Protein AF-A0A945DNR0-F1 (afdb_monomer)

Foldseek 3Di:
DLQLQLLLQLLVLLLVPDDPPPVSVVSNLVSSLVSSVVLLVQLQVQQDDPLARDPVSSVVSNVVSSVVSNVSSVVSLVVHDPCVVVSVDQQVWAQPDDDCPLVVVLVVLLCVLLVQQLVLLVVVVLCVVPPVSSVVVVDPSRVSVVSNSVSVSSSVSSVCSRGHDDDDLVPPQLVVCCVPVNDRSNCSSVSSVVSSVVVVVVVLLVVQKDFPAQVLVVLLVVLVVVLVVVVVVVVVPDPCPVVDDPVCVVVPDDDPPPDPDPDCSVLSSVLSVLLSLLVSFIFRDWDFDFDWAFAAEEEEEEEQALLQQFPLDPPGLLVVLLVVLLVLLVVDQGHWYWYWYDALAIDTPGFTDNPSVVVNVCSVLRHNLLFLFHHADCLNVLVVVVVSCVVVVHQAYEYEYEEQDHDPLVSLLVSLLVCLLRYQYEYEHTHAQFFGFGAPDRPCNVNDTDADPVRHTDGDGRDQVSNQVSNVSSNFGYDYDDPDCVRVCRRVPDDPSNPDSPGDRDPPRPTDTDGPSVVSVVVCVVSVVVQPPPPNVVVVVVPPDDDPPPPPPDPPCVVPDQLQRVLVVVVVVPNLVVSLVSDPPLQVNLVSCVVVVVLVVSLVSLVVPQALVSLQVNLVSCVSVVVLVSSLVSLVSSCVRPVPPPSSVVVNVVSVVVVVVVVVVVVVVVVVVVPPPDDDDDDDDDDDDDDPDDDPPPDDDDDDPDDPPPPVVVVVVVVVVVVVVVVVVVVVVPDDDDDDDPDDPDDPVVVVVVVVVVVPPPDSVSVVSSVVSVVVVVVCVVVVVDDPVSRPDRD

pLDDT: mean 77.52, std 20.23, range [22.38, 98.0]

Secondary structure (DSSP, 8-state):
-HHHHHHHHHHHHHHTT---SHHHHHHHHHHHHHHHHHHHHHHHHHH-BTTB--HHHHHHHHHHHHHHHHHHHHHHHHT-SS-HHHHHHHHH-S--S-SHHHHHHHHHHHHHHHHHHHHTHHHHHHHTT-HHHHHHTT--HHHHHHHHHHHHHHHHHHHHHHH----SHHHHHHHHHHHHH-S-HHHHHHHHHHHHHHHHHHHHHHHH-EES-GGGGGGHHHHHHHHHHHHHHHTT--HHHHHS-TTTHHHHSS-TT---PPPTHHHHHHHHHHHHHHHT-EEEEEEEEEEEEE--EEEEEEE-SGGGGBTTSSS-HHHHHHHHHHHHHHH--SSEEEEEEESSSEEEEEEEES-HHHHHHHGGG--GGGSSS-S---HHHHHHHHHHHHHTT-SS-EEEEEES--S-HHHHHHHHHHHTTTS-EEEEE-S-SS--PBEEETTEEEEEE-B-TTSPBP-----HHHHHHHHHHTEEEEEE--SSTHHHHHHHSPPTT-----EEEEEEEEEEEEE-HHHHHHHHHHHHHHTTSTT-GGGGGGSS----------TTHHHHS-HHHHHHHHHHHT-HHHHHHH--SHHHHHHHHHHTT-HHHHHHHHTT--SHHHHHHHHHHHHHTT-HHHHHHHHHHHHHH-TT-HHHHHHHHHHHHHHHHHHHHHHHHHHHHTTSSS--------------------------S-SSSSSSTTTHHHHHHHHHHHHHHHSTT-S-PPP--------HHHHHHHHHHHTTS---HHHHHHHHHHHHHHHHHHTTSS-TTTTS---

Structure (mmCIF, N/CA/C/O backbone):
data_AF-A0A945DNR0-F1
#
_entry.id   AF-A0A945DNR0-F1
#
loop_
_atom_site.group_PDB
_atom_site.id
_atom_site.type_symbol
_atom_site.label_atom_id
_atom_site.label_alt_id
_atom_site.label_comp_id
_atom_site.label_asym_id
_atom_site.label_entity_id
_atom_site.label_seq_id
_atom_site.pdbx_PDB_ins_code
_atom_site.Cartn_x
_atom_site.Cartn_y
_atom_site.Cartn_z
_atom_site.occupancy
_atom_site.B_iso_or_equiv
_atom_site.auth_seq_id
_atom_site.auth_comp_id
_atom_site.auth_asym_id
_atom_site.auth_atom_id
_atom_site.pdbx_PDB_model_num
ATOM 1 N N . GLY A 1 1 ? -13.250 24.353 28.197 1.00 81.50 1 GLY A N 1
ATOM 2 C CA . GLY A 1 1 ? -11.970 24.911 27.734 1.00 81.50 1 GLY A CA 1
ATOM 3 C C . GLY A 1 1 ? -10.821 23.914 27.705 1.00 81.50 1 GLY A C 1
ATOM 4 O O . GLY A 1 1 ? -10.164 23.858 26.685 1.00 81.50 1 GLY A O 1
ATOM 5 N N . VAL A 1 2 ? -10.547 23.146 28.773 1.00 88.25 2 VAL A N 1
ATOM 6 C CA . VAL A 1 2 ? -9.292 22.359 28.901 1.00 88.25 2 VAL A CA 1
ATOM 7 C C . VAL A 1 2 ? -8.995 21.451 27.701 1.00 88.25 2 VAL A C 1
ATOM 9 O O . VAL A 1 2 ? -7.917 21.554 27.130 1.00 88.25 2 VAL A O 1
ATOM 12 N N . ALA A 1 3 ? -9.958 20.624 27.282 1.00 89.44 3 ALA A N 1
ATOM 13 C CA . ALA A 1 3 ? -9.784 19.721 26.143 1.00 89.44 3 ALA A CA 1
ATOM 14 C C . ALA A 1 3 ? -9.552 20.467 24.816 1.00 89.44 3 ALA A C 1
ATOM 16 O O . ALA A 1 3 ? -8.655 20.109 24.063 1.00 89.44 3 ALA A O 1
ATOM 17 N N . SER A 1 4 ? -10.294 21.553 24.566 1.00 90.44 4 SER A N 1
ATOM 18 C CA . SER A 1 4 ? -10.109 22.416 23.388 1.00 90.44 4 SER A CA 1
ATOM 19 C C . SER A 1 4 ? -8.721 23.070 23.361 1.00 90.44 4 SER A C 1
ATOM 21 O O . SER A 1 4 ? -8.084 23.137 22.316 1.00 90.44 4 SER A O 1
ATOM 23 N N . GLY A 1 5 ? -8.221 23.496 24.525 1.00 92.88 5 GLY A N 1
ATOM 24 C CA . GLY A 1 5 ? -6.866 24.022 24.683 1.00 92.88 5 GLY A CA 1
ATOM 25 C C . GLY A 1 5 ? -5.776 22.981 24.439 1.00 92.88 5 GLY A C 1
ATOM 26 O O . GLY A 1 5 ? -4.753 23.296 23.837 1.00 92.88 5 GLY A O 1
ATOM 27 N N . ALA A 1 6 ? -6.005 21.743 24.879 1.00 92.31 6 ALA A N 1
ATOM 28 C CA . ALA A 1 6 ? -5.107 20.626 24.610 1.00 92.31 6 ALA A CA 1
ATOM 29 C C . ALA A 1 6 ? -5.056 20.284 23.115 1.00 92.31 6 ALA A C 1
ATOM 31 O O . ALA A 1 6 ? -3.972 20.128 22.560 1.00 92.31 6 ALA A O 1
ATOM 32 N N . GLY A 1 7 ? -6.220 20.246 22.459 1.00 90.25 7 GLY A N 1
ATOM 33 C CA . GLY A 1 7 ? -6.325 20.059 21.012 1.00 90.25 7 GLY A CA 1
ATOM 34 C C . GLY A 1 7 ? -5.551 21.126 20.239 1.00 90.25 7 GLY A C 1
ATOM 35 O O . GLY A 1 7 ? -4.709 20.789 19.414 1.00 90.25 7 GLY A O 1
ATOM 36 N N . LEU A 1 8 ? -5.747 22.404 20.577 1.00 93.62 8 LEU A N 1
ATOM 37 C CA . LEU A 1 8 ? -4.997 23.506 19.971 1.00 93.62 8 LEU A CA 1
ATOM 38 C C . LEU A 1 8 ? -3.479 23.347 20.151 1.00 93.62 8 LEU A C 1
ATOM 40 O O . LEU A 1 8 ? -2.724 23.543 19.203 1.00 93.62 8 LEU A O 1
ATOM 44 N N . GLY A 1 9 ? -3.031 23.004 21.362 1.00 92.31 9 GLY A N 1
ATOM 45 C CA . GLY A 1 9 ? -1.612 22.810 21.660 1.00 92.31 9 GLY A CA 1
ATOM 46 C C . GLY A 1 9 ? -0.982 21.670 20.856 1.00 92.31 9 GLY A C 1
ATOM 47 O O . GLY A 1 9 ? 0.115 21.837 20.329 1.00 92.31 9 GLY A O 1
ATOM 48 N N . ALA A 1 10 ? -1.688 20.545 20.710 1.00 89.12 10 ALA A N 1
ATOM 49 C CA . ALA A 1 10 ? -1.248 19.423 19.880 1.00 89.12 10 ALA A CA 1
ATOM 50 C C . ALA A 1 10 ? -1.154 19.814 18.397 1.00 89.12 10 ALA A C 1
ATOM 52 O O . ALA A 1 10 ? -0.124 19.596 17.760 1.00 89.12 10 ALA A O 1
ATOM 53 N N . VAL A 1 11 ? -2.202 20.451 17.865 1.00 89.62 11 VAL A N 1
ATOM 54 C CA . VAL A 1 11 ? -2.266 20.862 16.455 1.00 89.62 11 VAL A CA 1
ATOM 55 C C . VAL A 1 11 ? -1.213 21.919 16.125 1.00 89.62 11 VAL A C 1
ATOM 57 O O . VAL A 1 11 ? -0.609 21.855 15.059 1.00 89.62 11 VAL A O 1
ATOM 60 N N . ALA A 1 12 ? -0.923 22.849 17.038 1.00 89.69 12 ALA A N 1
ATOM 61 C CA . ALA A 1 12 ? 0.139 23.835 16.846 1.00 89.69 12 ALA A CA 1
ATOM 62 C C . ALA A 1 12 ? 1.530 23.191 16.725 1.00 89.69 12 ALA A C 1
ATOM 64 O O . ALA A 1 12 ? 2.339 23.633 15.911 1.00 89.69 12 ALA A O 1
ATOM 65 N N . VAL A 1 13 ? 1.801 22.136 17.502 1.00 87.75 13 VAL A N 1
ATOM 66 C CA . VAL A 1 13 ? 3.058 21.380 17.403 1.00 87.75 13 VAL A CA 1
ATOM 67 C C . VAL A 1 13 ? 3.147 20.624 16.077 1.00 87.75 13 VAL A C 1
ATOM 69 O O . VAL A 1 13 ? 4.196 20.654 15.438 1.00 87.75 13 VAL A O 1
ATOM 72 N N . MET A 1 14 ? 2.054 19.998 15.635 1.00 83.06 14 MET A N 1
ATOM 73 C CA . MET A 1 14 ? 1.998 19.300 14.342 1.00 83.06 14 MET A CA 1
ATOM 74 C C . MET A 1 14 ? 2.214 20.276 13.171 1.00 83.06 14 MET A C 1
ATOM 76 O O . MET A 1 14 ? 3.095 20.081 12.336 1.00 83.06 14 MET A O 1
ATOM 80 N N . ALA A 1 15 ? 1.506 21.408 13.163 1.00 82.69 15 ALA A N 1
ATOM 81 C CA . ALA A 1 15 ? 1.621 22.419 12.111 1.00 82.69 15 ALA A CA 1
ATOM 82 C C . ALA A 1 15 ? 3.049 22.990 11.947 1.00 82.69 15 ALA A C 1
ATOM 84 O O . ALA A 1 15 ? 3.414 23.433 10.860 1.00 82.69 15 ALA A O 1
ATOM 85 N N . ALA A 1 16 ? 3.881 22.951 12.994 1.00 78.06 16 ALA A N 1
ATOM 86 C CA . ALA A 1 16 ? 5.243 23.487 12.980 1.00 78.06 16 ALA A CA 1
ATOM 87 C C . ALA A 1 16 ? 6.293 22.610 12.254 1.00 78.06 16 ALA A C 1
ATOM 89 O O . ALA A 1 16 ? 7.458 23.002 12.217 1.00 78.06 16 ALA A O 1
ATOM 90 N N . ARG A 1 17 ? 5.913 21.456 11.671 1.00 66.50 17 ARG A N 1
ATOM 91 C CA . ARG A 1 17 ? 6.798 20.547 10.896 1.00 66.50 17 ARG A CA 1
ATOM 92 C C . ARG A 1 17 ? 8.097 20.151 11.628 1.00 66.50 17 ARG A C 1
ATOM 94 O O . ARG A 1 17 ? 9.179 20.161 11.045 1.00 66.50 17 ARG A O 1
ATOM 101 N N . TRP A 1 18 ? 8.006 19.823 12.918 1.00 64.19 18 TRP A N 1
ATOM 102 C CA . TRP A 1 18 ? 9.172 19.404 13.707 1.00 64.19 18 TRP A CA 1
ATOM 103 C C . TRP A 1 18 ? 9.711 18.027 13.247 1.00 64.19 18 TRP A C 1
ATOM 105 O O . TRP A 1 18 ? 8.894 17.167 12.912 1.00 64.19 18 TRP A O 1
ATOM 115 N N . PRO A 1 19 ? 11.043 17.786 13.258 1.00 55.62 19 PRO A N 1
ATOM 116 C CA . PRO A 1 19 ? 11.640 16.489 12.920 1.00 55.62 19 PRO A CA 1
ATOM 117 C C . PRO A 1 19 ? 11.009 15.308 13.672 1.00 55.62 19 PRO A C 1
ATOM 119 O O . PRO A 1 19 ? 10.777 15.386 14.881 1.00 55.62 19 PRO A O 1
ATOM 122 N N . SER A 1 20 ? 10.793 14.190 12.977 1.00 55.56 20 SER A N 1
ATOM 123 C CA . SER A 1 20 ? 10.278 12.921 13.517 1.00 55.56 20 SER A CA 1
ATOM 124 C C . SER A 1 20 ? 11.324 12.116 14.306 1.00 55.56 20 SER A C 1
ATOM 126 O O . SER A 1 20 ? 11.303 10.892 14.315 1.00 55.56 20 SER A O 1
ATOM 128 N N . ASP A 1 21 ? 12.234 12.793 15.007 1.00 55.94 21 ASP A N 1
ATOM 129 C CA . ASP A 1 21 ? 13.166 12.145 15.933 1.00 55.94 21 ASP A CA 1
ATOM 130 C C . ASP A 1 21 ? 12.437 11.689 17.214 1.00 55.94 21 ASP A C 1
ATOM 132 O O . ASP A 1 21 ? 11.331 12.144 17.517 1.00 55.94 21 ASP A O 1
ATOM 136 N N . LEU A 1 22 ? 13.090 10.875 18.056 1.00 50.12 22 LEU A N 1
ATOM 137 C CA . LEU A 1 22 ? 12.586 10.476 19.388 1.00 50.12 22 LEU A CA 1
ATOM 138 C C . LEU A 1 22 ? 12.074 11.664 20.233 1.00 50.12 22 LEU A C 1
ATOM 140 O O . LEU A 1 22 ? 11.140 11.515 21.019 1.00 50.12 22 LEU A O 1
ATOM 144 N N . PHE A 1 23 ? 12.659 12.855 20.061 1.00 57.53 23 PHE A N 1
ATOM 145 C CA . PHE A 1 23 ? 12.203 14.092 20.708 1.00 57.53 23 PHE A CA 1
ATOM 146 C C . PHE A 1 23 ? 10.894 14.650 20.125 1.00 57.53 23 PHE A C 1
ATOM 148 O O . PHE A 1 23 ? 10.110 15.243 20.867 1.00 57.53 23 PHE A O 1
ATOM 155 N N . GLY A 1 24 ? 10.630 14.440 18.834 1.00 61.19 24 GLY A N 1
ATOM 156 C CA . GLY A 1 24 ? 9.387 14.826 18.166 1.00 61.19 24 GLY A CA 1
ATOM 157 C C . GLY A 1 24 ? 8.169 14.074 18.710 1.00 61.19 24 GLY A C 1
ATOM 158 O O . GLY A 1 24 ? 7.113 14.678 18.901 1.00 61.19 24 GLY A O 1
ATOM 159 N N . TYR A 1 25 ? 8.328 12.796 19.076 1.00 63.00 25 TYR A N 1
ATOM 160 C CA . TYR A 1 25 ? 7.236 11.959 19.603 1.00 63.00 25 TYR A CA 1
ATOM 161 C C . TYR A 1 25 ? 6.666 12.466 20.942 1.00 63.00 25 TYR A C 1
ATOM 163 O O . TYR A 1 25 ? 5.458 12.419 21.174 1.00 63.00 25 TYR A O 1
ATOM 171 N N . TYR A 1 26 ? 7.510 13.023 21.818 1.00 75.94 26 TYR A N 1
ATOM 172 C CA . TYR A 1 26 ? 7.072 13.610 23.094 1.00 75.94 26 TYR A CA 1
ATOM 173 C C . TYR A 1 26 ? 6.548 15.043 22.964 1.00 75.94 26 TYR A C 1
ATOM 175 O O . TYR A 1 26 ? 5.880 15.544 23.873 1.00 75.94 26 TYR A O 1
ATOM 183 N N . LEU A 1 27 ? 6.831 15.715 21.848 1.00 82.81 27 LEU A N 1
ATOM 184 C CA . LEU A 1 27 ? 6.499 17.122 21.661 1.00 82.81 27 LEU A CA 1
ATOM 185 C C . LEU A 1 27 ? 4.981 17.344 21.588 1.00 82.81 27 LEU A C 1
ATOM 187 O O . LEU A 1 27 ? 4.488 18.348 22.101 1.00 82.81 27 LEU A O 1
ATOM 191 N N . ILE A 1 28 ? 4.236 16.387 21.023 1.00 85.31 28 ILE A N 1
ATOM 192 C CA . ILE A 1 28 ? 2.773 16.458 20.887 1.00 85.31 28 ILE A CA 1
ATOM 193 C C . ILE A 1 28 ? 2.078 16.424 22.265 1.00 85.31 28 ILE A C 1
ATOM 195 O O . ILE A 1 28 ? 1.369 17.388 22.574 1.00 85.31 28 ILE A O 1
ATOM 199 N N . PRO A 1 29 ? 2.300 15.419 23.147 1.00 87.06 29 PRO A N 1
ATOM 200 C CA . PRO A 1 29 ? 1.744 15.444 24.502 1.00 87.06 29 PRO A CA 1
ATOM 201 C C . PRO A 1 29 ? 2.163 16.672 25.315 1.00 87.06 29 PRO A C 1
ATOM 203 O O . PRO A 1 29 ? 1.349 17.227 26.054 1.00 87.06 29 PRO A O 1
ATOM 206 N N . ILE A 1 30 ? 3.410 17.136 25.170 1.00 88.56 30 ILE A N 1
ATOM 207 C CA . ILE A 1 30 ? 3.890 18.345 25.855 1.00 88.56 30 ILE A CA 1
ATOM 208 C C . ILE A 1 30 ? 3.121 19.577 25.367 1.00 88.56 30 ILE A C 1
ATOM 210 O O . ILE A 1 30 ? 2.626 20.351 26.188 1.00 88.56 30 ILE A O 1
ATOM 214 N N . GLY A 1 31 ? 2.970 19.746 24.051 1.00 90.38 31 GLY A N 1
ATOM 215 C CA . GLY A 1 31 ? 2.195 20.832 23.453 1.00 90.38 31 GLY A CA 1
ATOM 216 C C . GLY A 1 31 ? 0.739 20.815 23.909 1.00 90.38 31 GLY A C 1
ATOM 217 O O . GLY A 1 31 ? 0.217 21.843 24.348 1.00 90.38 31 GLY A O 1
ATOM 218 N N . ALA A 1 32 ? 0.109 19.639 23.903 1.00 91.38 32 ALA A N 1
ATOM 219 C CA . ALA A 1 32 ? -1.249 19.448 24.400 1.00 91.38 32 ALA A CA 1
ATOM 220 C C . ALA A 1 32 ? -1.377 19.821 25.886 1.00 91.38 32 ALA A C 1
ATOM 222 O O . ALA A 1 32 ? -2.272 20.573 26.277 1.00 91.38 32 ALA A O 1
ATOM 223 N N . PHE A 1 33 ? -0.453 19.356 26.727 1.00 92.00 33 PHE A N 1
ATOM 224 C CA . PHE A 1 33 ? -0.451 19.662 28.155 1.00 92.00 33 PHE A CA 1
ATOM 225 C C . PHE A 1 33 ? -0.263 21.164 28.428 1.00 92.00 33 PHE A C 1
ATOM 227 O O . PHE A 1 33 ? -0.992 21.747 29.236 1.00 92.00 33 PHE A O 1
ATOM 234 N N . VAL A 1 34 ? 0.665 21.819 27.724 1.00 93.94 34 VAL A N 1
ATOM 235 C CA . VAL A 1 34 ? 0.900 23.267 27.840 1.00 93.94 34 VAL A CA 1
ATOM 236 C C . VAL A 1 34 ? -0.320 24.060 27.365 1.00 93.94 34 VAL A C 1
ATOM 238 O O . VAL A 1 34 ? -0.758 24.978 28.063 1.00 93.94 34 VAL A O 1
ATOM 241 N N . GLY A 1 35 ? -0.922 23.684 26.233 1.00 94.38 35 GLY A N 1
ATOM 242 C CA . GLY A 1 35 ? -2.143 24.311 25.720 1.00 94.38 35 GLY A CA 1
ATOM 243 C C . GLY A 1 35 ? -3.324 24.183 26.690 1.00 94.38 35 GLY A C 1
ATOM 244 O O . GLY A 1 35 ? -4.046 25.157 26.945 1.00 94.38 35 GLY A O 1
ATOM 245 N N . ALA A 1 36 ? -3.476 23.014 27.317 1.00 92.88 36 ALA A N 1
ATOM 246 C CA . ALA A 1 36 ? -4.456 22.779 28.371 1.00 92.88 36 ALA A CA 1
ATOM 247 C C . ALA A 1 36 ? -4.205 23.673 29.597 1.00 92.88 36 ALA A C 1
ATOM 249 O O . ALA A 1 36 ? -5.133 24.322 30.088 1.00 92.88 36 ALA A O 1
ATOM 250 N N . LEU A 1 37 ? -2.955 23.752 30.069 1.00 92.56 37 LEU A N 1
ATOM 251 C CA . LEU A 1 37 ? -2.555 24.547 31.233 1.00 92.56 37 LEU A CA 1
ATOM 252 C C . LEU A 1 37 ? -2.803 26.046 31.016 1.00 92.56 37 LEU A C 1
ATOM 254 O O . LEU A 1 37 ? -3.417 26.701 31.862 1.00 92.56 37 LEU A O 1
ATOM 258 N N . LEU A 1 38 ? -2.382 26.576 29.865 1.00 94.62 38 LEU A N 1
ATOM 259 C CA . LEU A 1 38 ? -2.624 27.968 29.480 1.00 94.62 38 LEU A CA 1
ATOM 260 C C . LEU A 1 38 ? -4.122 28.267 29.437 1.00 94.62 38 LEU A C 1
ATOM 262 O O . LEU A 1 38 ? -4.577 29.273 29.981 1.00 94.62 38 LEU A O 1
ATOM 266 N N . THR A 1 39 ? -4.907 27.351 28.875 1.00 93.88 39 THR A N 1
ATOM 267 C CA . THR A 1 39 ? -6.362 27.495 28.817 1.00 93.88 39 THR A CA 1
ATOM 268 C C . THR A 1 39 ? -6.994 27.504 30.210 1.00 93.88 39 THR A C 1
ATOM 270 O O . THR A 1 39 ? -7.858 28.339 30.477 1.00 93.88 39 THR A O 1
ATOM 273 N N . ILE A 1 40 ? -6.550 26.636 31.127 1.00 90.88 40 ILE A N 1
ATOM 274 C CA . ILE A 1 40 ? -6.998 26.640 32.531 1.00 90.88 40 ILE A CA 1
ATOM 275 C C . ILE A 1 40 ? -6.682 27.987 33.190 1.00 90.88 40 ILE A C 1
ATOM 277 O O . ILE A 1 40 ? -7.558 28.571 33.833 1.00 90.88 40 ILE A O 1
ATOM 281 N N . MET A 1 41 ? -5.461 28.502 33.010 1.00 91.19 41 MET A N 1
ATOM 282 C CA . MET A 1 41 ? -5.045 29.788 33.576 1.00 91.19 41 MET A CA 1
ATOM 283 C C . MET A 1 41 ? -5.894 30.952 33.054 1.00 91.19 41 MET A C 1
ATOM 285 O O . MET A 1 41 ? -6.352 31.773 33.851 1.00 91.19 41 MET A O 1
ATOM 289 N N . ILE A 1 42 ? -6.146 31.002 31.743 1.00 93.62 42 ILE A N 1
ATOM 290 C CA . ILE A 1 42 ? -6.945 32.057 31.106 1.00 93.62 42 ILE A CA 1
ATOM 291 C C . ILE A 1 42 ? -8.402 31.986 31.573 1.00 93.62 42 ILE A C 1
ATOM 293 O O . ILE A 1 42 ? -8.954 32.992 32.020 1.00 93.62 42 ILE A O 1
ATOM 297 N N . VAL A 1 43 ? -9.017 30.798 31.536 1.00 92.56 43 VAL A N 1
ATOM 298 C CA . VAL A 1 43 ? -10.412 30.603 31.966 1.00 92.56 43 VAL A CA 1
ATOM 299 C C . VAL A 1 43 ? -10.585 30.985 33.434 1.00 92.56 43 VAL A C 1
ATOM 301 O O . VAL A 1 43 ? -11.533 31.691 33.775 1.00 92.56 43 VAL A O 1
ATOM 304 N N . TYR A 1 44 ? -9.659 30.569 34.300 1.00 88.56 44 TYR A N 1
ATOM 305 C CA . TYR A 1 44 ? -9.688 30.926 35.716 1.00 88.56 44 TYR A CA 1
ATOM 306 C C . TYR A 1 44 ? -9.515 32.435 35.935 1.00 88.56 44 TYR A C 1
ATOM 308 O O . TYR A 1 44 ? -10.228 33.026 36.746 1.00 88.56 44 TYR A O 1
ATOM 316 N N . SER A 1 45 ? -8.591 33.068 35.204 1.00 89.62 45 SER A N 1
ATOM 317 C CA . SER A 1 45 ? -8.344 34.509 35.288 1.00 89.62 45 SER A CA 1
ATOM 318 C C . SER A 1 45 ? -9.573 35.324 34.879 1.00 89.62 45 SER A C 1
ATOM 320 O O . SER A 1 45 ? -9.954 36.228 35.623 1.00 89.62 45 SER A O 1
ATOM 322 N N . LEU A 1 46 ? -10.240 34.961 33.775 1.00 91.75 46 LEU A N 1
ATOM 323 C CA . LEU A 1 46 ? -11.472 35.621 33.324 1.00 91.75 46 LEU A CA 1
ATOM 324 C C . LEU A 1 46 ? -12.663 35.370 34.258 1.00 91.75 46 LEU A C 1
ATOM 326 O O . LEU A 1 46 ? -13.500 36.248 34.448 1.00 91.75 46 LEU A O 1
ATOM 330 N N . ALA A 1 47 ? -12.774 34.169 34.825 1.00 90.38 47 ALA A N 1
ATOM 331 C CA . ALA A 1 47 ? -13.905 33.800 35.674 1.00 90.38 47 ALA A CA 1
ATOM 332 C C . ALA A 1 47 ? -13.886 34.471 37.056 1.00 90.38 47 ALA A C 1
ATOM 334 O O . ALA A 1 47 ? -14.917 34.518 37.737 1.00 90.38 47 ALA A O 1
ATOM 335 N N . ARG A 1 48 ? -12.717 34.946 37.497 1.00 87.44 48 ARG A N 1
ATOM 336 C CA . ARG A 1 48 ? -12.489 35.451 38.849 1.00 87.44 48 ARG A CA 1
ATOM 337 C C . ARG A 1 48 ? -13.080 36.848 39.038 1.00 87.44 48 ARG A C 1
ATOM 339 O O . ARG A 1 48 ? -12.646 37.811 38.415 1.00 87.44 48 ARG A O 1
ATOM 346 N N . VAL A 1 49 ? -13.982 36.981 40.013 1.00 86.75 49 VAL A N 1
ATOM 347 C CA . VAL A 1 49 ? -14.550 38.267 40.443 1.00 86.75 49 VAL A CA 1
ATOM 348 C C . VAL A 1 49 ? -14.091 38.547 41.877 1.00 86.75 49 VAL A C 1
ATOM 350 O O . VAL A 1 49 ? -14.582 37.976 42.854 1.00 86.75 49 VAL A O 1
ATOM 353 N N . GLY A 1 50 ? -13.073 39.401 42.019 1.00 84.00 50 GLY A N 1
ATOM 354 C CA . GLY A 1 50 ? -12.444 39.701 43.308 1.00 84.00 50 GLY A CA 1
ATOM 355 C C . GLY A 1 50 ? -11.719 38.490 43.917 1.00 84.00 50 GLY A C 1
ATOM 356 O O . GLY A 1 50 ? -10.693 38.029 43.407 1.00 84.00 50 GLY A O 1
ATOM 357 N N . ARG A 1 51 ? -12.218 37.987 45.055 1.00 78.88 51 ARG A N 1
ATOM 358 C CA . ARG A 1 51 ? -11.677 36.793 45.746 1.00 78.88 51 ARG A CA 1
ATOM 359 C C . ARG A 1 51 ? -12.497 35.520 45.521 1.00 78.88 51 ARG A C 1
ATOM 361 O O . ARG A 1 51 ? -12.123 34.491 46.071 1.00 78.88 51 ARG A O 1
ATOM 368 N N . MET A 1 52 ? -13.578 35.593 44.750 1.00 80.00 52 MET A N 1
ATOM 369 C CA . MET A 1 52 ? -14.483 34.471 44.507 1.00 80.00 52 MET A CA 1
ATOM 370 C C . MET A 1 52 ? -14.445 34.074 43.033 1.00 80.00 52 MET A C 1
ATOM 372 O O . MET A 1 52 ? -14.166 34.901 42.159 1.00 80.00 52 MET A O 1
ATOM 376 N N . VAL A 1 53 ? -14.750 32.808 42.764 1.00 82.94 53 VAL A N 1
ATOM 377 C CA . VAL A 1 53 ? -14.928 32.290 41.403 1.00 82.94 53 VAL A CA 1
ATOM 378 C C . VAL A 1 53 ? -16.357 31.759 41.281 1.00 82.94 53 VAL A C 1
ATOM 380 O O . VAL A 1 53 ? -16.618 30.609 41.646 1.00 82.94 53 VAL A O 1
ATOM 383 N N . PRO A 1 54 ? -17.311 32.601 40.839 1.00 85.06 54 PRO A N 1
ATOM 384 C CA . PRO A 1 54 ? -18.679 32.162 40.595 1.00 85.06 54 PRO A CA 1
ATOM 385 C C . PRO A 1 54 ? -18.730 31.052 39.535 1.00 85.06 54 PRO A C 1
ATOM 387 O O . PRO A 1 54 ? -18.017 31.091 38.533 1.00 85.06 54 PRO A O 1
ATOM 390 N N . LEU A 1 55 ? -19.611 30.066 39.726 1.00 82.19 55 LEU A N 1
ATOM 391 C CA . LEU A 1 55 ? -19.772 28.955 38.776 1.00 82.19 55 LEU A CA 1
ATOM 392 C C . LEU A 1 55 ? -20.269 29.435 37.404 1.00 82.19 55 LEU A C 1
ATOM 394 O O . LEU A 1 55 ? -19.842 28.921 36.375 1.00 82.19 55 LEU A O 1
ATOM 398 N N . THR A 1 56 ? -21.140 30.445 37.382 1.00 88.31 56 THR A N 1
ATOM 399 C CA . THR A 1 56 ? -21.715 31.003 36.150 1.00 88.31 56 THR A CA 1
ATOM 400 C C . THR A 1 56 ? -20.658 31.664 35.268 1.00 88.31 56 THR A C 1
ATOM 402 O O . THR A 1 56 ? -20.592 31.377 34.074 1.00 88.31 56 THR A O 1
ATOM 405 N N . THR A 1 57 ? -19.787 32.496 35.849 1.00 90.44 57 THR A N 1
ATOM 406 C CA . THR A 1 57 ? -18.681 33.137 35.122 1.00 90.44 57 THR A CA 1
ATOM 407 C C . THR A 1 57 ? -17.622 32.122 34.706 1.00 90.44 57 THR A C 1
ATOM 409 O O . THR A 1 57 ? -17.049 32.257 33.630 1.00 90.44 57 THR A O 1
ATOM 412 N N . LEU A 1 58 ? -17.391 31.074 35.504 1.00 88.94 58 LEU A N 1
ATOM 413 C CA . LEU A 1 58 ? -16.470 29.992 35.153 1.00 88.94 58 LEU A CA 1
ATOM 414 C C . LEU A 1 58 ? -16.934 29.195 33.931 1.00 88.94 58 LEU A C 1
ATOM 416 O O . LEU A 1 58 ? -16.136 28.950 33.025 1.00 88.94 58 LEU A O 1
ATOM 420 N N . ILE A 1 59 ? -18.217 28.826 33.880 1.00 90.00 59 ILE A N 1
ATOM 421 C CA . ILE A 1 59 ? -18.794 28.113 32.734 1.00 90.00 59 ILE A CA 1
ATOM 422 C C . ILE A 1 59 ? -18.768 29.008 31.491 1.00 90.00 59 ILE A C 1
ATOM 424 O O . ILE A 1 59 ? -18.294 28.565 30.446 1.00 90.00 59 ILE A O 1
ATOM 428 N N . LEU A 1 60 ? -19.202 30.271 31.604 1.00 93.00 60 LEU A N 1
ATOM 429 C CA . LEU A 1 60 ? -19.246 31.199 30.470 1.00 93.00 60 LEU A CA 1
ATOM 430 C C . LEU A 1 60 ? -17.850 31.455 29.879 1.00 93.00 60 LEU A C 1
ATOM 432 O O . LEU A 1 60 ? -17.661 31.305 28.673 1.00 93.00 60 LEU A O 1
ATOM 436 N N . SER A 1 61 ? -16.856 31.750 30.724 1.00 93.62 61 SER A N 1
ATOM 437 C CA . SER A 1 61 ? -15.456 31.896 30.301 1.00 93.62 61 SER A CA 1
ATOM 438 C C . SER A 1 61 ? -14.917 30.605 29.683 1.00 93.62 61 SER A C 1
ATOM 440 O O . SER A 1 61 ? -14.222 30.634 28.672 1.00 93.62 61 SER A O 1
ATOM 442 N N . GLY A 1 62 ? -15.264 29.450 30.258 1.00 92.00 62 GLY A N 1
ATOM 443 C CA . GLY A 1 62 ? -14.843 28.143 29.761 1.00 92.00 62 GLY A CA 1
ATOM 444 C C . GLY A 1 62 ? -15.401 27.790 28.381 1.00 92.00 62 GLY A C 1
ATOM 445 O O . GLY A 1 62 ? -14.690 27.138 27.608 1.00 92.00 62 GLY A O 1
ATOM 446 N N . VAL A 1 63 ? -16.638 28.202 28.084 1.00 93.69 63 VAL A N 1
ATOM 447 C CA . VAL A 1 63 ? -17.278 28.057 26.767 1.00 93.69 63 VAL A CA 1
ATOM 448 C C . VAL A 1 63 ? -16.660 29.035 25.771 1.00 93.69 63 VAL A C 1
ATOM 450 O O . VAL A 1 63 ? -16.235 28.595 24.711 1.00 93.69 63 VAL A O 1
ATOM 453 N N . ALA A 1 64 ? -16.517 30.315 26.130 1.00 95.06 64 ALA A N 1
ATOM 454 C CA . ALA A 1 64 ? -15.951 31.339 25.247 1.00 95.06 64 ALA A CA 1
ATOM 455 C C . ALA A 1 64 ? -14.498 31.041 24.832 1.00 95.06 64 ALA A C 1
ATOM 457 O O . ALA A 1 64 ? -14.147 31.128 23.658 1.00 95.06 64 ALA A O 1
ATOM 458 N N . ILE A 1 65 ? -13.645 30.634 25.777 1.00 95.50 65 ILE A N 1
ATOM 459 C CA . ILE A 1 65 ? -12.267 30.231 25.454 1.00 95.50 65 ILE A CA 1
ATOM 460 C C . ILE A 1 65 ? -12.249 28.895 24.698 1.00 95.50 65 ILE A C 1
ATOM 462 O O . ILE A 1 65 ? -11.405 28.688 23.829 1.00 95.50 65 ILE A O 1
ATOM 466 N N . GLY A 1 66 ? -13.186 27.989 24.990 1.00 93.25 66 GLY A N 1
ATOM 467 C CA . GLY A 1 66 ? -13.339 26.738 24.246 1.00 93.25 66 GLY A CA 1
ATOM 468 C C . GLY A 1 66 ? -13.644 26.975 22.766 1.00 93.25 66 GLY A C 1
ATOM 469 O O . GLY A 1 66 ? -12.950 26.440 21.912 1.00 93.25 66 GLY A O 1
ATOM 470 N N . THR A 1 67 ? -14.621 27.827 22.453 1.00 95.25 67 THR A N 1
ATOM 471 C CA . THR A 1 67 ? -14.967 28.158 21.063 1.00 95.25 67 THR A CA 1
ATOM 472 C C . THR A 1 67 ? -13.840 28.907 20.355 1.00 95.25 67 THR A C 1
ATOM 474 O O . THR A 1 67 ? -13.544 28.601 19.204 1.00 95.25 67 THR A O 1
ATOM 477 N N . PHE A 1 68 ? -13.159 29.826 21.047 1.00 96.00 68 PHE A N 1
ATOM 478 C CA . PHE A 1 68 ? -11.991 30.526 20.508 1.00 96.00 68 PHE A CA 1
ATOM 479 C C . PHE A 1 68 ? -10.835 29.570 20.164 1.00 96.00 68 PHE A C 1
ATOM 481 O O . PHE A 1 68 ? -10.284 29.629 19.067 1.00 96.00 68 PHE A O 1
ATOM 488 N N . THR A 1 69 ? -10.487 28.656 21.076 1.00 94.88 69 THR A N 1
ATOM 489 C CA . THR A 1 69 ? -9.422 27.660 20.845 1.00 94.88 69 THR A CA 1
ATOM 490 C C . THR A 1 69 ? -9.787 26.678 19.732 1.00 94.88 69 THR A C 1
ATOM 492 O O . THR A 1 69 ? -8.932 26.367 18.905 1.00 94.88 69 THR A O 1
ATOM 495 N N . SER A 1 70 ? -11.051 26.252 19.639 1.00 92.31 70 SER A N 1
ATOM 496 C CA . SER A 1 70 ? -11.542 25.448 18.513 1.00 92.31 70 SER A CA 1
ATOM 497 C C . SER A 1 70 ? -11.431 26.187 17.176 1.00 92.31 70 SER A C 1
ATOM 499 O O . SER A 1 70 ? -10.923 25.608 16.223 1.00 92.31 70 SER A O 1
ATOM 501 N N . ALA A 1 71 ? -11.814 27.467 17.109 1.00 95.31 71 ALA A N 1
ATOM 502 C CA . ALA A 1 71 ? -11.673 28.270 15.891 1.00 95.31 71 ALA A CA 1
ATOM 503 C C . ALA A 1 71 ? -10.204 28.403 15.450 1.00 95.31 71 ALA A C 1
ATOM 505 O O . ALA A 1 71 ? -9.897 28.263 14.268 1.00 95.31 71 ALA A O 1
ATOM 506 N N . LEU A 1 72 ? -9.285 28.608 16.400 1.00 94.44 72 LEU A N 1
ATOM 507 C CA . LEU A 1 72 ? -7.853 28.670 16.107 1.00 94.44 72 LEU A CA 1
ATOM 508 C C . LEU A 1 72 ? -7.291 27.311 15.660 1.00 94.44 72 LEU A C 1
ATOM 510 O O . LEU A 1 72 ? -6.446 27.259 14.773 1.00 94.44 72 LEU A O 1
ATOM 514 N N . THR A 1 73 ? -7.795 26.213 16.228 1.00 92.12 73 THR A N 1
ATOM 515 C CA . THR A 1 73 ? -7.437 24.850 15.807 1.00 92.12 73 THR A CA 1
ATOM 516 C C . THR A 1 73 ? -7.844 24.617 14.351 1.00 92.12 73 THR A C 1
ATOM 518 O O . THR A 1 73 ? -7.013 24.204 13.547 1.00 92.12 73 THR A O 1
ATOM 521 N N . SER A 1 74 ? -9.084 24.963 13.982 1.00 90.69 74 SER A N 1
ATOM 522 C CA . SER A 1 74 ? -9.558 24.887 12.594 1.00 90.69 74 SER A CA 1
ATOM 523 C C . SER A 1 74 ? -8.727 25.752 11.645 1.00 90.69 74 SER A C 1
ATOM 525 O O . SER A 1 74 ? -8.384 25.296 10.560 1.00 90.69 74 SER A O 1
ATOM 527 N N . PHE A 1 75 ? -8.359 26.971 12.053 1.00 91.56 75 PHE A N 1
ATOM 528 C CA . PHE A 1 75 ? -7.501 27.851 11.255 1.00 91.56 75 PHE A CA 1
ATOM 529 C C . PHE A 1 75 ? -6.124 27.229 10.971 1.00 91.56 75 PHE A C 1
ATOM 531 O O . PHE A 1 75 ? -5.671 27.253 9.831 1.00 91.56 75 PHE A O 1
ATOM 538 N N . LEU A 1 76 ? -5.476 26.633 11.979 1.00 89.69 76 LEU A N 1
ATOM 539 C CA . LEU A 1 76 ? -4.180 25.966 11.797 1.00 89.69 76 LEU A CA 1
ATOM 540 C C . LEU A 1 76 ? -4.280 24.738 10.883 1.00 89.69 76 LEU A C 1
ATOM 542 O O . LEU A 1 76 ? -3.396 24.516 10.057 1.00 89.69 76 LEU A O 1
ATOM 546 N N . MET A 1 77 ? -5.361 23.964 11.007 1.00 87.44 77 MET A N 1
ATOM 547 C CA . MET A 1 77 ? -5.597 22.793 10.159 1.00 87.44 77 MET A CA 1
ATOM 548 C C . MET A 1 77 ? -5.812 23.172 8.692 1.00 87.44 77 MET A C 1
ATOM 550 O O . MET A 1 77 ? -5.272 22.502 7.822 1.00 87.44 77 MET A O 1
ATOM 554 N N . LEU A 1 78 ? -6.548 24.254 8.417 1.00 86.81 78 LEU A N 1
ATOM 555 C CA . LEU A 1 78 ? -6.788 24.733 7.049 1.00 86.81 78 LEU A CA 1
ATOM 556 C C . LEU A 1 78 ? -5.519 25.230 6.343 1.00 86.81 78 LEU A C 1
ATOM 558 O O . LEU A 1 78 ? -5.510 25.320 5.123 1.00 86.81 78 LEU A O 1
ATOM 562 N N . ASN A 1 79 ? -4.467 25.561 7.094 1.00 84.94 79 ASN A N 1
ATOM 563 C CA . ASN A 1 79 ? -3.210 26.086 6.558 1.00 84.94 79 ASN A CA 1
ATOM 564 C C . ASN A 1 79 ? -2.088 25.027 6.481 1.00 84.94 79 ASN A C 1
ATOM 566 O O . ASN A 1 79 ? -0.920 25.380 6.341 1.00 84.94 79 ASN A O 1
ATOM 570 N N . SER A 1 80 ? -2.407 23.740 6.659 1.00 76.12 80 SER A N 1
ATOM 571 C CA . SER A 1 80 ? -1.423 22.651 6.730 1.00 76.12 80 SER A CA 1
ATOM 572 C C . SER A 1 80 ? -1.738 21.574 5.687 1.00 76.12 80 SER A C 1
ATOM 574 O O . SER A 1 80 ? -2.739 20.897 5.845 1.00 76.12 80 SER A O 1
ATOM 576 N N . ASP A 1 81 ? -0.895 21.353 4.671 1.00 66.44 81 ASP A N 1
ATOM 577 C CA . ASP A 1 81 ? -1.238 20.440 3.554 1.00 66.44 81 ASP A CA 1
ATOM 578 C C . ASP A 1 81 ? -1.051 18.935 3.861 1.00 66.44 81 ASP A C 1
ATOM 580 O O . ASP A 1 81 ? -1.860 18.114 3.440 1.00 66.44 81 ASP A O 1
ATOM 584 N N . GLU A 1 82 ? -0.032 18.543 4.641 1.00 61.44 82 GLU A N 1
ATOM 585 C CA . GLU A 1 82 ? 0.346 17.118 4.807 1.00 61.44 82 GLU A CA 1
ATOM 586 C C . GLU A 1 82 ? 0.020 16.503 6.184 1.00 61.44 82 GLU A C 1
ATOM 588 O O . GLU A 1 82 ? 0.111 15.292 6.369 1.00 61.44 82 GLU A O 1
ATOM 593 N N . GLN A 1 83 ? -0.372 17.305 7.184 1.00 66.50 83 GLN A N 1
ATOM 594 C CA . GLN A 1 83 ? -0.528 16.833 8.577 1.00 66.50 83 GLN A CA 1
ATOM 595 C C . GLN A 1 83 ? -1.969 16.833 9.110 1.00 66.50 83 GLN A C 1
ATOM 597 O O . GLN A 1 83 ? -2.196 16.531 10.286 1.00 66.50 83 GLN A O 1
ATOM 602 N N . ILE A 1 84 ? -2.958 17.119 8.257 1.00 76.00 84 ILE A N 1
ATOM 603 C CA . ILE A 1 84 ? -4.378 17.183 8.646 1.00 76.00 84 ILE A CA 1
ATOM 604 C C . ILE A 1 84 ? -4.843 15.854 9.244 1.00 76.00 84 ILE A C 1
ATOM 606 O O . ILE A 1 84 ? -5.538 15.850 10.259 1.00 76.00 84 ILE A O 1
ATOM 610 N N . TYR A 1 85 ? -4.421 14.727 8.664 1.00 74.25 85 TYR A N 1
ATOM 611 C CA . TYR A 1 85 ? -4.813 13.400 9.137 1.00 74.25 85 TYR A CA 1
ATOM 612 C C . TYR A 1 85 ? -4.357 13.132 10.580 1.00 74.25 85 TYR A C 1
ATOM 614 O O . TYR A 1 85 ? -5.151 12.691 11.411 1.00 74.25 85 TYR A O 1
ATOM 622 N N . ARG A 1 86 ? -3.106 13.477 10.919 1.00 75.62 86 ARG A N 1
ATOM 623 C CA . ARG A 1 86 ? -2.561 13.313 12.281 1.00 75.62 86 ARG A CA 1
ATOM 624 C C . ARG A 1 86 ? -3.289 14.204 13.292 1.00 75.62 86 ARG A C 1
ATOM 626 O O . ARG A 1 86 ? -3.626 13.749 14.384 1.00 75.62 86 ARG A O 1
ATOM 633 N N . ALA A 1 87 ? -3.583 15.447 12.907 1.00 82.19 87 ALA A N 1
ATOM 634 C CA . ALA A 1 87 ? -4.352 16.382 13.727 1.00 82.19 87 ALA A CA 1
ATOM 635 C C . ALA A 1 87 ? -5.794 15.900 13.962 1.00 82.19 87 ALA A C 1
ATOM 637 O O . ALA A 1 87 ? -6.270 15.916 15.099 1.00 82.19 87 ALA A O 1
ATOM 638 N N . LEU A 1 88 ? -6.475 15.428 12.912 1.00 83.19 88 LEU A N 1
ATOM 639 C CA . LEU A 1 88 ? -7.817 14.849 13.006 1.00 83.19 88 LEU A CA 1
ATOM 640 C C . LEU A 1 88 ? -7.832 13.615 13.907 1.00 83.19 88 LEU A C 1
ATOM 642 O O . LEU A 1 88 ? -8.692 13.530 14.778 1.00 83.19 88 LEU A O 1
ATOM 646 N N . SER A 1 89 ? -6.865 12.708 13.746 1.00 81.31 89 SER A N 1
ATOM 647 C CA . SER A 1 89 ? -6.735 11.500 14.569 1.00 81.31 89 SER A CA 1
ATOM 648 C C . SER A 1 89 ? -6.597 11.836 16.061 1.00 81.31 89 SER A C 1
ATOM 650 O O . SER A 1 89 ? -7.327 11.288 16.887 1.00 81.31 89 SER A O 1
ATOM 652 N N . PHE A 1 90 ? -5.760 12.817 16.423 1.00 85.62 90 PHE A N 1
ATOM 653 C CA . PHE A 1 90 ? -5.632 13.257 17.818 1.00 85.62 90 PHE A CA 1
ATOM 654 C C . PHE A 1 90 ? -6.917 13.904 18.364 1.00 85.62 90 PHE A C 1
ATOM 656 O O . PHE A 1 90 ? -7.309 13.665 19.511 1.00 85.62 90 PHE A O 1
ATOM 663 N N . LEU A 1 91 ? -7.585 14.739 17.559 1.00 88.19 91 LEU A N 1
ATOM 664 C CA . LEU A 1 91 ? -8.820 15.421 17.960 1.00 88.19 91 LEU A CA 1
ATOM 665 C C . LEU A 1 91 ? -10.014 14.470 18.092 1.00 88.19 91 LEU A C 1
ATOM 667 O O . LEU A 1 91 ? -10.883 14.734 18.922 1.00 88.19 91 LEU A O 1
ATOM 671 N N . LEU A 1 92 ? -10.054 13.386 17.311 1.00 86.81 92 LEU A N 1
ATOM 672 C CA . LEU A 1 92 ? -11.072 12.340 17.441 1.00 86.81 92 LEU A CA 1
ATOM 673 C C . LEU A 1 92 ? -10.963 11.607 18.788 1.00 86.81 92 LEU A C 1
ATOM 675 O O . LEU A 1 92 ? -11.968 11.126 19.309 1.00 86.81 92 LEU A O 1
ATOM 679 N N . GLY A 1 93 ? -9.752 11.577 19.355 1.00 83.69 93 GLY A N 1
ATOM 680 C CA . GLY A 1 93 ? -9.433 10.832 20.563 1.00 83.69 93 GLY A CA 1
ATOM 681 C C . GLY A 1 93 ? -9.269 9.338 20.278 1.00 83.69 93 GLY A C 1
ATOM 682 O O . GLY A 1 93 ? -9.984 8.753 19.471 1.00 83.69 93 GLY A O 1
ATOM 683 N N . GLY A 1 94 ? -8.308 8.716 20.952 1.00 77.62 94 GLY A N 1
ATOM 684 C CA . GLY A 1 94 ? -7.959 7.312 20.762 1.00 77.62 94 GLY A CA 1
ATOM 685 C C . GLY A 1 94 ? -6.569 6.993 21.305 1.00 77.62 94 GLY A C 1
ATOM 686 O O . GLY A 1 94 ? -5.819 7.884 21.711 1.00 77.62 94 GLY A O 1
ATOM 687 N N . ALA A 1 95 ? -6.206 5.713 21.310 1.00 67.12 95 ALA A N 1
ATOM 688 C CA . ALA A 1 95 ? -4.855 5.267 21.639 1.00 67.12 95 ALA A CA 1
ATOM 689 C C . ALA A 1 95 ? -3.905 5.482 20.443 1.00 67.12 95 ALA A C 1
ATOM 691 O O . ALA A 1 95 ? -3.366 4.532 19.889 1.00 67.12 95 ALA A O 1
ATOM 692 N N . SER A 1 96 ? -3.708 6.738 20.024 1.00 60.72 96 SER A N 1
ATOM 693 C CA . SER A 1 96 ? -2.847 7.077 18.878 1.00 60.72 96 SER A CA 1
ATOM 694 C C . SER A 1 96 ? -1.359 6.822 19.144 1.00 60.72 96 SER A C 1
ATOM 696 O O . SER A 1 96 ? -0.563 6.766 18.215 1.00 60.72 96 SER A O 1
ATOM 698 N N . MET A 1 97 ? -0.972 6.707 20.418 1.00 67.31 97 MET A N 1
ATOM 699 C CA . MET A 1 97 ? 0.380 6.367 20.852 1.00 67.31 97 MET A CA 1
ATOM 700 C C . MET A 1 97 ? 0.386 4.940 21.400 1.00 67.31 97 MET A C 1
ATOM 702 O O . MET A 1 97 ? -0.185 4.677 22.461 1.00 67.31 97 MET A O 1
ATOM 706 N N . SER A 1 98 ? 1.051 4.024 20.700 1.00 67.25 98 SER A N 1
ATOM 707 C CA . SER A 1 98 ? 1.207 2.635 21.133 1.00 67.25 98 SER A CA 1
ATOM 708 C C . SER A 1 98 ? 2.461 2.456 22.011 1.00 67.25 98 SER A C 1
ATOM 710 O O . SER A 1 98 ? 3.399 3.259 21.993 1.00 67.25 98 SER A O 1
ATOM 712 N N . GLY A 1 99 ? 2.467 1.408 22.841 1.00 75.69 99 GLY A N 1
ATOM 713 C CA . GLY A 1 99 ? 3.608 1.027 23.682 1.00 75.69 99 GLY A CA 1
ATOM 714 C C . GLY A 1 99 ? 3.558 1.496 25.144 1.00 75.69 99 GLY A C 1
ATOM 715 O O . GLY A 1 99 ? 2.619 2.138 25.609 1.00 75.69 99 GLY A O 1
ATOM 716 N N . TRP A 1 100 ? 4.595 1.136 25.908 1.00 82.38 100 TRP A N 1
ATOM 717 C CA . TRP A 1 100 ? 4.649 1.359 27.362 1.00 82.38 100 TRP A CA 1
ATOM 718 C C . TRP A 1 100 ? 5.154 2.743 27.772 1.00 82.38 100 TRP A C 1
ATOM 720 O O . TRP A 1 100 ? 4.870 3.193 28.881 1.00 82.38 100 TRP A O 1
ATOM 730 N N . GLN A 1 101 ? 5.899 3.432 26.906 1.00 81.38 101 GLN A N 1
ATOM 731 C CA . GLN A 1 101 ? 6.494 4.725 27.250 1.00 81.38 101 GLN A CA 1
ATOM 732 C C . GLN A 1 101 ? 5.446 5.807 27.582 1.00 81.38 101 GLN A C 1
ATOM 734 O O . GLN A 1 101 ? 5.580 6.428 28.641 1.00 81.38 101 GLN A O 1
ATOM 739 N N . PRO A 1 102 ? 4.370 6.003 26.786 1.00 82.12 102 PRO A N 1
ATOM 740 C CA . PRO A 1 102 ? 3.320 6.971 27.119 1.00 82.12 102 PRO A CA 1
ATOM 741 C C . PRO A 1 102 ? 2.620 6.634 28.442 1.00 82.12 102 PRO A C 1
ATOM 743 O O . PRO A 1 102 ? 2.349 7.517 29.256 1.00 82.12 102 PRO A O 1
ATOM 746 N N . VAL A 1 103 ? 2.396 5.340 28.704 1.00 86.88 103 VAL A N 1
ATOM 747 C CA . VAL A 1 103 ? 1.777 4.851 29.946 1.00 86.88 103 VAL A CA 1
ATOM 748 C C . VAL A 1 103 ? 2.647 5.195 31.153 1.00 86.88 103 VAL A C 1
ATOM 750 O O . VAL A 1 103 ? 2.154 5.764 32.130 1.00 86.88 103 VAL A O 1
ATOM 753 N N . ILE A 1 104 ? 3.948 4.902 31.087 1.00 88.12 104 ILE A N 1
ATOM 754 C CA . ILE A 1 104 ? 4.902 5.206 32.162 1.00 88.12 104 ILE A CA 1
ATOM 755 C C . ILE A 1 104 ? 4.990 6.720 32.394 1.00 88.12 104 ILE A C 1
ATOM 757 O O . ILE A 1 104 ? 5.024 7.150 33.546 1.00 88.12 104 ILE A O 1
ATOM 761 N N . ALA A 1 105 ? 4.971 7.527 31.330 1.00 85.88 105 ALA A N 1
ATOM 762 C CA . ALA A 1 105 ? 5.008 8.983 31.432 1.00 85.88 105 ALA A CA 1
ATOM 763 C C . ALA A 1 105 ? 3.745 9.564 32.098 1.00 85.88 105 ALA A C 1
ATOM 765 O O . ALA A 1 105 ? 3.853 10.439 32.956 1.00 85.88 105 ALA A O 1
ATOM 766 N N . ALA A 1 106 ? 2.553 9.065 31.757 1.00 88.50 106 ALA A N 1
ATOM 767 C CA . ALA A 1 106 ? 1.285 9.563 32.297 1.00 88.50 106 ALA A CA 1
ATOM 768 C C . ALA A 1 106 ? 1.016 9.109 33.746 1.00 88.50 106 ALA A C 1
ATOM 770 O O . ALA A 1 106 ? 0.433 9.850 34.545 1.00 88.50 106 ALA A O 1
ATOM 771 N N . THR A 1 107 ? 1.437 7.890 34.099 1.00 91.00 107 THR A N 1
ATOM 772 C CA . THR A 1 107 ? 1.039 7.203 35.340 1.00 91.00 107 THR A CA 1
ATOM 773 C C . THR A 1 107 ? 1.332 7.990 36.630 1.00 91.00 107 THR A C 1
ATOM 775 O O . THR A 1 107 ? 0.415 8.112 37.446 1.00 91.00 107 THR A O 1
ATOM 778 N N . PRO A 1 108 ? 2.527 8.575 36.860 1.00 91.94 108 PRO A N 1
ATOM 779 C CA . PRO A 1 108 ? 2.818 9.308 38.096 1.00 91.94 108 PRO A CA 1
ATOM 780 C C . PRO A 1 108 ? 1.869 10.489 38.328 1.00 91.94 108 PRO A C 1
ATOM 782 O O . PRO A 1 108 ? 1.370 10.693 39.437 1.00 91.94 108 PRO A O 1
ATOM 785 N N . TYR A 1 109 ? 1.578 11.244 37.266 1.00 90.25 109 TYR A N 1
ATOM 786 C CA . TYR A 1 109 ? 0.685 12.397 37.324 1.00 90.25 109 TYR A CA 1
ATOM 787 C C . TYR A 1 109 ? -0.775 11.970 37.496 1.00 90.25 109 TYR A C 1
ATOM 789 O O . TYR A 1 109 ? -1.504 12.583 38.279 1.00 90.25 109 TYR A O 1
ATOM 797 N N . MET A 1 110 ? -1.184 10.885 36.829 1.00 91.88 110 MET A N 1
ATOM 798 C CA . MET A 1 110 ? -2.519 10.306 36.983 1.00 91.88 110 MET A CA 1
ATOM 799 C C . MET A 1 110 ? -2.756 9.789 38.404 1.00 91.88 110 MET A C 1
ATOM 801 O O . MET A 1 110 ? -3.789 10.107 38.989 1.00 91.88 110 MET A O 1
ATOM 805 N N . ILE A 1 111 ? -1.800 9.066 38.999 1.00 93.62 111 ILE A N 1
ATOM 806 C CA . ILE A 1 111 ? -1.896 8.575 40.384 1.00 93.62 111 ILE A CA 1
ATOM 807 C C . ILE A 1 111 ? -2.023 9.745 41.364 1.00 93.62 111 ILE A C 1
ATOM 809 O O . ILE A 1 111 ? -2.876 9.709 42.253 1.00 93.62 111 ILE A O 1
ATOM 813 N N . LEU A 1 112 ? -1.213 10.795 41.193 1.00 94.31 112 LEU A N 1
ATOM 814 C CA . LEU A 1 112 ? -1.276 11.983 42.042 1.00 94.31 112 LEU A CA 1
ATOM 815 C C . LEU A 1 112 ? -2.640 12.682 41.927 1.00 94.31 112 LEU A C 1
ATOM 817 O O . LEU A 1 112 ? -3.279 12.957 42.943 1.00 94.31 112 LEU A O 1
ATOM 821 N N . GLY A 1 113 ? -3.098 12.947 40.702 1.00 92.88 113 GLY A N 1
ATOM 822 C CA . GLY A 1 113 ? -4.366 13.628 40.442 1.00 92.88 113 GLY A CA 1
ATOM 823 C C . GLY A 1 113 ? -5.575 12.845 40.953 1.00 92.88 113 GLY A C 1
ATOM 824 O O . GLY A 1 113 ? -6.381 13.369 41.726 1.00 92.88 113 GLY A O 1
ATOM 825 N N . VAL A 1 114 ? -5.655 11.559 40.602 1.00 93.44 114 VAL A N 1
ATOM 826 C CA . VAL A 1 114 ? -6.709 10.644 41.060 1.00 93.44 114 VAL A CA 1
ATOM 827 C C . VAL A 1 114 ? -6.694 10.494 42.580 1.00 93.44 114 VAL A C 1
ATOM 829 O O . VAL A 1 114 ? -7.748 10.586 43.211 1.00 93.44 114 VAL A O 1
ATOM 832 N N . GLY A 1 115 ? -5.517 10.324 43.188 1.00 94.62 115 GLY A N 1
ATOM 833 C CA . GLY A 1 115 ? -5.376 10.215 44.638 1.00 94.62 115 GLY A CA 1
ATOM 834 C C . GLY A 1 115 ? -5.932 11.444 45.360 1.00 94.62 115 GLY A C 1
ATOM 835 O O . GLY A 1 115 ? -6.776 11.312 46.247 1.00 94.62 115 GLY A O 1
ATOM 836 N N . LEU A 1 116 ? -5.533 12.646 44.933 1.00 94.75 116 LEU A N 1
ATOM 837 C CA . LEU A 1 116 ? -6.028 13.906 45.499 1.00 94.75 116 LEU A CA 1
ATOM 838 C C . LEU A 1 116 ? -7.553 14.061 45.349 1.00 94.75 116 LEU A C 1
ATOM 840 O O . LEU A 1 116 ? -8.214 14.539 46.276 1.00 94.75 116 LEU A O 1
ATOM 844 N N . LEU A 1 117 ? -8.131 13.620 44.226 1.00 93.62 117 LEU A N 1
ATOM 845 C CA . LEU A 1 117 ? -9.582 13.645 44.015 1.00 93.62 117 LEU A CA 1
ATOM 846 C C . LEU A 1 117 ? -10.323 12.666 44.931 1.00 93.62 117 LEU A C 1
ATOM 848 O O . LEU A 1 117 ? -11.338 13.049 45.515 1.00 93.62 117 LEU A O 1
ATOM 852 N N . ILE A 1 118 ? -9.809 11.450 45.128 1.00 94.31 118 ILE A N 1
ATOM 853 C CA . ILE A 1 118 ? -10.407 10.466 46.046 1.00 94.31 118 ILE A CA 1
ATOM 854 C C . ILE A 1 118 ? -10.449 11.026 47.477 1.00 94.31 118 ILE A C 1
ATOM 856 O O . ILE A 1 118 ? -11.487 10.955 48.140 1.00 94.31 118 ILE A O 1
ATOM 860 N N . PHE A 1 119 ? -9.370 11.670 47.936 1.00 93.44 119 PHE A N 1
ATOM 861 C CA . PHE A 1 119 ? -9.337 12.299 49.264 1.00 93.44 119 PHE A CA 1
ATOM 862 C C . PHE A 1 119 ? -10.309 13.482 49.408 1.00 93.44 119 PHE A C 1
ATOM 864 O O . PHE A 1 119 ? -10.764 13.772 50.517 1.00 93.44 119 PHE A O 1
ATOM 871 N N . SER A 1 120 ? -10.700 14.131 48.307 1.00 93.25 120 SER A N 1
ATOM 872 C CA . SER A 1 120 ? -11.661 15.243 48.325 1.00 93.25 120 SER A CA 1
ATOM 873 C C . SER A 1 120 ? -13.127 14.816 48.523 1.00 93.25 120 SER A C 1
ATOM 875 O O . SER A 1 120 ? -13.994 15.671 48.728 1.00 93.25 120 SER A O 1
ATOM 877 N N . GLY A 1 121 ? -13.429 13.509 48.530 1.00 92.38 121 GLY A N 1
ATOM 878 C CA . GLY A 1 121 ? -14.802 12.995 48.584 1.00 92.38 121 GLY A CA 1
ATOM 879 C C . GLY A 1 121 ? -15.612 13.475 49.796 1.00 92.38 121 GLY A C 1
ATOM 880 O O . GLY A 1 121 ? -16.787 13.812 49.666 1.00 92.38 121 GLY A O 1
ATOM 881 N N . HIS A 1 122 ? -14.995 13.598 50.979 1.00 91.00 122 HIS A N 1
ATOM 882 C CA . HIS A 1 122 ? -15.699 14.147 52.145 1.00 91.00 122 HIS A CA 1
ATOM 883 C C . HIS A 1 122 ? -16.056 15.626 51.967 1.00 91.00 122 HIS A C 1
ATOM 885 O O . HIS A 1 122 ? -17.181 16.029 52.258 1.00 91.00 122 HIS A O 1
ATOM 891 N N . THR A 1 123 ? -15.110 16.420 51.471 1.00 92.06 123 THR A N 1
ATOM 892 C CA . THR A 1 123 ? -15.303 17.844 51.198 1.00 92.06 123 THR A CA 1
ATOM 893 C C . THR A 1 123 ? -16.429 18.066 50.191 1.00 92.06 123 THR A C 1
ATOM 895 O O . THR A 1 123 ? -17.275 18.930 50.407 1.00 92.06 123 THR A O 1
ATOM 898 N N . LEU A 1 124 ? -16.494 17.244 49.140 1.00 92.50 124 LEU A N 1
ATOM 899 C CA . LEU A 1 124 ? -17.560 17.291 48.140 1.00 92.50 124 LEU A CA 1
ATOM 900 C C . LEU A 1 124 ? -18.937 16.921 48.709 1.00 92.50 124 LEU A C 1
ATOM 902 O O . LEU A 1 124 ? -19.918 17.566 48.351 1.00 92.50 124 LEU A O 1
ATOM 906 N N . ASN A 1 125 ? -19.023 15.959 49.636 1.00 93.44 125 ASN A N 1
ATOM 907 C CA . ASN A 1 125 ? -20.280 15.662 50.338 1.00 93.44 125 ASN A CA 1
ATOM 908 C C . ASN A 1 125 ? -20.768 16.844 51.179 1.00 93.44 125 ASN A C 1
ATOM 910 O O . ASN A 1 125 ? -21.952 17.160 51.164 1.00 93.44 125 ASN A O 1
ATOM 914 N N . VAL A 1 126 ? -19.868 17.523 51.897 1.00 92.25 126 VAL A N 1
ATOM 915 C CA . VAL A 1 126 ? -20.239 18.696 52.709 1.00 92.25 126 VAL A CA 1
ATOM 916 C C . VAL A 1 126 ? -20.759 19.831 51.820 1.00 92.25 126 VAL A C 1
ATOM 918 O O . VAL A 1 126 ? -21.716 20.507 52.188 1.00 92.25 126 VAL A O 1
ATOM 921 N N . LEU A 1 127 ? -20.191 20.000 50.622 1.00 90.44 127 LEU A N 1
ATOM 922 C CA . LEU A 1 127 ? -20.645 20.996 49.648 1.00 90.44 127 LEU A CA 1
ATOM 923 C C . LEU A 1 127 ? -22.049 20.711 49.077 1.00 90.44 127 LEU A C 1
ATOM 925 O O . LEU A 1 127 ? -22.699 21.653 48.627 1.00 90.44 127 LEU A O 1
ATOM 929 N N . GLN A 1 128 ? -22.553 19.468 49.126 1.00 90.19 128 GLN A N 1
ATOM 930 C CA . GLN A 1 128 ? -23.916 19.144 48.666 1.00 90.19 128 GLN A CA 1
ATOM 931 C C . GLN A 1 128 ? -25.011 19.818 49.512 1.00 90.19 128 GLN A C 1
ATOM 933 O O . GLN A 1 128 ? -26.099 20.067 48.999 1.00 90.19 128 GLN A O 1
ATOM 938 N N . PHE A 1 129 ? -24.734 20.145 50.782 1.00 88.88 129 PHE A N 1
ATOM 939 C CA . PHE A 1 129 ? -25.691 20.814 51.675 1.00 88.88 129 PHE A CA 1
ATOM 940 C C . PHE A 1 129 ? -25.846 22.319 51.406 1.00 88.88 129 PHE A C 1
ATOM 942 O O . PHE A 1 129 ? -26.704 22.951 52.018 1.00 88.88 129 PHE A O 1
ATOM 949 N N . GLY A 1 130 ? -25.035 22.882 50.503 1.00 88.19 130 GLY A N 1
ATOM 950 C CA . GLY A 1 130 ? -24.989 24.308 50.191 1.00 88.19 130 GLY A CA 1
ATOM 951 C C . GLY A 1 130 ? -23.738 25.000 50.739 1.00 88.19 130 GLY A C 1
ATOM 952 O O . GLY A 1 130 ? -23.118 24.560 51.710 1.00 88.19 130 GLY A O 1
ATOM 953 N N . GLU A 1 131 ? -23.336 26.097 50.089 1.00 87.44 131 GLU A N 1
ATOM 954 C CA . GLU A 1 131 ? -22.101 26.817 50.434 1.00 87.44 131 GLU A CA 1
ATOM 955 C C . GLU A 1 131 ? -22.159 27.444 51.837 1.00 87.44 131 GLU A C 1
ATOM 957 O O . GLU A 1 131 ? -21.163 27.431 52.564 1.00 87.44 131 GLU A O 1
ATOM 962 N N . GLU A 1 132 ? -23.321 27.960 52.254 1.00 87.94 132 GLU A N 1
ATOM 963 C CA . GLU A 1 132 ? -23.477 28.570 53.578 1.00 87.94 132 GLU A CA 1
ATOM 964 C C . GLU A 1 132 ? -23.382 27.532 54.700 1.00 87.94 132 GLU A C 1
ATOM 966 O O . GLU A 1 132 ? -22.668 27.742 55.683 1.00 87.94 132 GLU A O 1
ATOM 971 N N . GLN A 1 133 ? -24.034 26.383 54.522 1.00 91.06 133 GLN A N 1
ATOM 972 C CA . GLN A 1 133 ? -24.036 25.269 55.469 1.00 91.06 133 GLN A CA 1
ATOM 973 C C . GLN A 1 133 ? -22.629 24.674 55.599 1.00 91.06 133 GLN A C 1
ATOM 975 O O . GLN A 1 133 ? -22.132 24.467 56.706 1.00 91.06 133 GLN A O 1
ATOM 980 N N . ALA A 1 134 ? -21.934 24.481 54.476 1.00 90.25 134 ALA A N 1
ATOM 981 C CA . ALA A 1 134 ? -20.557 24.003 54.465 1.00 90.25 134 ALA A CA 1
ATOM 982 C C . ALA A 1 134 ? -19.606 24.946 55.225 1.00 90.25 134 ALA A C 1
ATOM 984 O O . ALA A 1 134 ? -18.746 24.495 55.988 1.00 90.25 134 ALA A O 1
ATOM 985 N N . LYS A 1 135 ? -19.788 26.262 55.063 1.00 90.25 135 LYS A N 1
ATOM 986 C CA . LYS A 1 135 ? -19.000 27.279 55.769 1.00 90.25 135 LYS A CA 1
ATOM 987 C C . LYS A 1 135 ? -19.262 27.269 57.279 1.00 90.25 135 LYS A C 1
ATOM 989 O O . LYS A 1 135 ? -18.316 27.438 58.045 1.00 90.25 135 LYS A O 1
ATOM 994 N N . GLN A 1 136 ? -20.503 27.027 57.711 1.00 91.88 136 GLN A N 1
ATOM 995 C CA . GLN A 1 136 ? -20.860 26.884 59.132 1.00 91.88 136 GLN A CA 1
ATOM 996 C C . GLN A 1 136 ? -20.218 25.648 59.782 1.00 91.88 136 GLN A C 1
ATOM 998 O O . GLN A 1 136 ? -19.849 25.697 60.952 1.00 91.88 136 GLN A O 1
ATOM 1003 N N . ILE A 1 137 ? -20.009 24.574 59.013 1.00 89.50 137 ILE A N 1
ATOM 1004 C CA . ILE A 1 137 ? -19.320 23.343 59.450 1.00 89.50 137 ILE A CA 1
ATOM 1005 C C . ILE A 1 137 ? -17.781 23.534 59.492 1.00 89.50 137 ILE A C 1
ATOM 1007 O O . ILE A 1 137 ? -17.037 22.637 59.879 1.00 89.50 137 ILE A O 1
ATOM 1011 N N . GLY A 1 138 ? -17.278 24.725 59.141 1.00 89.12 138 GLY A N 1
ATOM 1012 C CA . GLY A 1 138 ? -15.855 25.078 59.197 1.00 89.12 138 GLY A CA 1
ATOM 1013 C C . GLY A 1 138 ? -15.078 24.772 57.915 1.00 89.12 138 GLY A C 1
ATOM 1014 O O . GLY A 1 138 ? -13.853 24.917 57.887 1.00 89.12 138 GLY A O 1
ATOM 1015 N N . LEU A 1 139 ? -15.757 24.382 56.830 1.00 91.25 139 LEU A N 1
ATOM 1016 C CA . LEU A 1 139 ? -15.106 24.150 55.545 1.00 91.25 139 LEU A CA 1
ATOM 1017 C C . LEU A 1 139 ? -14.752 25.480 54.865 1.00 91.25 139 LEU A C 1
ATOM 1019 O O . LEU A 1 139 ? -15.589 26.365 54.680 1.00 91.25 139 LEU A O 1
ATOM 1023 N N . SER A 1 140 ? -13.511 25.596 54.392 1.00 90.00 140 SER A N 1
ATOM 1024 C CA . SER A 1 140 ? -13.099 26.714 53.535 1.00 90.00 140 SER A CA 1
ATOM 1025 C C . SER A 1 140 ? -13.568 26.511 52.085 1.00 90.00 140 SER A C 1
ATOM 1027 O O . SER A 1 140 ? -12.795 26.107 51.220 1.00 90.00 140 SER A O 1
ATOM 1029 N N . VAL A 1 141 ? -14.849 26.804 51.827 1.00 87.44 141 VAL A N 1
ATOM 1030 C CA . VAL A 1 141 ? -15.558 26.557 50.550 1.00 87.44 141 VAL A CA 1
ATOM 1031 C C . VAL A 1 141 ? -14.766 27.014 49.319 1.00 87.44 141 VAL A C 1
ATOM 1033 O O . VAL A 1 141 ? -14.552 26.225 48.407 1.00 87.44 141 VAL A O 1
ATOM 1036 N N . GLU A 1 142 ? -14.259 28.250 49.300 1.00 85.94 142 GLU A N 1
ATOM 1037 C CA . GLU A 1 142 ? -13.495 28.767 48.151 1.00 85.94 142 GLU A CA 1
ATOM 1038 C C . GLU A 1 142 ? -12.195 27.990 47.902 1.00 85.94 142 GLU A C 1
ATOM 1040 O O . GLU A 1 142 ? -11.879 27.652 46.765 1.00 85.94 142 GLU A O 1
ATOM 1045 N N . ARG A 1 143 ? -11.455 27.636 48.962 1.00 87.69 143 ARG A N 1
ATOM 1046 C CA . ARG A 1 143 ? -10.218 26.849 48.824 1.00 87.69 143 ARG A CA 1
ATOM 1047 C C . ARG A 1 143 ? -10.520 25.430 48.356 1.00 87.69 143 ARG A C 1
ATOM 1049 O O . ARG A 1 143 ? -9.798 24.913 47.514 1.00 87.69 143 ARG A O 1
ATOM 1056 N N . ALA A 1 144 ? -11.596 24.834 48.868 1.00 89.31 144 ALA A N 1
ATOM 1057 C CA . ALA A 1 144 ? -12.067 23.521 48.450 1.00 89.31 144 ALA A CA 1
ATOM 1058 C C . ALA A 1 144 ? -12.474 23.502 46.967 1.00 89.31 144 ALA A C 1
ATOM 1060 O O . ALA A 1 144 ? -12.035 22.619 46.234 1.00 89.31 144 ALA A O 1
ATOM 1061 N N . LYS A 1 145 ? -13.247 24.498 46.506 1.00 87.38 145 LYS A N 1
ATOM 1062 C CA . LYS A 1 145 ? -13.621 24.644 45.089 1.00 87.38 145 LYS A CA 1
ATOM 1063 C C . LYS A 1 145 ? -12.386 24.783 44.203 1.00 87.38 145 LYS A C 1
ATOM 1065 O O . LYS A 1 145 ? -12.249 24.037 43.241 1.00 87.38 145 LYS A O 1
ATOM 1070 N N . ILE A 1 146 ? -11.472 25.693 44.551 1.00 85.44 146 ILE A N 1
ATOM 1071 C CA . ILE A 1 146 ? -10.234 25.920 43.790 1.00 85.44 146 ILE A CA 1
ATOM 1072 C C . ILE A 1 146 ? -9.396 24.642 43.722 1.00 85.44 146 ILE A C 1
ATOM 1074 O O . ILE A 1 146 ? -8.947 24.272 42.642 1.00 85.44 146 ILE A O 1
ATOM 1078 N N . PHE A 1 147 ? -9.223 23.953 44.850 1.00 90.44 147 PHE A N 1
ATOM 1079 C CA . PHE A 1 147 ? -8.483 22.697 44.908 1.00 90.44 147 PHE A CA 1
ATOM 1080 C C . PHE A 1 147 ? -9.084 21.650 43.963 1.00 90.44 147 PHE A C 1
ATOM 1082 O O . PHE A 1 147 ? -8.383 21.151 43.090 1.00 90.44 147 PHE A O 1
ATOM 1089 N N . VAL A 1 148 ? -10.392 21.383 44.064 1.00 90.50 148 VAL A N 1
ATOM 1090 C CA . VAL A 1 148 ? -11.064 20.392 43.208 1.00 90.50 148 VAL A CA 1
ATOM 1091 C C . VAL A 1 148 ? -10.990 20.785 41.732 1.00 90.50 148 VAL A C 1
ATOM 1093 O O . VAL A 1 148 ? -10.669 19.938 40.903 1.00 90.50 148 VAL A O 1
ATOM 1096 N N . ILE A 1 149 ? -11.238 22.055 41.391 1.00 87.50 149 ILE A N 1
ATOM 1097 C CA . ILE A 1 149 ? -11.193 22.536 40.001 1.00 87.50 149 ILE A CA 1
ATOM 1098 C C . ILE A 1 149 ? -9.789 22.367 39.415 1.00 87.50 149 ILE A C 1
ATOM 1100 O O . ILE A 1 149 ? -9.663 21.853 38.304 1.00 87.50 149 ILE A O 1
ATOM 1104 N N . ILE A 1 150 ? -8.740 22.765 40.142 1.00 87.56 150 ILE A N 1
ATOM 1105 C CA . ILE A 1 150 ? -7.355 22.654 39.668 1.00 87.56 150 ILE A CA 1
ATOM 1106 C C . ILE A 1 150 ? -6.961 21.186 39.519 1.00 87.56 150 ILE A C 1
ATOM 1108 O O . ILE A 1 150 ? -6.483 20.798 38.456 1.00 87.56 150 ILE A O 1
ATOM 1112 N N . THR A 1 151 ? -7.194 20.357 40.539 1.00 91.81 151 THR A N 1
ATOM 1113 C CA . THR A 1 151 ? -6.821 18.938 40.498 1.00 91.81 151 THR A CA 1
ATOM 1114 C C . THR A 1 151 ? -7.578 18.192 39.398 1.00 91.81 151 THR A C 1
ATOM 1116 O O . THR A 1 151 ? -6.957 17.452 38.636 1.00 91.81 151 THR A O 1
ATOM 1119 N N . ALA A 1 152 ? -8.888 18.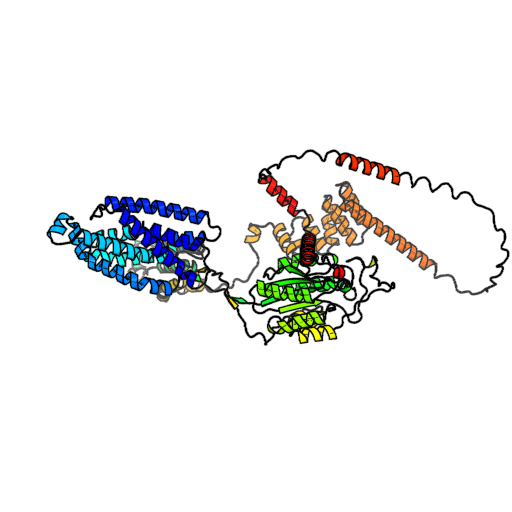415 39.248 1.00 90.50 152 ALA A N 1
ATOM 1120 C CA . ALA A 1 152 ? -9.679 17.796 38.185 1.00 90.50 152 ALA A CA 1
ATOM 1121 C C . ALA A 1 152 ? -9.223 18.258 36.794 1.00 90.50 152 ALA A C 1
ATOM 1123 O O . ALA A 1 152 ? -9.061 17.433 35.895 1.00 90.50 152 ALA A O 1
ATOM 1124 N N . SER A 1 153 ? -8.956 19.557 36.623 1.00 89.50 153 SER A N 1
ATOM 1125 C CA . SER A 1 153 ? -8.498 20.108 35.342 1.00 89.50 153 SER A CA 1
ATOM 1126 C C . SER A 1 153 ? -7.108 19.598 34.965 1.00 89.50 153 SER A C 1
ATOM 1128 O O . SER A 1 153 ? -6.892 19.253 33.809 1.00 89.50 153 SER A O 1
ATOM 1130 N N . LEU A 1 154 ? -6.188 19.495 35.929 1.00 89.38 154 LEU A N 1
ATOM 1131 C CA . LEU A 1 154 ? -4.838 18.979 35.701 1.00 89.38 154 LEU A CA 1
ATOM 1132 C C . LEU A 1 154 ? -4.854 17.482 35.375 1.00 89.38 154 LEU A C 1
ATOM 1134 O O . LEU A 1 154 ? -4.202 17.059 34.428 1.00 89.38 154 LEU A O 1
ATOM 1138 N N . THR A 1 155 ? -5.649 16.694 36.105 1.00 92.38 155 THR A N 1
ATOM 1139 C CA . THR A 1 155 ? -5.827 15.258 35.817 1.00 92.38 155 THR A CA 1
ATOM 1140 C C . THR A 1 155 ? -6.417 15.057 34.418 1.00 92.38 155 THR A C 1
ATOM 1142 O O . THR A 1 155 ? -5.967 14.197 33.669 1.00 92.38 155 THR A O 1
ATOM 1145 N N . THR A 1 156 ? -7.378 15.901 34.028 1.00 91.06 156 THR A N 1
ATOM 1146 C CA . THR A 1 156 ? -7.964 15.883 32.678 1.00 91.06 156 THR A CA 1
ATOM 1147 C C . THR A 1 156 ? -6.947 16.296 31.613 1.00 91.06 156 THR A C 1
ATOM 1149 O O . THR A 1 156 ? -6.901 15.678 30.558 1.00 91.06 156 THR A O 1
ATOM 1152 N N . ALA A 1 157 ? -6.115 17.308 31.877 1.00 90.44 157 ALA A N 1
ATOM 1153 C CA . ALA A 1 157 ? -5.076 17.753 30.949 1.00 90.44 157 ALA A CA 1
ATOM 1154 C C . ALA A 1 157 ? -4.057 16.643 30.655 1.00 90.44 157 ALA A C 1
ATOM 1156 O O . ALA A 1 157 ? -3.701 16.454 29.497 1.00 90.44 157 ALA A O 1
ATOM 1157 N N . VAL A 1 158 ? -3.649 15.888 31.682 1.00 91.06 158 VAL A N 1
ATOM 1158 C CA . VAL A 1 158 ? -2.776 14.715 31.519 1.00 91.06 158 VAL A CA 1
ATOM 1159 C C . VAL A 1 158 ? -3.474 13.626 30.709 1.00 91.06 158 VAL A C 1
ATOM 1161 O O . VAL A 1 158 ? -2.883 13.099 29.778 1.00 91.06 158 VAL A O 1
ATOM 1164 N N . ALA A 1 159 ? -4.731 13.292 31.013 1.00 89.62 159 ALA A N 1
ATOM 1165 C CA . ALA A 1 159 ? -5.448 12.276 30.240 1.00 89.62 159 ALA A CA 1
ATOM 1166 C C . ALA A 1 159 ? -5.529 12.661 28.749 1.00 89.62 159 ALA A C 1
ATOM 1168 O O . ALA A 1 159 ? -5.096 11.901 27.887 1.00 89.62 159 ALA A O 1
ATOM 1169 N N . VAL A 1 160 ? -5.974 13.887 28.454 1.00 89.69 160 VAL A N 1
ATOM 1170 C CA . VAL A 1 160 ? -6.166 14.376 27.079 1.00 89.69 160 VAL A CA 1
ATOM 1171 C C . VAL A 1 160 ? -4.846 14.528 26.318 1.00 89.69 160 VAL A C 1
ATOM 1173 O O . VAL A 1 160 ? -4.828 14.321 25.109 1.00 89.69 160 VAL A O 1
ATOM 1176 N N . SER A 1 161 ? -3.729 14.846 26.985 1.00 89.19 161 SER A N 1
ATOM 1177 C CA . SER A 1 161 ? -2.434 14.958 26.300 1.00 89.19 161 SER A CA 1
ATOM 1178 C C . SER A 1 161 ? -1.928 13.636 25.723 1.00 89.19 161 SER A C 1
ATOM 1180 O O . SER A 1 161 ? -1.138 13.665 24.787 1.00 89.19 161 SER A O 1
ATOM 1182 N N . PHE A 1 162 ? -2.368 12.498 26.272 1.00 86.81 162 PHE A N 1
ATOM 1183 C CA . PHE A 1 162 ? -1.946 11.168 25.819 1.00 86.81 162 PHE A CA 1
ATOM 1184 C C . PHE A 1 162 ? -3.027 10.412 25.038 1.00 86.81 162 PHE A C 1
ATOM 1186 O O . PHE A 1 162 ? -2.682 9.621 24.170 1.00 86.81 162 PHE A O 1
ATOM 1193 N N . SER A 1 163 ? -4.313 10.635 25.331 1.00 86.81 163 SER A N 1
ATOM 1194 C CA . SER A 1 163 ? -5.427 9.917 24.691 1.00 86.81 163 SER A CA 1
ATOM 1195 C C . SER A 1 163 ? -6.212 10.745 23.669 1.00 86.81 163 SER A C 1
ATOM 1197 O O . SER A 1 163 ? -7.211 10.271 23.132 1.00 86.81 163 SER A O 1
ATOM 1199 N N . GLY A 1 164 ? -5.862 12.019 23.480 1.00 88.62 164 GLY A N 1
ATOM 1200 C CA . GLY A 1 164 ? -6.681 12.959 22.719 1.00 88.62 164 GLY A CA 1
ATOM 1201 C C . GLY A 1 164 ? -8.003 13.316 23.412 1.00 88.62 164 GLY A C 1
ATOM 1202 O O . GLY A 1 164 ? -8.199 13.099 24.616 1.00 88.62 164 GLY A O 1
ATOM 1203 N N . VAL A 1 165 ? -8.922 13.926 22.661 1.00 88.06 165 VAL A N 1
ATOM 1204 C CA . VAL A 1 165 ? -10.160 14.508 23.208 1.00 88.06 165 VAL A CA 1
ATOM 1205 C C . VAL A 1 165 ? -11.291 13.475 23.248 1.00 88.06 165 VAL A C 1
ATOM 1207 O O . VAL A 1 165 ? -11.989 13.263 22.267 1.00 88.06 165 VAL A O 1
ATOM 1210 N N . ILE A 1 166 ? -11.526 12.877 24.421 1.00 88.44 166 ILE A N 1
ATOM 1211 C CA . ILE A 1 166 ? -12.594 11.881 24.626 1.00 88.44 166 ILE A CA 1
ATOM 1212 C C . ILE A 1 166 ? -13.796 12.512 25.347 1.00 88.44 166 ILE A C 1
ATOM 1214 O O . ILE A 1 166 ? -13.679 13.044 26.455 1.00 88.44 166 ILE A O 1
ATOM 1218 N N . GLY A 1 167 ? -14.973 12.449 24.719 1.00 86.00 167 GLY A N 1
ATOM 1219 C CA . GLY A 1 167 ? -16.230 12.994 25.242 1.00 86.00 167 GLY A CA 1
ATOM 1220 C C . GLY A 1 167 ? -17.097 11.985 26.007 1.00 86.00 167 GLY A C 1
ATOM 1221 O O . GLY A 1 167 ? -16.845 10.787 26.008 1.00 86.00 167 GLY A O 1
ATOM 1222 N N . PHE A 1 168 ? -18.168 12.485 26.637 1.00 88.38 168 PHE A N 1
ATOM 1223 C CA . PHE A 1 168 ? -19.296 11.736 27.231 1.00 88.38 168 PHE A CA 1
ATOM 1224 C C . PHE A 1 168 ? -19.021 10.787 28.414 1.00 88.38 168 PHE A C 1
ATOM 1226 O O . PHE A 1 168 ? -19.879 10.701 29.296 1.00 88.38 168 PHE A O 1
ATOM 1233 N N . ILE A 1 169 ? -17.852 10.149 28.524 1.00 91.31 169 ILE A N 1
ATOM 1234 C CA . ILE A 1 169 ? -17.525 9.220 29.625 1.00 91.31 169 ILE A CA 1
ATOM 1235 C C . ILE A 1 169 ? -17.695 9.897 30.993 1.00 91.31 169 ILE A C 1
ATOM 1237 O O . ILE A 1 169 ? -18.363 9.363 31.880 1.00 91.31 169 ILE A O 1
ATOM 1241 N N . GLY A 1 170 ? -17.177 11.121 31.137 1.00 89.62 170 GLY A N 1
ATOM 1242 C CA . GLY A 1 170 ? -17.279 11.911 32.369 1.00 89.62 170 GLY A CA 1
ATOM 1243 C C . GLY A 1 170 ? -18.691 12.404 32.718 1.00 89.62 170 GLY A C 1
ATOM 1244 O O . GLY A 1 170 ? -18.900 12.884 33.829 1.00 89.62 170 GLY A O 1
ATOM 1245 N N . LEU A 1 171 ? -19.660 12.286 31.803 1.00 91.06 171 LEU A N 1
ATOM 1246 C CA . LEU A 1 171 ? -21.067 12.631 32.045 1.00 91.06 171 LEU A CA 1
ATOM 1247 C C . LEU A 1 171 ? -21.909 11.384 32.328 1.00 91.06 171 LEU A C 1
ATOM 1249 O O . LEU A 1 171 ? -22.671 11.363 33.293 1.00 91.06 171 LEU A O 1
ATOM 1253 N N . ILE A 1 172 ? -21.755 10.343 31.507 1.00 94.38 172 ILE A N 1
ATOM 1254 C CA . ILE A 1 172 ? -22.578 9.131 31.558 1.00 94.38 172 ILE A CA 1
ATOM 1255 C C . ILE A 1 172 ? -22.233 8.298 32.793 1.00 94.38 172 ILE A C 1
ATOM 1257 O O . ILE A 1 172 ? -23.117 7.946 33.578 1.00 94.38 172 ILE A O 1
ATOM 1261 N N . VAL A 1 173 ? -20.947 8.001 32.998 1.00 96.19 173 VAL A N 1
ATOM 1262 C CA . VAL A 1 173 ? -20.527 7.024 34.009 1.00 96.19 173 VAL A CA 1
ATOM 1263 C C . VAL A 1 173 ? -20.839 7.491 35.433 1.00 96.19 173 VAL A C 1
ATOM 1265 O O . VAL A 1 173 ? -21.479 6.729 36.161 1.00 96.19 173 VAL A O 1
ATOM 1268 N N . PRO A 1 174 ? -20.500 8.725 35.859 1.00 94.69 174 PRO A N 1
ATOM 1269 C CA . PRO A 1 174 ? -20.840 9.167 37.209 1.00 94.69 174 PRO A CA 1
ATOM 1270 C C . PRO A 1 174 ? -22.351 9.212 37.455 1.00 94.69 174 PRO A C 1
ATOM 1272 O O . PRO A 1 174 ? -22.792 9.012 38.584 1.00 94.69 174 PRO A O 1
ATOM 1275 N N . HIS A 1 175 ? -23.162 9.453 36.420 1.00 95.56 175 HIS A N 1
ATOM 1276 C CA . HIS A 1 175 ? -24.618 9.448 36.546 1.00 95.56 175 HIS A CA 1
ATOM 1277 C C . HIS A 1 175 ? -25.169 8.029 36.756 1.00 95.56 175 HIS A C 1
ATOM 1279 O O . HIS A 1 175 ? -25.995 7.821 37.644 1.00 95.56 175 HIS A O 1
ATOM 1285 N N . LEU A 1 176 ? -24.656 7.044 36.009 1.00 95.25 176 LEU A N 1
ATOM 1286 C CA . LEU A 1 176 ? -25.003 5.630 36.188 1.00 95.25 176 LEU A CA 1
ATOM 1287 C C . LEU A 1 176 ? -24.588 5.112 37.566 1.00 95.25 176 LEU A C 1
ATOM 1289 O O . LEU A 1 176 ? -25.397 4.509 38.271 1.00 95.25 176 LEU A O 1
ATOM 1293 N N . VAL A 1 177 ? -23.353 5.399 37.989 1.00 96.31 177 VAL A N 1
ATOM 1294 C CA . VAL A 1 177 ? -22.872 5.007 39.320 1.00 96.31 177 VAL A CA 1
ATOM 1295 C C . VAL A 1 177 ? -23.725 5.661 40.405 1.00 96.31 177 VAL A C 1
ATOM 1297 O O . VAL A 1 177 ? -24.095 4.995 41.369 1.00 96.31 177 VAL A O 1
ATOM 1300 N N . ARG A 1 178 ? -24.111 6.931 40.232 1.00 95.12 178 ARG A N 1
ATOM 1301 C CA . ARG A 1 178 ? -24.987 7.630 41.179 1.00 95.12 178 ARG A CA 1
ATOM 1302 C C . ARG A 1 178 ? -26.371 6.990 41.290 1.00 95.12 178 ARG A C 1
ATOM 1304 O O . ARG A 1 178 ? -26.919 6.953 42.388 1.00 95.12 178 ARG A O 1
ATOM 1311 N N . LEU A 1 179 ? -26.925 6.493 40.185 1.00 95.38 179 LEU A N 1
ATOM 1312 C CA . LEU A 1 179 ? -28.232 5.832 40.164 1.00 95.38 179 LEU A CA 1
ATOM 1313 C C . LEU A 1 179 ? -28.201 4.452 40.841 1.00 95.38 179 LEU A C 1
ATOM 1315 O O . LEU A 1 179 ? -29.171 4.083 41.496 1.00 95.38 179 LEU A O 1
ATOM 1319 N N . ILE A 1 180 ? -27.095 3.714 40.713 1.00 95.44 180 ILE A N 1
ATOM 1320 C CA . ILE A 1 180 ? -26.980 2.338 41.223 1.00 95.44 180 ILE A CA 1
ATOM 1321 C C . ILE A 1 180 ? -26.424 2.291 42.661 1.00 95.44 180 ILE A C 1
ATOM 1323 O O . ILE A 1 180 ? -26.946 1.550 43.491 1.00 95.44 180 ILE A O 1
ATOM 1327 N N . TRP A 1 181 ? -25.389 3.080 42.976 1.00 93.19 181 TRP A N 1
ATOM 1328 C CA . TRP A 1 181 ? -24.677 3.063 44.270 1.00 93.19 181 TRP A CA 1
ATOM 1329 C C . TRP A 1 181 ? -24.933 4.293 45.155 1.00 93.19 181 TRP A C 1
ATOM 1331 O O . TRP A 1 181 ? -24.534 4.305 46.319 1.00 93.19 181 TRP A O 1
ATOM 1341 N N . GLY A 1 182 ? -25.621 5.319 44.650 1.00 92.62 182 GLY A N 1
ATOM 1342 C CA . GLY A 1 182 ? -25.966 6.525 45.406 1.00 92.62 182 GLY A CA 1
ATOM 1343 C C . GLY A 1 182 ? -25.002 7.703 45.215 1.00 92.62 182 GLY A C 1
ATOM 1344 O O . GLY A 1 182 ? -24.033 7.655 44.460 1.00 92.62 182 GLY A O 1
ATOM 1345 N N . ALA A 1 183 ? -25.298 8.819 45.889 1.00 92.50 183 ALA A N 1
ATOM 1346 C CA . ALA A 1 183 ? -24.652 10.117 45.655 1.00 92.50 183 ALA A CA 1
ATOM 1347 C C . ALA A 1 183 ? -23.482 10.458 46.603 1.00 92.50 183 ALA A C 1
ATOM 1349 O O . ALA A 1 183 ? -23.006 11.594 46.578 1.00 92.50 183 ALA A O 1
ATOM 1350 N N . ASP A 1 184 ? -23.015 9.511 47.424 1.00 95.12 184 ASP A N 1
ATOM 1351 C CA . ASP A 1 184 ? -21.874 9.720 48.327 1.00 95.12 184 ASP A CA 1
ATOM 1352 C C . ASP A 1 184 ? -20.558 9.789 47.531 1.00 95.12 184 ASP A C 1
ATOM 1354 O O . ASP A 1 184 ? -20.098 8.788 46.981 1.00 95.12 184 ASP A O 1
ATOM 1358 N N . TYR A 1 185 ? -19.909 10.959 47.510 1.00 94.69 185 TYR A N 1
ATOM 1359 C CA . TYR A 1 185 ? -18.665 11.202 46.775 1.00 94.69 185 TYR A CA 1
ATOM 1360 C C . TYR A 1 185 ? -17.476 10.343 47.222 1.00 94.69 185 TYR A C 1
ATOM 1362 O O . TYR A 1 185 ? -16.552 10.146 46.433 1.00 94.69 185 TYR A O 1
ATOM 1370 N N . ARG A 1 186 ? -17.488 9.783 48.437 1.00 93.62 186 ARG A N 1
ATOM 1371 C CA . ARG A 1 186 ? -16.436 8.859 48.897 1.00 93.62 186 ARG A CA 1
ATOM 1372 C C . ARG A 1 186 ? -16.455 7.536 48.135 1.00 93.62 186 ARG A C 1
ATOM 1374 O O . ARG A 1 186 ? -15.406 6.924 47.971 1.00 93.62 186 ARG A O 1
ATOM 1381 N N . GLN A 1 187 ? -17.630 7.110 47.673 1.00 93.62 187 GLN A N 1
ATOM 1382 C CA . GLN A 1 187 ? -17.810 5.898 46.869 1.00 93.62 187 GLN A CA 1
ATOM 1383 C C . GLN A 1 187 ? -17.967 6.233 45.383 1.00 93.62 187 GLN A C 1
ATOM 1385 O O . GLN A 1 187 ? -17.413 5.543 44.531 1.00 93.62 187 GLN A O 1
ATOM 1390 N N . LEU A 1 188 ? -18.659 7.330 45.068 1.00 95.44 188 LEU A N 1
ATOM 1391 C CA . LEU A 1 188 ? -18.945 7.748 43.700 1.00 95.44 188 LEU A CA 1
ATOM 1392 C C . LEU A 1 188 ? -17.666 7.997 42.899 1.00 95.44 188 LEU A C 1
ATOM 1394 O O . LEU A 1 188 ? -17.595 7.561 41.758 1.00 95.44 188 LEU A O 1
ATOM 1398 N N . ILE A 1 189 ? -16.657 8.667 43.472 1.00 94.50 189 ILE A N 1
ATOM 1399 C CA . ILE A 1 189 ? -15.395 8.957 42.769 1.00 94.50 189 ILE A CA 1
ATOM 1400 C C . ILE A 1 189 ? -14.647 7.666 42.392 1.00 94.50 189 ILE A C 1
ATOM 1402 O O . ILE A 1 189 ? -14.435 7.461 41.197 1.00 94.50 189 ILE A O 1
ATOM 1406 N N . PRO A 1 190 ? -14.276 6.767 43.331 1.00 94.44 190 PRO A N 1
ATOM 1407 C CA . PRO A 1 190 ? -13.546 5.548 42.976 1.00 94.44 190 PRO A CA 1
ATOM 1408 C C . PRO A 1 190 ? -14.347 4.618 42.054 1.00 94.44 190 PRO A C 1
ATOM 1410 O O . PRO A 1 190 ? -13.782 4.066 41.112 1.00 94.44 190 PRO A O 1
ATOM 1413 N N . LEU A 1 191 ? -15.662 4.489 42.257 1.00 95.50 191 LEU A N 1
ATOM 1414 C CA . LEU A 1 191 ? -16.510 3.686 41.371 1.00 95.50 191 LEU A CA 1
ATOM 1415 C C . LEU A 1 191 ? -16.642 4.303 39.973 1.00 95.50 191 LEU A C 1
ATOM 1417 O O . LEU A 1 191 ? -16.657 3.569 38.991 1.00 95.50 191 LEU A O 1
ATOM 1421 N N . SER A 1 192 ? -16.685 5.635 39.857 1.00 95.38 192 SER A N 1
ATOM 1422 C CA . SER A 1 192 ? -16.701 6.312 38.552 1.00 95.38 192 SER A CA 1
ATOM 1423 C C . SER A 1 192 ? -15.376 6.171 37.813 1.00 95.38 192 SER A C 1
ATOM 1425 O O . SER A 1 192 ? -15.383 6.097 36.591 1.00 95.38 192 SER A O 1
ATOM 1427 N N . ILE A 1 193 ? -14.249 6.106 38.529 1.00 93.69 193 ILE A N 1
ATOM 1428 C CA . ILE A 1 193 ? -12.939 5.837 37.923 1.00 93.69 193 ILE A CA 1
ATOM 1429 C C . ILE A 1 193 ? -12.930 4.426 37.332 1.00 93.69 193 ILE A C 1
ATOM 1431 O O . ILE A 1 193 ? -12.689 4.273 36.139 1.00 93.69 193 ILE A O 1
ATOM 1435 N N . LEU A 1 194 ? -13.274 3.406 38.126 1.00 94.38 194 LEU A N 1
ATOM 1436 C CA . LEU A 1 194 ? -13.306 2.015 37.656 1.00 94.38 194 LEU A CA 1
ATOM 1437 C C . LEU A 1 194 ? -14.335 1.802 36.539 1.00 94.38 194 LEU A C 1
ATOM 1439 O O . LEU A 1 194 ? -14.033 1.174 35.524 1.00 94.38 194 LEU A O 1
ATOM 1443 N N . GLY A 1 195 ? -15.539 2.352 36.705 1.00 94.69 195 GLY A N 1
ATOM 1444 C CA . GLY A 1 195 ? -16.593 2.300 35.697 1.00 94.69 195 GLY A CA 1
ATOM 1445 C C . GLY A 1 195 ? -16.211 3.050 34.422 1.00 94.69 195 GLY A C 1
ATOM 1446 O O . GLY A 1 195 ? -16.521 2.584 33.334 1.00 94.69 195 GLY A O 1
ATOM 1447 N N . GLY A 1 196 ? -15.494 4.169 34.547 1.00 93.81 196 GLY A N 1
ATOM 1448 C CA . GLY A 1 196 ? -15.041 4.994 33.429 1.00 93.81 196 GLY A CA 1
ATOM 1449 C C . GLY A 1 196 ? -13.979 4.283 32.612 1.00 93.81 196 GLY A C 1
ATOM 1450 O O . GLY A 1 196 ? -14.122 4.170 31.398 1.00 93.81 196 GLY A O 1
ATOM 1451 N N . SER A 1 197 ? -12.969 3.730 33.286 1.00 92.00 197 SER A N 1
ATOM 1452 C CA . SER A 1 197 ? -11.939 2.899 32.662 1.00 92.00 197 SER A C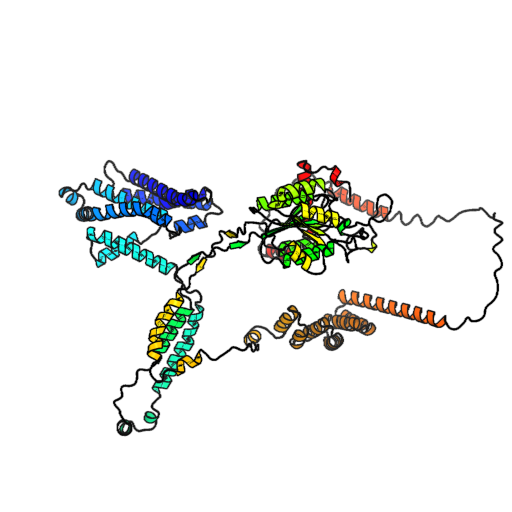A 1
ATOM 1453 C C . SER A 1 197 ? -12.537 1.675 31.971 1.00 92.00 197 SER A C 1
ATOM 1455 O O . SER A 1 197 ? -12.180 1.385 30.835 1.00 92.00 197 SER A O 1
ATOM 1457 N N . SER A 1 198 ? -13.486 0.991 32.618 1.00 93.19 198 SER A N 1
ATOM 1458 C CA . SER A 1 198 ? -14.143 -0.190 32.039 1.00 93.19 198 SER A CA 1
ATOM 1459 C C . SER A 1 198 ? -15.008 0.170 30.829 1.00 93.19 198 SER A C 1
ATOM 1461 O O . SER A 1 198 ? -14.948 -0.509 29.811 1.00 93.19 198 SER A O 1
ATOM 1463 N N . ALA A 1 199 ? -15.796 1.247 30.918 1.00 93.19 199 ALA A N 1
ATOM 1464 C CA . ALA A 1 199 ? -16.648 1.705 29.824 1.00 93.19 199 ALA A CA 1
ATOM 1465 C C . ALA A 1 199 ? -15.828 2.174 28.618 1.00 93.19 199 ALA A C 1
ATOM 1467 O O . ALA A 1 199 ? -16.194 1.866 27.489 1.00 93.19 199 ALA A O 1
ATOM 1468 N N . LEU A 1 200 ? -14.718 2.881 28.852 1.00 90.12 200 LEU A N 1
ATOM 1469 C CA . LEU A 1 200 ? -13.831 3.326 27.782 1.00 90.12 200 LEU A CA 1
ATOM 1470 C C . LEU A 1 200 ? -13.132 2.143 27.099 1.00 90.12 200 LEU A C 1
ATOM 1472 O O . LEU A 1 200 ? -13.104 2.091 25.877 1.00 90.12 200 LEU A O 1
ATOM 1476 N N . LEU A 1 201 ? -12.643 1.165 27.870 1.00 88.81 201 LEU A N 1
ATOM 1477 C CA . LEU A 1 201 ? -12.037 -0.053 27.323 1.00 88.81 201 LEU A CA 1
ATOM 1478 C C . LEU A 1 201 ? -13.041 -0.874 26.501 1.00 88.81 201 LEU A C 1
ATOM 1480 O O . LEU A 1 201 ? -12.709 -1.367 25.430 1.00 88.81 201 LEU A O 1
ATOM 1484 N N . LEU A 1 202 ? -14.286 -0.992 26.967 1.00 90.00 202 LEU A N 1
ATOM 1485 C CA . LEU A 1 202 ? -15.346 -1.643 26.195 1.00 90.00 202 LEU A CA 1
ATOM 1486 C C . LEU A 1 202 ? -15.691 -0.864 24.921 1.00 90.00 202 LEU A C 1
ATOM 1488 O O . LEU A 1 202 ? -15.906 -1.485 23.886 1.00 90.00 202 LEU A O 1
ATOM 1492 N N . ALA A 1 203 ? -15.739 0.469 24.985 1.00 89.19 203 ALA A N 1
ATOM 1493 C CA . ALA A 1 203 ? -15.989 1.302 23.813 1.00 89.19 203 ALA A CA 1
ATOM 1494 C C . ALA A 1 203 ? -14.893 1.125 22.752 1.00 89.19 203 ALA A C 1
ATOM 1496 O O . ALA A 1 203 ? -15.221 1.004 21.578 1.00 89.19 203 ALA A O 1
ATOM 1497 N N . ASP A 1 204 ? -13.629 1.042 23.169 1.00 85.31 204 ASP A N 1
ATOM 1498 C CA . ASP A 1 204 ? -12.485 0.812 22.281 1.00 85.31 204 ASP A CA 1
ATOM 1499 C C . ASP A 1 204 ? -12.518 -0.584 21.632 1.00 85.31 204 ASP A C 1
ATOM 1501 O O . ASP A 1 204 ? -12.375 -0.713 20.417 1.00 85.31 204 ASP A O 1
ATOM 1505 N N . ILE A 1 205 ? -12.822 -1.635 22.406 1.00 85.44 205 ILE A N 1
ATOM 1506 C CA . ILE A 1 205 ? -12.997 -2.996 21.865 1.00 85.44 205 ILE A CA 1
ATOM 1507 C C . ILE A 1 205 ? -14.134 -3.032 20.839 1.00 85.44 205 ILE A C 1
ATOM 1509 O O . ILE A 1 205 ? -13.986 -3.631 19.780 1.00 85.44 205 ILE A O 1
ATOM 1513 N N . VAL A 1 206 ? -15.269 -2.395 21.139 1.00 87.75 206 VAL A N 1
ATOM 1514 C CA . VAL A 1 206 ? -16.430 -2.365 20.237 1.00 87.75 206 VAL A CA 1
ATOM 1515 C C . VAL A 1 206 ? -16.150 -1.531 18.987 1.00 87.75 206 VAL A C 1
ATOM 1517 O O . VAL A 1 206 ? -16.587 -1.922 17.911 1.00 87.75 206 VAL A O 1
ATOM 1520 N N . ALA A 1 207 ? -15.424 -0.417 19.107 1.00 84.44 207 ALA A N 1
ATOM 1521 C CA . ALA A 1 207 ? -15.065 0.430 17.971 1.00 84.44 207 ALA A CA 1
ATOM 1522 C C . ALA A 1 207 ? -14.177 -0.308 16.957 1.00 84.44 207 ALA A C 1
ATOM 1524 O O . ALA A 1 207 ? -14.348 -0.125 15.756 1.00 84.44 207 ALA A O 1
ATOM 1525 N N . ASN A 1 208 ? -13.280 -1.171 17.441 1.00 83.81 208 ASN A N 1
ATOM 1526 C CA . ASN A 1 208 ? -12.388 -1.968 16.599 1.00 83.81 208 ASN A CA 1
ATOM 1527 C C . ASN A 1 208 ? -12.993 -3.316 16.168 1.00 83.81 208 ASN A C 1
ATOM 1529 O O . ASN A 1 208 ? -12.436 -3.991 15.300 1.00 83.81 208 ASN A O 1
ATOM 1533 N N . PHE A 1 209 ? -14.124 -3.725 16.753 1.00 90.00 209 PHE A N 1
ATOM 1534 C CA . PHE A 1 209 ? -14.741 -5.018 16.475 1.00 90.00 209 PHE A CA 1
ATOM 1535 C C . PHE A 1 209 ? -15.392 -5.059 15.090 1.00 90.00 209 PHE A C 1
ATOM 1537 O O . PHE A 1 209 ? -16.370 -4.360 14.824 1.00 90.00 209 PHE A O 1
ATOM 1544 N N . HIS A 1 210 ? -14.916 -5.956 14.234 1.00 91.12 210 HIS A N 1
ATOM 1545 C CA . HIS A 1 210 ? -15.567 -6.297 12.971 1.00 91.12 210 HIS A CA 1
ATOM 1546 C C . HIS A 1 210 ? -15.247 -7.742 12.567 1.00 91.12 210 HIS A C 1
ATOM 1548 O O . HIS A 1 210 ? -14.540 -8.463 13.271 1.00 91.12 210 HIS A O 1
ATOM 1554 N N . PHE A 1 211 ? -15.822 -8.190 11.452 1.00 92.50 211 PHE A N 1
ATOM 1555 C CA . PHE A 1 211 ? -15.541 -9.498 10.866 1.00 92.50 211 PHE A CA 1
ATOM 1556 C C . PHE A 1 211 ? -14.682 -9.314 9.625 1.00 92.50 211 PHE A C 1
ATOM 1558 O O . PHE A 1 211 ? -15.015 -8.491 8.773 1.00 92.50 211 PHE A O 1
ATOM 1565 N N . LEU A 1 212 ? -13.610 -10.096 9.520 1.00 89.56 212 LEU A N 1
ATOM 1566 C CA . LEU A 1 212 ? -12.709 -10.065 8.373 1.00 89.56 212 LEU A CA 1
ATOM 1567 C C . LEU A 1 212 ? -13.371 -10.659 7.120 1.00 89.56 212 LEU A C 1
ATOM 1569 O O . LEU A 1 212 ? -13.060 -10.255 6.005 1.00 89.56 212 LEU A O 1
ATOM 1573 N N . ARG A 1 213 ? -14.283 -11.622 7.317 1.00 92.62 213 ARG A N 1
ATOM 1574 C CA . ARG A 1 213 ? -14.930 -12.408 6.256 1.00 92.62 213 ARG A CA 1
ATOM 1575 C C . ARG A 1 213 ? -16.440 -12.565 6.511 1.00 92.62 213 ARG A C 1
ATOM 1577 O O . ARG A 1 213 ? -16.916 -13.672 6.799 1.00 92.62 213 ARG A O 1
ATOM 1584 N N . PRO A 1 214 ? -17.224 -11.468 6.497 1.00 92.69 214 PRO A N 1
ATOM 1585 C CA . PRO A 1 214 ? -18.650 -11.488 6.840 1.00 92.69 214 PRO A CA 1
ATOM 1586 C C . PRO A 1 214 ? -19.499 -12.389 5.924 1.00 92.69 214 PRO A C 1
ATOM 1588 O O . PRO A 1 214 ? -20.561 -12.860 6.331 1.00 92.69 214 PRO A O 1
ATOM 1591 N N . GLU A 1 215 ? -19.039 -12.696 4.715 1.00 92.38 215 GLU A N 1
ATOM 1592 C CA . GLU A 1 215 ? -19.688 -13.606 3.769 1.00 92.38 215 GLU A CA 1
ATOM 1593 C C . GLU A 1 215 ? -19.890 -15.029 4.318 1.00 92.38 215 GLU A C 1
ATOM 1595 O O . GLU A 1 215 ? -20.843 -15.708 3.928 1.00 92.38 215 GLU A O 1
ATOM 1600 N N . TRP A 1 216 ? -19.090 -15.474 5.295 1.00 92.75 216 TRP A N 1
ATOM 1601 C CA . TRP A 1 216 ? -19.298 -16.780 5.930 1.00 92.75 216 TRP A CA 1
ATOM 1602 C C . TRP A 1 216 ? -20.643 -16.893 6.647 1.00 92.75 216 TRP A C 1
ATOM 1604 O O . TRP A 1 216 ? -21.148 -18.006 6.797 1.00 92.75 216 TRP A O 1
ATOM 1614 N N . PHE A 1 217 ? -21.299 -15.783 7.007 1.00 94.69 217 PHE A N 1
ATOM 1615 C CA . PHE A 1 217 ? -22.655 -15.827 7.562 1.00 94.69 217 PHE A CA 1
ATOM 1616 C C . PHE A 1 217 ? -23.686 -16.451 6.608 1.00 94.69 217 PHE A C 1
ATOM 1618 O O . PHE A 1 217 ? -24.694 -16.981 7.086 1.00 94.69 217 PHE A O 1
ATOM 1625 N N . TYR A 1 218 ? -23.427 -16.506 5.294 1.00 92.62 218 TYR A N 1
ATOM 1626 C CA . TYR A 1 218 ? -24.276 -17.256 4.362 1.00 92.62 218 TYR A CA 1
ATOM 1627 C C . TYR A 1 218 ? -24.319 -18.760 4.669 1.00 92.62 218 TYR A C 1
ATOM 1629 O O . TYR A 1 218 ? -25.332 -19.401 4.383 1.00 92.62 218 TYR A O 1
ATOM 1637 N N . ALA A 1 219 ? -23.308 -19.318 5.347 1.00 90.62 219 ALA A N 1
ATOM 1638 C CA . ALA A 1 219 ? -23.310 -20.707 5.812 1.00 90.62 219 ALA A CA 1
ATOM 1639 C C . ALA A 1 219 ? -24.419 -21.005 6.844 1.00 90.62 219 ALA A C 1
ATOM 1641 O O . ALA A 1 219 ? -24.782 -22.168 7.037 1.00 90.62 219 ALA A O 1
ATOM 1642 N N . LEU A 1 220 ? -25.025 -19.982 7.464 1.00 92.56 220 LEU A N 1
ATOM 1643 C CA . LEU A 1 220 ? -26.179 -20.162 8.351 1.00 92.56 220 LEU A CA 1
ATOM 1644 C C . LEU A 1 220 ? -27.456 -20.554 7.600 1.00 92.56 220 LEU A C 1
ATOM 1646 O O . LEU A 1 220 ? -28.304 -21.239 8.173 1.00 92.56 220 LEU A O 1
ATOM 1650 N N . ILE A 1 221 ? -27.605 -20.165 6.331 1.00 92.94 221 ILE A N 1
ATOM 1651 C CA . ILE A 1 221 ? -28.789 -20.488 5.521 1.00 92.94 221 ILE A CA 1
ATOM 1652 C C . ILE A 1 221 ? -28.951 -22.011 5.360 1.00 92.94 221 ILE A C 1
ATOM 1654 O O . ILE A 1 221 ? -29.992 -22.538 5.775 1.00 92.94 221 ILE A O 1
ATOM 1658 N N . PRO A 1 222 ? -27.955 -22.762 4.833 1.00 91.31 222 PRO A N 1
ATOM 1659 C CA . PRO A 1 222 ? -28.056 -24.215 4.752 1.00 91.31 222 PRO A CA 1
ATOM 1660 C C . PRO A 1 222 ? -28.118 -24.866 6.139 1.00 91.31 222 PRO A C 1
ATOM 1662 O O . PRO A 1 222 ? -28.808 -25.873 6.290 1.00 91.31 222 PRO A O 1
ATOM 1665 N N . ALA A 1 223 ? -27.489 -24.282 7.169 1.00 88.81 223 ALA A N 1
ATOM 1666 C CA . ALA A 1 223 ? -27.563 -24.792 8.539 1.00 88.81 223 ALA A CA 1
ATOM 1667 C C . ALA A 1 223 ? -28.993 -24.794 9.095 1.00 88.81 223 ALA A C 1
ATOM 1669 O O . ALA A 1 223 ? -29.473 -25.811 9.609 1.00 88.81 223 ALA A O 1
ATOM 1670 N N . VAL A 1 224 ? -29.696 -23.667 8.961 1.00 92.12 224 VAL A N 1
ATOM 1671 C CA . VAL A 1 224 ? -31.086 -23.515 9.406 1.00 92.12 224 VAL A CA 1
ATOM 1672 C C . VAL A 1 224 ? -32.023 -24.372 8.557 1.00 92.12 224 VAL A C 1
ATOM 1674 O O . VAL A 1 224 ? -32.899 -25.038 9.112 1.00 92.12 224 VAL A O 1
ATOM 1677 N N . LEU A 1 225 ? -31.823 -24.415 7.235 1.00 90.88 225 LEU A N 1
ATOM 1678 C CA . LEU A 1 225 ? -32.632 -25.234 6.330 1.00 90.88 225 LEU A CA 1
ATOM 1679 C C . LEU A 1 225 ? -32.485 -26.731 6.636 1.00 90.88 225 LEU A C 1
ATOM 1681 O O . LEU A 1 225 ? -33.489 -27.436 6.761 1.00 90.88 225 LEU A O 1
ATOM 1685 N N . LEU A 1 226 ? -31.255 -27.210 6.842 1.00 86.81 226 LEU A N 1
ATOM 1686 C CA . LEU A 1 226 ? -30.993 -28.593 7.233 1.00 86.81 226 LEU A CA 1
ATOM 1687 C C . LEU A 1 226 ? -31.588 -28.899 8.611 1.00 86.81 226 LEU A C 1
ATOM 1689 O O . LEU A 1 226 ? -32.238 -29.930 8.781 1.00 86.81 226 LEU A O 1
ATOM 1693 N N . PHE A 1 227 ? -31.421 -28.003 9.588 1.00 88.31 227 PHE A N 1
ATOM 1694 C CA . PHE A 1 227 ? -32.025 -28.155 10.912 1.00 88.31 227 PHE A CA 1
ATOM 1695 C C . PHE A 1 227 ? -33.554 -28.263 10.831 1.00 88.31 227 PHE A C 1
ATOM 1697 O O . PHE A 1 227 ? -34.135 -29.164 11.441 1.00 88.31 227 PHE A O 1
ATOM 1704 N N . ALA A 1 228 ? -34.206 -27.394 10.052 1.00 88.81 228 ALA A N 1
ATOM 1705 C CA . ALA A 1 228 ? -35.650 -27.414 9.843 1.00 88.81 228 ALA A CA 1
ATOM 1706 C C . ALA A 1 228 ? -36.108 -28.711 9.156 1.00 88.81 228 ALA A C 1
ATOM 1708 O O . ALA A 1 228 ? -37.049 -29.351 9.630 1.00 88.81 228 ALA A O 1
ATOM 1709 N N . LEU A 1 229 ? -35.409 -29.151 8.104 1.00 86.75 229 LEU A N 1
ATOM 1710 C CA . LEU A 1 229 ? -35.715 -30.382 7.373 1.00 86.75 229 LEU A CA 1
ATOM 1711 C C . LEU A 1 229 ? -35.534 -31.628 8.248 1.00 86.75 229 LEU A C 1
ATOM 1713 O O . LEU A 1 229 ? -36.406 -32.497 8.284 1.00 86.75 229 LEU A O 1
ATOM 1717 N N . LEU A 1 230 ? -34.437 -31.717 9.002 1.00 82.75 230 LEU A N 1
ATOM 1718 C CA . LEU A 1 230 ? -34.185 -32.834 9.914 1.00 82.75 230 LEU A CA 1
ATOM 1719 C C . LEU A 1 230 ? -35.189 -32.855 11.072 1.00 82.75 230 LEU A C 1
ATOM 1721 O O . LEU A 1 230 ? -35.656 -33.929 11.455 1.00 82.75 230 LEU A O 1
ATOM 1725 N N . ARG A 1 231 ? -35.582 -31.686 11.591 1.00 83.25 231 ARG A N 1
ATOM 1726 C CA . ARG A 1 231 ? -36.623 -31.571 12.620 1.00 83.25 231 ARG A CA 1
ATOM 1727 C C . ARG A 1 231 ? -38.000 -31.974 12.085 1.00 83.25 231 ARG A C 1
ATOM 1729 O O . ARG A 1 231 ? -38.720 -32.699 12.770 1.00 83.25 231 ARG A O 1
ATOM 1736 N N . TYR A 1 232 ? -38.332 -31.584 10.854 1.00 81.38 232 TYR A N 1
ATOM 1737 C CA . TYR A 1 232 ? -39.550 -32.010 10.163 1.00 81.38 232 TYR A CA 1
ATOM 1738 C C . TYR A 1 232 ? -39.578 -33.532 9.937 1.00 81.38 232 TYR A C 1
ATOM 1740 O O . TYR A 1 232 ? -40.593 -34.180 10.182 1.00 81.38 232 TYR A O 1
ATOM 1748 N N . ARG A 1 233 ? -38.445 -34.145 9.564 1.00 74.06 233 ARG A N 1
ATOM 1749 C CA . ARG A 1 233 ? -38.345 -35.608 9.406 1.00 74.06 233 ARG A CA 1
ATOM 1750 C C . ARG A 1 233 ? -38.421 -36.365 10.733 1.00 74.06 233 ARG A C 1
ATOM 1752 O O . ARG A 1 233 ? -39.070 -37.406 10.786 1.00 74.06 233 ARG A O 1
ATOM 1759 N N . GLN A 1 234 ? -37.809 -35.855 11.805 1.00 68.81 234 GLN A N 1
ATOM 1760 C CA . GLN A 1 234 ? -37.902 -36.471 13.138 1.00 68.81 234 GLN A CA 1
ATOM 1761 C C . GLN A 1 234 ? -39.326 -36.435 13.702 1.00 68.81 234 GLN A C 1
ATOM 1763 O O . GLN A 1 234 ? -39.742 -37.397 14.336 1.00 68.81 234 GLN A O 1
ATOM 1768 N N . SER A 1 235 ? -40.099 -35.389 13.395 1.00 61.88 235 SER A N 1
ATOM 1769 C CA . SER A 1 235 ? -41.534 -35.309 13.705 1.00 61.88 235 SER A CA 1
ATOM 1770 C C . SER A 1 235 ? -42.377 -36.403 13.024 1.00 61.88 235 SER A C 1
ATOM 1772 O O . SER A 1 235 ? -43.546 -36.568 13.366 1.00 61.88 235 SER A O 1
ATOM 1774 N N . HIS A 1 236 ? -41.827 -37.124 12.040 1.00 54.97 236 HIS A N 1
ATOM 1775 C CA . HIS A 1 236 ? -42.538 -38.127 11.245 1.00 54.97 236 HIS A CA 1
ATOM 1776 C C . HIS A 1 236 ? -42.075 -39.579 11.467 1.00 54.97 236 HIS A C 1
ATOM 1778 O O . HIS A 1 236 ? -42.527 -40.462 10.738 1.00 54.97 236 HIS A O 1
ATOM 1784 N N . HIS A 1 237 ? -41.249 -39.846 12.483 1.00 49.34 237 HIS A N 1
ATOM 1785 C CA . HIS A 1 237 ? -40.971 -41.197 12.986 1.00 49.34 237 HIS A CA 1
ATOM 1786 C C . HIS A 1 237 ? -41.661 -41.350 14.352 1.00 49.34 237 HIS A C 1
ATOM 1788 O O . HIS A 1 237 ? -41.219 -40.766 15.330 1.00 49.34 237 HIS A O 1
ATOM 1794 N N . SER A 1 238 ? -42.761 -42.092 14.450 1.00 54.16 238 SER A N 1
ATOM 1795 C CA . SER A 1 238 ? -42.777 -43.535 14.213 1.00 54.16 238 SER A CA 1
ATOM 1796 C C . SER A 1 238 ? -43.688 -43.947 13.048 1.00 54.16 238 SER A C 1
ATOM 1798 O O . SER A 1 238 ? -44.883 -43.679 13.062 1.00 54.16 238 SER A O 1
ATOM 1800 N N . ASN A 1 239 ? -43.166 -44.682 12.056 1.00 57.38 239 ASN A N 1
ATOM 1801 C CA . ASN A 1 239 ? -44.000 -45.313 11.013 1.00 57.38 239 ASN A CA 1
ATOM 1802 C C . ASN A 1 239 ? -45.127 -46.182 11.607 1.00 57.38 239 ASN A C 1
ATOM 1804 O O . ASN A 1 239 ? -46.157 -46.374 10.966 1.00 57.38 239 ASN A O 1
ATOM 1808 N N . TRP A 1 240 ? -44.954 -46.667 12.841 1.00 56.72 240 TRP A N 1
ATOM 1809 C CA . TRP A 1 240 ? -45.966 -47.428 13.564 1.00 56.72 240 TRP A CA 1
ATOM 1810 C C . TRP A 1 240 ? -47.147 -46.567 14.025 1.00 56.72 240 TRP A C 1
ATOM 1812 O O . TRP A 1 240 ? -48.265 -47.056 13.988 1.00 56.72 240 TRP A O 1
ATOM 1822 N N . GLU A 1 241 ? -46.952 -45.286 14.359 1.00 60.84 241 GLU A N 1
ATOM 1823 C CA . GLU A 1 241 ? -48.049 -44.360 14.717 1.00 60.84 241 GLU A CA 1
ATOM 1824 C C . GLU A 1 241 ? -48.957 -44.029 13.531 1.00 60.84 241 GLU A C 1
ATOM 1826 O O . GLU A 1 241 ? -50.128 -43.715 13.715 1.00 60.84 241 GLU A O 1
ATOM 1831 N N . LYS A 1 242 ? -48.432 -44.107 12.301 1.00 62.38 242 LYS A N 1
ATOM 1832 C CA . LYS A 1 242 ? -49.227 -43.928 11.077 1.00 62.38 242 LYS A CA 1
ATOM 1833 C C . LYS A 1 242 ? -49.963 -45.200 10.646 1.00 62.38 242 LYS A C 1
ATOM 1835 O O . LYS A 1 242 ? -50.939 -45.100 9.912 1.00 62.38 242 LYS A O 1
ATOM 1840 N N . ALA A 1 243 ? -49.474 -46.373 11.049 1.00 67.50 243 ALA A N 1
ATOM 1841 C CA . ALA A 1 243 ? -49.977 -47.670 10.592 1.00 67.50 243 ALA A CA 1
ATOM 1842 C C . ALA A 1 243 ? -50.821 -48.418 11.640 1.00 67.50 243 ALA A C 1
ATOM 1844 O O . ALA A 1 243 ? -51.564 -49.328 11.278 1.00 67.50 243 ALA A O 1
ATOM 1845 N N . ILE A 1 244 ? -50.706 -48.064 12.922 1.00 65.25 244 ILE A N 1
ATOM 1846 C CA . ILE A 1 244 ? -51.395 -48.713 14.041 1.00 65.25 244 ILE A CA 1
ATOM 1847 C C . ILE A 1 244 ? -52.353 -47.714 14.693 1.00 65.25 244 ILE A C 1
ATOM 1849 O O . ILE A 1 244 ? -52.009 -46.557 14.918 1.00 65.25 244 ILE A O 1
ATOM 1853 N N . ASP A 1 245 ? -53.552 -48.192 15.024 1.00 73.12 245 ASP A N 1
ATOM 1854 C CA . ASP A 1 245 ? -54.568 -47.430 15.748 1.00 73.12 245 ASP A CA 1
ATOM 1855 C C . ASP A 1 245 ? -54.008 -46.887 17.088 1.00 73.12 245 ASP A C 1
ATOM 1857 O O . ASP A 1 245 ? -53.411 -47.662 17.850 1.00 73.12 245 ASP A O 1
ATOM 1861 N N . PRO A 1 246 ? -54.191 -45.589 17.416 1.00 69.25 246 PRO A N 1
ATOM 1862 C CA . PRO A 1 246 ? -53.619 -44.956 18.609 1.00 69.25 246 PRO A CA 1
ATOM 1863 C C . PRO A 1 246 ? -53.890 -45.702 19.922 1.00 69.25 246 PRO A C 1
ATOM 1865 O O . PRO A 1 246 ? -53.079 -45.643 20.845 1.00 69.25 246 PRO A O 1
ATOM 1868 N N . HIS A 1 247 ? -55.004 -46.435 20.012 1.00 73.31 247 HIS A N 1
ATOM 1869 C CA . HIS A 1 247 ? -55.368 -47.196 21.208 1.00 73.31 247 HIS A CA 1
ATOM 1870 C C . HIS A 1 247 ? -54.541 -48.490 21.394 1.00 73.31 247 HIS A C 1
ATOM 1872 O O . HIS A 1 247 ? -54.384 -48.986 22.512 1.00 73.31 247 HIS A O 1
ATOM 1878 N N . LEU A 1 248 ? -53.993 -49.052 20.312 1.00 69.56 248 LEU A N 1
ATOM 1879 C CA . LEU A 1 248 ? -53.200 -50.291 20.328 1.00 69.56 248 LEU A CA 1
ATOM 1880 C C . LEU A 1 248 ? -51.698 -50.037 20.528 1.00 69.56 248 LEU A C 1
ATOM 1882 O O . LEU A 1 248 ? -50.975 -50.925 20.981 1.00 69.56 248 LEU A O 1
ATOM 1886 N N . LEU A 1 249 ? -51.236 -48.818 20.245 1.00 68.31 249 LEU A N 1
ATOM 1887 C CA . LEU A 1 249 ? -49.829 -48.416 20.299 1.00 68.31 249 LEU A CA 1
ATOM 1888 C C . LEU A 1 249 ? -49.114 -48.728 21.635 1.00 68.31 249 LEU A C 1
ATOM 1890 O O . LEU A 1 249 ? -48.022 -49.300 21.593 1.00 68.31 249 LEU A O 1
ATOM 1894 N N . PRO A 1 250 ? -49.703 -48.435 22.816 1.00 69.38 250 PRO A N 1
ATOM 1895 C CA . PRO A 1 250 ? -49.040 -48.655 24.107 1.00 69.38 250 PRO A CA 1
ATOM 1896 C C . PRO A 1 250 ? -48.868 -50.135 24.475 1.00 69.38 250 PRO A C 1
ATOM 1898 O O . PRO A 1 250 ? -48.072 -50.457 25.350 1.00 69.38 250 PRO A O 1
ATOM 1901 N N . HIS A 1 251 ? -49.628 -51.026 23.830 1.00 71.06 251 HIS A N 1
ATOM 1902 C CA . HIS A 1 251 ? -49.658 -52.463 24.122 1.00 71.06 251 HIS A CA 1
ATOM 1903 C C . HIS A 1 251 ? -48.802 -53.285 23.146 1.00 71.06 251 HIS A C 1
ATOM 1905 O O . HIS A 1 251 ? -48.512 -54.448 23.415 1.00 71.06 251 HIS A O 1
ATOM 1911 N N . ILE A 1 252 ? -48.426 -52.693 22.007 1.00 69.94 252 ILE A N 1
ATOM 1912 C CA . ILE A 1 252 ? -47.601 -53.317 20.961 1.00 69.94 252 ILE A CA 1
ATOM 1913 C C . ILE A 1 252 ? -46.137 -52.867 21.071 1.00 69.94 252 ILE A C 1
ATOM 1915 O O . ILE A 1 252 ? -45.231 -53.615 20.705 1.00 69.94 252 ILE A O 1
ATOM 1919 N N . LEU A 1 253 ? -45.888 -51.654 21.576 1.00 63.72 253 LEU A N 1
ATOM 1920 C CA . LEU A 1 253 ? -44.538 -51.132 21.759 1.00 63.72 253 LEU A CA 1
ATOM 1921 C C . LEU A 1 253 ? -43.928 -51.621 23.076 1.00 63.72 253 LEU A C 1
ATOM 1923 O O . LEU A 1 253 ? -44.435 -51.356 24.163 1.00 63.72 253 LEU A O 1
ATOM 1927 N N . ASP A 1 254 ? -42.790 -52.298 22.964 1.00 50.34 254 ASP A N 1
ATOM 1928 C CA . ASP A 1 254 ? -41.999 -52.752 24.102 1.00 50.34 254 ASP A CA 1
ATOM 1929 C C . ASP A 1 254 ? -41.291 -51.535 24.749 1.00 50.34 254 ASP A C 1
ATOM 1931 O O . ASP A 1 254 ? -40.398 -50.937 24.145 1.00 50.34 254 ASP A O 1
ATOM 1935 N N . ASN A 1 255 ? -41.697 -51.156 25.971 1.00 52.66 255 ASN A N 1
ATOM 1936 C CA . ASN A 1 255 ? -41.347 -49.923 26.719 1.00 52.66 255 ASN A CA 1
ATOM 1937 C C . ASN A 1 255 ? -41.958 -48.590 26.210 1.00 52.66 255 ASN A C 1
ATOM 1939 O O . ASN A 1 255 ? -41.234 -47.775 25.625 1.00 52.66 255 ASN A O 1
ATOM 1943 N N . PRO A 1 256 ? -43.227 -48.278 26.544 1.00 51.97 256 PRO A N 1
ATOM 1944 C CA . PRO A 1 256 ? -43.848 -46.977 26.248 1.00 51.97 256 PRO A CA 1
ATOM 1945 C C . PRO A 1 256 ? -43.236 -45.786 27.023 1.00 51.97 256 PRO A C 1
ATOM 1947 O O . PRO A 1 256 ? -43.358 -44.649 26.577 1.00 51.97 256 PRO A O 1
ATOM 1950 N N . ASP A 1 257 ? -42.519 -46.029 28.130 1.00 49.00 257 ASP A N 1
ATOM 1951 C CA . ASP A 1 257 ? -41.995 -44.981 29.031 1.00 49.00 257 ASP A CA 1
ATOM 1952 C C . ASP A 1 257 ? -40.542 -44.544 28.756 1.00 49.00 257 ASP A C 1
ATOM 1954 O O . ASP A 1 257 ? -39.942 -43.803 29.546 1.00 49.00 257 ASP A O 1
ATOM 1958 N N . LYS A 1 258 ? -39.915 -44.974 27.651 1.00 49.72 258 LYS A N 1
ATOM 1959 C CA . LYS A 1 258 ? -38.578 -44.459 27.311 1.00 49.72 258 LYS A CA 1
ATOM 1960 C C . LYS A 1 258 ? -38.685 -43.009 26.848 1.00 49.72 258 LYS A C 1
ATOM 1962 O O . LYS A 1 258 ? -38.968 -42.735 25.686 1.00 49.72 258 LYS A O 1
ATOM 1967 N N . VAL A 1 259 ? -38.397 -42.101 27.784 1.00 48.91 259 VAL A N 1
ATOM 1968 C CA . VAL A 1 259 ? -38.136 -40.669 27.580 1.00 48.91 259 VAL A CA 1
ATOM 1969 C C . VAL A 1 259 ? -37.472 -40.460 26.220 1.00 48.91 259 VAL A C 1
ATOM 1971 O O . VAL A 1 259 ? -36.347 -40.920 26.004 1.00 48.91 259 VAL A O 1
ATOM 1974 N N . VAL A 1 260 ? -38.185 -39.792 25.307 1.00 54.31 260 VAL A N 1
ATOM 1975 C CA . VAL A 1 260 ? -37.703 -39.451 23.964 1.00 54.31 260 VAL A CA 1
ATOM 1976 C C . VAL A 1 260 ? -36.296 -38.872 24.095 1.00 54.31 260 VAL A C 1
ATOM 1978 O O . VAL A 1 260 ? -36.090 -37.840 24.737 1.00 54.31 260 VAL A O 1
ATOM 1981 N N . SER A 1 261 ? -35.307 -39.571 23.536 1.00 55.66 261 SER A N 1
ATOM 1982 C CA . SER A 1 261 ? -33.924 -39.101 23.497 1.00 55.66 261 SER A CA 1
ATOM 1983 C C . SER A 1 261 ? -33.911 -37.698 22.893 1.00 55.66 261 SER A C 1
ATOM 1985 O O . SER A 1 261 ? -34.296 -37.532 21.736 1.00 55.66 261 SER A O 1
ATOM 1987 N N . LYS A 1 262 ? -33.484 -36.683 23.660 1.00 62.53 262 LYS A N 1
ATOM 1988 C CA . LYS A 1 262 ? -33.356 -35.312 23.147 1.00 62.53 262 LYS A CA 1
ATOM 1989 C C . LYS A 1 262 ? -32.476 -35.342 21.899 1.00 62.53 262 LYS A C 1
ATOM 1991 O O . LYS A 1 262 ? -31.355 -35.845 21.936 1.00 62.53 262 LYS A O 1
ATOM 1996 N N . SER A 1 263 ? -33.023 -34.849 20.795 1.00 68.00 263 SER A N 1
ATOM 1997 C CA . SER A 1 263 ? -32.350 -34.850 19.503 1.00 68.00 263 SER A CA 1
ATOM 1998 C C . SER A 1 263 ? -31.064 -34.007 19.547 1.00 68.00 263 SER A C 1
ATOM 2000 O O . SER A 1 263 ? -31.107 -32.894 20.077 1.00 68.00 263 SER A O 1
ATOM 2002 N N . PRO A 1 264 ? -29.942 -34.477 18.964 1.00 75.81 264 PRO A N 1
ATOM 2003 C CA . PRO A 1 264 ? -28.704 -33.698 18.840 1.00 75.81 264 PRO A CA 1
ATOM 2004 C C . PRO A 1 264 ? -28.843 -32.420 18.015 1.00 75.81 264 PRO A C 1
ATOM 2006 O O . PRO A 1 264 ? -27.931 -31.600 18.022 1.00 75.81 264 PRO A O 1
ATOM 2009 N N . LEU A 1 265 ? -29.936 -32.253 17.266 1.00 79.00 265 LEU A N 1
ATOM 2010 C CA . LEU A 1 265 ? -30.039 -31.228 16.228 1.00 79.00 265 LEU A CA 1
ATOM 2011 C C . LEU A 1 265 ? -29.783 -29.811 16.749 1.00 79.00 265 LEU A C 1
ATOM 2013 O O . LEU A 1 265 ? -29.151 -29.024 16.056 1.00 79.00 265 LEU A O 1
ATOM 2017 N N . SER A 1 266 ? -30.233 -29.478 17.964 1.00 83.25 266 SER A N 1
ATOM 2018 C CA . SER A 1 266 ? -29.978 -28.151 18.540 1.00 83.25 266 SER A CA 1
ATOM 2019 C C . SER A 1 266 ? -28.508 -27.947 18.898 1.00 83.25 266 SER A C 1
ATOM 2021 O O . SER A 1 266 ? -27.994 -26.850 18.725 1.00 83.25 266 SER A O 1
ATOM 2023 N N . LEU A 1 267 ? -27.821 -28.997 19.361 1.00 82.25 267 LEU A N 1
ATOM 2024 C CA . LEU A 1 267 ? -26.379 -28.951 19.620 1.00 82.25 267 LEU A CA 1
ATOM 2025 C C . LEU A 1 267 ? -25.596 -28.797 18.315 1.00 82.25 267 LEU A C 1
ATOM 2027 O O . LEU A 1 267 ? -24.658 -28.012 18.269 1.00 82.25 267 LEU A O 1
ATOM 2031 N N . LEU A 1 268 ? -26.013 -29.494 17.254 1.00 82.88 268 LEU A N 1
ATOM 2032 C CA . LEU A 1 268 ? -25.395 -29.387 15.933 1.00 82.88 268 LEU A CA 1
ATOM 2033 C C . LEU A 1 268 ? -25.588 -27.988 15.333 1.00 82.88 268 LEU A C 1
ATOM 2035 O O . LEU A 1 268 ? -24.635 -27.423 14.813 1.00 82.88 268 LEU A O 1
ATOM 2039 N N . LEU A 1 269 ? -26.781 -27.397 15.466 1.00 87.50 269 LEU A N 1
ATOM 2040 C CA . LEU A 1 269 ? -27.038 -26.025 15.019 1.00 87.50 269 LEU A CA 1
ATOM 2041 C C . LEU A 1 269 ? -26.175 -25.008 15.779 1.00 87.50 269 LEU A C 1
ATOM 2043 O O . LEU A 1 269 ? -25.605 -24.114 15.163 1.00 87.50 269 LEU A O 1
ATOM 2047 N N . VAL A 1 270 ? -26.046 -25.156 17.103 1.00 89.44 270 VAL A N 1
ATOM 2048 C CA . VAL A 1 270 ? -25.175 -24.294 17.920 1.00 89.44 270 VAL A CA 1
ATOM 2049 C C . VAL A 1 270 ? -23.705 -24.469 17.532 1.00 89.44 270 VAL A C 1
ATOM 2051 O O . VAL A 1 270 ? -22.992 -23.478 17.412 1.00 89.44 270 VAL A O 1
ATOM 2054 N N . ALA A 1 271 ? -23.253 -25.703 17.292 1.00 88.31 271 ALA A N 1
ATOM 2055 C CA . ALA A 1 271 ? -21.894 -25.968 16.827 1.00 88.31 271 ALA A CA 1
ATOM 2056 C C . ALA A 1 271 ? -21.632 -25.333 15.452 1.00 88.31 271 ALA A C 1
ATOM 2058 O O . ALA A 1 271 ? -20.600 -24.700 15.255 1.00 88.31 271 ALA A O 1
ATOM 2059 N N . TRP A 1 272 ? -22.582 -25.435 14.521 1.00 91.00 272 TRP A N 1
ATOM 2060 C CA . TRP A 1 272 ? -22.461 -24.814 13.202 1.00 91.00 272 TRP A CA 1
ATOM 2061 C C . TRP A 1 272 ? -22.457 -23.284 13.297 1.00 91.00 272 TRP A C 1
ATOM 2063 O O . TRP A 1 272 ? -21.617 -22.635 12.680 1.00 91.00 272 TRP A O 1
ATOM 2073 N N . LEU A 1 273 ? -23.321 -22.694 14.127 1.00 92.38 273 LEU A N 1
ATOM 2074 C CA . LEU A 1 273 ? -23.315 -21.253 14.392 1.00 92.38 273 LEU A CA 1
ATOM 2075 C C . LEU A 1 273 ? -21.947 -20.788 14.913 1.00 92.38 273 LEU A C 1
ATOM 2077 O O . LEU A 1 273 ? -21.379 -19.845 14.371 1.00 92.38 273 LEU A O 1
ATOM 2081 N N . LEU A 1 274 ? -21.399 -21.472 15.920 1.00 92.06 274 LEU A N 1
ATOM 2082 C CA . LEU A 1 274 ? -20.089 -21.148 16.490 1.00 92.06 274 LEU A CA 1
ATOM 2083 C C . LEU A 1 274 ? -18.955 -21.296 15.468 1.00 92.06 274 LEU A C 1
ATOM 2085 O O . LEU A 1 274 ? -18.101 -20.419 15.393 1.00 92.06 274 LEU A O 1
ATOM 2089 N N . ALA A 1 275 ? -18.965 -22.358 14.658 1.00 91.69 275 ALA A N 1
ATOM 2090 C CA . ALA A 1 275 ? -17.991 -22.542 13.584 1.00 91.69 275 ALA A CA 1
ATOM 2091 C C . ALA A 1 275 ? -18.099 -21.435 12.524 1.00 91.69 275 ALA A C 1
ATOM 2093 O O . ALA A 1 275 ? -17.085 -20.922 12.066 1.00 91.69 275 ALA A O 1
ATOM 2094 N N . THR A 1 276 ? -19.319 -21.015 12.185 1.00 93.12 276 THR A N 1
ATOM 2095 C CA . THR A 1 276 ? -19.549 -19.935 11.218 1.00 93.12 276 THR A CA 1
ATOM 2096 C C . THR A 1 276 ? -18.993 -18.610 11.729 1.00 93.12 276 THR A C 1
ATOM 2098 O O . THR A 1 276 ? -18.291 -17.923 10.998 1.00 93.12 276 THR A O 1
ATOM 2101 N N . ILE A 1 277 ? -19.242 -18.279 13.002 1.00 93.75 277 ILE A N 1
ATOM 2102 C CA . ILE A 1 277 ? -18.678 -17.077 13.630 1.00 93.75 277 ILE A CA 1
ATOM 2103 C C . ILE A 1 277 ? -17.148 -17.182 13.699 1.00 93.75 277 ILE A C 1
ATOM 2105 O O . ILE A 1 277 ? -16.473 -16.197 13.437 1.00 93.75 277 ILE A O 1
ATOM 2109 N N . ALA A 1 278 ? -16.590 -18.360 14.001 1.00 93.12 278 ALA A N 1
ATOM 2110 C CA . ALA A 1 278 ? -15.142 -18.569 14.039 1.00 93.12 278 ALA A CA 1
ATOM 2111 C C . ALA A 1 278 ? -14.477 -18.297 12.680 1.00 93.12 278 ALA A C 1
ATOM 2113 O O . ALA A 1 278 ? -13.470 -17.597 12.629 1.00 93.12 278 ALA A O 1
ATOM 2114 N N . VAL A 1 279 ? -15.056 -18.813 11.590 1.00 92.81 279 VAL A N 1
ATOM 2115 C CA . VAL A 1 279 ? -14.507 -18.659 10.231 1.00 92.81 279 VAL A CA 1
ATOM 2116 C C . VAL A 1 279 ? -14.788 -17.272 9.641 1.00 92.81 279 VAL A C 1
ATOM 2118 O O . VAL A 1 279 ? -13.975 -16.770 8.870 1.00 92.81 279 VAL A O 1
ATOM 2121 N N . ALA A 1 280 ? -15.870 -16.603 10.056 1.00 94.12 280 ALA A N 1
ATOM 2122 C CA . ALA A 1 280 ? -16.114 -15.200 9.710 1.00 94.12 280 ALA A CA 1
ATOM 2123 C C . ALA A 1 280 ? -15.011 -14.252 10.230 1.00 94.12 280 ALA A C 1
ATOM 2125 O O . ALA A 1 280 ? -14.932 -13.104 9.794 1.00 94.12 280 ALA A O 1
ATOM 2126 N N . GLY A 1 281 ? -14.158 -14.728 11.146 1.00 92.75 281 GLY A N 1
ATOM 2127 C CA . GLY A 1 281 ? -12.950 -14.037 11.586 1.00 92.75 281 GLY A CA 1
ATOM 2128 C C . GLY A 1 281 ? -13.257 -12.769 12.380 1.00 92.75 281 GLY A C 1
ATOM 2129 O O . GLY A 1 281 ? -13.015 -11.677 11.873 1.00 92.75 281 GLY A O 1
ATOM 2130 N N . PRO A 1 282 ? -13.816 -12.868 13.602 1.00 94.06 282 PRO A N 1
ATOM 2131 C CA . PRO A 1 282 ? -13.960 -11.717 14.475 1.00 94.06 282 PRO A CA 1
ATOM 2132 C C . PRO A 1 282 ? -12.577 -11.171 14.827 1.00 94.06 282 PRO A C 1
ATOM 2134 O O . PRO A 1 282 ? -11.688 -11.913 15.260 1.00 94.06 282 PRO A O 1
ATOM 2137 N N . VAL A 1 283 ? -12.422 -9.868 14.648 1.00 91.75 283 VAL A N 1
ATOM 2138 C CA . VAL A 1 283 ? -11.190 -9.127 14.897 1.00 91.75 283 VAL A CA 1
ATOM 2139 C C . VAL A 1 283 ? -11.515 -7.891 15.719 1.00 91.75 283 VAL A C 1
ATOM 2141 O O . VAL A 1 283 ? -12.544 -7.254 15.520 1.00 91.75 283 VAL A O 1
ATOM 2144 N N . TRP A 1 284 ? -10.651 -7.574 16.678 1.00 86.81 284 TRP A N 1
ATOM 2145 C CA . TRP A 1 284 ? -10.714 -6.341 17.477 1.00 86.81 284 TRP A CA 1
ATOM 2146 C C . TRP A 1 284 ? -9.318 -5.843 17.878 1.00 86.81 284 TRP A C 1
ATOM 2148 O O . TRP A 1 284 ? -9.187 -4.947 18.711 1.00 86.81 284 TRP A O 1
ATOM 2158 N N . ARG A 1 285 ? -8.263 -6.448 17.318 1.00 81.38 285 ARG A N 1
ATOM 2159 C CA . ARG A 1 285 ? -6.864 -6.118 17.583 1.00 81.38 285 ARG A CA 1
ATOM 2160 C C . ARG A 1 285 ? -6.116 -5.963 16.266 1.00 81.38 285 ARG A C 1
ATOM 2162 O O . ARG A 1 2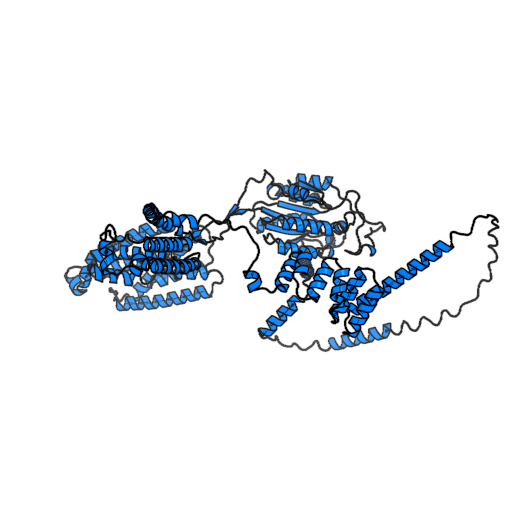85 ? -6.156 -6.856 15.427 1.00 81.38 285 ARG A O 1
ATOM 2169 N N . GLN A 1 286 ? -5.397 -4.860 16.142 1.00 78.44 286 GLN A N 1
ATOM 2170 C CA . GLN A 1 286 ? -4.518 -4.551 15.022 1.00 78.44 286 GLN A CA 1
ATOM 2171 C C . GLN A 1 286 ? -3.068 -4.805 15.458 1.00 78.44 286 GLN A C 1
ATOM 2173 O O . GLN A 1 286 ? -2.692 -4.502 16.598 1.00 78.44 286 GLN A O 1
ATOM 2178 N N . THR A 1 287 ? -2.264 -5.416 14.595 1.00 70.38 287 THR A N 1
ATOM 2179 C CA . THR A 1 287 ? -0.831 -5.636 14.824 1.00 70.38 287 THR A CA 1
ATOM 2180 C C . THR A 1 287 ? -0.047 -5.048 13.663 1.00 70.38 287 THR A C 1
ATOM 2182 O O . THR A 1 287 ? -0.284 -5.438 12.522 1.00 70.38 287 THR A O 1
ATOM 2185 N N . SER A 1 288 ? 0.887 -4.142 13.959 1.00 60.78 288 SER A N 1
ATOM 2186 C CA . SER A 1 288 ? 1.850 -3.659 12.975 1.00 60.78 288 SER A CA 1
ATOM 2187 C C . SER A 1 288 ? 2.865 -4.762 12.690 1.00 60.78 288 SER A C 1
ATOM 2189 O O . SER A 1 288 ? 3.471 -5.329 13.606 1.00 60.78 288 SER A O 1
ATOM 2191 N N . GLN A 1 289 ? 3.009 -5.112 11.416 1.00 57.25 289 GLN A N 1
ATOM 2192 C CA . GLN A 1 289 ? 4.040 -6.030 10.961 1.00 57.25 289 GLN A CA 1
ATOM 2193 C C . GLN A 1 289 ? 5.053 -5.219 10.144 1.00 57.25 289 GLN A C 1
ATOM 2195 O O . GLN A 1 289 ? 4.673 -4.697 9.096 1.00 57.25 289 GLN A O 1
ATOM 2200 N N . PRO A 1 290 ? 6.313 -5.080 10.604 1.00 54.78 290 PRO A N 1
ATOM 2201 C CA . PRO A 1 290 ? 7.313 -4.336 9.853 1.00 54.78 290 PRO A CA 1
ATOM 2202 C C . PRO A 1 290 ? 7.601 -5.083 8.549 1.00 54.78 290 PRO A C 1
ATOM 2204 O O . PRO A 1 290 ? 7.991 -6.255 8.565 1.00 54.78 290 PRO A O 1
ATOM 2207 N N . VAL A 1 291 ? 7.379 -4.421 7.414 1.00 53.31 291 VAL A N 1
ATOM 2208 C CA . VAL A 1 291 ? 7.811 -4.932 6.113 1.00 53.31 291 VAL A CA 1
ATOM 2209 C C . VAL A 1 291 ? 9.283 -4.570 5.962 1.00 53.31 291 VAL A C 1
ATOM 2211 O O . VAL A 1 291 ? 9.653 -3.399 5.892 1.00 53.31 291 VAL A O 1
ATOM 2214 N N . HIS A 1 292 ? 10.134 -5.590 5.973 1.00 54.50 292 HIS A N 1
ATOM 2215 C CA . HIS A 1 292 ? 11.554 -5.435 5.700 1.00 54.50 292 HIS A CA 1
ATOM 2216 C C . HIS A 1 292 ? 11.761 -5.409 4.182 1.00 54.50 292 HIS A C 1
ATOM 2218 O O . HIS A 1 292 ? 11.604 -6.440 3.531 1.00 54.50 292 HIS A O 1
ATOM 2224 N N . GLU A 1 293 ? 12.127 -4.258 3.618 1.00 54.03 293 GLU A N 1
ATOM 2225 C CA . GLU A 1 293 ? 12.628 -4.198 2.240 1.00 54.03 293 GLU A CA 1
ATOM 2226 C C . GLU A 1 293 ? 14.140 -4.475 2.242 1.00 54.03 293 GLU A C 1
ATOM 2228 O O . GLU A 1 293 ? 14.892 -3.936 3.064 1.00 54.03 293 GLU A O 1
ATOM 2233 N N . ARG A 1 294 ? 14.599 -5.347 1.337 1.00 57.19 294 ARG A N 1
ATOM 2234 C CA . ARG A 1 294 ? 16.031 -5.597 1.114 1.00 57.19 294 ARG A CA 1
ATOM 2235 C C . ARG A 1 294 ? 16.658 -4.382 0.427 1.00 57.19 294 ARG A C 1
ATOM 2237 O O . ARG A 1 294 ? 16.211 -3.990 -0.648 1.00 57.19 294 ARG A O 1
ATOM 2244 N N . GLU A 1 295 ? 17.725 -3.822 1.003 1.00 62.66 295 GLU A N 1
ATOM 2245 C CA . GLU A 1 295 ? 18.524 -2.744 0.393 1.00 62.66 295 GLU A CA 1
ATOM 2246 C C . GLU A 1 295 ? 19.406 -3.267 -0.763 1.00 62.66 295 GLU A C 1
ATOM 2248 O O . GLU A 1 295 ? 20.628 -3.133 -0.755 1.00 62.66 295 GLU A O 1
ATOM 2253 N N . ASP A 1 296 ? 18.803 -3.880 -1.786 1.00 76.88 296 ASP A N 1
ATOM 2254 C CA . ASP A 1 296 ? 19.512 -4.239 -3.015 1.00 76.88 296 ASP A CA 1
ATOM 2255 C C . ASP A 1 296 ? 19.370 -3.121 -4.055 1.00 76.88 296 ASP A C 1
ATOM 2257 O O . ASP A 1 296 ? 18.473 -3.139 -4.900 1.00 76.88 296 ASP A O 1
ATOM 2261 N N . ALA A 1 297 ? 20.250 -2.121 -3.970 1.00 88.94 297 ALA A N 1
ATOM 2262 C CA . ALA A 1 297 ? 20.281 -0.993 -4.894 1.00 88.94 297 ALA A CA 1
ATOM 2263 C C . ALA A 1 297 ? 21.256 -1.236 -6.058 1.00 88.94 297 ALA A C 1
ATOM 2265 O O . ALA A 1 297 ? 22.461 -1.417 -5.850 1.00 88.94 297 ALA A O 1
ATOM 2266 N N . LEU A 1 298 ? 20.751 -1.187 -7.293 1.00 92.50 298 LEU A N 1
ATOM 2267 C CA . LEU A 1 298 ? 21.527 -1.356 -8.524 1.00 92.50 298 LEU A CA 1
ATOM 2268 C C . LEU A 1 298 ? 21.460 -0.090 -9.384 1.00 92.50 298 LEU A C 1
ATOM 2270 O O . LEU A 1 298 ? 20.383 0.364 -9.756 1.00 92.50 298 LEU A O 1
ATOM 2274 N N . VAL A 1 299 ? 22.611 0.448 -9.777 1.00 96.00 299 VAL A N 1
ATOM 2275 C CA . VAL A 1 299 ? 22.694 1.484 -10.813 1.00 96.00 299 VAL A CA 1
ATOM 2276 C C . VAL A 1 299 ? 23.272 0.858 -12.074 1.00 96.00 299 VAL A C 1
ATOM 2278 O O . VAL A 1 299 ? 24.419 0.407 -12.085 1.00 96.00 299 VAL A O 1
ATOM 2281 N N . VAL A 1 300 ? 22.490 0.850 -13.150 1.00 97.44 300 VAL A N 1
ATOM 2282 C CA . VAL A 1 300 ? 22.959 0.426 -14.468 1.00 97.44 300 VAL A CA 1
ATOM 2283 C C . VAL A 1 300 ? 23.445 1.645 -15.244 1.00 97.44 300 VAL A C 1
ATOM 2285 O O . VAL A 1 300 ? 22.711 2.616 -15.418 1.00 97.44 300 VAL A O 1
ATOM 2288 N N . ILE A 1 301 ? 24.688 1.593 -15.715 1.00 98.00 301 ILE A N 1
ATOM 2289 C CA . ILE A 1 301 ? 25.290 2.580 -16.608 1.00 98.00 301 ILE A CA 1
ATOM 2290 C C . ILE A 1 301 ? 25.323 1.973 -18.011 1.00 98.00 301 ILE A C 1
ATOM 2292 O O . ILE A 1 301 ? 26.008 0.979 -18.252 1.00 98.00 301 ILE A O 1
ATOM 2296 N N . PHE A 1 302 ? 24.573 2.571 -18.928 1.00 97.69 302 PHE A N 1
ATOM 2297 C CA . PHE A 1 302 ? 24.339 2.065 -20.271 1.00 97.69 302 PHE A CA 1
ATOM 2298 C C . PHE A 1 302 ? 24.997 2.960 -21.325 1.00 97.69 302 PHE A C 1
ATOM 2300 O O . PHE A 1 302 ? 24.777 4.172 -21.363 1.00 97.69 302 PHE A O 1
ATOM 2307 N N . ASP A 1 303 ? 25.820 2.355 -22.171 1.00 95.81 303 ASP A N 1
ATOM 2308 C CA . ASP A 1 303 ? 26.590 3.042 -23.201 1.00 95.81 303 ASP A CA 1
ATOM 2309 C C . ASP A 1 303 ? 25.740 3.363 -24.445 1.00 95.81 303 ASP A C 1
ATOM 2311 O O . ASP A 1 303 ? 25.115 2.476 -25.032 1.00 95.81 303 ASP A O 1
ATOM 2315 N N . LEU A 1 304 ? 25.719 4.639 -24.845 1.00 94.31 304 LEU A N 1
ATOM 2316 C CA . LEU A 1 304 ? 25.057 5.147 -26.052 1.00 94.31 304 LEU A CA 1
ATOM 2317 C C . LEU A 1 304 ? 26.051 5.763 -27.052 1.00 94.31 304 LEU A C 1
ATOM 2319 O O . LEU A 1 304 ? 25.686 6.623 -27.851 1.00 94.31 304 LEU A O 1
ATOM 2323 N N . THR A 1 305 ? 27.314 5.347 -27.030 1.00 92.44 305 THR A N 1
ATOM 2324 C CA . THR A 1 305 ? 28.311 5.735 -28.034 1.00 92.44 305 THR A CA 1
ATOM 2325 C C . THR A 1 305 ? 27.983 5.184 -29.426 1.00 92.44 305 THR A C 1
ATOM 2327 O O . THR A 1 305 ? 27.286 4.181 -29.592 1.00 92.44 305 THR A O 1
ATOM 2330 N N . ARG A 1 306 ? 28.531 5.814 -30.477 1.00 89.75 306 ARG A N 1
ATOM 2331 C CA . ARG A 1 306 ? 28.365 5.334 -31.862 1.00 89.75 306 ARG A CA 1
ATOM 2332 C C . ARG A 1 306 ? 28.971 3.946 -32.095 1.00 89.75 306 ARG A C 1
ATOM 2334 O O . ARG A 1 306 ? 28.488 3.229 -32.966 1.00 89.75 306 ARG A O 1
ATOM 2341 N N . SER A 1 307 ? 29.974 3.525 -31.322 1.00 91.31 307 SER A N 1
ATOM 2342 C CA . SER A 1 307 ? 30.550 2.175 -31.421 1.00 91.31 307 SER A CA 1
ATOM 2343 C C . SER A 1 307 ? 29.555 1.068 -31.057 1.00 91.31 307 SER A C 1
ATOM 2345 O O . SER A 1 307 ? 29.672 -0.049 -31.566 1.00 91.31 307 SER A O 1
ATOM 2347 N N . MET A 1 308 ? 28.514 1.386 -30.283 1.00 92.81 308 MET A N 1
ATOM 2348 C CA . MET A 1 308 ? 27.400 0.477 -30.003 1.00 92.81 308 MET A CA 1
ATOM 2349 C C . MET A 1 308 ? 26.492 0.234 -31.224 1.00 92.81 308 MET A C 1
ATOM 2351 O O . MET A 1 308 ? 25.690 -0.692 -31.208 1.00 92.81 308 MET A O 1
ATOM 2355 N N . LEU A 1 309 ? 26.633 0.986 -32.322 1.00 92.06 309 LEU A N 1
ATOM 2356 C CA . LEU A 1 309 ? 25.959 0.696 -33.600 1.00 92.06 309 LEU A CA 1
ATOM 2357 C C . LEU A 1 309 ? 26.776 -0.244 -34.511 1.00 92.06 309 LEU A C 1
ATOM 2359 O O . LEU A 1 309 ? 26.463 -0.400 -35.693 1.00 92.06 309 LEU A O 1
ATOM 2363 N N . ALA A 1 310 ? 27.847 -0.858 -33.996 1.00 92.12 310 ALA A N 1
ATOM 2364 C CA . ALA A 1 310 ? 28.602 -1.870 -34.727 1.00 92.12 310 ALA A CA 1
ATOM 2365 C C . ALA A 1 310 ? 27.792 -3.165 -34.916 1.00 92.12 310 ALA A C 1
ATOM 2367 O O . ALA A 1 310 ? 27.084 -3.616 -34.012 1.00 92.12 310 ALA A O 1
ATOM 2368 N N . THR A 1 311 ? 27.942 -3.793 -36.084 1.00 90.50 311 THR A N 1
ATOM 2369 C CA . THR A 1 311 ? 27.155 -4.972 -36.496 1.00 90.50 311 THR A CA 1
ATOM 2370 C C . THR A 1 311 ? 27.890 -6.310 -36.330 1.00 90.50 311 THR A C 1
ATOM 2372 O O . THR A 1 311 ? 27.545 -7.295 -36.983 1.00 90.50 311 THR A O 1
ATOM 2375 N N . ASP A 1 312 ? 28.928 -6.379 -35.493 1.00 91.06 312 ASP A N 1
ATOM 2376 C CA . ASP A 1 312 ? 29.605 -7.647 -35.161 1.00 91.06 312 ASP A CA 1
ATOM 2377 C C . ASP A 1 312 ? 28.756 -8.569 -34.279 1.00 91.06 312 ASP A C 1
ATOM 2379 O O . ASP A 1 312 ? 28.983 -9.778 -34.243 1.00 91.06 312 ASP A O 1
ATOM 2383 N N . VAL A 1 313 ? 27.743 -8.018 -33.611 1.00 89.94 313 VAL A N 1
ATOM 2384 C CA . VAL A 1 313 ? 26.672 -8.780 -32.968 1.00 89.94 313 VAL A CA 1
ATOM 2385 C C . VAL A 1 313 ? 25.359 -8.416 -33.655 1.00 89.94 313 VAL A C 1
ATOM 2387 O O . VAL A 1 313 ? 24.962 -7.261 -33.636 1.00 89.94 313 VAL A O 1
ATOM 2390 N N . LYS A 1 314 ? 24.668 -9.387 -34.266 1.00 87.56 314 LYS A N 1
ATOM 2391 C CA . LYS A 1 314 ? 23.426 -9.123 -35.018 1.00 87.56 314 LYS A CA 1
ATOM 2392 C C . LYS A 1 314 ? 22.236 -8.828 -34.094 1.00 87.56 314 LYS A C 1
ATOM 2394 O O . LYS A 1 314 ? 22.030 -9.630 -33.178 1.00 87.56 314 LYS A O 1
ATOM 2399 N N . PRO A 1 315 ? 21.369 -7.838 -34.383 1.00 87.62 315 PRO A N 1
ATOM 2400 C CA . PRO A 1 315 ? 21.452 -6.917 -35.524 1.00 87.62 315 PRO A CA 1
ATOM 2401 C C . PRO A 1 315 ? 22.560 -5.863 -35.360 1.00 87.62 315 PRO A C 1
ATOM 2403 O O . PRO A 1 315 ? 23.368 -5.709 -36.270 1.00 87.62 315 PRO A O 1
ATOM 2406 N N . ASP A 1 316 ? 22.663 -5.253 -34.182 1.00 91.06 316 ASP A N 1
ATOM 2407 C CA . ASP A 1 316 ? 23.795 -4.436 -33.739 1.00 91.06 316 ASP A CA 1
ATOM 2408 C C . ASP A 1 316 ? 24.011 -4.605 -32.217 1.00 91.06 316 ASP A C 1
ATOM 2410 O O . ASP A 1 316 ? 23.185 -5.211 -31.510 1.00 91.06 316 ASP A O 1
ATOM 2414 N N . ARG A 1 317 ? 25.147 -4.105 -31.707 1.00 93.50 317 ARG A N 1
ATOM 2415 C CA . ARG A 1 317 ? 25.497 -4.174 -30.277 1.00 93.50 317 ARG A CA 1
ATOM 2416 C C . ARG A 1 317 ? 24.450 -3.490 -29.392 1.00 93.50 317 ARG A C 1
ATOM 2418 O O . ARG A 1 317 ? 24.091 -4.055 -28.361 1.00 93.50 317 ARG A O 1
ATOM 2425 N N . LEU A 1 318 ? 23.942 -2.321 -29.779 1.00 94.00 318 LEU A N 1
ATOM 2426 C CA . LEU A 1 318 ? 22.998 -1.518 -28.999 1.00 94.00 318 LEU A CA 1
ATOM 2427 C C . LEU A 1 318 ? 21.662 -2.236 -28.809 1.00 94.00 318 LEU A C 1
ATOM 2429 O O . LEU A 1 318 ? 21.180 -2.345 -27.685 1.00 94.00 318 LEU A O 1
ATOM 2433 N N . VAL A 1 319 ? 21.066 -2.757 -29.879 1.00 93.00 319 VAL A N 1
ATOM 2434 C CA . VAL A 1 319 ? 19.805 -3.506 -29.836 1.00 93.00 319 VAL A CA 1
ATOM 2435 C C . VAL A 1 319 ? 19.958 -4.752 -28.968 1.00 93.00 319 VAL A C 1
ATOM 2437 O O . VAL A 1 319 ? 19.069 -5.078 -28.179 1.00 93.00 319 VAL A O 1
ATOM 2440 N N . ARG A 1 320 ? 21.106 -5.432 -29.053 1.00 93.00 320 ARG A N 1
ATOM 2441 C CA . ARG A 1 320 ? 21.396 -6.580 -28.186 1.00 93.00 320 ARG A CA 1
ATOM 2442 C C . ARG A 1 320 ? 21.569 -6.189 -26.726 1.00 93.00 320 ARG A C 1
ATOM 2444 O O . ARG A 1 320 ? 21.002 -6.856 -25.866 1.00 93.00 320 ARG A O 1
ATOM 2451 N N . ALA A 1 321 ? 22.284 -5.103 -26.459 1.00 95.38 321 ALA A N 1
ATOM 2452 C CA . ALA A 1 321 ? 22.465 -4.566 -25.119 1.00 95.38 321 ALA A CA 1
ATOM 2453 C C . ALA A 1 321 ? 21.131 -4.110 -24.504 1.00 95.38 321 ALA A C 1
ATOM 2455 O O . ALA A 1 321 ? 20.873 -4.395 -23.339 1.00 95.38 321 ALA A O 1
ATOM 2456 N N . LYS A 1 322 ? 20.248 -3.475 -25.289 1.00 95.38 322 LYS A N 1
ATOM 2457 C CA . LYS A 1 322 ? 18.890 -3.094 -24.867 1.00 95.38 322 LYS A CA 1
ATOM 2458 C C . LYS A 1 322 ? 18.063 -4.303 -24.460 1.00 95.38 322 LYS A C 1
ATOM 2460 O O . LYS A 1 322 ? 17.445 -4.280 -23.404 1.00 95.38 322 LYS A O 1
ATOM 2465 N N . ARG A 1 323 ? 18.068 -5.360 -25.278 1.00 93.62 323 ARG A N 1
ATOM 2466 C CA . ARG A 1 323 ? 17.368 -6.606 -24.944 1.00 93.62 323 ARG A CA 1
ATOM 2467 C C . ARG A 1 323 ? 17.901 -7.195 -23.642 1.00 93.62 323 ARG A C 1
ATOM 2469 O O . ARG A 1 323 ? 17.123 -7.469 -22.745 1.00 93.62 323 ARG A O 1
ATOM 2476 N N . LYS A 1 324 ? 19.226 -7.273 -23.502 1.00 94.50 324 LYS A N 1
ATOM 2477 C CA . LYS A 1 324 ? 19.864 -7.777 -22.284 1.00 94.50 324 LYS A CA 1
ATOM 2478 C C . LYS A 1 324 ? 19.525 -6.947 -21.042 1.00 94.50 324 LYS A C 1
ATOM 2480 O O . LYS A 1 324 ? 19.405 -7.489 -19.949 1.00 94.50 324 LYS A O 1
ATOM 2485 N N . LEU A 1 325 ? 19.384 -5.633 -21.208 1.00 95.56 325 LEU A N 1
ATOM 2486 C CA . LEU A 1 325 ? 18.956 -4.729 -20.148 1.00 95.56 325 LEU A CA 1
ATOM 2487 C C . LEU A 1 325 ? 17.497 -4.978 -19.739 1.00 95.56 325 LEU A C 1
ATOM 2489 O O . LEU A 1 325 ? 17.206 -4.941 -18.550 1.00 95.56 325 LEU A O 1
ATOM 2493 N N . ILE A 1 326 ? 16.602 -5.256 -20.692 1.00 94.56 326 ILE A N 1
ATOM 2494 C CA . ILE A 1 326 ? 15.217 -5.659 -20.399 1.00 94.56 326 ILE A CA 1
ATOM 2495 C C . ILE A 1 326 ? 15.213 -6.992 -19.640 1.00 94.56 326 ILE A C 1
ATOM 2497 O O . ILE A 1 326 ? 14.615 -7.055 -18.571 1.00 94.56 326 ILE A O 1
ATOM 2501 N N . ASP A 1 327 ? 15.970 -7.992 -20.109 1.00 92.50 327 ASP A N 1
ATOM 2502 C CA . ASP A 1 327 ? 16.095 -9.293 -19.433 1.00 92.50 327 ASP A CA 1
ATOM 2503 C C . ASP A 1 327 ? 16.585 -9.121 -17.971 1.00 92.50 327 ASP A C 1
ATOM 2505 O O . ASP A 1 327 ? 16.084 -9.758 -17.047 1.00 92.50 327 ASP A O 1
ATOM 2509 N N . LEU A 1 328 ? 17.537 -8.206 -17.726 1.00 93.62 328 LEU A N 1
ATOM 2510 C CA . LEU A 1 328 ? 18.003 -7.864 -16.374 1.00 93.62 328 LEU A CA 1
ATOM 2511 C C . LEU A 1 328 ? 16.896 -7.257 -15.502 1.00 93.62 328 LEU A C 1
ATOM 2513 O O . LEU A 1 328 ? 16.832 -7.559 -14.309 1.00 93.62 328 LEU A O 1
ATOM 2517 N N . LEU A 1 329 ? 16.080 -6.363 -16.065 1.00 93.50 329 LEU A N 1
ATOM 2518 C CA . LEU A 1 329 ? 14.995 -5.691 -15.347 1.00 93.50 329 LEU A CA 1
ATOM 2519 C C . LEU A 1 329 ? 13.844 -6.648 -15.019 1.00 93.50 329 LEU A C 1
ATOM 2521 O O . LEU A 1 329 ? 13.230 -6.494 -13.968 1.00 93.50 329 LEU A O 1
ATOM 2525 N N . GLU A 1 330 ? 13.582 -7.633 -15.879 1.00 90.56 330 GLU A N 1
ATOM 2526 C CA . GLU A 1 330 ? 12.591 -8.689 -15.639 1.00 90.56 330 GLU A CA 1
ATOM 2527 C C . GLU A 1 330 ? 13.051 -9.679 -14.561 1.00 90.56 330 GLU A C 1
ATOM 2529 O O . GLU A 1 330 ? 12.244 -10.113 -13.745 1.00 90.56 330 GLU A O 1
ATOM 2534 N N . LEU A 1 331 ? 14.353 -9.986 -14.499 1.00 87.88 331 LEU A N 1
ATOM 2535 C CA . LEU A 1 331 ? 14.917 -10.883 -13.483 1.00 87.88 331 LEU A CA 1
ATOM 2536 C C . LEU A 1 331 ? 14.919 -10.270 -12.066 1.00 87.88 331 LEU A C 1
ATOM 2538 O O . LEU A 1 331 ? 15.012 -10.991 -11.071 1.00 87.88 331 LEU A O 1
ATOM 2542 N N . ARG A 1 332 ? 14.856 -8.937 -11.949 1.00 85.88 332 ARG A N 1
ATOM 2543 C CA . ARG A 1 332 ? 14.850 -8.226 -10.660 1.00 85.88 332 ARG A CA 1
ATOM 2544 C C . ARG A 1 332 ? 13.426 -8.019 -10.150 1.00 85.88 332 ARG A C 1
ATOM 2546 O O . ARG A 1 332 ? 12.843 -6.959 -10.345 1.00 85.88 332 ARG A O 1
ATOM 2553 N N . GLU A 1 333 ? 12.912 -9.017 -9.435 1.00 73.38 333 GLU A N 1
ATOM 2554 C CA . GLU A 1 333 ? 11.635 -8.909 -8.709 1.00 73.38 333 GLU A CA 1
ATOM 2555 C C . GLU A 1 333 ? 11.745 -8.080 -7.414 1.00 73.38 333 GLU A C 1
ATOM 2557 O O . GLU A 1 333 ? 10.754 -7.513 -6.960 1.00 73.38 333 GLU A O 1
ATOM 2562 N N . GLU A 1 334 ? 12.945 -7.979 -6.826 1.00 73.19 334 GLU A N 1
ATOM 2563 C CA . GLU A 1 334 ? 13.210 -7.250 -5.578 1.00 73.19 334 GLU A CA 1
ATOM 2564 C C . GLU A 1 334 ? 14.359 -6.232 -5.731 1.00 73.19 334 GLU A C 1
ATOM 2566 O O . GLU A 1 334 ? 15.330 -6.453 -6.464 1.00 73.19 334 GLU A O 1
ATOM 2571 N N . GLY A 1 335 ? 14.275 -5.131 -4.975 1.00 82.31 335 GLY A N 1
ATOM 2572 C CA . GLY A 1 335 ? 15.290 -4.075 -4.909 1.00 82.31 335 GLY A CA 1
ATOM 2573 C C . GLY A 1 335 ? 15.005 -2.872 -5.812 1.00 82.31 335 GLY A C 1
ATOM 2574 O O . GLY A 1 335 ? 14.110 -2.882 -6.651 1.00 82.31 335 GLY A O 1
ATOM 2575 N N . VAL A 1 336 ? 15.795 -1.810 -5.649 1.00 88.81 336 VAL A N 1
ATOM 2576 C CA . VAL A 1 336 ? 15.653 -0.574 -6.434 1.00 88.81 336 VAL A CA 1
ATOM 2577 C C . VAL A 1 336 ? 16.698 -0.520 -7.542 1.00 88.81 336 VAL A C 1
ATOM 2579 O O . VAL A 1 336 ? 17.866 -0.855 -7.336 1.00 88.81 336 VAL A O 1
ATOM 2582 N N . THR A 1 337 ? 16.285 -0.094 -8.732 1.00 93.38 337 THR A N 1
ATOM 2583 C CA . THR A 1 337 ? 17.145 0.019 -9.910 1.00 93.38 337 THR A CA 1
ATOM 2584 C C . THR A 1 337 ? 17.125 1.447 -10.443 1.00 93.38 337 THR A C 1
ATOM 2586 O O . THR A 1 337 ? 16.077 2.079 -10.527 1.00 93.38 337 THR A O 1
ATOM 2589 N N . ALA A 1 338 ? 18.291 1.967 -10.808 1.00 95.50 338 ALA A N 1
ATOM 2590 C CA . ALA A 1 338 ? 18.437 3.219 -11.536 1.00 95.50 338 ALA A CA 1
ATOM 2591 C C . ALA A 1 338 ? 19.090 2.964 -12.893 1.00 95.50 338 ALA A C 1
ATOM 2593 O O . ALA A 1 338 ? 19.905 2.050 -13.041 1.00 95.50 338 ALA A O 1
ATOM 2594 N N . LEU A 1 339 ? 18.777 3.818 -13.866 1.00 97.31 339 LEU A N 1
ATOM 2595 C CA . LEU A 1 339 ? 19.353 3.753 -15.205 1.00 97.31 339 LEU A CA 1
ATOM 2596 C C . LEU A 1 339 ? 20.008 5.088 -15.560 1.00 97.31 339 LEU A C 1
ATOM 2598 O O . LEU A 1 339 ? 19.356 6.135 -15.609 1.00 97.31 339 LEU A O 1
ATOM 2602 N N . ILE A 1 340 ? 21.306 5.032 -15.838 1.00 97.44 340 ILE A N 1
ATOM 2603 C CA . ILE A 1 340 ? 22.122 6.134 -16.338 1.00 97.44 340 ILE A CA 1
ATOM 2604 C C . ILE A 1 340 ? 22.558 5.776 -17.751 1.00 97.44 340 ILE A C 1
ATOM 2606 O O . ILE A 1 340 ? 22.983 4.654 -18.001 1.00 97.44 340 ILE A O 1
ATOM 2610 N N . VAL A 1 341 ? 22.499 6.737 -18.662 1.00 96.31 341 VAL A N 1
ATOM 2611 C CA . VAL A 1 341 ? 23.074 6.604 -20.003 1.00 96.31 341 VAL A CA 1
ATOM 2612 C C . VAL A 1 341 ? 24.270 7.526 -20.152 1.00 96.31 341 VAL A C 1
ATOM 2614 O O . VAL A 1 341 ? 24.286 8.607 -19.554 1.00 96.31 341 VAL A O 1
ATOM 2617 N N . PHE A 1 342 ? 25.267 7.118 -20.934 1.00 94.62 342 PHE A N 1
ATOM 2618 C CA . PHE A 1 342 ? 26.427 7.962 -21.205 1.00 94.62 342 PHE A CA 1
ATOM 2619 C C . PHE A 1 342 ? 26.911 7.875 -22.656 1.00 94.62 342 PHE A C 1
ATOM 2621 O O . PHE A 1 342 ? 26.779 6.847 -23.314 1.00 94.62 342 PHE A O 1
ATOM 2628 N N . ALA A 1 343 ? 27.470 8.986 -23.127 1.00 92.06 343 ALA A N 1
ATOM 2629 C CA . ALA A 1 343 ? 28.270 9.108 -24.341 1.00 92.06 343 ALA A CA 1
ATOM 2630 C C . ALA A 1 343 ? 29.363 10.155 -24.062 1.00 92.06 343 ALA A C 1
ATOM 2632 O O . ALA A 1 343 ? 30.188 9.937 -23.177 1.00 92.06 343 ALA A O 1
ATOM 2633 N N . GLY A 1 344 ? 29.366 11.316 -24.727 1.00 85.94 344 GLY A N 1
ATOM 2634 C CA . GLY A 1 344 ? 30.248 12.437 -24.365 1.00 85.94 344 GLY A CA 1
ATOM 2635 C C . GLY A 1 344 ? 29.865 13.084 -23.033 1.00 85.94 344 GLY A C 1
ATOM 2636 O O . GLY A 1 344 ? 30.691 13.717 -22.378 1.00 85.94 344 GLY A O 1
ATOM 2637 N N . ASP A 1 345 ? 28.619 12.874 -22.607 1.00 88.00 345 ASP A N 1
ATOM 2638 C CA . ASP A 1 345 ? 28.107 13.256 -21.301 1.00 88.00 345 ASP A CA 1
ATOM 2639 C C . ASP A 1 345 ? 27.227 12.144 -20.699 1.00 88.00 345 ASP A C 1
ATOM 2641 O O . ASP A 1 345 ? 26.810 11.228 -21.407 1.00 88.00 345 ASP A O 1
ATOM 2645 N N . ALA A 1 346 ? 26.944 12.216 -19.397 1.00 92.00 346 ALA A N 1
ATOM 2646 C CA . ALA A 1 346 ? 26.133 11.250 -18.662 1.00 92.00 346 ALA A CA 1
ATOM 2647 C C . ALA A 1 346 ? 24.820 11.858 -18.154 1.00 92.00 346 ALA A C 1
ATOM 2649 O O . ALA A 1 346 ? 24.805 12.952 -17.579 1.00 92.00 346 ALA A O 1
ATOM 2650 N N . HIS A 1 347 ? 23.722 11.113 -18.280 1.00 93.88 347 HIS A N 1
ATOM 2651 C CA . HIS A 1 347 ? 22.387 11.543 -17.872 1.00 93.88 347 HIS A CA 1
ATOM 2652 C C . HIS A 1 347 ? 21.616 10.439 -17.150 1.00 93.88 347 HIS A C 1
ATOM 2654 O O . HIS A 1 347 ? 21.729 9.260 -17.470 1.00 93.88 347 HIS A O 1
ATOM 2660 N N . VAL A 1 348 ? 20.799 10.839 -16.173 1.00 94.75 348 VAL A N 1
ATOM 2661 C CA . VAL A 1 348 ? 19.923 9.922 -15.431 1.00 94.75 348 VAL A CA 1
ATOM 2662 C C . VAL A 1 348 ? 18.614 9.768 -16.205 1.00 94.75 348 VAL A C 1
ATOM 2664 O O . VAL A 1 348 ? 17.842 10.731 -16.331 1.00 94.75 348 VAL A O 1
ATOM 2667 N N . VAL A 1 349 ? 18.369 8.560 -16.715 1.00 93.81 349 VAL A N 1
ATOM 2668 C CA . VAL A 1 349 ? 17.094 8.178 -17.338 1.00 93.81 349 VAL A CA 1
ATOM 2669 C C . VAL A 1 349 ? 16.051 8.043 -16.235 1.00 93.81 349 VAL A C 1
ATOM 2671 O O . VAL A 1 349 ? 15.083 8.802 -16.217 1.00 93.81 349 VAL A O 1
ATOM 2674 N N . SER A 1 350 ? 16.340 7.181 -15.257 1.00 94.06 350 SER A N 1
ATOM 2675 C CA . SER A 1 350 ? 15.508 6.945 -14.079 1.00 94.06 350 SER A CA 1
ATOM 2676 C C . SER A 1 350 ? 16.355 6.968 -12.802 1.00 94.06 350 SER A C 1
ATOM 2678 O O . SER A 1 350 ? 17.420 6.338 -12.791 1.00 94.06 350 SER A O 1
ATOM 2680 N N . PRO A 1 351 ? 15.920 7.673 -11.736 1.00 94.31 351 PRO A N 1
ATOM 2681 C CA . PRO A 1 351 ? 16.503 7.521 -10.403 1.00 94.31 351 PRO A CA 1
ATOM 2682 C C . PRO A 1 351 ? 16.211 6.118 -9.838 1.00 94.31 351 PRO A C 1
ATOM 2684 O O . PRO A 1 351 ? 15.554 5.310 -10.495 1.00 94.31 351 PRO A O 1
ATOM 2687 N N . LEU A 1 352 ? 16.707 5.829 -8.629 1.00 91.25 352 LEU A N 1
ATOM 2688 C CA . LEU A 1 352 ? 16.442 4.561 -7.940 1.00 91.25 352 LEU A CA 1
ATOM 2689 C C . LEU A 1 352 ? 14.931 4.375 -7.738 1.00 91.25 352 LEU A C 1
ATOM 2691 O O . LEU A 1 352 ? 14.293 5.175 -7.055 1.00 91.25 352 LEU A O 1
ATOM 2695 N N . THR A 1 353 ? 14.378 3.326 -8.342 1.00 90.50 353 THR A N 1
ATOM 2696 C CA . THR A 1 353 ? 12.964 2.945 -8.239 1.00 90.50 353 THR A CA 1
ATOM 2697 C C . THR A 1 353 ? 12.814 1.428 -8.304 1.00 90.50 353 THR A C 1
ATOM 2699 O O . THR A 1 353 ? 13.635 0.735 -8.902 1.00 90.50 353 THR A O 1
ATOM 2702 N N . ASP A 1 354 ? 11.775 0.916 -7.665 1.00 88.31 354 ASP A N 1
ATOM 2703 C CA . ASP A 1 354 ? 11.282 -0.457 -7.763 1.00 88.31 354 ASP A CA 1
ATOM 2704 C C . ASP A 1 354 ? 10.435 -0.698 -9.032 1.00 88.31 354 ASP A C 1
ATOM 2706 O O . ASP A 1 354 ? 10.189 -1.843 -9.405 1.00 88.31 354 ASP A O 1
ATOM 2710 N N . ASP A 1 355 ? 10.029 0.358 -9.749 1.00 90.38 355 ASP A N 1
ATOM 2711 C CA . ASP A 1 355 ? 9.238 0.253 -10.977 1.00 90.38 355 ASP A CA 1
ATOM 2712 C C . ASP A 1 355 ? 10.114 -0.018 -12.214 1.00 90.38 355 ASP A C 1
ATOM 2714 O O . ASP A 1 355 ? 10.413 0.855 -13.040 1.00 90.38 355 ASP A O 1
ATOM 2718 N N . THR A 1 356 ? 10.524 -1.278 -12.357 1.00 90.19 356 THR A N 1
ATOM 2719 C CA . THR A 1 356 ? 11.309 -1.751 -13.506 1.00 90.19 356 THR A CA 1
ATOM 2720 C C . THR A 1 356 ? 10.544 -1.656 -14.828 1.00 90.19 356 THR A C 1
ATOM 2722 O O . THR A 1 356 ? 11.168 -1.464 -15.876 1.00 90.19 356 THR A O 1
ATOM 2725 N N . LYS A 1 357 ? 9.204 -1.701 -14.803 1.00 89.38 357 LYS A N 1
ATOM 2726 C CA . LYS A 1 357 ? 8.352 -1.594 -16.000 1.00 89.38 357 LYS A CA 1
ATOM 2727 C C . LYS A 1 357 ? 8.429 -0.202 -16.616 1.00 89.38 357 LYS A C 1
ATOM 2729 O O . LYS A 1 357 ? 8.543 -0.080 -17.836 1.00 89.38 357 LYS A O 1
ATOM 2734 N N . THR A 1 358 ? 8.444 0.838 -15.785 1.00 87.69 358 THR A N 1
ATOM 2735 C CA . THR A 1 358 ? 8.632 2.217 -16.254 1.00 87.69 358 THR A CA 1
ATOM 2736 C C . THR A 1 358 ? 10.014 2.417 -16.877 1.00 87.69 358 THR A C 1
ATOM 2738 O O . THR A 1 358 ? 10.126 3.054 -17.927 1.00 87.69 358 THR A O 1
ATOM 2741 N N . ILE A 1 359 ? 11.068 1.825 -16.301 1.00 91.75 359 ILE A N 1
ATOM 2742 C CA . ILE A 1 359 ? 12.408 1.855 -16.910 1.00 91.75 359 ILE A CA 1
ATOM 2743 C C . ILE A 1 359 ? 12.395 1.123 -18.260 1.00 91.75 359 ILE A C 1
ATOM 2745 O O . ILE A 1 359 ? 12.887 1.665 -19.252 1.00 91.75 359 ILE A O 1
ATOM 2749 N N . ALA A 1 360 ? 11.795 -0.071 -18.322 1.00 91.94 360 ALA A N 1
ATOM 2750 C CA . ALA A 1 360 ? 11.712 -0.878 -19.537 1.00 91.94 360 ALA A CA 1
ATOM 2751 C C . ALA A 1 360 ? 10.994 -0.146 -20.684 1.00 91.94 360 ALA A C 1
ATOM 2753 O O . ALA A 1 360 ? 11.447 -0.210 -21.827 1.00 91.94 360 ALA A O 1
ATOM 2754 N N . ALA A 1 361 ? 9.952 0.634 -20.379 1.00 88.56 361 ALA A N 1
ATOM 2755 C CA . ALA A 1 361 ? 9.237 1.452 -21.359 1.00 88.56 361 ALA A CA 1
ATOM 2756 C C . ALA A 1 361 ? 10.107 2.558 -21.997 1.00 88.56 361 ALA A C 1
ATOM 2758 O O . ALA A 1 361 ? 9.844 2.978 -23.123 1.00 88.56 361 ALA A O 1
ATOM 2759 N N . MET A 1 362 ? 11.168 3.015 -21.319 1.00 89.81 362 MET A N 1
ATOM 2760 C CA . MET A 1 362 ? 12.077 4.048 -21.838 1.00 89.81 362 MET A CA 1
ATOM 2761 C C . MET A 1 362 ? 13.224 3.482 -22.693 1.00 89.81 362 MET A C 1
ATOM 2763 O O . MET A 1 362 ? 13.802 4.214 -23.498 1.00 89.81 362 MET A O 1
ATOM 2767 N N . ILE A 1 363 ? 13.556 2.192 -22.558 1.00 93.31 363 ILE A N 1
ATOM 2768 C CA . ILE A 1 363 ? 14.690 1.548 -23.250 1.00 93.31 363 ILE A CA 1
ATOM 2769 C C . ILE A 1 363 ? 14.599 1.627 -24.787 1.00 93.31 363 ILE A C 1
ATOM 2771 O O . ILE A 1 363 ? 15.625 1.922 -25.418 1.00 93.31 363 ILE A O 1
ATOM 2775 N N . PRO A 1 364 ? 13.433 1.404 -25.433 1.00 90.31 364 PRO A N 1
ATOM 2776 C CA . PRO A 1 364 ? 13.326 1.464 -26.890 1.00 90.31 364 PRO A CA 1
ATOM 2777 C C . PRO A 1 364 ? 13.800 2.799 -27.473 1.00 90.31 364 PRO A C 1
ATOM 2779 O O . PRO A 1 364 ? 14.498 2.800 -28.489 1.00 90.31 364 PRO A O 1
ATOM 2782 N N . ALA A 1 365 ? 13.530 3.908 -26.779 1.00 88.25 365 ALA A N 1
ATOM 2783 C CA . ALA A 1 365 ? 13.881 5.258 -27.208 1.00 88.25 365 ALA A CA 1
ATOM 2784 C C . ALA A 1 365 ? 15.376 5.608 -27.079 1.00 88.25 365 ALA A C 1
ATOM 2786 O O . ALA A 1 365 ? 15.835 6.596 -27.658 1.00 88.25 365 ALA A O 1
ATOM 2787 N N . LEU A 1 366 ? 16.161 4.817 -26.341 1.00 91.44 366 LEU A N 1
ATOM 2788 C CA . LEU A 1 366 ? 17.575 5.108 -26.111 1.00 91.44 366 LEU A CA 1
ATOM 2789 C C . LEU A 1 366 ? 18.385 4.932 -27.400 1.00 91.44 366 LEU A C 1
ATOM 2791 O O . LEU A 1 366 ? 18.451 3.852 -27.973 1.00 91.44 366 LEU A O 1
ATOM 2795 N N . SER A 1 367 ? 19.025 5.983 -27.883 1.00 90.50 367 SER A N 1
ATOM 2796 C CA . SER A 1 367 ? 19.872 5.935 -29.079 1.00 90.50 367 SER A CA 1
ATOM 2797 C C . SER A 1 367 ? 21.013 6.933 -28.928 1.00 90.50 367 SER A C 1
ATOM 2799 O O . SER A 1 367 ? 20.869 7.865 -28.138 1.00 90.50 367 SER A O 1
ATOM 2801 N N . PRO A 1 368 ? 22.128 6.788 -29.663 1.00 89.75 368 PRO A N 1
ATOM 2802 C CA . PRO A 1 368 ? 23.219 7.759 -29.597 1.00 89.75 368 PRO A CA 1
ATOM 2803 C C . PRO A 1 368 ? 22.762 9.206 -29.840 1.00 89.75 368 PRO A C 1
ATOM 2805 O O . PRO A 1 368 ? 23.257 10.123 -29.193 1.00 89.75 368 PRO A O 1
ATOM 2808 N N . ASP A 1 369 ? 21.741 9.402 -30.679 1.00 85.12 369 ASP A N 1
ATOM 2809 C CA . ASP A 1 369 ? 21.193 10.719 -31.032 1.00 85.12 369 ASP A CA 1
ATOM 2810 C C . ASP A 1 369 ? 20.394 11.398 -29.901 1.00 85.12 369 ASP A C 1
ATOM 2812 O O . ASP A 1 369 ? 20.033 12.571 -30.006 1.00 85.12 369 ASP A O 1
ATOM 2816 N N . ILE A 1 370 ? 20.074 10.679 -28.818 1.00 87.00 370 ILE A N 1
ATOM 2817 C CA . ILE A 1 370 ? 19.363 11.258 -27.670 1.00 87.00 370 ILE A CA 1
ATOM 2818 C C . ILE A 1 370 ? 20.295 12.061 -26.756 1.00 87.00 370 ILE A C 1
ATOM 2820 O O . ILE A 1 370 ? 19.827 12.938 -26.027 1.00 87.00 370 ILE A O 1
ATOM 2824 N N . VAL A 1 371 ? 21.597 11.752 -26.771 1.00 88.25 371 VAL A N 1
ATOM 2825 C CA . VAL A 1 371 ? 22.595 12.398 -25.914 1.00 88.25 371 VAL A CA 1
ATOM 2826 C C . VAL A 1 371 ? 23.144 13.637 -26.636 1.00 88.25 371 VAL A C 1
ATOM 2828 O O . VAL A 1 371 ? 23.640 13.511 -27.752 1.00 88.25 371 VAL A O 1
ATOM 2831 N N . PRO A 1 372 ? 23.102 14.840 -26.028 1.00 86.12 372 PRO A N 1
ATOM 2832 C CA . PRO A 1 372 ? 23.492 16.081 -26.709 1.00 86.12 372 PRO A CA 1
ATOM 2833 C C . PRO A 1 372 ? 24.969 16.163 -27.112 1.00 86.12 372 PRO A C 1
ATOM 2835 O O . PRO A 1 372 ? 25.312 16.874 -28.053 1.00 86.12 372 PRO A O 1
ATOM 2838 N N . ALA A 1 373 ? 25.844 15.478 -26.374 1.00 84.38 373 ALA A N 1
ATOM 2839 C CA . ALA A 1 373 ? 27.283 15.499 -26.592 1.00 84.38 373 ALA A CA 1
ATOM 2840 C C . ALA A 1 373 ? 27.774 14.120 -27.059 1.00 84.38 373 ALA A C 1
ATOM 2842 O O . ALA A 1 373 ? 27.685 13.157 -26.284 1.00 84.38 373 ALA A O 1
ATOM 2843 N N . PRO A 1 374 ? 28.320 14.005 -28.284 1.00 81.31 374 PRO A N 1
ATOM 2844 C CA . PRO A 1 374 ? 29.001 12.792 -28.712 1.00 81.31 374 PRO A CA 1
ATOM 2845 C C . PRO A 1 374 ? 30.345 12.642 -27.981 1.00 81.31 374 PRO A C 1
ATOM 2847 O O . PRO A 1 374 ? 30.924 13.621 -27.514 1.00 81.31 374 PRO A O 1
ATOM 2850 N N . GLY A 1 375 ? 30.839 11.411 -27.856 1.00 85.19 375 GLY A N 1
ATOM 2851 C CA . GLY A 1 375 ? 32.073 11.083 -27.129 1.00 85.19 375 GLY A CA 1
ATOM 2852 C C . GLY A 1 375 ? 31.893 9.861 -26.230 1.00 85.19 375 GLY A C 1
ATOM 2853 O O . GLY A 1 375 ? 30.866 9.204 -26.313 1.00 85.19 375 GLY A O 1
ATOM 2854 N N . SER A 1 376 ? 32.876 9.557 -25.376 1.00 88.12 376 SER A N 1
ATOM 2855 C CA . SER A 1 376 ? 32.852 8.406 -24.453 1.00 88.12 376 SER A CA 1
ATOM 2856 C C . SER A 1 376 ? 33.485 8.773 -23.103 1.00 88.12 376 SER A C 1
ATOM 2858 O O . SER A 1 376 ? 34.688 8.584 -22.901 1.00 88.12 376 SER A O 1
ATOM 2860 N N . ALA A 1 377 ? 32.680 9.291 -22.177 1.00 89.25 377 ALA A N 1
ATOM 2861 C CA . ALA A 1 377 ? 33.079 9.733 -20.844 1.00 89.25 377 ALA A CA 1
ATOM 2862 C C . ALA A 1 377 ? 32.323 8.943 -19.760 1.00 89.25 377 ALA A C 1
ATOM 2864 O O . ALA A 1 377 ? 31.176 9.248 -19.428 1.00 89.25 377 ALA A O 1
ATOM 2865 N N . LEU A 1 378 ? 32.981 7.938 -19.179 1.00 93.69 378 LEU A N 1
ATOM 2866 C CA . LEU A 1 378 ? 32.403 7.086 -18.137 1.00 93.69 378 LEU A CA 1
ATOM 2867 C C . LEU A 1 378 ? 32.499 7.728 -16.741 1.00 93.69 378 LEU A C 1
ATOM 2869 O O . LEU A 1 378 ? 31.619 7.534 -15.900 1.00 93.69 378 LEU A O 1
ATOM 2873 N N . ALA A 1 379 ? 33.534 8.525 -16.474 1.00 93.81 379 ALA A N 1
ATOM 2874 C CA . ALA A 1 379 ? 33.768 9.145 -15.173 1.00 93.81 379 ALA A CA 1
ATOM 2875 C C . ALA A 1 379 ? 32.577 9.999 -14.675 1.00 93.81 379 ALA A C 1
ATOM 2877 O O . ALA A 1 379 ? 32.197 9.846 -13.510 1.00 93.81 379 ALA A O 1
ATOM 2878 N N . PRO A 1 380 ? 31.922 10.843 -15.502 1.00 91.94 380 PRO A N 1
ATOM 2879 C CA . PRO A 1 380 ? 30.711 11.560 -15.095 1.00 91.94 380 PRO A CA 1
ATOM 2880 C C . PRO A 1 380 ? 29.532 10.636 -14.752 1.00 91.94 380 PRO A C 1
ATOM 2882 O O . PRO A 1 380 ? 28.750 10.957 -13.856 1.00 91.94 380 PRO A O 1
ATOM 2885 N N . ALA A 1 381 ? 29.406 9.489 -15.428 1.00 95.12 381 ALA A N 1
ATOM 2886 C CA . ALA A 1 381 ? 28.356 8.510 -15.150 1.00 95.12 381 ALA A CA 1
ATOM 2887 C C . ALA A 1 381 ? 28.572 7.824 -13.794 1.00 95.12 381 ALA A C 1
ATOM 2889 O O . ALA A 1 381 ? 27.627 7.680 -13.021 1.00 95.12 381 ALA A O 1
ATOM 2890 N N . LEU A 1 382 ? 29.824 7.482 -13.467 1.00 96.00 382 LEU A N 1
ATOM 2891 C CA . LEU A 1 382 ? 30.191 6.926 -12.162 1.00 96.00 382 LEU A CA 1
ATOM 2892 C C . LEU A 1 382 ? 29.916 7.908 -11.017 1.00 96.00 382 LEU A C 1
ATOM 2894 O O . LEU A 1 382 ? 29.407 7.497 -9.978 1.00 96.00 382 LEU A O 1
ATOM 2898 N N . LEU A 1 383 ? 30.203 9.201 -11.200 1.00 93.94 383 LEU A N 1
ATOM 2899 C CA . LEU A 1 383 ? 29.869 10.218 -10.195 1.00 93.94 383 LEU A CA 1
ATOM 2900 C C . LEU A 1 383 ? 28.356 10.330 -9.985 1.00 93.94 383 LEU A C 1
ATOM 2902 O O . LEU A 1 383 ? 27.902 10.305 -8.847 1.00 93.94 383 LEU A O 1
ATOM 2906 N N . LYS A 1 384 ? 27.569 10.357 -11.068 1.00 94.44 384 LYS A N 1
ATOM 2907 C CA . LYS A 1 384 ? 26.102 10.364 -10.971 1.00 94.44 384 LYS A CA 1
ATOM 2908 C C . LYS A 1 384 ? 25.555 9.119 -10.279 1.00 94.44 384 LYS A C 1
ATOM 2910 O O . LYS A 1 384 ? 24.602 9.237 -9.522 1.00 94.44 384 LYS A O 1
ATOM 2915 N N . ALA A 1 385 ? 26.154 7.949 -10.498 1.00 95.88 385 ALA A N 1
ATOM 2916 C CA . ALA A 1 385 ? 25.772 6.736 -9.779 1.00 95.88 385 ALA A CA 1
ATOM 2917 C C . ALA A 1 385 ? 25.979 6.891 -8.263 1.00 95.88 385 ALA A C 1
ATOM 2919 O O . ALA A 1 385 ? 25.092 6.556 -7.484 1.00 95.88 385 ALA A O 1
ATOM 2920 N N . VAL A 1 386 ? 27.117 7.460 -7.848 1.00 93.88 386 VAL A N 1
ATOM 2921 C CA . VAL A 1 386 ? 27.405 7.759 -6.435 1.00 93.88 386 VAL A CA 1
ATOM 2922 C C . VAL A 1 386 ? 26.408 8.764 -5.856 1.00 93.88 386 VAL A C 1
ATOM 2924 O O . VAL A 1 386 ? 25.950 8.573 -4.729 1.00 93.88 386 VAL A O 1
ATOM 2927 N N . ASP A 1 387 ? 26.062 9.810 -6.609 1.00 93.12 387 ASP A N 1
ATOM 2928 C CA . ASP A 1 387 ? 25.073 10.807 -6.187 1.00 93.12 387 ASP A CA 1
ATOM 2929 C C . ASP A 1 387 ? 23.687 10.168 -6.004 1.00 93.12 387 ASP A C 1
ATOM 2931 O O . ASP A 1 387 ? 23.064 10.368 -4.966 1.00 93.12 387 ASP A O 1
ATOM 2935 N N . LEU A 1 388 ? 23.253 9.298 -6.926 1.00 93.56 388 LEU A N 1
ATOM 2936 C CA . LEU A 1 388 ? 21.979 8.579 -6.802 1.00 93.56 388 LEU A CA 1
ATOM 2937 C C . LEU A 1 388 ? 21.910 7.697 -5.550 1.00 93.56 388 LEU A C 1
ATOM 2939 O O . LEU A 1 388 ? 20.872 7.672 -4.893 1.00 93.56 388 LEU A O 1
ATOM 2943 N N . PHE A 1 389 ? 22.993 7.003 -5.187 1.00 89.88 389 PHE A N 1
ATOM 2944 C CA . PHE A 1 389 ? 23.017 6.224 -3.944 1.00 89.88 389 PHE A CA 1
ATOM 2945 C C . PHE A 1 389 ? 22.947 7.110 -2.695 1.00 89.88 389 PHE A C 1
ATOM 2947 O O . PHE A 1 389 ? 22.271 6.760 -1.727 1.00 89.88 389 PHE A O 1
ATOM 2954 N N . ARG A 1 390 ? 23.620 8.267 -2.709 1.00 87.88 390 ARG A N 1
ATOM 2955 C CA . ARG A 1 390 ? 23.585 9.226 -1.594 1.00 87.88 390 ARG A CA 1
ATOM 2956 C C . ARG A 1 390 ? 22.204 9.850 -1.429 1.00 87.88 390 ARG A C 1
ATOM 2958 O O . ARG A 1 390 ? 21.702 9.897 -0.309 1.00 87.88 390 ARG A O 1
ATOM 2965 N N . ASP A 1 391 ? 21.594 10.276 -2.529 1.00 84.69 391 ASP A N 1
ATOM 2966 C CA . ASP A 1 391 ? 20.262 10.883 -2.546 1.00 84.69 391 ASP A CA 1
ATOM 2967 C C . ASP A 1 391 ? 19.174 9.857 -2.192 1.00 84.69 391 ASP A C 1
ATOM 2969 O O . ASP A 1 391 ? 18.207 10.184 -1.505 1.00 84.69 391 ASP A O 1
ATOM 2973 N N . GLY A 1 392 ? 19.364 8.596 -2.597 1.00 78.44 392 GLY A N 1
ATOM 2974 C CA . GLY A 1 392 ? 18.502 7.467 -2.238 1.00 78.44 392 GLY A CA 1
ATOM 2975 C C . GLY A 1 392 ? 18.642 6.990 -0.787 1.00 78.44 392 GLY A C 1
ATOM 2976 O O . GLY A 1 392 ? 17.879 6.124 -0.358 1.00 78.44 392 GLY A O 1
ATOM 2977 N N . GLY A 1 393 ? 19.596 7.535 -0.021 1.00 76.62 393 GLY A N 1
ATOM 2978 C CA . GLY A 1 393 ? 19.849 7.153 1.371 1.00 76.62 393 GLY A CA 1
ATOM 2979 C C . GLY A 1 393 ? 20.455 5.755 1.547 1.00 76.62 393 GLY A C 1
ATOM 2980 O O . GLY A 1 393 ? 20.493 5.250 2.665 1.00 76.62 393 GLY A O 1
ATOM 2981 N N . THR A 1 394 ? 20.933 5.128 0.471 1.00 72.62 394 THR A N 1
ATOM 2982 C CA . THR A 1 394 ? 21.523 3.782 0.491 1.00 72.62 394 THR A CA 1
ATOM 2983 C C . THR A 1 394 ? 23.018 3.866 0.784 1.00 72.62 394 THR A C 1
ATOM 2985 O O . THR A 1 394 ? 23.777 4.450 0.010 1.00 72.62 394 THR A O 1
ATOM 2988 N N . ALA A 1 395 ? 23.460 3.275 1.898 1.00 70.06 395 ALA A N 1
ATOM 2989 C CA . ALA A 1 395 ? 24.868 3.298 2.313 1.00 70.06 395 ALA A CA 1
ATOM 2990 C C . ALA A 1 395 ? 25.778 2.399 1.452 1.00 70.06 395 ALA A C 1
ATOM 2992 O O . ALA A 1 395 ? 26.998 2.578 1.437 1.00 70.06 395 ALA A O 1
ATOM 2993 N N . SER A 1 396 ? 25.186 1.437 0.744 1.00 80.25 396 SER A N 1
ATOM 2994 C CA . SER A 1 396 ? 25.865 0.494 -0.140 1.00 80.25 396 SER A CA 1
ATOM 2995 C C . SER A 1 396 ? 24.967 0.115 -1.315 1.00 80.25 396 SER A C 1
ATOM 2997 O O . SER A 1 396 ? 23.745 0.164 -1.203 1.00 80.25 396 SER A O 1
ATOM 2999 N N . GLY A 1 397 ? 25.569 -0.270 -2.437 1.00 86.94 397 GLY A N 1
ATOM 3000 C CA . GLY A 1 397 ? 24.850 -0.620 -3.663 1.00 86.94 397 GLY A CA 1
ATOM 3001 C C . GLY A 1 397 ? 25.791 -1.196 -4.715 1.00 86.94 397 GLY A C 1
ATOM 3002 O O . GLY A 1 397 ? 26.972 -1.404 -4.448 1.00 86.94 397 GLY A O 1
ATOM 3003 N N . ARG A 1 398 ? 25.293 -1.477 -5.918 1.00 90.56 398 ARG A N 1
ATOM 3004 C CA . ARG A 1 398 ? 26.068 -2.104 -7.002 1.00 90.56 398 ARG A CA 1
ATOM 3005 C C . ARG A 1 398 ? 25.981 -1.284 -8.276 1.00 90.56 398 ARG A C 1
ATOM 3007 O O . ARG A 1 398 ? 24.916 -0.774 -8.608 1.00 90.56 398 ARG A O 1
ATOM 3014 N N . ILE A 1 399 ? 27.083 -1.187 -9.011 1.00 95.00 399 ILE A N 1
ATOM 3015 C CA . ILE A 1 399 ? 27.104 -0.530 -10.320 1.00 95.00 399 ILE A CA 1
ATOM 3016 C C . ILE A 1 399 ? 27.359 -1.591 -11.386 1.00 95.00 399 ILE A C 1
ATOM 3018 O O . ILE A 1 399 ? 28.337 -2.333 -11.296 1.00 95.00 399 ILE A O 1
ATOM 3022 N N . LEU A 1 400 ? 26.501 -1.654 -12.402 1.00 96.56 400 LEU A N 1
ATOM 3023 C CA . LEU A 1 400 ? 26.715 -2.478 -13.590 1.00 96.56 400 LEU A CA 1
ATOM 3024 C C . LEU A 1 400 ? 26.902 -1.574 -14.805 1.00 96.56 400 LEU A C 1
ATOM 3026 O O . LEU A 1 400 ? 26.005 -0.813 -15.151 1.00 96.56 400 LEU A O 1
ATOM 3030 N N . ILE A 1 401 ? 28.045 -1.684 -15.472 1.00 97.50 401 ILE A N 1
ATOM 3031 C CA . ILE A 1 401 ? 28.319 -0.973 -16.721 1.00 97.50 401 ILE A CA 1
ATOM 3032 C C . ILE A 1 401 ? 28.099 -1.929 -17.890 1.00 97.50 401 ILE A C 1
ATOM 3034 O O . ILE A 1 401 ? 28.696 -3.004 -17.916 1.00 97.50 401 ILE A O 1
ATOM 3038 N N . ILE A 1 402 ? 27.297 -1.522 -18.869 1.00 97.38 402 ILE A N 1
ATOM 3039 C CA . ILE A 1 402 ? 27.121 -2.214 -20.149 1.00 97.38 402 ILE A CA 1
ATOM 3040 C C . ILE A 1 402 ? 27.741 -1.324 -21.227 1.00 97.38 402 ILE A C 1
ATOM 3042 O O . ILE A 1 402 ? 27.187 -0.275 -21.544 1.00 97.38 402 ILE A O 1
ATOM 3046 N N . THR A 1 403 ? 28.908 -1.713 -21.742 1.00 95.94 403 THR A N 1
ATOM 3047 C CA . THR A 1 403 ? 29.733 -0.889 -22.648 1.00 95.94 403 THR A CA 1
ATOM 3048 C C . THR A 1 403 ? 30.610 -1.757 -23.548 1.00 95.94 403 THR A C 1
ATOM 3050 O O . THR A 1 403 ? 30.825 -2.934 -23.253 1.00 95.94 403 THR A O 1
ATOM 3053 N N . ASP A 1 404 ? 31.137 -1.215 -24.641 1.00 93.81 404 ASP A N 1
ATOM 3054 C CA . ASP A 1 404 ? 32.139 -1.890 -25.465 1.00 93.81 404 ASP A CA 1
ATOM 3055 C C . ASP A 1 404 ? 33.583 -1.446 -25.158 1.00 93.81 404 ASP A C 1
ATOM 3057 O O . ASP A 1 404 ? 34.521 -2.229 -25.358 1.00 93.81 404 ASP A O 1
ATOM 3061 N N . GLU A 1 405 ? 33.778 -0.241 -24.609 1.00 91.56 405 GLU A N 1
ATOM 3062 C CA . GLU A 1 405 ? 35.096 0.317 -24.297 1.00 91.56 405 GLU A CA 1
ATOM 3063 C C . GLU A 1 405 ? 35.105 1.329 -23.134 1.00 91.56 405 GLU A C 1
ATOM 3065 O O . GLU A 1 405 ? 34.091 1.871 -22.721 1.00 91.56 405 GLU A O 1
ATOM 3070 N N . ILE A 1 406 ? 36.291 1.618 -22.585 1.00 92.00 406 ILE A N 1
ATOM 3071 C CA . ILE A 1 406 ? 36.487 2.702 -21.607 1.00 92.00 406 ILE A CA 1
ATOM 3072 C C . ILE A 1 406 ? 37.655 3.557 -22.087 1.00 92.00 406 ILE A C 1
ATOM 3074 O O . ILE A 1 406 ? 38.796 3.091 -22.110 1.00 92.00 406 ILE A O 1
ATOM 3078 N N . ARG A 1 407 ? 37.388 4.815 -22.455 1.00 88.50 407 ARG A N 1
ATOM 3079 C CA . ARG A 1 407 ? 38.416 5.737 -22.974 1.00 88.50 407 ARG A CA 1
ATOM 3080 C C . ARG A 1 407 ? 39.051 6.614 -21.902 1.00 88.50 407 ARG A C 1
ATOM 3082 O O . ARG A 1 407 ? 40.262 6.824 -21.906 1.00 88.50 407 ARG A O 1
ATOM 3089 N N . ASP A 1 408 ? 38.270 7.085 -20.937 1.00 88.94 408 ASP A N 1
ATOM 3090 C CA . ASP A 1 408 ? 38.716 7.944 -19.836 1.00 88.94 408 ASP A CA 1
ATOM 3091 C C . ASP A 1 408 ? 39.239 7.138 -18.631 1.00 88.94 408 ASP A C 1
ATOM 3093 O O . ASP A 1 408 ? 38.959 7.441 -17.467 1.00 88.94 408 ASP A O 1
ATOM 3097 N N . VAL A 1 409 ? 40.055 6.117 -18.920 1.00 88.12 409 VAL A N 1
ATOM 3098 C CA . VAL A 1 409 ? 40.512 5.084 -17.974 1.00 88.12 409 VAL A CA 1
ATOM 3099 C C . VAL A 1 409 ? 41.030 5.675 -16.661 1.00 88.12 409 VAL A C 1
ATOM 3101 O O . VAL A 1 409 ? 40.634 5.223 -15.593 1.00 88.12 409 VAL A O 1
ATOM 3104 N N . VAL A 1 410 ? 41.874 6.711 -16.707 1.00 91.31 410 VAL A N 1
ATOM 3105 C CA . VAL A 1 410 ? 42.487 7.299 -15.500 1.00 91.31 410 VAL A CA 1
ATOM 3106 C C . VAL A 1 410 ? 41.448 7.956 -14.584 1.00 91.31 410 VAL A C 1
ATOM 3108 O O . VAL A 1 410 ? 41.504 7.787 -13.363 1.00 91.31 410 VAL A O 1
ATOM 3111 N N . ALA A 1 411 ? 40.502 8.707 -15.153 1.00 91.06 411 ALA A N 1
ATOM 3112 C CA . ALA A 1 411 ? 39.469 9.397 -14.383 1.00 91.06 411 ALA A CA 1
ATOM 3113 C C . ALA A 1 411 ? 38.474 8.390 -13.790 1.00 91.06 411 ALA A C 1
ATOM 3115 O O . ALA A 1 411 ? 38.195 8.435 -12.588 1.00 91.06 411 ALA A O 1
ATOM 3116 N N . SER A 1 412 ? 38.033 7.437 -14.612 1.00 92.69 412 SER A N 1
ATOM 3117 C CA . SER A 1 412 ? 37.112 6.369 -14.227 1.00 92.69 412 SER A CA 1
ATOM 3118 C C . SER A 1 412 ? 37.721 5.449 -13.163 1.00 92.69 412 SER A C 1
ATOM 3120 O O . SER A 1 412 ? 37.069 5.156 -12.162 1.00 92.69 412 SER A O 1
ATOM 3122 N N . GLN A 1 413 ? 39.001 5.071 -13.290 1.00 93.62 413 GLN A N 1
ATOM 3123 C CA . GLN A 1 413 ? 39.703 4.255 -12.288 1.00 93.62 413 GLN A CA 1
ATOM 3124 C C . GLN A 1 413 ? 39.853 4.975 -10.948 1.00 93.62 413 GLN A C 1
ATOM 3126 O O . GLN A 1 413 ? 39.768 4.333 -9.903 1.00 93.62 413 GLN A O 1
ATOM 3131 N N . ARG A 1 414 ? 40.078 6.296 -10.947 1.00 94.19 414 ARG A N 1
ATOM 3132 C CA . ARG A 1 414 ? 40.181 7.072 -9.703 1.00 94.19 414 ARG A CA 1
ATOM 3133 C C . ARG A 1 414 ? 38.877 7.004 -8.907 1.00 94.19 414 ARG A C 1
ATOM 3135 O O . ARG A 1 414 ? 38.926 6.678 -7.725 1.00 94.19 414 ARG A O 1
ATOM 3142 N N . ILE A 1 415 ? 37.746 7.269 -9.563 1.00 93.31 415 ILE A N 1
ATOM 3143 C CA . ILE A 1 415 ? 36.416 7.260 -8.934 1.00 93.31 415 ILE A CA 1
ATOM 3144 C C . ILE A 1 415 ? 36.053 5.839 -8.490 1.00 93.31 415 ILE A C 1
ATOM 3146 O O . ILE A 1 415 ? 35.692 5.622 -7.336 1.00 93.31 415 ILE A O 1
ATOM 3150 N N . ALA A 1 416 ? 36.234 4.852 -9.370 1.00 92.31 416 ALA A N 1
ATOM 3151 C CA . ALA A 1 416 ? 35.944 3.459 -9.056 1.00 92.31 416 ALA A CA 1
ATOM 3152 C C . ALA A 1 416 ? 36.768 2.948 -7.860 1.00 92.31 416 ALA A C 1
ATOM 3154 O O . ALA A 1 416 ? 36.246 2.254 -6.993 1.00 92.31 416 ALA A O 1
ATOM 3155 N N . ARG A 1 417 ? 38.046 3.340 -7.751 1.00 92.19 417 ARG A N 1
ATOM 3156 C CA . ARG A 1 417 ? 38.907 2.955 -6.622 1.00 92.19 417 ARG A CA 1
ATOM 3157 C C . ARG A 1 417 ? 38.490 3.596 -5.303 1.00 92.19 417 ARG A C 1
ATOM 3159 O O . ARG A 1 417 ? 38.643 2.960 -4.262 1.00 92.19 417 ARG A O 1
ATOM 3166 N N . GLU A 1 418 ? 38.022 4.839 -5.348 1.00 93.44 418 GLU A N 1
ATOM 3167 C CA . GLU A 1 418 ? 37.565 5.585 -4.174 1.00 93.44 418 GLU A CA 1
ATOM 3168 C C . GLU A 1 418 ? 36.336 4.922 -3.540 1.00 93.44 418 GLU A C 1
ATOM 3170 O O . GLU A 1 418 ? 36.292 4.759 -2.321 1.00 93.44 418 GLU A O 1
ATOM 3175 N N . PHE A 1 419 ? 35.394 4.452 -4.366 1.00 89.62 419 PHE A N 1
ATOM 3176 C CA . PHE A 1 419 ? 34.114 3.908 -3.903 1.00 89.62 419 PHE A CA 1
ATOM 3177 C C . PHE A 1 419 ? 33.990 2.380 -3.940 1.00 89.62 419 PHE A C 1
ATOM 3179 O O . PHE A 1 419 ? 32.957 1.864 -3.528 1.00 89.62 419 PHE A O 1
ATOM 3186 N N . ARG A 1 420 ? 35.030 1.636 -4.339 1.00 86.75 420 ARG A N 1
ATOM 3187 C CA . ARG A 1 420 ? 34.992 0.169 -4.548 1.00 86.75 420 ARG A CA 1
ATOM 3188 C C . ARG A 1 420 ? 34.401 -0.682 -3.416 1.00 86.75 420 ARG A C 1
ATOM 3190 O O . ARG A 1 420 ? 33.973 -1.800 -3.663 1.00 86.75 420 ARG A O 1
ATOM 3197 N N . TYR A 1 421 ? 34.455 -0.202 -2.172 1.00 84.44 421 TYR A N 1
ATOM 3198 C CA . TYR A 1 421 ? 33.930 -0.924 -1.006 1.00 84.44 421 TYR A CA 1
ATOM 3199 C C . TYR A 1 421 ? 32.454 -0.628 -0.730 1.00 84.44 421 TYR A C 1
ATOM 3201 O O . TYR A 1 421 ? 31.783 -1.459 -0.136 1.00 84.44 421 TYR A O 1
ATOM 3209 N N . ALA A 1 422 ? 31.969 0.550 -1.126 1.00 85.00 422 ALA A N 1
ATOM 3210 C CA . ALA A 1 422 ? 30.568 0.938 -0.972 1.00 85.00 422 ALA A CA 1
ATOM 3211 C C . ALA A 1 422 ? 29.753 0.586 -2.225 1.00 85.00 422 ALA A C 1
ATOM 3213 O O . ALA A 1 422 ? 28.617 0.135 -2.113 1.00 85.00 422 ALA A O 1
ATOM 3214 N N . TYR A 1 423 ? 30.358 0.769 -3.405 1.00 90.56 423 TYR A N 1
ATOM 3215 C CA . TYR A 1 423 ? 29.742 0.595 -4.718 1.00 90.56 423 TYR A CA 1
ATOM 3216 C C . TYR A 1 423 ? 30.688 -0.179 -5.657 1.00 90.56 423 TYR A C 1
ATOM 3218 O O . TYR A 1 423 ? 31.376 0.434 -6.480 1.00 90.56 423 TYR A O 1
ATOM 3226 N N . PRO A 1 424 ? 30.795 -1.517 -5.533 1.00 91.75 424 PRO A N 1
ATOM 3227 C CA . PRO A 1 424 ? 31.543 -2.329 -6.489 1.00 91.75 424 PRO A CA 1
ATOM 3228 C C . PRO A 1 424 ? 30.998 -2.157 -7.915 1.00 91.75 424 PRO A C 1
ATOM 3230 O O . PRO A 1 424 ? 29.782 -2.150 -8.131 1.00 91.75 424 PRO A O 1
ATOM 3233 N N . VAL A 1 425 ? 31.909 -2.035 -8.889 1.00 94.81 425 VAL A N 1
ATOM 3234 C CA . VAL A 1 425 ? 31.569 -1.789 -10.303 1.00 94.81 425 VAL A CA 1
ATOM 3235 C C . VAL A 1 425 ? 31.848 -3.024 -11.151 1.00 94.81 425 VAL A C 1
ATOM 3237 O O . VAL A 1 425 ? 33.001 -3.353 -11.435 1.00 94.81 425 VAL A O 1
ATOM 3240 N N . SER A 1 426 ? 30.786 -3.697 -11.575 1.00 96.12 426 SER A N 1
ATOM 3241 C CA . SER A 1 426 ? 30.838 -4.803 -12.527 1.00 96.12 426 SER A CA 1
ATOM 3242 C C . SER A 1 426 ? 30.711 -4.293 -13.964 1.00 96.12 426 SER A C 1
ATOM 3244 O O . SER A 1 426 ? 30.024 -3.306 -14.224 1.00 96.12 426 SER A O 1
ATOM 3246 N N . VAL A 1 427 ? 31.363 -4.969 -14.909 1.00 96.88 427 VAL A N 1
ATOM 3247 C CA . VAL A 1 427 ? 31.382 -4.588 -16.327 1.00 96.88 427 VAL A CA 1
ATOM 3248 C C . VAL A 1 427 ? 30.923 -5.755 -17.193 1.00 96.88 427 VAL A C 1
ATOM 3250 O O . VAL A 1 427 ? 31.511 -6.839 -17.165 1.00 96.88 427 VAL A O 1
ATOM 3253 N N . MET A 1 428 ? 29.903 -5.502 -18.003 1.00 97.00 428 MET A N 1
ATOM 3254 C CA . MET A 1 428 ? 29.460 -6.358 -19.090 1.00 97.00 428 MET A CA 1
ATOM 3255 C C . MET A 1 428 ? 29.939 -5.769 -20.415 1.00 97.00 428 MET A C 1
ATOM 3257 O O . MET A 1 428 ? 29.537 -4.665 -20.782 1.00 97.00 428 MET A O 1
ATOM 3261 N N . SER A 1 429 ? 30.786 -6.504 -21.141 1.00 96.19 429 SER A N 1
ATOM 3262 C CA . SER A 1 429 ? 31.238 -6.039 -22.455 1.00 96.19 429 SER A CA 1
ATOM 3263 C C . SER A 1 429 ? 30.319 -6.482 -23.583 1.00 96.19 429 SER A C 1
ATOM 3265 O O . SER A 1 429 ? 30.017 -7.675 -23.687 1.00 96.19 429 SER A O 1
ATOM 3267 N N . VAL A 1 430 ? 29.979 -5.556 -24.478 1.00 94.69 430 VAL A N 1
ATOM 3268 C CA . VAL A 1 430 ? 29.160 -5.818 -25.667 1.00 94.69 430 VAL A CA 1
ATOM 3269 C C . VAL A 1 430 ? 30.026 -5.737 -26.922 1.00 94.69 430 VAL A C 1
ATOM 3271 O O . VAL A 1 430 ? 30.614 -4.702 -27.209 1.00 94.69 430 VAL A O 1
ATOM 3274 N N . GLY A 1 431 ? 30.107 -6.830 -27.684 1.00 92.62 431 GLY A N 1
ATOM 3275 C CA . GLY A 1 431 ? 30.884 -6.892 -28.925 1.00 92.62 431 GLY A CA 1
ATOM 3276 C C . GLY A 1 431 ? 31.998 -7.933 -28.916 1.00 92.62 431 GLY A C 1
ATOM 3277 O O . GLY A 1 431 ? 32.214 -8.666 -27.949 1.00 92.62 431 GLY A O 1
ATOM 3278 N N . THR A 1 432 ? 32.708 -8.007 -30.034 1.00 92.25 432 THR A N 1
ATOM 3279 C CA . THR A 1 432 ? 33.751 -8.999 -30.302 1.00 92.25 432 THR A CA 1
ATOM 3280 C C . THR A 1 432 ? 35.147 -8.368 -30.325 1.00 92.25 432 THR A C 1
ATOM 3282 O O . THR A 1 432 ? 35.323 -7.155 -30.461 1.00 92.25 432 THR A O 1
ATOM 3285 N N . LYS A 1 433 ? 36.181 -9.212 -30.216 1.00 91.38 433 LYS A N 1
ATOM 3286 C CA . LYS A 1 433 ? 37.586 -8.782 -30.346 1.00 91.38 433 LYS A CA 1
ATOM 3287 C C . LYS A 1 433 ? 37.951 -8.372 -31.775 1.00 91.38 433 LYS A C 1
ATOM 3289 O O . LYS A 1 433 ? 38.882 -7.593 -31.969 1.00 91.38 433 LYS A O 1
ATOM 3294 N N . GLU A 1 434 ? 37.257 -8.933 -32.762 1.00 90.00 434 GLU A N 1
ATOM 3295 C CA . GLU A 1 434 ? 37.477 -8.647 -34.183 1.00 90.00 434 GLU A CA 1
ATOM 3296 C C . GLU A 1 434 ? 36.844 -7.310 -34.580 1.00 90.00 434 GLU A C 1
ATOM 3298 O O . GLU A 1 434 ? 37.447 -6.559 -35.351 1.00 90.00 434 GLU A O 1
ATOM 3303 N N . GLY A 1 435 ? 35.719 -6.967 -33.944 1.00 91.44 435 GLY A N 1
ATOM 3304 C CA . GLY A 1 435 ? 34.962 -5.751 -34.198 1.00 91.44 435 GLY A CA 1
ATOM 3305 C C . GLY A 1 435 ? 34.078 -5.860 -35.438 1.00 91.44 435 GLY A C 1
ATOM 3306 O O . GLY A 1 435 ? 34.148 -6.827 -36.191 1.00 91.44 435 GLY A O 1
ATOM 3307 N N . GLY A 1 436 ? 33.228 -4.858 -35.648 1.00 90.94 436 GLY A N 1
ATOM 3308 C CA . GLY A 1 436 ? 32.336 -4.778 -36.807 1.00 90.94 436 GLY A CA 1
ATOM 3309 C C . GLY A 1 436 ? 32.223 -3.345 -37.307 1.00 90.94 436 GLY A C 1
ATOM 3310 O O . GLY A 1 436 ? 32.538 -2.427 -36.552 1.00 90.94 436 GLY A O 1
ATOM 3311 N N . PRO A 1 437 ? 31.817 -3.126 -38.564 1.00 90.81 437 PRO A N 1
ATOM 3312 C CA . PRO A 1 437 ? 31.625 -1.780 -39.079 1.00 90.81 437 PRO A CA 1
ATOM 3313 C C . PRO A 1 437 ? 30.433 -1.105 -38.384 1.00 90.81 437 PRO A C 1
ATOM 3315 O O . PRO A 1 437 ? 29.456 -1.763 -38.022 1.00 90.81 437 PRO A O 1
ATOM 3318 N N . VAL A 1 438 ? 30.522 0.212 -38.199 1.00 89.38 438 VAL A N 1
ATOM 3319 C CA . VAL A 1 438 ? 29.468 1.033 -37.581 1.00 89.38 438 VAL A CA 1
ATOM 3320 C C . VAL A 1 438 ? 28.557 1.602 -38.666 1.00 89.38 438 VAL A C 1
ATOM 3322 O O . VAL A 1 438 ? 29.046 2.265 -39.582 1.00 89.38 438 VAL A O 1
ATOM 3325 N N . ALA A 1 439 ? 27.250 1.349 -38.585 1.00 84.44 439 ALA A N 1
ATOM 3326 C CA . ALA A 1 439 ? 26.280 1.893 -39.539 1.00 84.44 439 ALA A CA 1
ATOM 3327 C C . ALA A 1 439 ? 26.144 3.422 -39.391 1.00 84.44 439 ALA A C 1
ATOM 3329 O O . ALA A 1 439 ? 26.144 3.945 -38.278 1.00 84.44 439 ALA A O 1
ATOM 3330 N N . LEU A 1 440 ? 26.026 4.145 -40.512 1.00 80.19 440 LEU A N 1
ATOM 3331 C CA . LEU A 1 440 ? 25.881 5.606 -40.509 1.00 80.19 440 LEU A CA 1
ATOM 3332 C C . LEU A 1 440 ? 24.500 6.049 -40.004 1.00 80.19 440 LEU A C 1
ATOM 3334 O O . LEU A 1 440 ? 24.390 7.075 -39.337 1.00 80.19 440 LEU A O 1
ATOM 3338 N N . VAL A 1 441 ? 23.461 5.272 -40.323 1.00 74.38 441 VAL A N 1
ATOM 3339 C CA . VAL A 1 441 ? 22.079 5.505 -39.891 1.00 74.38 441 VAL A CA 1
ATOM 3340 C C . VAL A 1 441 ? 21.595 4.284 -39.123 1.00 74.38 441 VAL A C 1
ATOM 3342 O O . VAL A 1 441 ? 21.668 3.154 -39.613 1.00 74.38 441 VAL A O 1
ATOM 3345 N N . ASN A 1 442 ? 21.083 4.517 -37.916 1.00 68.25 442 ASN A N 1
ATOM 3346 C CA . ASN A 1 442 ? 20.553 3.462 -37.062 1.00 68.25 442 ASN A CA 1
ATOM 3347 C C . ASN A 1 442 ? 19.414 2.701 -37.774 1.00 68.25 442 ASN A C 1
ATOM 3349 O O . ASN A 1 442 ? 18.513 3.314 -38.347 1.00 68.25 442 ASN A O 1
ATOM 3353 N N . GLY A 1 443 ? 19.469 1.366 -37.770 1.00 64.50 443 GLY A N 1
ATOM 3354 C CA . GLY A 1 443 ? 18.466 0.508 -38.410 1.00 64.50 443 GLY A CA 1
ATOM 3355 C C . GLY A 1 443 ? 18.475 0.477 -39.947 1.00 64.50 443 GLY A C 1
ATOM 3356 O O . GLY A 1 443 ? 17.625 -0.196 -40.525 1.00 64.50 443 GLY A O 1
ATOM 3357 N N . ARG A 1 444 ? 19.415 1.158 -40.627 1.00 67.94 444 ARG A N 1
ATOM 3358 C CA . ARG A 1 444 ? 19.569 1.123 -42.098 1.00 67.94 444 ARG A CA 1
ATOM 3359 C C . ARG A 1 444 ? 21.023 0.841 -42.504 1.00 67.94 444 ARG A C 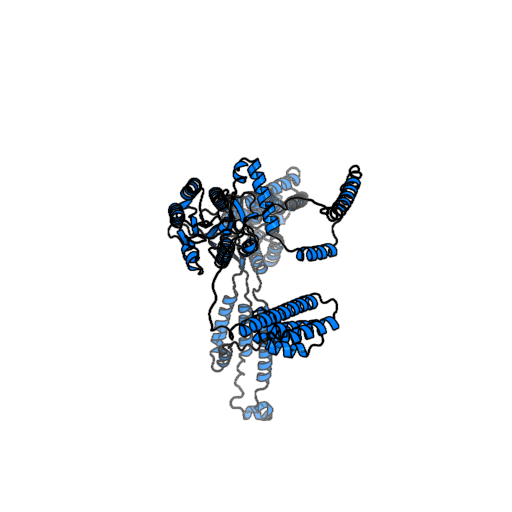1
ATOM 3361 O O . ARG A 1 444 ? 21.764 1.779 -42.797 1.00 67.94 444 ARG A O 1
ATOM 3368 N N . PRO A 1 445 ? 21.439 -0.438 -42.558 1.00 59.44 445 PRO A N 1
ATOM 3369 C CA . PRO A 1 445 ? 22.801 -0.822 -42.945 1.00 59.44 445 PRO A CA 1
ATOM 3370 C C . PRO A 1 445 ? 23.174 -0.372 -44.367 1.00 59.44 445 PRO A C 1
ATOM 3372 O O . PRO A 1 445 ? 24.334 -0.064 -44.635 1.00 59.44 445 PRO A O 1
ATOM 3375 N N . ASP A 1 446 ? 22.182 -0.266 -45.255 1.00 68.25 446 ASP A N 1
ATOM 3376 C CA . ASP A 1 446 ? 22.361 0.119 -46.662 1.00 68.25 446 ASP A CA 1
ATOM 3377 C C . ASP A 1 446 ? 22.676 1.614 -46.844 1.00 68.25 446 ASP A C 1
ATOM 3379 O O . ASP A 1 446 ? 23.151 2.031 -47.898 1.00 68.25 446 ASP A O 1
ATOM 3383 N N . ALA A 1 447 ? 22.471 2.432 -45.802 1.00 71.00 447 ALA A N 1
ATOM 3384 C CA . ALA A 1 447 ? 22.791 3.862 -45.802 1.00 71.00 447 ALA A CA 1
ATOM 3385 C C . ALA A 1 447 ? 24.305 4.152 -45.692 1.00 71.00 447 ALA A C 1
ATOM 3387 O O . ALA A 1 447 ? 24.718 5.314 -45.666 1.00 71.00 447 ALA A O 1
ATOM 3388 N N . GLY A 1 448 ? 25.137 3.107 -45.635 1.00 80.75 448 GLY A N 1
ATOM 3389 C CA . GLY A 1 448 ? 26.592 3.188 -45.575 1.00 80.75 448 GLY A CA 1
ATOM 3390 C C . GLY A 1 448 ? 27.159 3.093 -44.157 1.00 80.75 448 GLY A C 1
ATOM 3391 O O . GLY A 1 448 ? 26.442 3.093 -43.157 1.00 80.75 448 GLY A O 1
ATOM 3392 N N . TYR A 1 449 ? 28.488 3.010 -44.079 1.00 86.38 449 TYR A N 1
ATOM 3393 C CA . TYR A 1 449 ? 29.233 2.860 -42.827 1.00 86.38 449 TYR A CA 1
ATOM 3394 C C . TYR A 1 449 ? 29.987 4.132 -42.455 1.00 86.38 449 TYR A C 1
ATOM 3396 O O . TYR A 1 449 ? 30.423 4.892 -43.325 1.00 86.38 449 TYR A O 1
ATOM 3404 N N . LEU A 1 450 ? 30.187 4.327 -41.154 1.00 85.75 450 LEU A N 1
ATOM 3405 C CA . LEU A 1 450 ? 30.971 5.423 -40.606 1.00 85.75 450 LEU A CA 1
ATOM 3406 C C . LEU A 1 450 ? 32.441 5.287 -41.035 1.00 85.75 450 LEU A C 1
ATOM 3408 O O . LEU A 1 450 ? 33.048 4.215 -40.925 1.00 85.75 450 LEU A O 1
ATOM 3412 N N . LYS A 1 451 ? 33.005 6.384 -41.550 1.00 85.62 451 LYS A N 1
ATOM 3413 C CA . LYS A 1 451 ? 34.376 6.453 -42.069 1.00 85.62 451 LYS A CA 1
ATOM 3414 C C . LYS A 1 451 ? 35.207 7.460 -41.282 1.00 85.62 451 LYS A C 1
ATOM 3416 O O . LYS A 1 451 ? 34.691 8.491 -40.860 1.00 85.62 451 LYS A O 1
ATOM 3421 N N . ASP A 1 452 ? 36.491 7.165 -41.111 1.00 82.81 452 ASP A N 1
ATOM 3422 C CA . ASP A 1 452 ? 37.458 8.077 -40.503 1.00 82.81 452 ASP A CA 1
ATOM 3423 C C . ASP A 1 452 ? 37.794 9.260 -41.438 1.00 82.81 452 ASP A C 1
ATOM 3425 O O . ASP A 1 452 ? 37.438 9.284 -42.619 1.00 82.81 452 ASP A O 1
ATOM 3429 N N . ALA A 1 453 ? 38.551 10.240 -40.932 1.00 80.94 453 ALA A N 1
ATOM 3430 C CA . ALA A 1 453 ? 39.016 11.394 -41.714 1.00 80.94 453 ALA A CA 1
ATOM 3431 C C . ALA A 1 453 ? 39.907 11.027 -42.926 1.00 80.94 453 ALA A C 1
ATOM 3433 O O . ALA A 1 453 ? 40.240 11.892 -43.735 1.00 80.94 453 ALA A O 1
ATOM 3434 N N . ARG A 1 454 ? 40.326 9.761 -43.045 1.00 85.62 454 ARG A N 1
ATOM 3435 C CA . ARG A 1 454 ? 41.129 9.215 -44.149 1.00 85.62 454 ARG A CA 1
ATOM 3436 C C . ARG A 1 454 ? 40.280 8.383 -45.122 1.00 85.62 454 ARG A C 1
ATOM 3438 O O . ARG A 1 454 ? 40.831 7.859 -46.085 1.00 85.62 454 ARG A O 1
ATOM 3445 N N . GLY A 1 455 ? 38.967 8.278 -44.897 1.00 81.75 455 GLY A N 1
ATOM 3446 C CA . GLY A 1 455 ? 38.020 7.535 -45.727 1.00 81.75 455 GLY A CA 1
ATOM 3447 C C . GLY A 1 455 ? 37.939 6.029 -45.445 1.00 81.75 455 GLY A C 1
ATOM 3448 O O . GLY A 1 455 ? 37.229 5.331 -46.171 1.00 81.75 455 GLY A O 1
ATOM 3449 N N . ASN A 1 456 ? 38.622 5.513 -44.418 1.00 86.75 456 ASN A N 1
ATOM 3450 C CA . ASN A 1 456 ? 38.561 4.098 -44.037 1.00 86.75 456 ASN A CA 1
ATOM 3451 C C . ASN A 1 456 ? 37.343 3.827 -43.154 1.00 86.75 456 ASN A C 1
ATOM 3453 O O . ASN A 1 456 ? 36.975 4.664 -42.335 1.00 86.75 456 ASN A O 1
ATOM 3457 N N . MET A 1 457 ? 36.748 2.639 -43.269 1.00 87.75 457 MET A N 1
ATOM 3458 C CA . MET A 1 457 ? 35.665 2.221 -42.373 1.00 87.75 457 MET A CA 1
ATOM 3459 C C . MET A 1 457 ? 36.173 2.082 -40.938 1.00 87.75 457 MET A C 1
ATOM 3461 O O . MET A 1 457 ? 37.232 1.492 -40.708 1.00 87.75 457 MET A O 1
ATOM 3465 N N . VAL A 1 458 ? 35.401 2.582 -39.977 1.00 88.94 458 VAL A N 1
ATOM 3466 C CA . VAL A 1 458 ? 35.762 2.467 -38.565 1.00 88.94 458 VAL A CA 1
ATOM 3467 C C . VAL A 1 458 ? 35.200 1.171 -37.976 1.00 88.94 458 VAL A C 1
ATOM 3469 O O . VAL A 1 458 ? 34.013 0.878 -38.105 1.00 88.94 458 VAL A O 1
ATOM 3472 N N . ILE A 1 459 ? 36.077 0.388 -37.341 1.00 91.25 459 ILE A N 1
ATOM 3473 C CA . ILE A 1 459 ? 35.782 -0.953 -36.815 1.00 91.25 459 ILE A CA 1
ATOM 3474 C C . ILE A 1 459 ? 36.183 -1.001 -35.325 1.00 91.25 459 ILE A C 1
ATOM 3476 O O . ILE A 1 459 ? 37.344 -1.304 -35.023 1.00 91.25 459 ILE A O 1
ATOM 3480 N N . PRO A 1 460 ? 35.278 -0.667 -34.382 1.00 91.25 460 PRO A N 1
ATOM 3481 C CA . PRO A 1 460 ? 35.546 -0.722 -32.945 1.00 91.25 460 PRO A CA 1
ATOM 3482 C C . PRO A 1 460 ? 35.780 -2.152 -32.464 1.00 91.25 460 PRO A C 1
ATOM 3484 O O . PRO A 1 460 ? 35.003 -3.063 -32.762 1.00 91.25 460 PRO A O 1
ATOM 3487 N N . LYS A 1 461 ? 36.821 -2.341 -31.650 1.00 92.88 461 LYS A N 1
ATOM 3488 C CA . LYS A 1 461 ? 37.208 -3.642 -31.089 1.00 92.88 461 LYS A CA 1
ATOM 3489 C C . LYS A 1 461 ? 37.103 -3.625 -29.575 1.00 92.88 461 LYS A C 1
ATOM 3491 O O . LYS A 1 461 ? 37.620 -2.714 -28.936 1.00 92.88 461 LYS A O 1
ATOM 3496 N N . VAL A 1 462 ? 36.535 -4.683 -29.004 1.00 93.62 462 VAL A N 1
ATOM 3497 C CA . VAL A 1 462 ? 36.425 -4.820 -27.548 1.00 93.62 462 VAL A CA 1
ATOM 3498 C C . VAL A 1 462 ? 37.742 -5.325 -26.958 1.00 93.62 462 VAL A C 1
ATOM 3500 O O . VAL A 1 462 ? 38.196 -6.438 -27.248 1.00 93.62 462 VAL A O 1
ATOM 3503 N N . ASN A 1 463 ? 38.347 -4.533 -26.070 1.00 93.25 463 ASN A N 1
ATOM 3504 C CA . ASN A 1 463 ? 39.516 -4.946 -25.293 1.00 93.25 463 ASN A CA 1
ATOM 3505 C C . ASN A 1 463 ? 39.088 -5.571 -23.956 1.00 93.25 463 ASN A C 1
ATOM 3507 O O . ASN A 1 463 ? 39.087 -4.922 -22.909 1.00 93.25 463 ASN A O 1
ATOM 3511 N N . ALA A 1 464 ? 38.770 -6.867 -23.997 1.00 92.94 464 ALA A N 1
ATOM 3512 C CA . ALA A 1 464 ? 38.345 -7.632 -22.823 1.00 92.94 464 ALA A CA 1
ATOM 3513 C C . ALA A 1 464 ? 39.336 -7.559 -21.644 1.00 92.94 464 ALA A C 1
ATOM 3515 O O . ALA A 1 464 ? 38.911 -7.491 -20.496 1.00 92.94 464 ALA A O 1
ATOM 3516 N N . SER A 1 465 ? 40.651 -7.542 -21.906 1.00 93.38 465 SER A N 1
ATOM 3517 C CA . SER A 1 465 ? 41.665 -7.413 -20.846 1.00 93.38 465 SER A CA 1
ATOM 3518 C C . SER A 1 465 ? 41.559 -6.082 -20.108 1.00 93.38 465 SER A C 1
ATOM 3520 O O . SER A 1 465 ? 41.534 -6.074 -18.885 1.00 93.38 465 SER A O 1
ATOM 3522 N N . SER A 1 466 ? 41.418 -4.970 -20.834 1.00 93.44 466 SER A N 1
ATOM 3523 C CA . SER A 1 466 ? 41.325 -3.642 -20.219 1.00 93.44 466 SER A CA 1
ATOM 3524 C C . SER A 1 466 ? 40.055 -3.476 -19.382 1.00 93.44 466 SER A C 1
ATOM 3526 O O . SER A 1 466 ? 40.097 -2.870 -18.313 1.00 93.44 466 SER A O 1
ATOM 3528 N N . LEU A 1 467 ? 38.925 -4.007 -19.860 1.00 95.31 467 LEU A N 1
ATOM 3529 C CA . LEU A 1 467 ? 37.651 -3.965 -19.134 1.00 95.31 467 LEU A CA 1
ATOM 3530 C C . LEU A 1 467 ? 37.680 -4.856 -17.890 1.00 95.31 467 LEU A C 1
ATOM 3532 O O . LEU A 1 467 ? 37.166 -4.471 -16.841 1.00 95.31 467 LEU A O 1
ATOM 3536 N N . LYS A 1 468 ? 38.333 -6.017 -17.990 1.00 95.44 468 LYS A N 1
ATOM 3537 C CA . LYS A 1 468 ? 38.556 -6.902 -16.850 1.00 95.44 468 LYS A CA 1
ATOM 3538 C C . LYS A 1 468 ? 39.432 -6.249 -15.784 1.00 95.44 468 LYS A C 1
ATOM 3540 O O . LYS A 1 468 ? 39.027 -6.200 -14.628 1.00 95.44 468 LYS A O 1
ATOM 3545 N N . ASP A 1 469 ? 40.575 -5.690 -16.178 1.00 94.69 469 ASP A N 1
ATOM 3546 C CA . ASP A 1 469 ? 41.488 -5.004 -15.257 1.00 94.69 469 ASP A CA 1
ATOM 3547 C C . ASP A 1 469 ? 40.793 -3.827 -14.548 1.00 94.69 469 ASP A C 1
ATOM 3549 O O . ASP A 1 469 ? 41.036 -3.567 -13.367 1.00 94.69 469 ASP A O 1
ATOM 3553 N N . PHE A 1 470 ? 39.897 -3.125 -15.252 1.00 95.69 470 PHE A N 1
ATOM 3554 C CA . PHE A 1 470 ? 39.068 -2.073 -14.670 1.00 95.69 470 PHE A CA 1
ATOM 3555 C C . PHE A 1 470 ? 38.075 -2.614 -13.628 1.00 95.69 470 PHE A C 1
ATOM 3557 O O . PHE A 1 470 ? 38.026 -2.083 -12.517 1.00 95.69 470 PHE A O 1
ATOM 3564 N N . ALA A 1 471 ? 37.316 -3.664 -13.959 1.00 94.50 471 ALA A N 1
ATOM 3565 C CA . ALA A 1 471 ? 36.335 -4.261 -13.049 1.00 94.50 471 ALA A CA 1
ATOM 3566 C C . ALA A 1 471 ? 36.999 -4.830 -11.781 1.00 94.50 471 ALA A C 1
ATOM 3568 O O . ALA A 1 471 ? 36.534 -4.573 -10.668 1.00 94.50 471 ALA A O 1
ATOM 3569 N N . ASP A 1 472 ? 38.135 -5.518 -11.940 1.00 93.38 472 ASP A N 1
ATOM 3570 C CA . ASP A 1 472 ? 38.916 -6.075 -10.831 1.00 93.38 472 ASP A CA 1
ATOM 3571 C C . ASP A 1 472 ? 39.439 -4.957 -9.903 1.00 93.38 472 ASP A C 1
ATOM 3573 O O . ASP A 1 472 ? 39.388 -5.067 -8.674 1.00 93.38 472 ASP A O 1
ATOM 3577 N N . LEU A 1 473 ? 39.897 -3.832 -10.470 1.00 93.38 473 LEU A N 1
ATOM 3578 C CA . LEU A 1 473 ? 40.328 -2.657 -9.703 1.00 93.38 473 LEU A CA 1
ATOM 3579 C C . LEU A 1 473 ? 39.168 -2.011 -8.929 1.00 93.38 473 LEU A C 1
ATOM 3581 O O . LEU A 1 473 ? 39.366 -1.549 -7.797 1.00 93.38 473 LEU A O 1
ATOM 3585 N N . ALA A 1 474 ? 37.979 -1.995 -9.532 1.00 92.19 474 ALA A N 1
ATOM 3586 C CA . ALA A 1 474 ? 36.756 -1.427 -8.980 1.00 92.19 474 ALA A CA 1
ATOM 3587 C C . ALA A 1 474 ? 36.036 -2.334 -7.965 1.00 92.19 474 ALA A C 1
ATOM 3589 O O . ALA A 1 474 ? 34.993 -1.949 -7.439 1.00 92.19 474 ALA A O 1
ATOM 3590 N N . GLY A 1 475 ? 36.576 -3.525 -7.676 1.00 88.94 475 GLY A N 1
ATOM 3591 C CA . GLY A 1 475 ? 35.978 -4.484 -6.742 1.00 88.94 475 GLY A CA 1
ATOM 3592 C C . GLY A 1 475 ? 34.757 -5.227 -7.294 1.00 88.94 475 GLY A C 1
ATOM 3593 O O . GLY A 1 475 ? 34.059 -5.890 -6.530 1.00 88.94 475 GLY A O 1
ATOM 3594 N N . GLY A 1 476 ? 34.478 -5.123 -8.596 1.00 91.00 476 GLY A N 1
ATOM 3595 C CA . GLY A 1 476 ? 33.383 -5.829 -9.259 1.00 91.00 476 GLY A CA 1
ATOM 3596 C C . GLY A 1 476 ? 33.848 -7.048 -10.048 1.00 91.00 476 GLY A C 1
ATOM 3597 O O . GLY A 1 476 ? 34.886 -7.644 -9.764 1.00 91.00 476 GLY A O 1
ATOM 3598 N N . ARG A 1 477 ? 33.036 -7.455 -11.027 1.00 93.44 477 ARG A N 1
ATOM 3599 C CA . ARG A 1 477 ? 33.294 -8.611 -11.897 1.00 93.44 477 ARG A CA 1
ATOM 3600 C C . ARG A 1 477 ? 33.207 -8.211 -13.362 1.00 93.44 477 ARG A C 1
ATOM 3602 O O . ARG A 1 477 ? 32.488 -7.282 -13.716 1.00 93.44 477 ARG A O 1
ATOM 3609 N N . TYR A 1 478 ? 33.911 -8.945 -14.213 1.00 95.81 478 TYR A N 1
ATOM 3610 C CA . TYR A 1 478 ? 33.849 -8.781 -15.661 1.00 95.81 478 TYR A CA 1
ATOM 3611 C C . TYR A 1 478 ? 33.252 -10.023 -16.320 1.00 95.81 478 TYR A C 1
ATOM 3613 O O . TYR A 1 478 ? 33.700 -11.136 -16.039 1.00 95.81 478 TYR A O 1
ATOM 3621 N N . SER A 1 479 ? 32.300 -9.825 -17.232 1.00 95.75 479 SER A N 1
ATOM 3622 C CA . SER A 1 479 ? 31.803 -10.877 -18.122 1.00 95.75 479 SER A CA 1
ATOM 3623 C 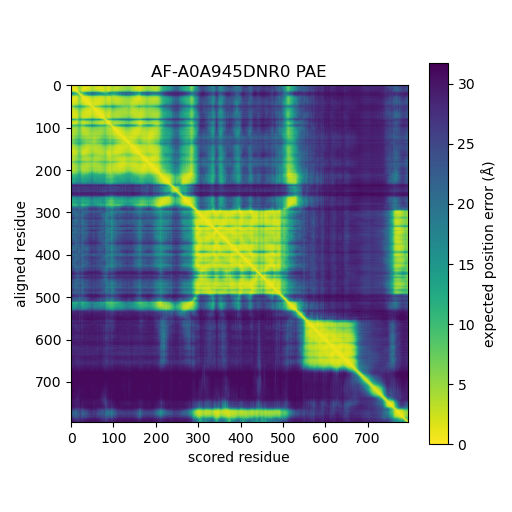C . SER A 1 479 ? 31.567 -10.328 -19.530 1.00 95.75 479 SER A C 1
ATOM 3625 O O . SER A 1 479 ? 31.014 -9.235 -19.672 1.00 95.75 479 SER A O 1
ATOM 3627 N N . PRO A 1 480 ? 31.933 -11.059 -20.596 1.00 95.06 480 PRO A N 1
ATOM 3628 C CA . PRO A 1 480 ? 31.377 -10.775 -21.910 1.00 95.06 480 PRO A CA 1
ATOM 3629 C C . PRO A 1 480 ? 29.872 -11.061 -21.911 1.00 95.06 480 PRO A C 1
ATOM 3631 O O . PRO A 1 480 ? 29.406 -11.943 -21.186 1.00 95.06 480 PRO A O 1
ATOM 3634 N N . MET A 1 481 ? 29.123 -10.322 -22.728 1.00 94.00 481 MET A N 1
ATOM 3635 C CA . MET A 1 481 ? 27.698 -10.567 -22.916 1.00 94.00 481 MET A CA 1
ATOM 3636 C C . MET A 1 481 ? 27.482 -11.929 -23.585 1.00 94.00 481 MET A C 1
ATOM 3638 O O . MET A 1 481 ? 28.052 -12.218 -24.641 1.00 94.00 481 MET A O 1
ATOM 3642 N N . THR A 1 482 ? 26.638 -12.754 -22.975 1.00 91.62 482 THR A N 1
ATOM 3643 C CA . THR A 1 482 ? 26.240 -14.068 -23.489 1.00 91.62 482 THR A CA 1
ATOM 3644 C C . THR A 1 482 ? 24.769 -14.072 -23.899 1.00 91.62 482 THR A C 1
ATOM 3646 O O . THR A 1 482 ? 23.981 -13.224 -23.477 1.00 91.62 482 THR A O 1
ATOM 3649 N N . LEU A 1 483 ? 24.393 -15.031 -24.751 1.00 84.38 483 LEU A N 1
ATOM 3650 C CA . LEU A 1 483 ? 22.998 -15.218 -25.172 1.00 84.38 483 LEU A CA 1
ATOM 3651 C C . LEU A 1 483 ? 22.113 -15.802 -24.057 1.00 84.38 483 LEU A C 1
ATOM 3653 O O . LEU A 1 483 ? 20.896 -15.709 -24.156 1.00 84.38 483 LEU A O 1
ATOM 3657 N N . THR A 1 484 ? 22.714 -16.410 -23.033 1.00 87.25 484 THR A N 1
ATOM 3658 C CA . THR A 1 484 ? 22.040 -16.976 -21.855 1.00 87.25 484 THR A CA 1
ATOM 3659 C C . THR A 1 484 ? 22.113 -16.007 -20.676 1.00 87.25 484 THR A C 1
ATOM 3661 O O . THR A 1 484 ? 22.824 -15.012 -20.741 1.00 87.25 484 THR A O 1
ATOM 3664 N N . GLU A 1 485 ? 21.405 -16.285 -19.583 1.00 85.81 485 GLU A N 1
ATOM 3665 C CA . GLU A 1 485 ? 21.413 -15.468 -18.351 1.00 85.81 485 GLU A CA 1
ATOM 3666 C C . GLU A 1 485 ? 22.602 -15.755 -17.410 1.00 85.81 485 GLU A C 1
ATOM 3668 O O . GLU A 1 485 ? 22.691 -15.197 -16.317 1.00 85.81 485 GLU A O 1
ATOM 3673 N N . GLU A 1 486 ? 23.538 -16.621 -17.812 1.00 89.62 486 GLU A N 1
ATOM 3674 C CA . GLU A 1 486 ? 24.673 -17.036 -16.972 1.00 89.62 486 GLU A CA 1
ATOM 3675 C C . GLU A 1 486 ? 25.585 -15.856 -16.597 1.00 89.62 486 GLU A C 1
ATOM 3677 O O . GLU A 1 486 ? 26.057 -15.753 -15.463 1.00 89.62 486 GLU A O 1
ATOM 3682 N N . ASP A 1 487 ? 25.789 -14.929 -17.532 1.00 91.38 487 ASP A N 1
ATOM 3683 C CA . ASP A 1 487 ? 26.532 -13.689 -17.314 1.00 91.38 487 ASP A CA 1
ATOM 3684 C C . ASP A 1 487 ? 25.860 -12.776 -16.278 1.00 91.38 487 ASP A C 1
ATOM 3686 O O . ASP A 1 487 ? 26.541 -12.266 -15.387 1.00 91.38 487 ASP A O 1
ATOM 3690 N N . LEU A 1 488 ? 24.537 -12.601 -16.345 1.00 91.19 488 LEU A N 1
ATOM 3691 C CA . LEU A 1 488 ? 23.759 -11.825 -15.376 1.00 91.19 488 LEU A CA 1
ATOM 3692 C C . LEU A 1 488 ? 23.829 -12.463 -13.993 1.00 91.19 488 LEU A C 1
ATOM 3694 O O . LEU A 1 488 ? 24.154 -11.770 -13.030 1.00 91.19 488 LEU A O 1
ATOM 3698 N N . GLY A 1 489 ? 23.631 -13.780 -13.897 1.00 88.00 489 GLY A N 1
ATOM 3699 C CA . GLY A 1 489 ? 23.791 -14.517 -12.644 1.00 88.00 489 GLY A CA 1
ATOM 3700 C C . GLY A 1 489 ? 25.195 -14.355 -12.052 1.00 88.00 489 GLY A C 1
ATOM 3701 O O . GLY A 1 489 ? 25.345 -14.118 -10.854 1.00 88.00 489 GLY A O 1
ATOM 3702 N N . TYR A 1 490 ? 26.241 -14.394 -12.882 1.00 90.69 490 TYR A N 1
ATOM 3703 C CA . TYR A 1 490 ? 27.618 -14.188 -12.433 1.00 90.69 490 TYR A CA 1
ATOM 3704 C C . TYR A 1 490 ? 27.909 -12.742 -11.995 1.00 90.69 490 TYR A C 1
ATOM 3706 O O . TYR A 1 490 ? 28.595 -12.539 -10.987 1.00 90.69 490 TYR A O 1
ATOM 3714 N N . LEU A 1 491 ? 27.409 -11.738 -12.719 1.00 90.00 491 LEU A N 1
ATOM 3715 C CA . LEU A 1 491 ? 27.636 -10.316 -12.425 1.00 90.00 491 LEU A CA 1
ATOM 3716 C C . LEU A 1 491 ? 26.809 -9.821 -11.231 1.00 90.00 491 LEU A C 1
ATOM 3718 O O . LEU A 1 491 ? 27.277 -8.946 -10.497 1.00 90.00 491 LEU A O 1
ATOM 3722 N N . LEU A 1 492 ? 25.615 -10.387 -11.031 1.00 85.00 492 LEU A N 1
ATOM 3723 C CA . LEU A 1 492 ? 24.673 -10.029 -9.970 1.00 85.00 492 LEU A CA 1
ATOM 3724 C C . LEU A 1 492 ? 24.746 -10.952 -8.743 1.00 85.00 492 LEU A C 1
ATOM 3726 O O . LEU A 1 492 ? 24.081 -10.671 -7.749 1.00 85.00 492 LEU A O 1
ATOM 3730 N N . ALA A 1 493 ? 25.540 -12.023 -8.765 1.00 80.06 493 ALA A N 1
ATOM 3731 C CA . ALA A 1 493 ? 25.695 -12.890 -7.601 1.00 80.06 493 ALA A CA 1
ATOM 3732 C C . ALA A 1 493 ? 26.277 -12.134 -6.395 1.00 80.06 493 ALA A C 1
ATOM 3734 O O . ALA A 1 493 ? 27.231 -11.358 -6.528 1.00 80.06 493 ALA A O 1
ATOM 3735 N N . GLU A 1 494 ? 25.722 -12.419 -5.214 1.00 65.00 494 GLU A N 1
ATOM 3736 C CA . GLU A 1 494 ? 26.102 -11.802 -3.943 1.00 65.00 494 GLU A CA 1
ATOM 3737 C C . GLU A 1 494 ? 27.624 -11.861 -3.738 1.00 65.00 494 GLU A C 1
ATOM 3739 O O . GLU A 1 494 ? 28.276 -12.905 -3.881 1.00 65.00 494 GLU A O 1
ATOM 3744 N N . GLN A 1 495 ? 28.223 -10.704 -3.449 1.00 58.53 495 GLN A N 1
ATOM 3745 C CA . GLN A 1 495 ? 29.612 -10.651 -3.020 1.00 58.53 495 GLN A CA 1
ATOM 3746 C C . GLN A 1 495 ? 29.659 -10.863 -1.501 1.00 58.53 495 GLN A C 1
ATOM 3748 O O . GLN A 1 495 ? 29.077 -10.061 -0.775 1.00 58.53 495 GLN A O 1
ATOM 3753 N N . PRO A 1 496 ? 30.426 -11.844 -0.989 1.00 50.31 496 PRO A N 1
ATOM 3754 C CA . PRO A 1 496 ? 30.534 -12.113 0.452 1.00 50.31 496 PRO A CA 1
ATOM 3755 C C . PRO A 1 496 ? 31.135 -10.966 1.289 1.00 50.31 496 PRO A C 1
ATOM 3757 O O . PRO A 1 496 ? 31.302 -11.110 2.495 1.00 50.31 496 PRO A O 1
ATOM 3760 N N . LEU A 1 497 ? 31.562 -9.872 0.648 1.00 46.47 497 LEU A N 1
ATOM 3761 C CA . LEU A 1 497 ? 32.326 -8.778 1.251 1.00 46.47 497 LEU A CA 1
ATOM 3762 C C . LEU A 1 497 ? 31.468 -7.582 1.690 1.00 46.47 497 LEU A C 1
ATOM 3764 O O . LEU A 1 497 ? 32.036 -6.654 2.261 1.00 46.47 497 LEU A O 1
ATOM 3768 N N . MET A 1 498 ? 30.150 -7.596 1.466 1.00 52.66 498 MET A N 1
ATOM 3769 C CA . MET A 1 498 ? 29.230 -6.573 1.978 1.00 52.66 498 MET A CA 1
ATOM 3770 C C . MET A 1 498 ? 28.712 -7.013 3.360 1.00 52.66 498 MET A C 1
ATOM 3772 O O . MET A 1 498 ? 27.908 -7.938 3.425 1.00 52.66 498 MET A O 1
ATOM 3776 N N . PRO A 1 499 ? 29.168 -6.428 4.487 1.00 41.81 499 PRO A N 1
ATOM 3777 C CA . PRO A 1 499 ? 28.860 -6.943 5.827 1.00 41.81 499 PRO A CA 1
ATOM 3778 C C . PRO A 1 499 ? 27.477 -6.548 6.358 1.00 41.81 499 PRO A C 1
ATOM 3780 O O . PRO A 1 499 ? 27.179 -6.841 7.513 1.00 41.81 499 PRO A O 1
ATOM 3783 N N . ASN A 1 500 ? 26.656 -5.865 5.563 1.00 46.03 500 ASN A N 1
ATOM 3784 C CA . ASN A 1 500 ? 25.393 -5.304 6.012 1.00 46.03 500 ASN A CA 1
ATOM 3785 C C . ASN A 1 500 ? 24.269 -5.759 5.081 1.00 46.03 500 ASN A C 1
ATOM 3787 O O . ASN A 1 500 ? 23.940 -5.071 4.122 1.00 46.03 500 ASN A O 1
ATOM 3791 N N . ASP A 1 501 ? 23.639 -6.882 5.424 1.00 44.50 501 ASP A N 1
ATOM 3792 C CA . ASP A 1 501 ? 22.218 -7.104 5.135 1.00 44.50 501 ASP A CA 1
ATOM 3793 C C . ASP A 1 501 ? 21.405 -6.098 5.976 1.00 44.50 501 ASP A C 1
ATOM 3795 O O . ASP A 1 501 ? 20.735 -6.455 6.950 1.00 44.50 501 ASP A O 1
ATOM 3799 N N . THR A 1 502 ? 21.549 -4.801 5.693 1.00 48.75 502 THR A N 1
ATOM 3800 C CA . THR A 1 502 ? 20.709 -3.774 6.302 1.00 48.75 502 THR A CA 1
ATOM 3801 C C . THR A 1 502 ? 19.372 -3.811 5.589 1.00 48.75 502 THR A C 1
ATOM 3803 O O . THR A 1 502 ? 19.211 -3.331 4.477 1.00 48.75 502 THR A O 1
ATOM 3806 N N . TYR A 1 503 ? 18.397 -4.457 6.217 1.00 53.00 503 TYR A N 1
ATOM 3807 C CA . TYR A 1 503 ? 17.004 -4.290 5.839 1.00 53.00 503 TYR A CA 1
ATOM 3808 C C . TYR A 1 503 ? 16.585 -2.873 6.218 1.00 53.00 503 TYR A C 1
ATOM 3810 O O . TYR A 1 503 ? 16.786 -2.453 7.364 1.00 53.00 503 TYR A O 1
ATOM 3818 N N . ARG A 1 504 ? 15.983 -2.144 5.281 1.00 47.19 504 ARG A N 1
ATOM 3819 C CA . ARG A 1 504 ? 15.323 -0.883 5.602 1.00 47.19 504 ARG A CA 1
ATOM 3820 C C . ARG A 1 504 ? 13.965 -1.228 6.205 1.00 47.19 504 ARG A C 1
ATOM 3822 O O . ARG A 1 504 ? 13.131 -1.853 5.551 1.00 47.19 504 ARG A O 1
ATOM 3829 N N . GLU A 1 505 ? 13.743 -0.849 7.464 1.00 44.69 505 GLU A N 1
ATOM 3830 C CA . GLU A 1 505 ? 12.386 -0.784 8.011 1.00 44.69 505 GLU A CA 1
ATOM 3831 C C . GLU A 1 505 ? 11.662 0.331 7.259 1.00 44.69 505 GLU A C 1
ATOM 3833 O O . GLU A 1 505 ? 11.907 1.521 7.475 1.00 44.69 505 GLU A O 1
ATOM 3838 N N . VAL A 1 506 ? 10.819 -0.046 6.302 1.00 46.53 506 VAL A N 1
ATOM 3839 C CA . VAL A 1 506 ? 9.913 0.916 5.692 1.00 46.53 506 VAL A CA 1
ATOM 3840 C C . VAL A 1 506 ? 8.833 1.193 6.720 1.00 46.53 506 VAL A C 1
ATOM 3842 O O . VAL A 1 506 ? 8.124 0.291 7.152 1.00 46.53 506 VAL A O 1
ATOM 3845 N N . GLU A 1 507 ? 8.691 2.463 7.088 1.00 43.62 507 GLU A N 1
ATOM 3846 C CA . GLU A 1 507 ? 7.657 3.004 7.982 1.00 43.62 507 GLU A CA 1
ATOM 3847 C C . GLU A 1 507 ? 6.248 2.944 7.334 1.00 43.62 507 GLU A C 1
ATOM 3849 O O . GLU A 1 507 ? 5.403 3.816 7.521 1.00 43.62 507 GLU A O 1
ATOM 3854 N N . ARG A 1 508 ? 5.995 1.929 6.497 1.00 43.88 508 ARG A N 1
ATOM 3855 C CA . ARG A 1 508 ? 4.664 1.490 6.090 1.00 43.88 508 ARG A CA 1
ATOM 3856 C C . ARG A 1 508 ? 4.279 0.359 7.026 1.00 43.88 508 ARG A C 1
ATOM 3858 O O . ARG A 1 508 ? 4.435 -0.816 6.703 1.00 43.88 508 ARG A O 1
ATOM 3865 N N . ASP A 1 509 ? 3.760 0.738 8.187 1.00 41.75 509 ASP A N 1
ATOM 3866 C CA . ASP A 1 509 ? 2.977 -0.178 9.001 1.00 41.75 509 ASP A CA 1
ATOM 3867 C C . ASP A 1 509 ? 1.751 -0.584 8.174 1.00 41.75 509 ASP A C 1
ATOM 3869 O O . ASP A 1 509 ? 0.792 0.174 8.025 1.00 41.75 509 ASP A O 1
ATOM 3873 N N . PHE A 1 510 ? 1.794 -1.773 7.574 1.00 50.22 510 PHE A N 1
ATOM 3874 C CA . PHE A 1 510 ? 0.561 -2.412 7.150 1.00 50.22 510 PHE A CA 1
ATOM 3875 C C . PHE A 1 510 ? -0.096 -2.968 8.399 1.00 50.22 510 PHE A C 1
ATOM 3877 O O . PHE A 1 510 ? 0.387 -3.897 9.049 1.00 50.22 510 PHE A O 1
ATOM 3884 N N . ASP A 1 511 ? -1.210 -2.348 8.737 1.00 60.59 511 ASP A N 1
ATOM 3885 C CA . ASP A 1 511 ? -2.047 -2.779 9.824 1.00 60.59 511 ASP A CA 1
ATOM 3886 C C . ASP A 1 511 ? -2.742 -4.102 9.471 1.00 60.59 511 ASP A C 1
ATOM 3888 O O . ASP A 1 511 ? -3.755 -4.127 8.765 1.00 60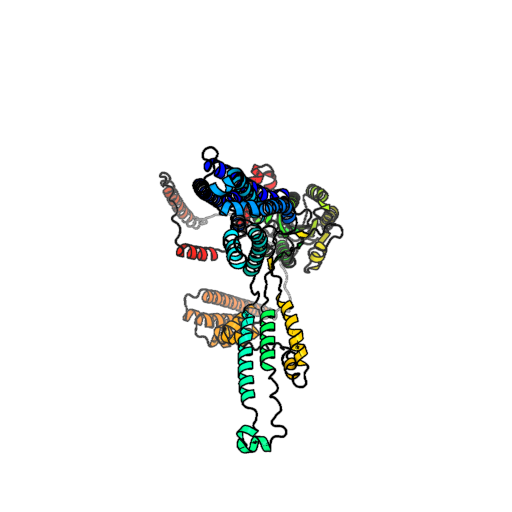.59 511 ASP A O 1
ATOM 3892 N N . VAL A 1 512 ? -2.219 -5.217 9.981 1.00 71.12 512 VAL A N 1
ATOM 3893 C CA . VAL A 1 512 ? -2.871 -6.524 9.844 1.00 71.12 512 VAL A CA 1
ATOM 3894 C C . VAL A 1 512 ? -3.762 -6.761 11.059 1.00 71.12 512 VAL A C 1
ATOM 3896 O O . VAL A 1 512 ? -3.323 -6.672 12.210 1.00 71.12 512 VAL A O 1
ATOM 3899 N N . TRP A 1 513 ? -5.034 -7.070 10.814 1.00 82.00 513 TRP A N 1
ATOM 3900 C CA . TRP A 1 513 ? -5.977 -7.447 11.863 1.00 82.00 513 TRP A CA 1
ATOM 3901 C C . TRP A 1 513 ? -5.689 -8.862 12.366 1.00 82.00 513 TRP A C 1
ATOM 3903 O O . TRP A 1 513 ? -5.629 -9.814 11.589 1.00 82.00 513 TRP A O 1
ATOM 3913 N N . PHE A 1 514 ? -5.530 -9.007 13.679 1.00 83.44 514 PHE A N 1
ATOM 3914 C CA . PHE A 1 514 ? -5.275 -10.294 14.314 1.00 83.44 514 PHE A CA 1
ATOM 3915 C C . PHE A 1 514 ? -6.588 -11.055 14.525 1.00 83.44 514 PHE A C 1
ATOM 3917 O O . PHE A 1 514 ? -7.457 -10.612 15.280 1.00 83.44 514 PHE A O 1
ATOM 3924 N N . GLU A 1 515 ? -6.726 -12.205 13.862 1.00 88.56 515 GLU A N 1
ATOM 3925 C CA . GLU A 1 515 ? -7.918 -13.054 13.938 1.00 88.56 515 GLU A CA 1
ATOM 3926 C C . GLU A 1 515 ? -8.071 -13.732 15.301 1.00 88.56 515 GLU A C 1
ATOM 3928 O O . GLU A 1 515 ? -7.281 -14.591 15.691 1.00 88.56 515 GLU A O 1
ATOM 3933 N N . GLU A 1 516 ? -9.161 -13.412 15.994 1.00 88.88 516 GLU A N 1
ATOM 3934 C CA . GLU A 1 516 ? -9.505 -14.009 17.289 1.00 88.88 516 GLU A CA 1
ATOM 3935 C C . GLU A 1 516 ? -10.536 -15.147 17.139 1.00 88.88 516 GLU A C 1
ATOM 3937 O O . GLU A 1 516 ? -10.824 -15.888 18.083 1.00 88.88 516 GLU A O 1
ATOM 3942 N N . GLY A 1 517 ? -11.060 -15.341 15.921 1.00 87.56 517 GLY A N 1
ATOM 3943 C CA . GLY A 1 517 ? 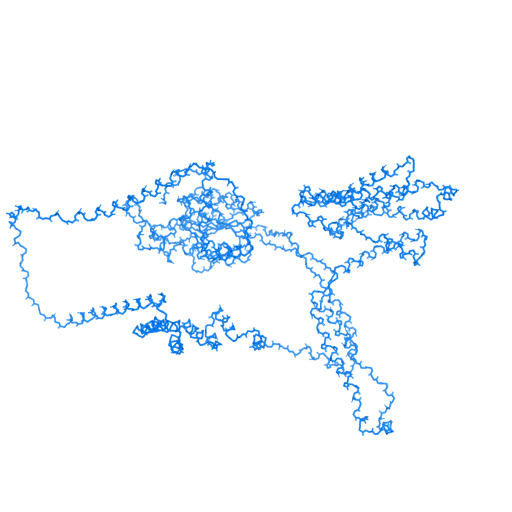-11.958 -16.434 15.537 1.00 87.56 517 GLY A CA 1
ATOM 3944 C C . GLY A 1 517 ? -11.519 -17.834 15.984 1.00 87.56 517 GLY A C 1
ATOM 3945 O O . GLY A 1 517 ? -12.364 -18.577 16.496 1.00 87.56 517 GLY A O 1
ATOM 3946 N N . PRO A 1 518 ? -10.226 -18.210 15.894 1.00 89.75 518 PRO A N 1
ATOM 3947 C CA . PRO A 1 518 ? -9.751 -19.519 16.339 1.00 89.75 518 PRO A CA 1
ATOM 3948 C C . PRO A 1 518 ? -10.072 -19.855 17.804 1.00 89.75 518 PRO A C 1
ATOM 3950 O O . PRO A 1 518 ? -10.297 -21.024 18.122 1.00 89.75 518 PRO A O 1
ATOM 3953 N N . TRP A 1 519 ? -10.182 -18.870 18.703 1.00 89.94 519 TRP A N 1
ATOM 3954 C CA . TRP A 1 519 ? -10.546 -19.124 20.104 1.00 89.94 519 TRP A CA 1
ATOM 3955 C C . TRP A 1 519 ? -11.965 -19.674 20.266 1.00 89.94 519 TRP A C 1
ATOM 3957 O O . TRP A 1 519 ? -12.226 -20.457 21.184 1.00 89.94 519 TRP A O 1
ATOM 3967 N N . LEU A 1 520 ? -12.880 -19.336 19.351 1.00 87.56 520 LEU A N 1
ATOM 3968 C CA . LEU A 1 520 ? -14.245 -19.868 19.353 1.00 87.56 520 LEU A CA 1
ATOM 3969 C C . LEU A 1 520 ? -14.279 -21.376 19.065 1.00 87.56 520 LEU A C 1
ATOM 3971 O O . LEU A 1 520 ? -15.208 -22.057 19.503 1.00 87.56 520 LEU A O 1
ATOM 3975 N N . LEU A 1 521 ? -13.246 -21.935 18.421 1.00 85.62 521 LEU A N 1
ATOM 3976 C CA . LEU A 1 521 ? -13.132 -23.380 18.201 1.00 85.62 521 LEU A CA 1
ATOM 3977 C C . LEU A 1 521 ? -12.976 -24.154 19.518 1.00 85.62 521 LEU A C 1
ATOM 3979 O O . LEU A 1 521 ? -13.425 -25.296 19.613 1.00 85.62 521 LEU A O 1
ATOM 3983 N N . LEU A 1 522 ? -12.430 -23.536 20.573 1.00 88.88 522 LEU A N 1
ATOM 3984 C CA . LEU A 1 522 ? -12.364 -24.170 21.894 1.00 88.88 522 LEU A CA 1
ATOM 3985 C C . LEU A 1 522 ? -13.761 -24.435 22.473 1.00 88.88 522 LEU A C 1
ATOM 3987 O O . LEU A 1 522 ? -13.952 -25.433 23.167 1.00 88.88 522 LEU A O 1
ATOM 3991 N N . LEU A 1 523 ? -14.754 -23.598 22.148 1.00 87.12 523 LEU A N 1
ATOM 3992 C CA . LEU A 1 523 ? -16.151 -23.807 22.549 1.00 87.12 523 LEU A CA 1
ATOM 3993 C C . LEU A 1 523 ? -16.807 -24.975 21.795 1.00 87.12 523 LEU A C 1
ATOM 3995 O O . LEU A 1 523 ? -17.780 -25.551 22.287 1.00 87.12 523 LEU A O 1
ATOM 3999 N N . LEU A 1 524 ? -16.262 -25.372 20.640 1.00 85.25 524 LEU A N 1
ATOM 4000 C CA . LEU A 1 524 ? -16.717 -26.552 19.903 1.00 85.25 524 LEU A CA 1
ATOM 4001 C C . LEU A 1 524 ? -16.238 -27.860 20.539 1.00 85.25 524 LEU A C 1
ATOM 4003 O O . LEU A 1 524 ? -16.940 -28.862 20.436 1.00 85.25 524 LEU A O 1
ATOM 4007 N N . LEU A 1 525 ? -15.097 -27.874 21.235 1.00 82.19 525 LEU A N 1
ATOM 4008 C CA . LEU A 1 525 ? -14.547 -29.081 21.869 1.00 82.19 525 LEU A CA 1
ATOM 4009 C C . LEU A 1 525 ? -15.520 -29.782 22.841 1.00 82.19 525 LEU A C 1
ATOM 4011 O O . LEU A 1 525 ? -15.713 -30.992 22.697 1.00 82.19 525 LEU A O 1
ATOM 4015 N N . PRO A 1 526 ? -16.185 -29.098 23.798 1.00 81.56 526 PRO A N 1
ATOM 4016 C CA . PRO A 1 526 ? -17.172 -29.750 24.657 1.00 81.56 526 PRO A CA 1
ATOM 4017 C C . PRO A 1 526 ? -18.409 -30.226 23.879 1.00 81.56 526 PRO A C 1
ATOM 4019 O O . PRO A 1 526 ? -18.957 -31.280 24.201 1.00 81.56 526 PRO A O 1
ATOM 4022 N N . LEU A 1 527 ? -18.830 -29.512 22.827 1.00 77.00 527 LEU A N 1
ATOM 4023 C CA . LEU A 1 527 ? -19.932 -29.942 21.952 1.00 77.00 527 LEU A CA 1
ATOM 4024 C C . LEU A 1 527 ? -19.560 -31.210 21.167 1.00 77.00 527 LEU A C 1
ATOM 4026 O O . LEU A 1 527 ? -20.366 -32.137 21.073 1.00 77.00 527 LEU A O 1
ATOM 4030 N N . ALA A 1 528 ? -18.323 -31.285 20.674 1.00 74.12 528 ALA A N 1
ATOM 4031 C CA . ALA A 1 528 ? -17.771 -32.455 20.003 1.00 74.12 528 ALA A CA 1
ATOM 4032 C C . ALA A 1 528 ? -17.632 -33.649 20.962 1.00 74.12 528 ALA A C 1
ATOM 4034 O O . ALA A 1 528 ? -18.000 -34.768 20.607 1.00 74.12 528 ALA A O 1
ATOM 4035 N N . ALA A 1 529 ? -17.195 -33.418 22.205 1.00 74.50 529 ALA A N 1
ATOM 4036 C CA . ALA A 1 529 ? -17.114 -34.451 23.238 1.00 74.50 529 ALA A CA 1
ATOM 4037 C C . ALA A 1 529 ? -18.492 -35.058 23.570 1.00 74.50 529 ALA A C 1
ATOM 4039 O O . ALA A 1 529 ? -18.613 -36.275 23.732 1.00 74.50 529 ALA A O 1
ATOM 4040 N N . LEU A 1 530 ? -19.556 -34.243 23.595 1.00 71.12 530 LEU A N 1
ATOM 4041 C CA . LEU A 1 530 ? -20.940 -34.720 23.743 1.00 71.12 530 LEU A CA 1
ATOM 4042 C C . LEU A 1 530 ? -21.405 -35.572 22.544 1.00 71.12 530 LEU A C 1
ATOM 4044 O O . LEU A 1 530 ? -22.310 -36.398 22.694 1.00 71.12 530 LEU A O 1
ATOM 4048 N N . GLY A 1 531 ? -20.751 -35.420 21.389 1.00 64.19 531 GLY A N 1
ATOM 4049 C CA . GLY A 1 531 ? -20.967 -36.205 20.176 1.00 64.19 531 GLY A CA 1
ATOM 4050 C C . GLY A 1 531 ? -20.424 -37.637 20.206 1.00 64.19 531 GLY A C 1
ATOM 4051 O O . GLY A 1 531 ? -20.785 -38.430 19.345 1.00 64.19 531 GLY A O 1
ATOM 4052 N N . PHE A 1 532 ? -19.631 -38.039 21.205 1.00 57.00 532 PHE A N 1
ATOM 4053 C CA . PHE A 1 532 ? -19.110 -39.415 21.315 1.00 57.00 532 PHE A CA 1
ATOM 4054 C C . PHE A 1 532 ? -20.130 -40.446 21.848 1.00 57.00 532 PHE A C 1
ATOM 4056 O O . PHE A 1 532 ? -19.804 -41.620 22.055 1.00 57.00 532 PHE A O 1
ATOM 4063 N N . ARG A 1 533 ? -21.394 -40.058 22.058 1.00 61.84 533 ARG A N 1
ATOM 4064 C CA . ARG A 1 533 ? -22.461 -40.976 22.485 1.00 61.84 533 ARG A CA 1
ATOM 4065 C C . ARG A 1 533 ? -22.939 -41.827 21.291 1.00 61.84 533 ARG A C 1
ATOM 4067 O O . ARG A 1 533 ? -23.259 -41.288 20.235 1.00 61.84 533 ARG A O 1
ATOM 4074 N N . ARG A 1 534 ? -22.977 -43.165 21.455 1.00 48.12 534 ARG A N 1
ATOM 4075 C CA . ARG A 1 534 ? -23.310 -44.162 20.402 1.00 48.12 534 ARG A CA 1
ATOM 4076 C C . ARG A 1 534 ? -24.465 -43.687 19.497 1.00 48.12 534 ARG A C 1
ATOM 4078 O O . ARG A 1 534 ? -25.594 -43.574 19.965 1.00 48.12 534 ARG A O 1
ATOM 4085 N N . GLY A 1 535 ? -24.164 -43.448 18.215 1.00 55.56 535 GLY A N 1
ATOM 4086 C CA . GLY A 1 535 ? -25.130 -43.069 17.168 1.00 55.56 535 GLY A CA 1
ATOM 4087 C C . GLY A 1 535 ? -24.853 -41.746 16.436 1.00 55.56 535 GLY A C 1
ATOM 4088 O O . GLY A 1 535 ? -25.511 -41.473 15.441 1.00 55.56 535 GLY A O 1
ATOM 4089 N N . TRP A 1 536 ? -23.890 -40.936 16.888 1.00 55.91 536 TRP A N 1
ATOM 4090 C CA . TRP A 1 536 ? -23.628 -39.583 16.352 1.00 55.91 536 TRP A CA 1
ATOM 4091 C C . TRP A 1 536 ? -22.438 -39.509 15.368 1.00 55.91 536 TRP A C 1
ATOM 4093 O O . TRP A 1 536 ? -22.141 -38.450 14.822 1.00 55.91 536 TRP A O 1
ATOM 4103 N N . ILE A 1 537 ? -21.788 -40.645 15.090 1.00 53.28 537 ILE A N 1
ATOM 4104 C CA . ILE A 1 537 ? -20.568 -40.759 14.262 1.00 53.28 537 ILE A CA 1
ATOM 4105 C C . ILE A 1 537 ? -20.810 -40.402 12.778 1.00 53.28 537 ILE A C 1
ATOM 4107 O O . ILE A 1 537 ? -19.868 -40.116 12.048 1.00 53.28 537 ILE A O 1
ATOM 4111 N N . TRP A 1 538 ? -22.065 -40.308 12.331 1.00 52.62 538 TRP A N 1
ATOM 4112 C CA . TRP A 1 538 ? -22.393 -39.960 10.943 1.00 52.62 538 TRP A CA 1
ATOM 4113 C C . TRP A 1 538 ? -22.243 -38.466 10.598 1.00 52.62 538 TRP A C 1
ATOM 4115 O O . TRP A 1 538 ? -22.251 -38.127 9.421 1.00 52.62 538 TRP A O 1
ATOM 4125 N N . GLY A 1 539 ? -22.069 -37.573 11.583 1.00 51.62 539 GLY A N 1
ATOM 4126 C CA . GLY A 1 539 ? -21.894 -36.132 11.329 1.00 51.62 539 GLY A CA 1
ATOM 4127 C C . GLY A 1 539 ? -20.480 -35.727 10.892 1.00 51.62 539 GLY A C 1
ATOM 4128 O O . GLY A 1 539 ? -20.325 -34.776 10.136 1.00 51.62 539 GLY A O 1
ATOM 4129 N N . PHE A 1 540 ? -19.450 -36.464 11.321 1.00 51.09 540 PHE A N 1
ATOM 4130 C CA . PHE A 1 540 ? -18.046 -36.150 11.008 1.00 51.09 540 PHE A CA 1
ATOM 4131 C C . PHE A 1 540 ? -17.596 -36.666 9.632 1.00 51.09 540 PHE A C 1
ATOM 4133 O O . PHE A 1 540 ? -16.624 -36.167 9.073 1.00 51.09 540 PHE A O 1
ATOM 4140 N N . ALA A 1 541 ? -18.316 -37.635 9.058 1.00 51.91 541 ALA A N 1
ATOM 4141 C CA . ALA A 1 541 ? -17.968 -38.251 7.777 1.00 51.91 541 ALA A CA 1
ATOM 4142 C C . ALA A 1 541 ? -18.269 -37.362 6.551 1.00 51.91 541 ALA A C 1
ATOM 4144 O O . ALA A 1 541 ? -17.815 -37.675 5.458 1.00 51.91 541 ALA A O 1
ATOM 4145 N N . LEU A 1 542 ? -19.002 -36.254 6.721 1.00 50.09 542 LEU A N 1
ATOM 4146 C CA . LEU A 1 542 ? -19.422 -35.379 5.616 1.00 50.09 542 LEU A CA 1
ATOM 4147 C C . LEU A 1 542 ? -18.471 -34.193 5.363 1.00 50.09 542 LEU A C 1
ATOM 4149 O O . LEU A 1 542 ? -18.646 -33.483 4.384 1.00 50.09 542 LEU A O 1
ATOM 4153 N N . VAL A 1 543 ? -17.456 -33.994 6.214 1.00 52.62 543 VAL A N 1
ATOM 4154 C CA . VAL A 1 543 ? -16.470 -32.897 6.084 1.00 52.62 543 VAL A CA 1
ATOM 4155 C C . VAL A 1 543 ? -15.111 -33.388 5.555 1.00 52.62 543 VAL A C 1
ATOM 4157 O O . VAL A 1 543 ? -14.292 -32.585 5.132 1.00 52.62 543 VAL A O 1
ATOM 4160 N N . LEU A 1 544 ? -14.859 -34.704 5.537 1.00 50.22 544 LEU A N 1
ATOM 4161 C CA . LEU A 1 544 ? -13.522 -35.275 5.292 1.00 50.22 544 LEU A CA 1
ATOM 4162 C C . LEU A 1 544 ? -13.371 -36.089 3.997 1.00 50.22 544 LEU A C 1
ATOM 4164 O O . LEU A 1 544 ? -12.312 -36.667 3.776 1.00 50.22 544 LEU A O 1
ATOM 4168 N N . ILE A 1 545 ? -14.389 -36.150 3.134 1.00 49.56 545 ILE A N 1
ATOM 4169 C CA . ILE A 1 545 ? -14.297 -36.891 1.867 1.00 49.56 545 ILE A CA 1
ATOM 4170 C C . ILE A 1 545 ? -14.858 -36.041 0.735 1.00 49.56 545 ILE A C 1
ATOM 4172 O O . ILE A 1 545 ? -15.981 -36.267 0.313 1.00 49.56 545 ILE A O 1
ATOM 4176 N N . LEU A 1 546 ? -14.073 -35.080 0.256 1.00 42.12 546 LEU A N 1
ATOM 4177 C CA . LEU A 1 546 ? -14.005 -34.722 -1.162 1.00 42.12 546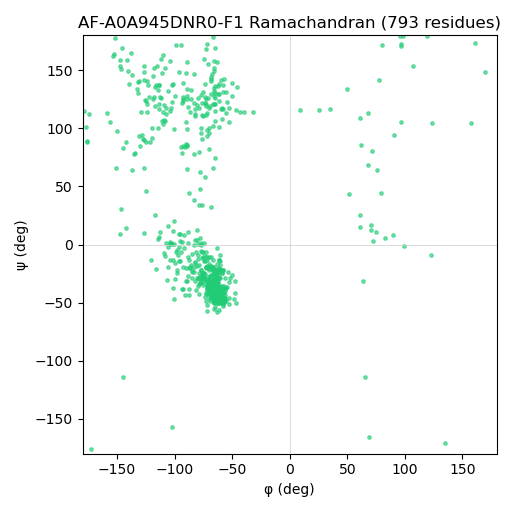 LEU A CA 1
ATOM 4178 C C . LEU A 1 546 ? -12.641 -34.051 -1.405 1.00 42.12 546 LEU A C 1
ATOM 4180 O O . LEU A 1 546 ? -12.457 -32.906 -0.995 1.00 42.12 546 LEU A O 1
ATOM 4184 N N . PRO A 1 547 ? -11.669 -34.720 -2.049 1.00 42.12 547 PRO A N 1
ATOM 4185 C CA . PRO A 1 547 ? -10.722 -33.984 -2.867 1.00 42.12 547 PRO A CA 1
ATOM 4186 C C . PRO A 1 547 ? -11.529 -33.382 -4.023 1.00 42.12 547 PRO A C 1
ATOM 4188 O O . PRO A 1 547 ? -12.211 -34.103 -4.752 1.00 42.12 547 PRO A O 1
ATOM 4191 N N . VAL A 1 548 ? -11.515 -32.057 -4.143 1.00 42.66 548 VAL A N 1
ATOM 4192 C CA . VAL A 1 548 ? -11.941 -31.397 -5.375 1.00 42.66 548 VAL A CA 1
ATOM 4193 C C . VAL A 1 548 ? -10.845 -31.720 -6.381 1.00 42.66 548 VAL A C 1
ATOM 4195 O O . VAL A 1 548 ? -9.775 -31.123 -6.355 1.00 42.66 548 VAL A O 1
ATOM 4198 N N . GLU A 1 549 ? -11.057 -32.755 -7.187 1.00 38.59 549 GLU A N 1
ATOM 4199 C CA . GLU A 1 549 ? -10.346 -32.843 -8.455 1.00 38.59 549 GLU A CA 1
ATOM 4200 C C . GLU A 1 549 ? -10.840 -31.662 -9.293 1.00 38.59 549 GLU A C 1
ATOM 4202 O O . GLU A 1 549 ? -12.053 -31.473 -9.430 1.00 38.59 549 GLU A O 1
ATOM 4207 N N . ASP A 1 550 ? -9.914 -30.847 -9.800 1.00 38.69 550 ASP A N 1
ATOM 4208 C CA . ASP A 1 550 ? -10.193 -29.739 -10.715 1.00 38.69 550 ASP A CA 1
ATOM 4209 C C . ASP A 1 550 ? -10.748 -30.284 -12.041 1.00 38.69 550 ASP A C 1
ATOM 4211 O O . ASP A 1 550 ? -10.080 -30.334 -13.072 1.00 38.69 550 ASP A O 1
ATOM 4215 N N . ALA A 1 551 ? -12.006 -30.711 -12.031 1.00 40.59 551 ALA A N 1
ATOM 4216 C CA . ALA A 1 551 ? -12.791 -30.882 -13.234 1.00 40.59 551 ALA A CA 1
ATOM 4217 C C . ALA A 1 551 ? -13.209 -29.481 -13.695 1.00 40.59 551 ALA A C 1
ATOM 4219 O O . ALA A 1 551 ? -14.239 -28.952 -13.272 1.00 40.59 551 ALA A O 1
ATOM 4220 N N . LYS A 1 552 ? -12.389 -28.853 -14.545 1.00 47.00 552 LYS A N 1
ATOM 4221 C CA . LYS A 1 552 ? -12.734 -27.588 -15.205 1.00 47.00 552 LYS A CA 1
ATOM 4222 C C . LYS A 1 552 ? -13.832 -27.824 -16.248 1.00 47.00 552 LYS A C 1
ATOM 4224 O O . LYS A 1 552 ? -13.573 -27.962 -17.436 1.00 47.00 552 LYS A O 1
ATOM 4229 N N . ALA A 1 553 ? -15.069 -27.871 -15.777 1.00 45.53 553 ALA A N 1
ATOM 4230 C CA . ALA A 1 553 ? -16.251 -27.504 -16.540 1.00 45.53 553 ALA A CA 1
ATOM 4231 C C . ALA A 1 553 ? -16.925 -26.384 -15.742 1.00 45.53 553 ALA A C 1
ATOM 4233 O O . ALA A 1 553 ? -17.702 -26.631 -14.817 1.00 45.53 553 ALA A O 1
ATOM 4234 N N . SER A 1 554 ? -16.515 -25.147 -16.021 1.00 53.62 554 SER A N 1
ATOM 4235 C CA . SER A 1 554 ? -16.971 -23.973 -15.288 1.00 53.62 554 SER A CA 1
ATOM 4236 C C . SER A 1 554 ? -18.374 -23.582 -15.741 1.00 53.62 554 SER A C 1
ATOM 4238 O O . SER A 1 554 ? -18.569 -22.868 -16.716 1.00 53.62 554 SER A O 1
ATOM 4240 N N . LEU A 1 555 ? -19.373 -24.039 -14.988 1.00 57.69 555 LEU A N 1
ATOM 4241 C CA . LEU A 1 555 ? -20.757 -23.567 -15.103 1.00 57.69 555 LEU A CA 1
ATOM 4242 C C . LEU A 1 555 ? -20.893 -22.049 -14.892 1.00 57.69 555 LEU A C 1
ATOM 4244 O O . LEU A 1 555 ? -21.899 -21.472 -15.292 1.00 57.69 555 LEU A O 1
ATOM 4248 N N . TRP A 1 556 ? -19.930 -21.420 -14.212 1.00 64.50 556 TRP A N 1
ATOM 4249 C CA . TRP A 1 556 ? -19.958 -19.992 -13.907 1.00 64.50 556 TRP A CA 1
ATOM 4250 C C . TRP A 1 556 ? -19.491 -19.136 -15.083 1.00 64.50 556 TRP A C 1
ATOM 4252 O O . TRP A 1 556 ? -20.113 -18.108 -15.334 1.00 64.50 556 TRP A O 1
ATOM 4262 N N . ASP A 1 557 ? -18.473 -19.568 -15.828 1.00 67.62 557 ASP A N 1
ATOM 4263 C CA . ASP A 1 557 ? -17.981 -18.809 -16.985 1.00 67.62 557 ASP A CA 1
ATOM 4264 C C . ASP A 1 557 ? -19.010 -18.822 -18.123 1.00 67.62 557 ASP A C 1
ATOM 4266 O O . ASP A 1 557 ? -19.292 -17.775 -18.697 1.00 67.62 557 ASP A O 1
ATOM 4270 N N . ASP A 1 558 ? -19.690 -19.952 -18.351 1.00 73.88 558 ASP A N 1
ATOM 4271 C CA . ASP A 1 558 ? -20.813 -20.052 -19.302 1.00 73.88 558 ASP A CA 1
ATOM 4272 C C . ASP A 1 558 ? -22.028 -19.189 -18.907 1.00 73.88 558 ASP A C 1
ATOM 4274 O O . ASP A 1 558 ? -22.868 -18.868 -19.750 1.00 73.88 558 ASP A O 1
ATOM 4278 N N . LEU A 1 559 ? -22.157 -18.818 -17.625 1.00 78.25 559 LEU A N 1
ATOM 4279 C CA . LEU A 1 559 ? -23.259 -17.979 -17.145 1.00 78.25 559 LEU A CA 1
ATOM 4280 C C . LEU A 1 559 ? -23.042 -16.492 -17.462 1.00 78.25 559 LEU A C 1
ATOM 4282 O O . LEU A 1 559 ? -24.017 -15.750 -17.600 1.00 78.25 559 LEU A O 1
ATOM 4286 N N . TRP A 1 560 ? -21.779 -16.058 -17.522 1.00 80.12 560 TRP A N 1
ATOM 4287 C CA . TRP A 1 560 ? -21.395 -14.645 -17.607 1.00 80.12 560 TRP A CA 1
ATOM 4288 C C . TRP A 1 560 ? -20.674 -14.270 -18.901 1.00 80.12 560 TRP A C 1
ATOM 4290 O O . TRP A 1 560 ? -20.662 -13.090 -19.250 1.00 80.12 560 TRP A O 1
ATOM 4300 N N . GLN A 1 561 ? -20.093 -15.239 -19.607 1.00 84.75 561 GLN A N 1
ATOM 4301 C CA . GLN A 1 561 ? -19.361 -15.031 -20.850 1.00 84.75 561 GLN A CA 1
ATOM 4302 C C . GLN A 1 561 ? -19.943 -15.884 -21.973 1.00 84.75 561 GLN A C 1
ATOM 4304 O O . GLN A 1 561 ? -20.302 -17.046 -21.782 1.00 84.75 561 GLN A O 1
ATOM 4309 N N . THR A 1 562 ? -20.010 -15.312 -23.174 1.00 88.25 562 THR A N 1
ATOM 4310 C CA . THR A 1 562 ? -20.334 -16.092 -24.373 1.00 88.25 562 THR A CA 1
ATOM 4311 C C . THR A 1 562 ? -19.138 -16.948 -24.788 1.00 88.25 562 THR A C 1
ATOM 4313 O O . THR A 1 562 ? -17.993 -16.635 -24.461 1.00 88.25 562 THR A O 1
ATOM 4316 N N . ARG A 1 563 ? -19.376 -18.008 -25.570 1.00 84.88 563 ARG A N 1
ATOM 4317 C CA . ARG A 1 563 ? -18.290 -18.849 -26.098 1.00 84.88 563 ARG A CA 1
ATOM 4318 C C . ARG A 1 563 ? -17.258 -18.074 -26.908 1.00 84.88 563 ARG A C 1
ATOM 4320 O O . ARG A 1 563 ? -16.073 -18.342 -26.771 1.00 84.88 563 ARG A O 1
ATOM 4327 N N . ASP A 1 564 ? -17.686 -17.065 -27.662 1.00 89.31 564 ASP A N 1
ATOM 4328 C CA . ASP A 1 564 ? -16.762 -16.180 -28.372 1.00 89.31 564 ASP A CA 1
ATOM 4329 C C . ASP A 1 564 ? -15.891 -15.332 -27.425 1.00 89.31 564 ASP A C 1
ATOM 4331 O O . ASP A 1 564 ? -14.726 -15.080 -27.723 1.00 89.31 564 ASP A O 1
ATOM 4335 N N . GLN A 1 565 ? -16.415 -14.901 -26.269 1.00 86.69 565 GLN A N 1
ATOM 4336 C CA . GLN A 1 565 ? -15.631 -14.166 -25.265 1.00 86.69 565 GLN A CA 1
ATOM 4337 C C . GLN A 1 565 ? -14.601 -15.075 -24.590 1.00 86.69 565 GLN A C 1
ATOM 4339 O O . GLN A 1 565 ? -13.448 -14.677 -24.425 1.00 86.69 565 GLN A O 1
ATOM 4344 N N . GLN A 1 566 ? -14.995 -16.311 -24.279 1.00 88.38 566 GLN A N 1
ATOM 4345 C CA . GLN A 1 566 ? -14.080 -17.333 -23.773 1.00 88.38 566 GLN A CA 1
ATOM 4346 C C . GLN A 1 566 ? -12.994 -17.657 -24.815 1.00 88.38 566 GLN A C 1
ATOM 4348 O O . GLN A 1 566 ? -11.810 -17.684 -24.487 1.00 88.38 566 GLN A O 1
ATOM 4353 N N . ALA A 1 567 ? -13.371 -17.824 -26.088 1.00 87.56 567 ALA A N 1
ATOM 4354 C CA . ALA A 1 567 ? -12.443 -18.052 -27.195 1.00 87.56 567 ALA A CA 1
ATOM 4355 C C . ALA A 1 567 ? -11.447 -16.896 -27.363 1.00 87.56 567 ALA A C 1
ATOM 4357 O O . ALA A 1 567 ? -10.259 -17.128 -27.569 1.00 87.56 567 ALA A O 1
ATOM 4358 N N . MET A 1 568 ? -11.907 -15.648 -27.230 1.00 86.62 568 MET A N 1
ATOM 4359 C CA . MET A 1 568 ? -11.046 -14.469 -27.314 1.00 86.62 568 MET A CA 1
ATOM 4360 C C . MET A 1 568 ? -10.044 -14.399 -26.157 1.00 86.62 568 MET A C 1
ATOM 4362 O O . MET A 1 568 ? -8.889 -14.034 -26.379 1.00 86.62 568 MET A O 1
ATOM 4366 N N . GLN A 1 569 ? -10.454 -14.795 -24.951 1.00 86.69 569 GLN A N 1
ATOM 4367 C CA . GLN A 1 569 ? -9.555 -14.891 -23.804 1.00 86.69 569 GLN A CA 1
ATOM 4368 C C . GLN A 1 569 ? -8.471 -15.954 -24.041 1.00 86.69 569 GLN A C 1
ATOM 4370 O O . GLN A 1 569 ? -7.285 -15.645 -23.939 1.00 86.69 569 GLN A O 1
ATOM 4375 N N . VAL A 1 570 ? -8.854 -17.155 -24.478 1.00 88.50 570 VAL A N 1
ATOM 4376 C CA . VAL A 1 570 ? -7.907 -18.232 -24.821 1.00 88.50 570 VAL A CA 1
ATOM 4377 C C . VAL A 1 570 ? -6.968 -17.815 -25.966 1.00 88.50 570 VAL A C 1
ATOM 4379 O O . VAL A 1 570 ? -5.765 -18.065 -25.913 1.00 88.50 570 VAL A O 1
ATOM 4382 N N . MET A 1 571 ? -7.478 -17.081 -26.962 1.00 83.94 571 MET A N 1
ATOM 4383 C CA . MET A 1 571 ? -6.663 -16.532 -28.050 1.00 83.94 571 MET A CA 1
ATOM 4384 C C . MET A 1 571 ? -5.652 -15.483 -27.557 1.00 83.94 571 MET A C 1
ATOM 4386 O O . MET A 1 571 ? -4.566 -15.380 -28.123 1.00 83.94 571 MET A O 1
ATOM 4390 N N . SER A 1 572 ? -5.978 -14.715 -26.509 1.00 82.06 572 SER A N 1
ATOM 4391 C CA . SER A 1 572 ? -5.052 -13.751 -25.889 1.00 82.06 572 SER A CA 1
ATOM 4392 C C . SER A 1 572 ? -3.952 -14.418 -25.055 1.00 82.06 572 SER A C 1
ATOM 4394 O O . SER A 1 572 ? -2.861 -13.868 -24.930 1.00 82.06 572 SER A O 1
ATOM 4396 N N . GLU A 1 573 ? -4.217 -15.623 -24.546 1.00 85.62 573 GLU A N 1
ATOM 4397 C CA . GLU A 1 573 ? -3.253 -16.468 -23.830 1.00 85.62 573 GLU A CA 1
ATOM 4398 C C . GLU A 1 573 ? -2.315 -17.232 -24.789 1.00 85.62 573 GLU A C 1
ATOM 4400 O O . GLU A 1 573 ? -1.317 -17.805 -24.355 1.00 85.62 573 GLU A O 1
ATOM 4405 N N . GLY A 1 574 ? -2.595 -17.193 -26.100 1.00 82.25 574 GLY A N 1
ATOM 4406 C CA . GLY A 1 574 ? -1.738 -17.724 -27.164 1.00 82.25 574 GLY A CA 1
ATOM 4407 C C . GLY A 1 574 ? -2.124 -19.109 -27.694 1.00 82.25 574 GLY A C 1
ATOM 4408 O O . GLY A 1 574 ? -1.482 -19.585 -28.630 1.00 82.25 574 GLY A O 1
ATOM 4409 N N . ASP A 1 575 ? -3.172 -19.750 -27.161 1.00 87.75 575 ASP A N 1
ATOM 4410 C CA . ASP A 1 575 ? -3.665 -21.044 -27.661 1.00 87.75 575 ASP A CA 1
ATOM 4411 C C . ASP A 1 575 ? -4.711 -20.840 -28.770 1.00 87.75 575 ASP A C 1
ATOM 4413 O O . ASP A 1 575 ? -5.927 -20.790 -28.559 1.00 87.75 575 ASP A O 1
ATOM 4417 N N . VAL A 1 576 ? -4.210 -20.669 -29.991 1.00 88.81 576 VAL A N 1
ATOM 4418 C CA . VAL A 1 576 ? -5.030 -20.327 -31.159 1.00 88.81 576 VAL A CA 1
ATOM 4419 C C . VAL A 1 576 ? -5.922 -21.493 -31.609 1.00 88.81 576 VAL A C 1
ATOM 4421 O O . VAL A 1 576 ? -7.038 -21.274 -32.084 1.00 88.81 576 VAL A O 1
ATOM 4424 N N . ASP A 1 577 ? -5.478 -22.734 -31.404 1.00 87.69 577 ASP A N 1
ATOM 4425 C CA . ASP A 1 577 ? -6.210 -23.937 -31.807 1.00 87.69 577 ASP A CA 1
ATOM 4426 C C . ASP A 1 577 ? -7.424 -24.192 -30.912 1.00 87.69 577 ASP A C 1
ATOM 4428 O O . ASP A 1 577 ? -8.518 -24.488 -31.408 1.00 87.69 577 ASP A O 1
ATOM 4432 N N . ALA A 1 578 ? -7.260 -24.021 -29.597 1.00 86.56 578 ALA A N 1
ATOM 4433 C CA . ALA A 1 578 ? -8.373 -24.079 -28.660 1.00 86.56 578 ALA A CA 1
ATOM 4434 C C . ALA A 1 578 ? -9.374 -22.936 -28.905 1.00 86.56 578 ALA A C 1
ATOM 4436 O O . ALA A 1 578 ? -10.587 -23.165 -28.885 1.00 86.56 578 ALA A O 1
ATOM 4437 N N . ALA A 1 579 ? -8.891 -21.728 -29.217 1.00 89.88 579 ALA A N 1
ATOM 4438 C CA . ALA A 1 579 ? -9.749 -20.594 -29.553 1.00 89.88 579 ALA A CA 1
ATOM 4439 C C . ALA A 1 579 ? -10.576 -20.835 -30.830 1.00 89.88 579 ALA A C 1
ATOM 4441 O O . ALA A 1 579 ? -11.788 -20.611 -30.830 1.00 89.88 579 ALA A O 1
ATOM 4442 N N . ALA A 1 580 ? -9.967 -21.366 -31.898 1.00 89.50 580 ALA A N 1
ATOM 4443 C CA . ALA A 1 580 ? -10.668 -21.696 -33.143 1.00 89.50 580 ALA A CA 1
ATOM 4444 C C . ALA A 1 580 ? -11.775 -22.754 -32.951 1.00 89.50 580 ALA A C 1
ATOM 4446 O O . ALA A 1 580 ? -12.767 -22.762 -33.685 1.00 89.50 580 ALA A O 1
ATOM 4447 N N . ALA A 1 581 ? -11.638 -23.643 -31.963 1.00 89.88 581 ALA A N 1
ATOM 4448 C CA . ALA A 1 581 ? -12.678 -24.609 -31.613 1.00 89.88 581 ALA A CA 1
ATOM 4449 C C . ALA A 1 581 ? -13.849 -23.987 -30.827 1.00 89.88 581 ALA A C 1
ATOM 4451 O O . ALA A 1 581 ? -14.966 -24.506 -30.897 1.00 89.88 581 ALA A O 1
ATOM 4452 N N . LEU A 1 582 ? -13.598 -22.901 -30.089 1.00 89.12 582 LEU A N 1
ATOM 4453 C CA . LEU A 1 582 ? -14.573 -22.231 -29.226 1.00 89.12 582 LEU A CA 1
ATOM 4454 C C . LEU A 1 582 ? -15.365 -21.124 -29.939 1.00 89.12 582 LEU A C 1
ATOM 4456 O O . LEU A 1 582 ? -16.526 -20.924 -29.586 1.00 89.12 582 LEU A O 1
ATOM 4460 N N . PHE A 1 583 ? -14.778 -20.435 -30.928 1.00 93.19 583 PHE A N 1
ATOM 4461 C CA . PHE A 1 583 ? -15.475 -19.387 -31.683 1.00 93.19 583 PHE A CA 1
ATOM 4462 C C . PHE A 1 583 ? -16.705 -19.941 -32.424 1.00 93.19 583 PHE A C 1
ATOM 4464 O O . PHE A 1 583 ? -16.608 -20.847 -33.259 1.00 93.19 583 PHE A O 1
ATOM 4471 N N . GLU A 1 584 ? -17.863 -19.350 -32.141 1.00 91.69 584 GLU A N 1
ATOM 4472 C CA . GLU A 1 584 ? -19.115 -19.549 -32.867 1.00 91.69 584 GLU A CA 1
ATOM 4473 C C . GLU A 1 584 ? -19.246 -18.550 -34.024 1.00 91.69 584 GLU A C 1
ATOM 4475 O O . GLU A 1 584 ? -19.804 -18.903 -35.067 1.00 91.69 584 GLU A O 1
ATOM 4480 N N . ASN A 1 585 ? -18.694 -17.336 -33.887 1.00 89.94 585 ASN A N 1
ATOM 4481 C CA . ASN A 1 585 ? -18.644 -16.376 -34.988 1.00 89.94 585 ASN A CA 1
ATOM 4482 C C . ASN A 1 585 ? -17.709 -16.886 -36.113 1.00 89.94 585 ASN A C 1
ATOM 4484 O O . ASN A 1 585 ? -16.515 -17.096 -35.867 1.00 89.94 585 ASN A O 1
ATOM 4488 N N . PRO A 1 586 ? -18.210 -17.060 -37.354 1.00 88.94 586 PRO A N 1
ATOM 4489 C CA . PRO A 1 586 ? -17.437 -17.642 -38.451 1.00 88.94 586 PRO A CA 1
ATOM 4490 C C . PRO A 1 586 ? -16.221 -16.798 -38.856 1.00 88.94 586 PRO A C 1
ATOM 4492 O O . PRO A 1 586 ? -15.190 -17.364 -39.212 1.00 88.94 586 PRO A O 1
ATOM 4495 N N . GLU A 1 587 ? -16.295 -15.470 -38.752 1.00 87.00 587 GLU A N 1
ATOM 4496 C CA . GLU A 1 587 ? -15.195 -14.565 -39.104 1.00 87.00 587 GLU A CA 1
ATOM 4497 C C . GLU A 1 587 ? -14.065 -14.616 -38.072 1.00 87.00 587 GLU A C 1
ATOM 4499 O O . GLU A 1 587 ? -12.883 -14.682 -38.420 1.00 87.00 587 GLU A O 1
ATOM 4504 N N . TRP A 1 588 ? -14.413 -14.663 -36.784 1.00 91.44 588 TRP A N 1
ATOM 4505 C CA . TRP A 1 588 ? -13.429 -14.802 -35.705 1.00 91.44 588 TRP A CA 1
ATOM 4506 C C . TRP A 1 588 ? -12.786 -16.180 -35.701 1.00 91.44 588 TRP A C 1
ATOM 4508 O O . TRP A 1 588 ? -11.577 -16.295 -35.500 1.00 91.44 588 TRP A O 1
ATOM 4518 N N . LYS A 1 589 ? -13.563 -17.216 -36.020 1.00 93.62 589 LYS A N 1
ATOM 4519 C CA . LYS A 1 589 ? -13.046 -18.566 -36.217 1.00 93.62 589 LYS A CA 1
ATOM 4520 C C . LYS A 1 589 ? -12.062 -18.646 -37.389 1.00 93.62 589 LYS A C 1
ATOM 4522 O O . LYS A 1 589 ? -10.983 -19.218 -37.229 1.00 93.62 589 LYS A O 1
ATOM 4527 N N . ALA A 1 590 ? -12.395 -18.041 -38.530 1.00 90.88 590 ALA A N 1
ATOM 4528 C CA . ALA A 1 590 ? -11.508 -17.978 -39.692 1.00 90.88 590 ALA A CA 1
ATOM 4529 C C . ALA A 1 590 ? -10.217 -17.212 -39.371 1.00 90.88 590 ALA A C 1
ATOM 4531 O O . ALA A 1 590 ? -9.122 -17.668 -39.699 1.00 90.88 590 ALA A O 1
ATOM 4532 N N . THR A 1 591 ? -10.335 -16.111 -38.626 1.00 88.88 591 THR A N 1
ATOM 4533 C CA . THR A 1 591 ? -9.195 -15.306 -38.165 1.00 88.88 591 THR A CA 1
ATOM 4534 C C . THR A 1 591 ? -8.299 -16.075 -37.199 1.00 88.88 591 THR A C 1
ATOM 4536 O O . THR A 1 591 ? -7.075 -15.985 -37.295 1.00 88.88 591 THR A O 1
ATOM 4539 N N . ALA A 1 592 ? -8.880 -16.866 -36.294 1.00 92.12 592 ALA A N 1
ATOM 4540 C CA . ALA A 1 592 ? -8.118 -17.754 -35.427 1.00 92.12 592 ALA A CA 1
ATOM 4541 C C . ALA A 1 592 ? -7.344 -18.791 -36.260 1.00 92.12 592 ALA A C 1
ATOM 4543 O O . ALA A 1 592 ? -6.133 -18.903 -36.106 1.00 92.12 592 ALA A O 1
ATOM 4544 N N . ASN A 1 593 ? -7.983 -19.460 -37.227 1.00 92.88 593 ASN A N 1
ATOM 4545 C CA . ASN A 1 593 ? -7.288 -20.410 -38.109 1.00 92.88 593 ASN A CA 1
ATOM 4546 C C . ASN A 1 593 ? -6.178 -19.749 -38.946 1.00 92.88 593 ASN A C 1
ATOM 4548 O O . ASN A 1 593 ? -5.096 -20.318 -39.077 1.00 92.88 593 ASN A O 1
ATOM 4552 N N . TYR A 1 594 ? -6.398 -18.528 -39.443 1.00 87.62 594 TYR A N 1
ATOM 4553 C CA . TYR A 1 594 ? -5.382 -17.757 -40.166 1.00 87.62 594 TYR A CA 1
ATOM 4554 C C . TYR A 1 594 ? -4.169 -17.433 -39.279 1.00 87.62 594 TYR A C 1
ATOM 4556 O O . TYR A 1 594 ? -3.026 -17.588 -39.705 1.00 87.62 594 TYR A O 1
ATOM 4564 N N . ARG A 1 595 ? -4.400 -17.031 -38.020 1.00 86.94 595 ARG A N 1
ATOM 4565 C CA . ARG A 1 595 ? -3.328 -16.791 -37.036 1.00 86.94 595 ARG A CA 1
ATOM 4566 C C . ARG A 1 595 ? -2.603 -18.069 -36.621 1.00 86.94 595 ARG A C 1
ATOM 4568 O O . ARG A 1 595 ? -1.421 -18.005 -36.310 1.00 86.94 595 ARG A O 1
ATOM 4575 N N . GLY A 1 596 ? -3.300 -19.202 -36.630 1.00 89.12 596 GLY A N 1
ATOM 4576 C CA . GLY A 1 596 ? -2.741 -20.531 -36.382 1.00 89.12 596 GLY A CA 1
ATOM 4577 C C . GLY A 1 596 ? -2.038 -21.148 -37.596 1.00 89.12 596 GLY A C 1
ATOM 4578 O O . GLY A 1 596 ? -1.793 -22.349 -37.589 1.00 89.12 596 GLY A O 1
ATOM 4579 N N . GLU A 1 597 ? -1.765 -20.360 -38.645 1.00 89.06 597 GLU A N 1
ATOM 4580 C CA . GLU A 1 597 ? -1.105 -20.777 -39.896 1.00 89.06 597 GLU A CA 1
ATOM 4581 C C . GLU A 1 597 ? -1.855 -21.865 -40.693 1.00 89.06 597 GLU A C 1
ATOM 4583 O O . GLU A 1 597 ? -1.324 -22.451 -41.638 1.00 89.06 597 GLU A O 1
ATOM 4588 N N . LYS A 1 598 ? -3.134 -22.105 -40.377 1.00 93.00 598 LYS A N 1
ATOM 4589 C CA . LYS A 1 598 ? -4.026 -23.024 -41.102 1.00 93.00 598 LYS A CA 1
ATOM 4590 C C . LYS A 1 598 ? -4.735 -22.273 -42.227 1.00 93.00 598 LYS A C 1
ATOM 4592 O O . LYS A 1 598 ? -5.950 -22.071 -42.203 1.00 93.00 598 LYS A O 1
ATOM 4597 N N . PHE A 1 599 ? -3.952 -21.813 -43.202 1.00 88.50 599 PHE A N 1
ATOM 4598 C CA . PHE A 1 599 ? -4.429 -20.915 -44.261 1.00 88.50 599 PHE A CA 1
ATOM 4599 C C . PHE A 1 599 ? -5.489 -21.545 -45.175 1.00 88.50 599 PHE A C 1
ATOM 4601 O O . PHE A 1 599 ? -6.390 -20.841 -45.619 1.00 88.50 599 PHE A O 1
ATOM 4608 N N . GLU A 1 600 ? -5.432 -22.858 -45.401 1.00 92.50 600 GLU A N 1
ATOM 4609 C CA . GLU A 1 600 ? -6.418 -23.590 -46.208 1.00 92.50 600 GLU A CA 1
ATOM 4610 C C . GLU A 1 600 ? -7.793 -23.640 -45.510 1.00 92.50 600 GLU A C 1
ATOM 4612 O O . GLU A 1 600 ? -8.817 -23.283 -46.100 1.00 92.50 600 GLU A O 1
ATOM 4617 N N . ASP A 1 601 ? -7.813 -23.966 -44.211 1.00 91.00 601 ASP A N 1
ATOM 4618 C CA . ASP A 1 601 ? -9.030 -23.947 -43.390 1.00 91.00 601 ASP A CA 1
ATOM 4619 C C . ASP A 1 601 ? -9.607 -22.530 -43.285 1.00 91.00 601 ASP A C 1
ATOM 4621 O O . ASP A 1 601 ? -10.821 -22.344 -43.420 1.00 91.00 601 ASP A O 1
ATOM 4625 N N . ALA A 1 602 ? -8.739 -21.532 -43.086 1.00 91.44 602 ALA A N 1
ATOM 4626 C CA . ALA A 1 602 ? -9.121 -20.127 -43.036 1.00 91.44 602 ALA A CA 1
ATOM 4627 C C . ALA A 1 602 ? -9.728 -19.657 -44.365 1.00 91.44 602 ALA A C 1
ATOM 4629 O O . ALA A 1 602 ? -10.801 -19.059 -44.352 1.00 91.44 602 ALA A O 1
ATOM 4630 N N . ALA A 1 603 ? -9.110 -19.981 -45.507 1.00 92.12 603 ALA A N 1
ATOM 4631 C CA . ALA A 1 603 ? -9.642 -19.651 -46.828 1.00 92.12 603 ALA A CA 1
ATOM 4632 C C . ALA A 1 603 ? -11.016 -20.299 -47.063 1.00 92.12 603 ALA A C 1
ATOM 4634 O O . ALA A 1 603 ? -11.940 -19.633 -47.527 1.00 92.12 603 ALA A O 1
ATOM 4635 N N . SER A 1 604 ? -11.203 -21.563 -46.660 1.00 93.56 604 SER A N 1
ATOM 4636 C CA . SER A 1 604 ? -12.513 -22.223 -46.773 1.00 93.56 604 SER A CA 1
ATOM 4637 C C . SER A 1 604 ? -13.604 -21.518 -45.953 1.00 93.56 604 SER A C 1
ATOM 4639 O O . SER A 1 604 ? -14.750 -21.426 -46.393 1.00 93.56 604 SER A O 1
ATOM 4641 N N . GLN A 1 605 ? -13.249 -21.004 -44.770 1.00 91.94 605 GLN A N 1
ATOM 4642 C CA . GLN A 1 605 ? -14.181 -20.339 -43.861 1.00 91.94 605 GLN A CA 1
ATOM 4643 C C . GLN A 1 605 ? -14.473 -18.903 -44.306 1.00 91.94 605 GLN A C 1
ATOM 4645 O O . GLN A 1 605 ? -15.638 -18.510 -44.317 1.00 91.94 605 GLN A O 1
ATOM 4650 N N . TYR A 1 606 ? -13.454 -18.153 -44.740 1.00 92.94 606 TYR A N 1
ATOM 4651 C CA . TYR A 1 606 ? -13.626 -16.818 -45.314 1.00 92.94 606 TYR A CA 1
ATOM 4652 C C . TYR A 1 606 ? -14.408 -16.841 -46.628 1.00 92.94 606 TYR A C 1
ATOM 4654 O O . TYR A 1 606 ? -15.189 -15.929 -46.877 1.00 92.94 606 TYR A O 1
ATOM 4662 N N . GLY A 1 607 ? -14.287 -17.905 -47.430 1.00 87.94 607 GLY A N 1
ATOM 4663 C CA . GLY A 1 607 ? -15.047 -18.071 -48.673 1.00 87.94 607 GLY A CA 1
ATOM 4664 C C . GLY A 1 607 ? -16.571 -18.102 -48.492 1.00 87.94 607 GLY A C 1
ATOM 4665 O O . GLY A 1 607 ? -17.303 -17.891 -49.454 1.00 87.94 607 GLY A O 1
ATOM 4666 N N . GLY A 1 608 ? -17.062 -18.344 -47.271 1.00 85.88 608 GLY A N 1
ATOM 4667 C CA . GLY A 1 608 ? -18.484 -18.255 -46.924 1.00 85.88 608 GLY A CA 1
ATOM 4668 C C . GLY A 1 608 ? -18.930 -16.897 -46.362 1.00 85.88 608 GLY A C 1
ATOM 4669 O O . GLY A 1 608 ? -20.087 -16.779 -45.955 1.00 85.88 608 GLY A O 1
ATOM 4670 N N . ILE A 1 609 ? -18.037 -15.903 -46.277 1.00 90.00 609 ILE A N 1
ATOM 4671 C CA . ILE A 1 609 ? -18.280 -14.606 -45.633 1.00 90.00 609 ILE A CA 1
ATOM 4672 C C . ILE A 1 609 ? -18.342 -13.503 -46.698 1.00 90.00 609 ILE A C 1
ATOM 4674 O O . ILE A 1 609 ? -17.325 -13.028 -47.195 1.00 90.00 609 ILE A O 1
ATOM 4678 N N . ASP A 1 610 ? -19.557 -13.048 -47.008 1.00 88.38 610 ASP A N 1
ATOM 4679 C CA . ASP A 1 610 ? -19.833 -12.026 -48.031 1.00 88.38 610 ASP A CA 1
ATOM 4680 C C . ASP A 1 610 ? -19.655 -10.573 -47.531 1.00 88.38 610 ASP A C 1
ATOM 4682 O O . ASP A 1 610 ? -20.428 -9.680 -47.882 1.00 88.38 610 ASP A O 1
ATOM 4686 N N . THR A 1 611 ? -18.647 -10.309 -46.699 1.00 88.19 611 THR A N 1
ATOM 4687 C CA . THR A 1 611 ? -18.270 -8.947 -46.270 1.00 88.19 611 THR A CA 1
ATOM 4688 C C . THR A 1 611 ? -17.005 -8.486 -46.996 1.00 88.19 611 THR A C 1
ATOM 4690 O O . THR A 1 611 ? -16.241 -9.311 -47.500 1.00 88.19 611 THR A O 1
ATOM 4693 N N . ALA A 1 612 ? -16.776 -7.169 -47.075 1.00 86.19 612 ALA A N 1
ATOM 4694 C CA . ALA A 1 612 ? -15.536 -6.630 -47.644 1.00 86.19 612 ALA A CA 1
ATOM 4695 C C . ALA A 1 612 ? -14.306 -7.173 -46.891 1.00 86.19 612 ALA A C 1
ATOM 4697 O O . ALA A 1 612 ? -13.392 -7.701 -47.520 1.00 86.19 612 ALA A O 1
ATOM 4698 N N . ASP A 1 613 ? -14.351 -7.165 -45.554 1.00 81.56 613 ASP A N 1
ATOM 4699 C CA . ASP A 1 613 ? -13.291 -7.699 -44.688 1.00 81.56 613 ASP A CA 1
ATOM 4700 C C . ASP A 1 613 ? -13.109 -9.216 -44.834 1.00 81.56 613 ASP A C 1
ATOM 4702 O O . ASP A 1 613 ? -11.981 -9.707 -44.877 1.00 81.56 613 ASP A O 1
ATOM 4706 N N . GLY A 1 614 ? -14.200 -9.977 -44.970 1.00 85.81 614 GLY A N 1
ATOM 4707 C CA . GLY A 1 614 ? -14.150 -11.422 -45.200 1.00 85.81 614 GLY A CA 1
ATOM 4708 C C . GLY A 1 614 ? -13.447 -11.772 -46.511 1.00 85.81 614 GLY A C 1
ATOM 4709 O O . GLY A 1 614 ? -12.572 -12.637 -46.531 1.00 85.81 614 GLY A O 1
ATOM 4710 N N . LYS A 1 615 ? -13.757 -11.044 -47.588 1.00 91.75 615 LYS A N 1
ATOM 4711 C CA . LYS A 1 615 ? -13.132 -11.210 -48.911 1.00 91.75 615 LYS A CA 1
ATOM 4712 C C . LYS A 1 615 ? -11.686 -10.716 -48.950 1.00 91.75 615 LYS A C 1
ATOM 4714 O O . LYS A 1 615 ? -10.830 -11.368 -49.540 1.00 91.75 615 LYS A O 1
ATOM 4719 N N . TYR A 1 616 ? -11.382 -9.618 -48.262 1.00 89.38 616 TYR A N 1
ATOM 4720 C CA . TYR A 1 616 ? -10.009 -9.147 -48.085 1.00 89.38 616 TYR A CA 1
ATOM 4721 C C . TYR A 1 616 ? -9.157 -10.189 -47.342 1.00 89.38 616 TYR A C 1
ATOM 4723 O O . TYR A 1 616 ? -8.062 -10.549 -47.783 1.00 89.38 616 TYR A O 1
ATOM 4731 N N . ASN A 1 617 ? -9.684 -10.750 -46.252 1.00 89.88 617 ASN A N 1
ATOM 4732 C CA . ASN A 1 617 ? -9.000 -11.789 -45.488 1.00 89.88 617 ASN A CA 1
ATOM 4733 C C . ASN A 1 617 ? -8.909 -13.128 -46.240 1.00 89.88 617 ASN A C 1
ATOM 4735 O O . ASN A 1 617 ? -7.918 -13.842 -46.078 1.00 89.88 617 ASN A O 1
ATOM 4739 N N . LEU A 1 618 ? -9.874 -13.441 -47.112 1.00 92.81 618 LEU A N 1
ATOM 4740 C CA . LEU A 1 618 ? -9.771 -14.545 -48.068 1.00 92.81 618 LEU A CA 1
ATOM 4741 C C . LEU A 1 618 ? -8.567 -14.355 -49.003 1.00 92.81 618 LEU A C 1
ATOM 4743 O O . LEU A 1 618 ? -7.768 -15.278 -49.159 1.00 92.81 618 LEU A O 1
ATOM 4747 N N . GLY A 1 619 ? -8.394 -13.149 -49.554 1.00 89.06 619 GLY A N 1
ATOM 4748 C CA . GLY A 1 619 ? -7.234 -12.801 -50.378 1.00 89.06 619 GLY A CA 1
ATOM 4749 C C . GLY A 1 619 ? -5.917 -12.964 -49.624 1.00 89.06 619 GLY A C 1
ATOM 4750 O O . GLY A 1 619 ? -4.986 -13.590 -50.129 1.00 89.06 619 GLY A O 1
ATOM 4751 N N . ASN A 1 620 ? -5.869 -12.529 -48.360 1.00 87.56 620 ASN A N 1
ATOM 4752 C CA . ASN A 1 620 ? -4.706 -12.736 -47.492 1.00 87.56 620 ASN A CA 1
ATOM 4753 C C . ASN A 1 620 ? -4.407 -14.230 -47.266 1.00 87.56 620 ASN A C 1
ATOM 4755 O O . ASN A 1 620 ? -3.245 -14.646 -47.289 1.00 87.56 620 ASN A O 1
ATOM 4759 N N . ALA A 1 621 ? -5.440 -15.052 -47.061 1.00 89.50 621 ALA A N 1
ATOM 4760 C CA . ALA A 1 621 ? -5.293 -16.494 -46.882 1.00 89.50 621 ALA A CA 1
ATOM 4761 C C . ALA A 1 621 ? -4.774 -17.189 -48.154 1.00 89.50 621 ALA A C 1
ATOM 4763 O O . ALA A 1 621 ? -3.918 -18.069 -48.048 1.00 89.50 621 ALA A O 1
ATOM 4764 N N . PHE A 1 622 ? -5.225 -16.786 -49.347 1.00 92.44 622 PHE A N 1
ATOM 4765 C CA . PHE A 1 622 ? -4.693 -17.295 -50.618 1.00 92.44 622 PHE A CA 1
ATOM 4766 C C . PHE A 1 622 ? -3.261 -16.825 -50.891 1.00 92.44 622 PHE A C 1
ATOM 4768 O O . PHE A 1 622 ? -2.411 -17.634 -51.270 1.00 92.44 622 PHE A O 1
ATOM 4775 N N . ALA A 1 623 ? -2.944 -15.566 -50.581 1.00 83.62 623 ALA A N 1
ATOM 4776 C CA . ALA A 1 623 ? -1.591 -15.032 -50.712 1.00 83.62 623 ALA A CA 1
ATOM 4777 C C . ALA A 1 623 ? -0.578 -15.830 -49.870 1.00 83.62 623 ALA A C 1
ATOM 4779 O O . ALA A 1 623 ? 0.507 -16.166 -50.345 1.00 83.62 623 ALA A O 1
ATOM 4780 N N . LYS A 1 624 ? -0.944 -16.215 -48.638 1.00 85.69 624 LYS A N 1
ATOM 4781 C CA . LYS A 1 624 ? -0.107 -17.070 -47.773 1.00 85.69 624 LYS A CA 1
ATOM 4782 C C . LYS A 1 624 ? 0.059 -18.503 -48.281 1.00 85.69 624 LYS A C 1
ATOM 4784 O O . LYS A 1 624 ? 1.033 -19.155 -47.915 1.00 85.69 624 LYS A O 1
ATOM 4789 N N . GLN A 1 625 ? -0.841 -18.966 -49.143 1.00 85.88 625 GLN A N 1
ATOM 4790 C CA . GLN A 1 625 ? -0.747 -20.255 -49.833 1.00 85.88 625 GLN A CA 1
ATOM 4791 C C . GLN A 1 625 ? 0.019 -20.168 -51.164 1.00 85.88 625 GLN A C 1
ATOM 4793 O O . GLN A 1 625 ? 0.162 -21.183 -51.840 1.00 85.88 625 GLN A O 1
ATOM 4798 N N . ASN A 1 626 ? 0.532 -18.985 -51.534 1.00 79.75 626 ASN A N 1
ATOM 4799 C CA . ASN A 1 626 ? 1.168 -18.716 -52.830 1.00 79.75 626 ASN A CA 1
ATOM 4800 C C . ASN A 1 626 ? 0.216 -18.921 -54.033 1.00 79.75 626 ASN A C 1
ATOM 4802 O O . ASN A 1 626 ? 0.663 -19.181 -55.148 1.00 79.75 626 ASN A O 1
ATOM 4806 N N . LEU A 1 627 ? -1.093 -18.791 -53.796 1.00 85.19 627 LEU A N 1
ATOM 4807 C CA . LEU A 1 627 ? -2.158 -18.804 -54.800 1.00 85.19 627 LEU A CA 1
ATOM 4808 C C . LEU A 1 627 ? -2.457 -17.354 -55.201 1.00 85.19 627 LEU A C 1
ATOM 4810 O O . LEU A 1 627 ? -3.342 -16.703 -54.647 1.00 85.19 627 LEU A O 1
ATOM 4814 N N . LEU A 1 628 ? -1.594 -16.799 -56.059 1.00 83.38 628 LEU A N 1
ATOM 4815 C CA . LEU A 1 628 ? -1.562 -15.359 -56.340 1.00 83.38 628 LEU A CA 1
ATOM 4816 C C . LEU A 1 628 ? -2.771 -14.897 -57.166 1.00 83.38 628 LEU A C 1
ATOM 4818 O O . LEU A 1 628 ? -3.312 -13.829 -56.891 1.00 83.38 628 LEU A O 1
ATOM 4822 N N . ASP A 1 629 ? -3.227 -15.709 -58.123 1.00 88.31 629 ASP A N 1
ATOM 4823 C CA . ASP A 1 629 ? -4.391 -15.392 -58.960 1.00 88.31 629 ASP A CA 1
ATOM 4824 C C . ASP A 1 629 ? -5.678 -15.349 -58.122 1.00 88.31 629 ASP A C 1
ATOM 4826 O O . ASP A 1 629 ? -6.458 -14.398 -58.198 1.00 88.31 629 ASP A O 1
ATOM 4830 N N . GLU A 1 630 ? -5.862 -16.340 -57.248 1.00 90.38 630 GLU A N 1
ATOM 4831 C CA . GLU A 1 630 ? -6.998 -16.432 -56.333 1.00 90.38 630 GLU A CA 1
ATOM 4832 C C . GLU A 1 630 ? -6.980 -15.311 -55.284 1.00 90.38 630 GLU A C 1
ATOM 4834 O O . GLU A 1 630 ? -8.034 -14.804 -54.890 1.00 90.38 630 GLU A O 1
ATOM 4839 N N . ALA A 1 631 ? -5.790 -14.887 -54.846 1.00 86.81 631 ALA A N 1
ATOM 4840 C CA . ALA A 1 631 ? -5.641 -13.750 -53.946 1.00 86.81 631 ALA A CA 1
ATOM 4841 C C . ALA A 1 631 ? -6.081 -12.438 -54.612 1.00 86.81 631 ALA A C 1
ATOM 4843 O O . ALA A 1 631 ? -6.852 -11.684 -54.016 1.00 86.81 631 ALA A O 1
ATOM 4844 N N . ILE A 1 632 ? -5.640 -12.188 -55.851 1.00 91.00 632 ILE A N 1
ATOM 4845 C CA . ILE A 1 632 ? -6.032 -11.009 -56.638 1.00 91.00 632 ILE A CA 1
ATOM 4846 C C . ILE A 1 632 ? -7.549 -10.990 -56.844 1.00 91.00 632 ILE A C 1
ATOM 4848 O O . ILE A 1 632 ? -8.179 -9.960 -56.598 1.00 91.00 632 ILE A O 1
ATOM 4852 N N . GLU A 1 633 ? -8.149 -12.126 -57.218 1.00 95.81 633 GLU A N 1
ATOM 4853 C CA . GLU A 1 633 ? -9.599 -12.227 -57.400 1.00 95.81 633 GLU A CA 1
ATOM 4854 C C . GLU A 1 633 ? -10.357 -11.911 -56.101 1.00 95.81 633 GLU A C 1
ATOM 4856 O O . GLU A 1 633 ? -11.329 -11.155 -56.114 1.00 95.81 633 GLU A O 1
ATOM 4861 N N . ALA A 1 634 ? -9.907 -12.437 -54.961 1.00 92.75 634 ALA A N 1
ATOM 4862 C CA . ALA A 1 634 ? -10.533 -12.163 -53.671 1.00 92.75 634 ALA A CA 1
ATOM 4863 C C . ALA A 1 634 ? -10.412 -10.682 -53.256 1.00 92.75 634 ALA A C 1
ATOM 4865 O O . ALA A 1 634 ? -11.383 -10.112 -52.748 1.00 92.75 634 ALA A O 1
ATOM 4866 N N . TYR A 1 635 ? -9.279 -10.023 -53.530 1.00 91.88 635 TYR A N 1
ATOM 4867 C CA . TYR A 1 635 ? -9.141 -8.578 -53.315 1.00 91.88 635 TYR A CA 1
ATOM 4868 C C . TYR A 1 635 ? -10.042 -7.765 -54.247 1.00 91.88 635 TYR A C 1
ATOM 4870 O O . TYR A 1 635 ? -10.675 -6.812 -53.795 1.00 91.88 635 TYR A O 1
ATOM 4878 N N . ASP A 1 636 ? -10.184 -8.161 -55.512 1.00 95.62 636 ASP A N 1
ATOM 4879 C CA . ASP A 1 636 ? -11.134 -7.530 -56.433 1.00 95.62 636 ASP A CA 1
ATOM 4880 C C . ASP A 1 636 ? -12.578 -7.672 -55.949 1.00 95.62 636 ASP A C 1
ATOM 4882 O O . ASP A 1 636 ? -13.363 -6.723 -56.010 1.00 95.62 636 ASP A O 1
ATOM 4886 N N . GLN A 1 637 ? -12.936 -8.835 -55.405 1.00 94.31 637 GLN A N 1
ATOM 4887 C CA . GLN A 1 637 ? -14.246 -9.038 -54.798 1.00 94.31 637 GLN A CA 1
ATOM 4888 C C . GLN A 1 637 ? -14.445 -8.182 -53.538 1.00 94.31 637 GLN A C 1
ATOM 4890 O O . GLN A 1 637 ? -15.575 -7.750 -53.294 1.00 94.31 637 GLN A O 1
ATOM 4895 N N . ALA A 1 638 ? -13.397 -7.939 -52.743 1.00 91.44 638 ALA A N 1
ATOM 4896 C CA . ALA A 1 638 ? -13.447 -7.038 -51.591 1.00 91.44 638 ALA A CA 1
ATOM 4897 C C . ALA A 1 638 ? -13.661 -5.583 -52.037 1.00 91.44 638 ALA A C 1
ATOM 4899 O O . ALA A 1 638 ? -14.586 -4.931 -51.555 1.00 91.44 638 ALA A O 1
ATOM 4900 N N . LEU A 1 639 ? -12.898 -5.124 -53.034 1.00 92.88 639 LEU A N 1
ATOM 4901 C CA . LEU A 1 639 ? -12.994 -3.780 -53.618 1.00 92.88 639 LEU A CA 1
ATOM 4902 C C . LEU A 1 639 ? -14.309 -3.541 -54.369 1.00 92.88 639 LEU A C 1
ATOM 4904 O O . LEU A 1 639 ? -14.782 -2.413 -54.474 1.00 92.88 639 LEU A O 1
ATOM 4908 N N . ALA A 1 640 ? -14.948 -4.599 -54.869 1.00 94.62 640 ALA A N 1
ATOM 4909 C CA . ALA A 1 640 ? -16.291 -4.505 -55.431 1.00 94.62 640 ALA A CA 1
ATOM 4910 C C . ALA A 1 640 ? -17.366 -4.230 -54.362 1.00 94.62 640 ALA A C 1
ATOM 4912 O O . ALA A 1 640 ? -18.417 -3.673 -54.687 1.00 94.62 640 ALA A O 1
ATOM 4913 N N . VAL A 1 641 ? -17.131 -4.645 -53.110 1.00 91.12 641 VAL A N 1
ATOM 4914 C CA . VAL A 1 641 ? -18.030 -4.383 -51.973 1.00 91.12 641 VAL A CA 1
ATOM 4915 C C . VAL A 1 641 ? -17.695 -3.044 -51.315 1.00 91.12 641 VAL A C 1
ATOM 4917 O O . VAL A 1 641 ? -18.612 -2.276 -51.030 1.00 91.12 641 VAL A O 1
ATOM 4920 N N . ASP A 1 642 ? -16.408 -2.761 -51.114 1.00 90.88 642 ASP A N 1
ATOM 4921 C CA . ASP A 1 642 ? -15.894 -1.509 -50.559 1.00 90.88 642 ASP A CA 1
ATOM 4922 C C . ASP A 1 642 ? -14.746 -0.952 -51.427 1.00 90.88 642 ASP A C 1
ATOM 4924 O O . ASP A 1 642 ? -13.586 -1.332 -51.244 1.00 90.88 642 ASP A O 1
ATOM 4928 N N . PRO A 1 643 ? -15.055 -0.063 -52.391 1.00 92.62 643 PRO A N 1
ATOM 4929 C CA . PRO A 1 643 ? -14.057 0.493 -53.305 1.00 92.62 643 PRO A CA 1
ATOM 4930 C C . PRO A 1 643 ? -12.963 1.324 -52.627 1.00 92.62 643 PRO A C 1
ATOM 4932 O O . PRO A 1 643 ? -11.876 1.448 -53.193 1.00 92.62 643 PRO A O 1
ATOM 4935 N N . ASP A 1 644 ? -13.235 1.873 -51.439 1.00 88.19 644 ASP A N 1
ATOM 4936 C CA . ASP A 1 644 ? -12.326 2.760 -50.704 1.00 88.19 644 ASP A CA 1
ATOM 4937 C C . ASP A 1 644 ? -11.418 1.989 -49.717 1.00 88.19 644 ASP A C 1
ATOM 4939 O O . ASP A 1 644 ? -10.688 2.598 -48.936 1.00 88.19 644 ASP A O 1
ATOM 4943 N N . ASN A 1 645 ? -11.426 0.648 -49.749 1.00 83.00 645 ASN A N 1
ATOM 4944 C CA . ASN A 1 645 ? -10.593 -0.187 -48.881 1.00 83.00 645 ASN A CA 1
ATOM 4945 C C . ASN A 1 645 ? -9.104 -0.119 -49.287 1.00 83.00 645 ASN A C 1
ATOM 4947 O O . ASN A 1 645 ? -8.636 -0.871 -50.148 1.00 83.00 645 ASN A O 1
ATOM 4951 N N . GLU A 1 646 ? -8.359 0.793 -48.654 1.00 85.19 646 GLU A N 1
ATOM 4952 C CA . GLU A 1 646 ? -6.936 1.052 -48.928 1.00 85.19 646 GLU A CA 1
ATOM 4953 C C . GLU A 1 646 ? -6.058 -0.203 -48.768 1.00 85.19 646 GLU A C 1
ATOM 4955 O O . GLU A 1 646 ? -5.161 -0.438 -49.582 1.00 85.19 646 GLU A O 1
ATOM 4960 N N . ASP A 1 647 ? -6.349 -1.048 -47.773 1.00 72.38 647 ASP A N 1
ATOM 4961 C CA . ASP A 1 647 ? -5.582 -2.265 -47.487 1.00 72.38 647 ASP A CA 1
ATOM 4962 C C . ASP A 1 647 ? -5.721 -3.305 -48.610 1.00 72.38 647 ASP A C 1
ATOM 4964 O O . ASP A 1 647 ? -4.737 -3.922 -49.032 1.00 72.38 647 ASP A O 1
ATOM 4968 N N . ALA A 1 648 ? -6.934 -3.483 -49.142 1.00 78.44 648 ALA A N 1
ATOM 4969 C CA . ALA A 1 648 ? -7.186 -4.381 -50.265 1.00 78.44 648 ALA A CA 1
ATOM 4970 C C . ALA A 1 648 ? -6.530 -3.876 -51.561 1.00 78.44 648 ALA A C 1
ATOM 4972 O O . ALA A 1 648 ? -5.963 -4.681 -52.303 1.00 78.44 648 ALA A O 1
ATOM 4973 N N . GLN A 1 649 ? -6.538 -2.560 -51.817 1.00 82.56 649 GLN A N 1
ATOM 4974 C CA . GLN A 1 649 ? -5.835 -1.969 -52.965 1.00 82.56 649 GLN A CA 1
ATOM 4975 C C . GLN A 1 649 ? -4.320 -2.185 -52.865 1.00 82.56 649 GLN A C 1
ATOM 4977 O O . GLN A 1 649 ? -3.684 -2.607 -53.834 1.00 82.56 649 GLN A O 1
ATOM 4982 N N . PHE A 1 650 ? -3.750 -1.929 -51.684 1.00 81.12 650 PHE A N 1
ATOM 4983 C CA . PHE A 1 650 ? -2.322 -2.083 -51.433 1.00 81.12 650 PHE A CA 1
ATOM 4984 C C . PHE A 1 650 ? -1.871 -3.543 -51.569 1.00 81.12 650 PHE A C 1
ATOM 4986 O O . PHE A 1 650 ? -0.919 -3.828 -52.301 1.00 81.12 650 PHE A O 1
ATOM 4993 N N . ASN A 1 651 ? -2.568 -4.482 -50.917 1.00 77.12 651 ASN A N 1
ATOM 4994 C CA . ASN A 1 651 ? -2.199 -5.896 -50.972 1.00 77.12 651 ASN A CA 1
ATOM 4995 C C . ASN A 1 651 ? -2.367 -6.471 -52.381 1.00 77.12 651 ASN A C 1
ATOM 4997 O O . ASN A 1 651 ? -1.500 -7.222 -52.826 1.00 77.12 651 ASN A O 1
ATOM 5001 N N . LYS A 1 652 ? -3.412 -6.078 -53.118 1.00 87.44 652 LYS A N 1
ATOM 5002 C CA . LYS A 1 652 ? -3.578 -6.481 -54.518 1.00 87.44 652 LYS A CA 1
ATOM 5003 C C . LYS A 1 652 ? -2.387 -6.042 -55.375 1.00 87.44 652 LYS A C 1
ATOM 5005 O O . LYS A 1 652 ? -1.795 -6.879 -56.051 1.00 87.44 652 LYS A O 1
ATOM 5010 N N . ALA A 1 653 ? -1.994 -4.768 -55.293 1.00 83.12 653 ALA A N 1
ATOM 5011 C CA . ALA A 1 653 ? -0.856 -4.239 -56.048 1.00 83.12 653 ALA A CA 1
ATOM 5012 C C . ALA A 1 653 ? 0.458 -4.967 -55.707 1.00 83.12 653 ALA A C 1
ATOM 5014 O O . ALA A 1 653 ? 1.271 -5.247 -56.590 1.00 83.12 653 ALA A O 1
ATOM 5015 N N . LEU A 1 654 ? 0.653 -5.322 -54.432 1.00 79.12 654 LEU A N 1
ATOM 5016 C CA . LEU A 1 654 ? 1.811 -6.098 -53.992 1.00 79.12 654 LEU A CA 1
ATOM 5017 C C . LEU A 1 654 ? 1.828 -7.508 -54.605 1.00 79.12 654 LEU A C 1
ATOM 5019 O O . LEU A 1 654 ? 2.877 -7.964 -55.063 1.00 79.12 654 LEU A O 1
ATOM 5023 N N . ILE A 1 655 ? 0.684 -8.199 -54.631 1.00 81.19 655 ILE A N 1
ATOM 5024 C CA . ILE A 1 655 ? 0.579 -9.537 -55.228 1.00 81.19 655 ILE A CA 1
ATOM 5025 C C . ILE A 1 655 ? 0.770 -9.489 -56.753 1.00 81.19 655 ILE A C 1
ATOM 5027 O O . ILE A 1 655 ? 1.484 -10.335 -57.291 1.00 81.19 655 ILE A O 1
ATOM 5031 N N . GLU A 1 656 ? 0.233 -8.480 -57.443 1.00 85.56 656 GLU A N 1
ATOM 5032 C CA . GLU A 1 656 ? 0.455 -8.270 -58.884 1.00 85.56 656 GLU A CA 1
ATOM 5033 C C . GLU A 1 656 ? 1.945 -8.056 -59.208 1.00 85.56 656 GLU A C 1
ATOM 5035 O O . GLU A 1 656 ? 2.470 -8.627 -60.168 1.00 85.56 656 GLU A O 1
ATOM 5040 N N . GLN A 1 657 ? 2.660 -7.291 -58.376 1.00 79.56 657 GLN A N 1
ATOM 5041 C CA . GLN A 1 657 ? 4.105 -7.106 -58.523 1.00 79.56 657 GLN A CA 1
ATOM 5042 C C . GLN A 1 657 ? 4.874 -8.421 -58.317 1.00 79.56 657 GLN A C 1
ATOM 5044 O O . GLN A 1 657 ? 5.795 -8.725 -59.079 1.00 79.56 657 GLN A O 1
ATOM 5049 N N . LEU A 1 658 ? 4.496 -9.221 -57.313 1.00 74.75 658 LEU A N 1
ATOM 5050 C CA . LEU A 1 658 ? 5.103 -10.535 -57.069 1.00 74.75 658 LEU A CA 1
ATOM 5051 C C . LEU A 1 658 ? 4.856 -11.508 -58.230 1.00 74.75 658 LEU A C 1
ATOM 5053 O O . LEU A 1 658 ? 5.755 -12.268 -58.593 1.00 74.75 658 LEU A O 1
ATOM 5057 N N . GLN A 1 659 ? 3.673 -11.456 -58.844 1.00 80.44 659 GLN A N 1
ATOM 5058 C CA . GLN A 1 659 ? 3.341 -12.268 -60.011 1.00 80.44 659 GLN A CA 1
ATOM 5059 C C . GLN A 1 659 ? 4.203 -11.895 -61.228 1.00 80.44 659 GLN A C 1
ATOM 5061 O O . GLN A 1 659 ? 4.727 -12.785 -61.902 1.00 80.44 659 GLN A O 1
ATOM 5066 N N . GLN A 1 660 ? 4.415 -10.598 -61.482 1.00 78.69 660 GLN A N 1
ATOM 5067 C CA . GLN A 1 660 ? 5.316 -10.133 -62.547 1.00 78.69 660 GLN A CA 1
ATOM 5068 C C . GLN A 1 660 ? 6.758 -10.598 -62.310 1.00 78.69 660 GLN A C 1
ATOM 5070 O O . GLN A 1 660 ? 7.405 -11.097 -63.230 1.00 78.69 660 GLN A O 1
ATOM 5075 N N . GLN A 1 661 ? 7.235 -10.531 -61.065 1.00 72.06 661 GLN A N 1
ATOM 5076 C CA . GLN A 1 661 ? 8.572 -11.006 -60.706 1.00 72.06 661 GLN A CA 1
ATOM 5077 C C . GLN A 1 661 ? 8.750 -12.517 -60.935 1.00 72.06 661 GLN A C 1
ATOM 5079 O O . GLN A 1 661 ? 9.811 -12.944 -61.393 1.00 72.06 661 GLN A O 1
ATOM 5084 N N . GLN A 1 662 ? 7.724 -13.334 -60.655 1.00 69.88 662 GLN A N 1
ATOM 5085 C CA . GLN A 1 662 ? 7.757 -14.771 -60.962 1.00 69.88 662 GLN A CA 1
ATOM 5086 C C . GLN A 1 662 ? 7.807 -15.041 -62.472 1.00 69.88 662 GLN A C 1
ATOM 5088 O O . GLN A 1 662 ? 8.522 -15.946 -62.902 1.00 69.88 662 GLN A O 1
ATOM 5093 N N . GLN A 1 663 ? 7.095 -14.251 -63.282 1.00 71.69 663 GLN A N 1
ATOM 5094 C CA . GLN A 1 663 ? 7.114 -14.390 -64.742 1.00 71.69 663 GLN A CA 1
ATOM 5095 C C . GLN A 1 663 ? 8.466 -13.984 -65.348 1.00 71.69 663 GLN A C 1
ATOM 5097 O O . GLN A 1 663 ? 8.959 -14.666 -66.247 1.00 71.69 663 GLN A O 1
ATOM 5102 N N . GLU A 1 664 ? 9.105 -12.930 -64.833 1.00 70.06 664 GLU A N 1
ATOM 5103 C CA . GLU A 1 664 ? 10.456 -12.528 -65.252 1.00 70.06 664 GLU A CA 1
ATOM 5104 C C . GLU A 1 664 ? 11.514 -13.578 -64.874 1.00 70.06 664 GLU A C 1
ATOM 5106 O O . GLU A 1 664 ? 12.404 -13.873 -65.674 1.00 70.06 664 GLU A O 1
ATOM 5111 N N . GLN A 1 665 ? 11.393 -14.201 -63.694 1.00 57.41 665 GLN A N 1
ATOM 5112 C CA . GLN A 1 665 ? 12.273 -15.304 -63.289 1.00 57.41 665 GLN A CA 1
ATOM 5113 C C . GLN A 1 665 ? 12.081 -16.555 -64.155 1.00 57.41 665 GLN A C 1
ATOM 5115 O O . GLN A 1 665 ? 13.070 -17.200 -64.496 1.00 57.41 665 GLN A O 1
ATOM 5120 N N . GLN A 1 666 ? 10.849 -16.880 -64.560 1.00 57.03 666 GLN A N 1
ATOM 5121 C CA . GLN A 1 666 ? 10.595 -17.984 -65.495 1.00 57.03 666 GLN A CA 1
ATOM 5122 C C . GLN A 1 666 ? 11.159 -17.693 -66.894 1.00 57.03 666 GLN A C 1
ATOM 5124 O O . GLN A 1 666 ? 11.769 -18.574 -67.489 1.00 57.03 666 GLN A O 1
ATOM 5129 N N . GLN A 1 667 ? 11.072 -16.450 -67.384 1.00 55.34 667 GLN A N 1
ATOM 5130 C CA . GLN A 1 667 ? 11.676 -16.065 -68.669 1.00 55.34 667 GLN A CA 1
ATOM 5131 C C . GLN A 1 667 ? 13.213 -16.094 -68.658 1.00 55.34 667 GLN A C 1
ATOM 5133 O O . GLN A 1 667 ? 13.818 -16.401 -69.685 1.00 55.34 667 GLN A O 1
ATOM 5138 N N . GLN A 1 668 ? 13.854 -15.816 -67.518 1.00 51.69 668 GLN A N 1
ATOM 5139 C CA . GLN A 1 668 ? 15.302 -16.010 -67.364 1.00 51.69 668 GLN A CA 1
ATOM 5140 C C . GLN A 1 668 ? 15.682 -17.494 -67.292 1.00 51.69 668 GLN A C 1
ATOM 5142 O O . GLN A 1 668 ? 16.704 -17.887 -67.847 1.00 51.69 668 GLN A O 1
ATOM 5147 N N . GLN A 1 669 ? 14.839 -18.334 -66.686 1.00 43.81 669 GLN A N 1
ATOM 5148 C CA . GLN A 1 669 ? 15.086 -19.774 -66.593 1.00 43.81 669 GLN A CA 1
ATOM 5149 C C . GLN A 1 669 ? 14.901 -20.502 -67.938 1.00 43.81 669 GLN A C 1
ATOM 5151 O O . GLN A 1 669 ? 15.631 -21.453 -68.216 1.00 43.81 669 GLN A O 1
ATOM 5156 N N . ASP A 1 670 ? 13.997 -20.016 -68.796 1.00 46.31 670 ASP A N 1
ATOM 5157 C CA . ASP A 1 670 ? 13.832 -20.504 -70.172 1.00 46.31 670 ASP A CA 1
ATOM 5158 C C . ASP A 1 670 ? 14.966 -20.020 -71.109 1.00 46.31 670 ASP A C 1
ATOM 5160 O O . ASP A 1 670 ? 15.340 -20.735 -72.037 1.00 46.31 670 ASP A O 1
ATOM 5164 N N . GLN A 1 671 ? 15.590 -18.859 -70.848 1.00 44.78 671 GLN A N 1
ATOM 5165 C CA . GLN A 1 671 ? 16.773 -18.397 -71.603 1.00 44.78 671 GLN A CA 1
ATOM 5166 C C . GLN A 1 671 ? 18.067 -19.153 -71.252 1.00 44.78 671 GLN A C 1
ATOM 5168 O O . GLN A 1 671 ? 18.928 -19.326 -72.120 1.00 44.78 671 GLN A O 1
ATOM 5173 N N . ASP A 1 672 ? 18.191 -19.652 -70.020 1.00 43.25 672 ASP A N 1
ATOM 5174 C CA . ASP A 1 672 ? 19.328 -20.484 -69.606 1.00 43.25 672 ASP A CA 1
ATOM 5175 C C . ASP A 1 672 ? 19.185 -21.958 -70.049 1.00 43.25 672 ASP A C 1
ATOM 5177 O O . ASP A 1 672 ? 20.192 -22.658 -70.152 1.00 43.25 672 ASP A O 1
ATOM 5181 N N . GLN A 1 673 ? 17.976 -22.435 -70.394 1.00 37.31 673 GLN A N 1
ATOM 5182 C CA . GLN A 1 673 ? 17.770 -23.777 -70.974 1.00 37.31 673 GLN A CA 1
ATOM 5183 C C . GLN A 1 673 ? 17.965 -23.849 -72.499 1.00 37.31 673 GLN A C 1
ATOM 5185 O O . GLN A 1 673 ? 18.332 -24.912 -72.997 1.00 37.31 673 GLN A O 1
ATOM 5190 N N . ASP A 1 674 ? 17.822 -22.740 -73.233 1.00 38.16 674 ASP A N 1
ATOM 5191 C CA . ASP A 1 674 ? 18.132 -22.669 -74.676 1.00 38.16 674 ASP A CA 1
ATOM 5192 C C . ASP A 1 674 ? 19.635 -22.430 -74.971 1.00 38.16 674 ASP A C 1
ATOM 5194 O O . ASP A 1 674 ? 20.046 -22.393 -76.132 1.00 38.16 674 ASP A O 1
ATOM 5198 N N . SER A 1 675 ? 20.474 -22.312 -73.931 1.00 38.59 675 SER A N 1
ATOM 5199 C CA . SER A 1 675 ? 21.912 -22.007 -74.047 1.00 38.59 675 SER A CA 1
ATOM 5200 C C . SER A 1 675 ? 22.855 -23.190 -73.747 1.00 38.59 675 SER A C 1
ATOM 5202 O O . SER A 1 675 ? 24.070 -23.022 -73.834 1.00 38.59 675 SER A O 1
ATOM 5204 N N . GLU A 1 676 ? 22.344 -24.392 -73.437 1.00 33.31 676 GLU A N 1
ATOM 5205 C CA . GLU A 1 676 ? 23.177 -25.589 -73.173 1.00 33.31 676 GLU A CA 1
ATOM 5206 C C . GLU A 1 676 ? 23.230 -26.618 -74.319 1.00 33.31 676 GLU A C 1
ATOM 5208 O O . GLU A 1 676 ? 23.944 -27.612 -74.205 1.00 33.31 676 GLU A O 1
ATOM 5213 N N . ASP A 1 677 ? 22.561 -26.381 -75.452 1.00 32.84 677 ASP A N 1
ATOM 5214 C CA . ASP A 1 677 ? 22.477 -27.377 -76.533 1.00 32.84 677 ASP A CA 1
ATOM 5215 C C . ASP A 1 677 ? 22.950 -26.834 -77.890 1.00 32.84 677 ASP A C 1
ATOM 5217 O O . ASP A 1 677 ? 22.275 -27.008 -78.898 1.00 32.84 677 ASP A O 1
ATOM 5221 N N . SER A 1 678 ? 24.098 -26.140 -77.937 1.00 33.62 678 SER A N 1
ATOM 5222 C CA . SER A 1 678 ? 24.901 -25.918 -79.161 1.00 33.62 678 SER A CA 1
ATOM 5223 C C . SER A 1 678 ? 26.201 -25.161 -78.861 1.00 33.62 678 SER A C 1
ATOM 5225 O O . SER A 1 678 ? 26.219 -23.946 -78.977 1.00 33.62 678 SER A O 1
ATOM 5227 N N . GLU A 1 679 ? 27.290 -25.861 -78.527 1.00 29.17 679 GLU A N 1
ATOM 5228 C CA . GLU A 1 679 ? 28.653 -25.525 -78.991 1.00 29.17 679 GLU A CA 1
ATOM 5229 C C . GLU A 1 679 ? 29.664 -26.581 -78.506 1.00 29.17 679 GLU A C 1
ATOM 5231 O O . GLU A 1 679 ? 30.292 -26.467 -77.459 1.00 29.17 679 GLU A O 1
ATOM 5236 N N . ASP A 1 680 ? 29.838 -27.625 -79.319 1.00 26.50 680 ASP A N 1
ATOM 5237 C CA . ASP A 1 680 ? 31.088 -28.382 -79.394 1.00 26.50 680 ASP A CA 1
ATOM 5238 C C . ASP A 1 680 ? 31.515 -28.358 -80.865 1.00 26.50 680 ASP A C 1
ATOM 5240 O O . ASP A 1 680 ? 31.050 -29.171 -81.665 1.00 26.50 680 ASP A O 1
ATOM 5244 N N . SER A 1 681 ? 32.277 -27.331 -81.261 1.00 26.36 681 SER A N 1
ATOM 5245 C CA . SER A 1 681 ? 33.241 -27.341 -82.377 1.00 26.36 681 SER A CA 1
ATOM 5246 C C . SER A 1 681 ? 33.937 -25.983 -82.505 1.00 26.36 681 SER A C 1
ATOM 5248 O O . SER A 1 681 ? 33.334 -24.964 -82.828 1.00 26.36 681 SER A O 1
ATOM 5250 N N . GLU A 1 682 ? 35.236 -26.032 -82.251 1.00 27.34 682 GLU A N 1
ATOM 5251 C CA . GLU A 1 682 ? 36.226 -24.965 -82.252 1.00 27.34 682 GLU A CA 1
ATOM 5252 C C . GLU A 1 682 ? 36.498 -24.308 -83.628 1.00 27.34 682 GLU A C 1
ATOM 5254 O O . GLU A 1 682 ? 36.202 -24.856 -84.688 1.00 27.34 682 GLU A O 1
ATOM 5259 N N . GLU A 1 683 ? 37.231 -23.188 -83.534 1.00 24.66 683 GLU A N 1
ATOM 5260 C CA . GLU A 1 683 ? 38.155 -22.567 -84.505 1.00 24.66 683 GLU A CA 1
ATOM 5261 C C . GLU A 1 683 ? 37.632 -21.428 -85.410 1.00 24.66 683 GLU A C 1
ATOM 5263 O O . GLU A 1 683 ? 37.065 -21.655 -86.472 1.00 24.66 683 GLU A O 1
ATOM 5268 N N . GLN A 1 684 ? 38.036 -20.181 -85.106 1.00 23.45 684 GLN A N 1
ATOM 5269 C CA . GLN A 1 684 ? 39.190 -19.553 -85.786 1.00 23.45 684 GLN A CA 1
ATOM 5270 C C . GLN A 1 684 ? 39.579 -18.171 -85.209 1.00 23.45 684 GLN A C 1
ATOM 5272 O O . GLN A 1 684 ? 38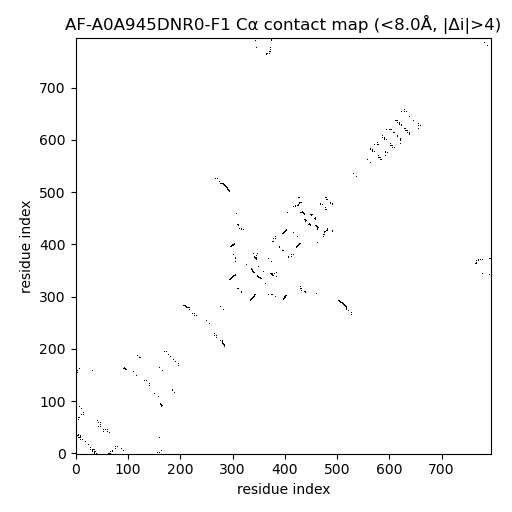.875 -17.181 -85.356 1.00 23.45 684 GLN A O 1
ATOM 5277 N N . GLN A 1 685 ? 40.758 -18.161 -84.581 1.00 25.06 685 GLN A N 1
ATOM 5278 C CA . GLN A 1 685 ? 41.803 -17.123 -84.521 1.00 25.06 685 GLN A CA 1
ATOM 5279 C C . GLN A 1 685 ? 41.463 -15.633 -84.732 1.00 25.06 685 GLN A C 1
ATOM 5281 O O . GLN A 1 685 ? 41.228 -15.164 -85.842 1.00 25.06 685 GLN A O 1
ATOM 5286 N N . ASP A 1 686 ? 41.688 -14.882 -83.649 1.00 31.50 686 ASP A N 1
ATOM 5287 C CA . ASP A 1 686 ? 42.580 -13.713 -83.561 1.00 31.50 686 ASP A CA 1
ATOM 5288 C C . ASP A 1 686 ? 43.175 -13.184 -84.880 1.00 31.50 686 ASP A C 1
ATOM 5290 O O . ASP A 1 686 ? 44.068 -13.798 -85.471 1.00 31.50 686 ASP A O 1
ATOM 5294 N N . GLN A 1 687 ? 42.811 -11.948 -85.242 1.00 23.50 687 GLN A N 1
ATOM 5295 C CA . GLN A 1 687 ? 43.720 -11.049 -85.954 1.00 23.50 687 GLN A CA 1
ATOM 5296 C C . GLN A 1 687 ? 43.448 -9.569 -85.633 1.00 23.50 687 GLN A C 1
ATOM 5298 O O . GLN A 1 687 ? 42.618 -8.903 -86.240 1.00 23.50 687 GLN A O 1
ATOM 5303 N N . ASN A 1 688 ? 44.255 -9.080 -84.690 1.00 24.06 688 ASN A N 1
ATOM 5304 C CA . ASN A 1 688 ? 44.862 -7.751 -84.612 1.00 24.06 688 ASN A CA 1
ATOM 5305 C C . ASN A 1 688 ? 43.989 -6.487 -84.534 1.00 24.06 688 ASN A C 1
ATOM 5307 O O . ASN A 1 688 ? 43.528 -5.913 -85.517 1.00 24.06 688 ASN A O 1
ATOM 5311 N N . GLN A 1 689 ? 44.043 -5.917 -83.328 1.00 32.06 689 GLN A N 1
ATOM 5312 C CA . GLN A 1 689 ? 44.292 -4.496 -83.097 1.00 32.06 689 GLN A CA 1
ATOM 5313 C C . GLN A 1 689 ? 45.419 -3.947 -83.989 1.00 32.06 689 GLN A C 1
ATOM 5315 O O . GLN A 1 689 ? 46.579 -4.302 -83.800 1.00 32.06 689 GLN A O 1
ATOM 5320 N N . GLN A 1 690 ? 45.055 -3.044 -84.898 1.00 28.30 690 GLN A N 1
ATOM 5321 C CA . GLN A 1 690 ? 45.794 -1.895 -85.457 1.00 28.30 690 GLN A CA 1
ATOM 5322 C C . GLN A 1 690 ? 45.116 -1.624 -86.804 1.00 28.30 690 GLN A C 1
ATOM 5324 O O . GLN A 1 690 ? 45.206 -2.433 -87.710 1.00 28.30 690 GLN A O 1
ATOM 5329 N N . GLU A 1 691 ? 44.299 -0.587 -86.939 1.00 25.84 691 GLU A N 1
ATOM 5330 C CA . GLU A 1 691 ? 44.790 0.785 -87.046 1.00 25.84 691 GLU A CA 1
ATOM 5331 C C . GLU A 1 691 ? 44.105 1.720 -86.034 1.00 25.84 691 GLU A C 1
ATOM 5333 O O . GLU A 1 691 ? 43.058 2.316 -86.265 1.00 25.84 691 GLU A O 1
ATOM 5338 N N . LYS A 1 692 ? 44.769 1.891 -84.885 1.00 38.62 692 LYS A N 1
ATOM 5339 C CA . LYS A 1 692 ? 44.956 3.232 -84.332 1.00 38.62 692 LYS A CA 1
ATOM 5340 C C . LYS A 1 692 ? 45.839 3.949 -85.341 1.00 38.62 692 LYS A C 1
ATOM 5342 O O . LYS A 1 692 ? 47.004 3.589 -85.441 1.00 38.62 692 LYS A O 1
ATOM 5347 N N . ASP A 1 693 ? 45.270 4.858 -86.107 1.00 22.38 693 ASP A N 1
ATOM 5348 C CA . ASP A 1 693 ? 45.888 6.112 -86.526 1.00 22.38 693 ASP A CA 1
ATOM 5349 C C . ASP A 1 693 ? 45.010 6.746 -87.595 1.00 22.38 693 ASP A C 1
ATOM 5351 O O . ASP A 1 693 ? 44.369 6.064 -88.386 1.00 22.38 693 ASP A O 1
ATOM 5355 N N . GLN A 1 694 ? 45.025 8.073 -87.599 1.00 33.56 694 GLN A N 1
ATOM 5356 C CA . GLN A 1 694 ? 44.248 8.957 -88.466 1.00 33.56 694 GLN A CA 1
ATOM 5357 C C . GLN A 1 694 ? 42.776 9.024 -88.026 1.00 33.56 694 GLN A C 1
ATOM 5359 O O . GLN A 1 694 ? 41.862 8.566 -88.700 1.00 33.56 694 GLN A O 1
ATOM 5364 N N . GLN A 1 695 ? 42.470 9.544 -86.830 1.00 28.62 695 GLN A N 1
ATOM 5365 C CA . GLN A 1 695 ? 42.913 10.865 -86.351 1.00 28.62 695 GLN A CA 1
ATOM 5366 C C . GLN A 1 695 ? 42.631 11.945 -87.413 1.00 28.62 695 GLN A C 1
ATOM 5368 O O . GLN A 1 695 ? 42.938 11.786 -88.588 1.00 28.62 695 GLN A O 1
ATOM 5373 N N . GLU A 1 696 ? 42.074 13.066 -86.970 1.00 28.67 696 GLU A N 1
ATOM 5374 C CA . GLU A 1 696 ? 42.123 14.322 -87.734 1.00 28.67 696 GLU A CA 1
ATOM 5375 C C . GLU A 1 696 ? 41.113 14.460 -88.891 1.00 28.67 696 GLU A C 1
ATOM 5377 O O . GLU A 1 696 ? 41.377 14.984 -89.969 1.00 28.67 696 GLU A O 1
ATOM 5382 N N . LYS A 1 697 ? 39.873 14.064 -88.595 1.00 35.28 697 LYS A N 1
ATOM 5383 C CA . LYS A 1 697 ? 38.715 14.975 -88.667 1.00 35.28 697 LYS A CA 1
ATOM 5384 C C . LYS A 1 697 ? 38.021 14.905 -87.305 1.00 35.28 697 LYS A C 1
ATOM 5386 O O . LYS A 1 697 ? 37.016 14.232 -87.133 1.00 35.28 697 LYS A O 1
ATOM 5391 N N . GLU A 1 698 ? 38.638 15.351 -86.219 1.00 25.77 698 GLU A N 1
ATOM 5392 C CA . GLU A 1 698 ? 38.886 16.770 -85.976 1.00 25.77 698 GLU A CA 1
ATOM 5393 C C . GLU A 1 698 ? 37.775 17.672 -86.503 1.00 25.77 698 GLU A C 1
ATOM 5395 O O . GLU A 1 698 ? 37.558 17.809 -87.703 1.00 25.77 698 GLU A O 1
ATOM 5400 N N . GLN A 1 699 ? 37.172 18.335 -85.520 1.00 25.45 699 GLN A N 1
ATOM 5401 C CA . GLN A 1 699 ? 36.914 19.762 -85.577 1.00 25.45 699 GLN A CA 1
ATOM 5402 C C . GLN A 1 699 ? 35.998 20.186 -86.710 1.00 25.45 699 GLN A C 1
ATOM 5404 O O . GLN A 1 699 ? 36.440 20.654 -87.749 1.00 25.45 699 GLN A O 1
ATOM 5409 N N . GLN A 1 700 ? 34.705 20.118 -86.444 1.00 31.27 700 GLN A N 1
ATOM 5410 C CA . GLN A 1 700 ? 33.902 21.334 -86.403 1.00 31.27 700 GLN A CA 1
ATOM 5411 C C . GLN A 1 700 ? 32.503 20.902 -86.003 1.00 31.27 700 GLN A C 1
ATOM 5413 O O . GLN A 1 700 ? 31.812 20.195 -86.723 1.00 31.27 700 GLN A O 1
ATOM 5418 N N . ASP A 1 701 ? 32.198 21.104 -84.734 1.00 32.84 701 ASP A N 1
ATOM 5419 C CA . ASP A 1 701 ? 31.461 22.298 -84.318 1.00 32.84 701 ASP A CA 1
ATOM 5420 C C . ASP A 1 701 ? 29.973 21.964 -84.372 1.00 32.84 701 ASP A C 1
ATOM 5422 O O . ASP A 1 701 ? 29.356 21.862 -85.424 1.00 32.84 701 ASP A O 1
ATOM 5426 N N . GLN A 1 702 ? 29.434 21.555 -83.228 1.00 34.06 702 GLN A N 1
ATOM 5427 C CA . GLN A 1 702 ? 28.883 22.508 -82.259 1.00 34.06 702 GLN A CA 1
ATOM 5428 C C . GLN A 1 702 ? 27.633 23.183 -82.814 1.00 34.06 702 GLN A C 1
ATOM 5430 O O . GLN A 1 702 ? 27.733 24.014 -83.717 1.00 34.06 702 GLN A O 1
ATOM 5435 N N . LYS A 1 703 ? 26.517 22.853 -82.148 1.00 26.42 703 LYS A N 1
ATOM 5436 C CA . LYS A 1 703 ? 25.128 23.354 -82.213 1.00 26.42 703 LYS A CA 1
ATOM 5437 C C . LYS A 1 703 ? 24.233 22.147 -82.496 1.00 26.42 703 LYS A C 1
ATOM 5439 O O . LYS A 1 703 ? 24.337 21.562 -83.557 1.00 26.42 703 LYS A O 1
ATOM 5444 N N . ASP A 1 704 ? 23.488 21.587 -81.550 1.00 30.28 704 ASP A N 1
ATOM 5445 C CA . ASP A 1 704 ? 22.581 22.291 -80.651 1.00 30.28 704 ASP A CA 1
ATOM 5446 C C . ASP A 1 704 ? 22.548 21.651 -79.263 1.00 30.28 704 ASP A C 1
ATOM 5448 O O . ASP A 1 704 ? 21.657 20.902 -78.877 1.00 30.28 704 ASP A O 1
ATOM 5452 N N . GLN A 1 705 ? 23.543 22.039 -78.474 1.00 36.22 705 GLN A N 1
ATOM 5453 C CA . GLN A 1 705 ? 23.504 22.031 -77.018 1.00 36.22 705 GLN A CA 1
ATOM 5454 C C . GLN A 1 705 ? 22.696 23.257 -76.528 1.00 36.22 705 GLN A C 1
ATOM 5456 O O . GLN A 1 705 ? 23.187 24.036 -75.715 1.00 36.22 705 GLN A O 1
ATOM 5461 N N . GLN A 1 706 ? 21.504 23.505 -77.100 1.00 32.94 706 GLN A N 1
ATOM 5462 C CA . GLN A 1 706 ? 20.808 24.791 -76.932 1.00 32.94 706 GLN A CA 1
ATOM 5463 C C . GLN A 1 706 ? 19.266 24.745 -76.888 1.00 32.94 706 GLN A C 1
ATOM 5465 O O . GLN A 1 706 ? 18.657 25.744 -77.239 1.00 32.94 706 GLN A O 1
ATOM 5470 N N . ASP A 1 707 ? 18.638 23.662 -76.402 1.00 32.31 707 ASP A N 1
ATOM 5471 C CA . ASP A 1 707 ? 17.165 23.632 -76.208 1.00 32.31 707 ASP A CA 1
ATOM 5472 C C . ASP A 1 707 ? 16.653 22.885 -74.949 1.00 32.31 707 ASP A C 1
ATOM 5474 O O . ASP A 1 707 ? 15.463 22.614 -74.836 1.00 32.31 707 ASP A O 1
ATOM 5478 N N . GLN A 1 708 ? 17.498 22.561 -73.958 1.00 35.38 708 GLN A N 1
ATOM 5479 C CA . GLN A 1 708 ? 17.036 21.866 -72.730 1.00 35.38 708 GLN A CA 1
ATOM 5480 C C . GLN A 1 708 ? 17.407 22.535 -71.398 1.00 35.38 708 GLN A C 1
ATOM 5482 O O . GLN A 1 708 ? 17.160 21.972 -70.338 1.00 35.38 708 GLN A O 1
ATOM 5487 N N . ASP A 1 709 ? 17.919 23.767 -71.434 1.00 37.25 709 ASP A N 1
ATOM 5488 C CA . ASP A 1 709 ? 18.326 24.526 -70.238 1.00 37.25 709 ASP A CA 1
ATOM 5489 C C . ASP A 1 709 ? 17.343 25.661 -69.856 1.00 37.25 709 ASP A C 1
ATOM 5491 O O . ASP A 1 709 ? 17.694 26.554 -69.081 1.00 37.25 709 ASP A O 1
ATOM 5495 N N . GLN A 1 710 ? 16.110 25.656 -70.396 1.00 34.06 710 GLN A N 1
ATOM 5496 C CA . GLN A 1 710 ? 15.165 26.777 -70.241 1.00 34.06 710 GLN A CA 1
ATOM 5497 C C . GLN A 1 710 ? 13.811 26.465 -69.570 1.00 34.06 710 GLN A C 1
ATOM 5499 O O . GLN A 1 710 ? 13.192 27.405 -69.087 1.00 34.06 710 GLN A O 1
ATOM 5504 N N . ASP A 1 711 ? 13.402 25.201 -69.396 1.00 37.88 711 ASP A N 1
ATOM 5505 C CA . ASP A 1 711 ? 12.119 24.881 -68.727 1.00 37.88 711 ASP A CA 1
ATOM 5506 C C . ASP A 1 711 ? 12.248 24.518 -67.234 1.00 37.88 711 ASP A C 1
ATOM 5508 O O . ASP A 1 711 ? 11.307 24.700 -66.465 1.00 37.88 711 ASP A O 1
ATOM 5512 N N . GLN A 1 712 ? 13.425 24.087 -66.763 1.00 40.44 712 GLN A N 1
ATOM 5513 C CA . GLN A 1 712 ? 13.632 23.748 -65.341 1.00 40.44 712 GLN A CA 1
ATOM 5514 C C . GLN A 1 712 ? 13.982 24.948 -64.443 1.00 40.44 712 GLN A C 1
ATOM 5516 O O . GLN A 1 712 ? 13.963 24.820 -63.223 1.00 40.44 712 GLN A O 1
ATOM 5521 N N . LYS A 1 713 ? 14.233 26.138 -65.012 1.00 38.34 713 LYS A N 1
ATOM 5522 C CA . LYS A 1 713 ? 14.519 27.369 -64.245 1.00 38.34 713 LYS A CA 1
ATOM 5523 C C . LYS A 1 713 ? 13.312 28.291 -64.028 1.00 38.34 713 LYS A C 1
ATOM 5525 O O . LYS A 1 713 ? 13.415 29.203 -63.216 1.00 38.34 713 LYS A O 1
ATOM 5530 N N . GLU A 1 714 ? 12.165 28.043 -64.666 1.00 38.28 714 GLU A N 1
ATOM 5531 C CA . GLU A 1 714 ? 10.944 28.852 -64.469 1.00 38.28 714 GLU A CA 1
ATOM 5532 C C . GLU A 1 714 ? 9.961 28.281 -63.425 1.00 38.28 714 GLU A C 1
ATOM 5534 O O . GLU A 1 714 ? 9.085 29.011 -62.954 1.00 38.28 714 GLU A O 1
ATOM 5539 N N . GLN A 1 715 ? 10.113 27.020 -62.999 1.00 41.03 715 GLN A N 1
ATOM 5540 C CA . GLN A 1 715 ? 9.298 26.434 -61.920 1.00 41.03 715 GLN A CA 1
ATOM 5541 C C . GLN A 1 715 ? 9.880 26.691 -60.520 1.00 41.03 715 GLN A C 1
ATOM 5543 O O . GLN A 1 715 ? 9.132 27.067 -59.621 1.00 41.03 715 GLN A O 1
ATOM 5548 N N . GLU A 1 716 ? 11.206 26.648 -60.348 1.00 39.72 716 GLU A N 1
ATOM 5549 C CA . GLU A 1 716 ? 11.854 26.940 -59.053 1.00 39.72 716 GLU A CA 1
ATOM 5550 C C . GLU A 1 716 ? 11.819 28.431 -58.655 1.00 39.72 716 GLU A C 1
ATOM 5552 O O . GLU A 1 716 ? 12.072 28.776 -57.498 1.00 39.72 716 GLU A O 1
ATOM 5557 N N . GLN A 1 717 ? 11.483 29.332 -59.587 1.00 38.25 717 GLN A N 1
ATOM 5558 C CA . GLN A 1 717 ? 11.379 30.773 -59.324 1.00 38.25 717 GLN A CA 1
ATOM 5559 C C . GLN A 1 717 ? 9.954 31.218 -58.940 1.00 38.25 717 GLN A C 1
ATOM 5561 O O . GLN A 1 717 ? 9.803 32.239 -58.275 1.00 38.25 717 GLN A O 1
ATOM 5566 N N . LYS A 1 718 ? 8.917 30.425 -59.259 1.00 40.72 718 LYS A N 1
ATOM 5567 C CA . LYS A 1 718 ? 7.516 30.711 -58.885 1.00 40.72 718 LYS A CA 1
ATOM 5568 C C . LYS A 1 718 ? 7.134 30.221 -57.485 1.00 40.72 718 LYS A C 1
ATOM 5570 O O . LYS A 1 718 ? 6.316 30.865 -56.838 1.00 40.72 718 LYS A O 1
ATOM 5575 N N . GLU A 1 719 ? 7.757 29.155 -56.982 1.00 41.75 719 GLU A N 1
ATOM 5576 C CA . GLU A 1 719 ? 7.531 28.690 -55.600 1.00 41.75 719 GLU A CA 1
ATOM 5577 C C . GLU A 1 719 ? 8.255 29.554 -54.552 1.00 41.75 719 GLU A C 1
ATOM 5579 O O . GLU A 1 719 ? 7.769 29.702 -53.431 1.00 41.75 719 GLU A O 1
ATOM 5584 N N . LYS A 1 720 ? 9.362 30.217 -54.922 1.00 41.66 720 LYS A N 1
ATOM 5585 C CA . LYS A 1 720 ? 10.080 31.143 -54.026 1.00 41.66 720 LYS A CA 1
ATOM 5586 C C . LYS A 1 720 ? 9.405 32.510 -53.872 1.00 41.66 720 LYS A C 1
ATOM 5588 O O . LYS A 1 720 ? 9.438 33.065 -52.779 1.00 41.66 720 LYS A O 1
ATOM 5593 N N . GLU A 1 721 ? 8.725 33.022 -54.900 1.00 39.03 721 GLU A N 1
ATOM 5594 C CA . GLU A 1 721 ? 7.983 34.295 -54.804 1.00 39.03 721 GLU A CA 1
ATOM 5595 C C . GLU A 1 721 ? 6.640 34.164 -54.053 1.00 39.03 721 GLU A C 1
ATOM 5597 O O . GLU A 1 721 ? 6.159 35.147 -53.488 1.00 39.03 721 GLU A O 1
ATOM 5602 N N . GLN A 1 722 ? 6.057 32.959 -53.970 1.00 39.94 722 GLN A N 1
ATOM 5603 C CA . GLN A 1 722 ? 4.850 32.703 -53.168 1.00 39.94 722 GLN A CA 1
ATOM 5604 C C . GLN A 1 722 ? 5.146 32.548 -51.666 1.00 39.94 722 GLN A C 1
ATOM 5606 O O . GLN A 1 722 ? 4.365 33.028 -50.846 1.00 39.94 722 GLN A O 1
ATOM 5611 N N . GLN A 1 723 ? 6.297 31.976 -51.292 1.00 41.12 723 GLN A N 1
ATOM 5612 C CA . GLN A 1 723 ? 6.715 31.879 -49.885 1.00 41.12 723 GLN A CA 1
ATOM 5613 C C . GLN A 1 723 ? 7.220 33.212 -49.300 1.00 41.12 723 GLN A C 1
ATOM 5615 O O . GLN A 1 723 ? 7.033 33.460 -48.109 1.00 41.12 723 GLN A O 1
ATOM 5620 N N . GLU A 1 724 ? 7.783 34.114 -50.115 1.00 38.78 724 GLU A N 1
ATOM 5621 C CA . GLU A 1 724 ? 8.202 35.451 -49.652 1.00 38.78 724 GLU A CA 1
ATOM 5622 C C . GLU A 1 724 ? 7.025 36.441 -49.488 1.00 38.78 724 GLU A C 1
ATOM 5624 O O . GLU A 1 724 ? 7.114 37.368 -48.680 1.00 38.78 724 GLU A O 1
ATOM 5629 N N . GLN A 1 725 ? 5.884 36.223 -50.161 1.00 38.16 725 GLN A N 1
ATOM 5630 C CA . GLN A 1 725 ? 4.667 37.034 -49.973 1.00 38.16 725 GLN A CA 1
ATOM 5631 C C . GLN A 1 725 ? 3.834 36.639 -48.741 1.00 38.16 725 GLN A C 1
ATOM 5633 O O . GLN A 1 725 ? 3.205 37.512 -48.139 1.00 38.16 725 GLN A O 1
ATOM 5638 N N . GLU A 1 726 ? 3.872 35.375 -48.304 1.00 40.53 726 GLU A N 1
ATOM 5639 C CA . GLU A 1 726 ? 3.231 34.951 -47.046 1.00 40.53 726 GLU A CA 1
ATOM 5640 C C . GLU A 1 726 ? 4.044 35.362 -45.805 1.00 40.53 726 GLU A C 1
ATOM 5642 O O . GLU A 1 726 ? 3.462 35.700 -44.771 1.00 40.53 726 GLU A O 1
ATOM 5647 N N . GLN A 1 727 ? 5.376 35.460 -45.915 1.00 37.50 727 GLN A N 1
ATOM 5648 C CA . GLN A 1 727 ? 6.229 35.968 -44.830 1.00 37.50 727 GLN A CA 1
ATOM 5649 C C . GLN A 1 727 ? 6.149 37.495 -44.644 1.00 37.50 727 GLN A C 1
ATOM 5651 O O . GLN A 1 727 ? 6.239 37.966 -43.511 1.00 37.50 727 GLN A O 1
ATOM 5656 N N . GLN A 1 728 ? 5.875 38.278 -45.695 1.00 34.19 728 GLN A N 1
ATOM 5657 C CA . GLN A 1 728 ? 5.695 39.736 -45.567 1.00 34.19 728 GLN A CA 1
ATOM 5658 C C . GLN A 1 728 ? 4.289 40.171 -45.114 1.00 34.19 728 GLN A C 1
ATOM 5660 O O . GLN A 1 728 ? 4.135 41.299 -44.648 1.00 34.19 728 GLN A O 1
ATOM 5665 N N . GLN A 1 729 ? 3.276 39.296 -45.156 1.00 36.34 729 GLN A N 1
ATOM 5666 C CA . GLN A 1 729 ? 1.964 39.568 -44.540 1.00 36.34 729 GLN A CA 1
ATOM 5667 C C . GLN A 1 729 ? 1.894 39.197 -43.048 1.00 36.34 729 GLN A C 1
ATOM 5669 O O . GLN A 1 729 ? 1.026 39.710 -42.340 1.00 36.34 729 GLN A O 1
ATOM 5674 N N . GLN A 1 730 ? 2.821 38.376 -42.539 1.00 38.25 730 GLN A N 1
ATOM 5675 C CA . GLN A 1 730 ? 2.904 38.038 -41.111 1.00 38.25 730 GLN A CA 1
ATOM 5676 C C . GLN A 1 730 ? 3.731 39.037 -40.279 1.00 38.25 730 GLN A C 1
ATOM 5678 O O . GLN A 1 730 ? 3.521 39.130 -39.070 1.00 38.25 730 GLN A O 1
ATOM 5683 N N . GLU A 1 731 ? 4.601 39.849 -40.892 1.00 34.41 731 GLU A N 1
ATOM 5684 C CA . GLU A 1 731 ? 5.413 40.847 -40.167 1.00 34.41 731 GLU A CA 1
ATOM 5685 C C . GLU A 1 731 ? 4.730 42.219 -39.965 1.00 34.41 731 GLU A C 1
ATOM 5687 O O . GLU A 1 731 ? 5.154 42.985 -39.099 1.00 34.41 731 GLU A O 1
ATOM 5692 N N . GLU A 1 732 ? 3.615 42.522 -40.646 1.00 32.34 732 GLU A N 1
ATOM 5693 C CA . GLU A 1 732 ? 2.862 43.782 -40.449 1.00 32.34 732 GLU A CA 1
ATOM 5694 C C . GLU A 1 732 ? 1.732 43.714 -39.396 1.00 32.34 732 GLU A C 1
ATOM 5696 O O . GLU A 1 732 ? 1.149 44.743 -39.050 1.00 32.34 732 GLU A O 1
ATOM 5701 N N . GLN A 1 733 ? 1.465 42.547 -38.794 1.00 31.95 733 GLN A N 1
ATOM 5702 C CA . GLN A 1 733 ? 0.549 42.415 -37.642 1.00 31.95 733 GLN A CA 1
ATOM 5703 C C . GLN A 1 733 ? 1.255 42.433 -36.270 1.00 31.95 733 GLN A C 1
ATOM 5705 O O . GLN A 1 733 ? 0.599 42.373 -35.229 1.00 31.95 733 GLN A O 1
ATOM 5710 N N . ALA A 1 734 ? 2.577 42.621 -36.233 1.00 33.28 734 ALA A N 1
ATOM 5711 C CA . ALA A 1 734 ? 3.394 42.622 -35.016 1.00 33.28 734 ALA A CA 1
ATOM 5712 C C . ALA A 1 734 ? 3.341 43.929 -34.189 1.00 33.28 734 ALA A C 1
ATOM 5714 O O . ALA A 1 734 ? 4.335 44.320 -33.572 1.00 33.28 734 ALA A O 1
ATOM 5715 N N . ASN A 1 735 ? 2.199 44.629 -34.136 1.00 35.41 735 ASN A N 1
ATOM 5716 C CA . ASN A 1 735 ? 2.045 45.757 -33.212 1.00 35.41 735 ASN A CA 1
ATOM 5717 C C . ASN A 1 735 ? 0.600 45.993 -32.748 1.00 35.41 735 ASN A C 1
ATOM 5719 O O . ASN A 1 735 ? 0.006 47.032 -33.020 1.00 35.41 735 ASN A O 1
ATOM 5723 N N . GLN A 1 736 ? 0.053 45.038 -31.998 1.00 29.64 736 GLN A N 1
ATOM 5724 C CA . GLN A 1 736 ? -1.013 45.264 -31.019 1.00 29.64 736 GLN A CA 1
ATOM 5725 C C . GLN A 1 736 ? -0.992 44.103 -30.020 1.00 29.64 736 GLN A C 1
ATOM 5727 O O . GLN A 1 736 ? -1.246 42.965 -30.387 1.00 29.64 736 GLN A O 1
ATOM 5732 N N . LYS A 1 737 ? -0.653 44.383 -28.756 1.00 39.09 737 LYS A N 1
ATOM 5733 C CA . LYS A 1 737 ? -0.841 43.436 -27.647 1.00 39.09 737 LYS A CA 1
ATOM 5734 C C . LYS A 1 737 ? -2.334 43.111 -27.502 1.00 39.09 737 LYS A C 1
ATOM 5736 O O . LYS A 1 737 ? -3.096 44.063 -27.311 1.00 39.09 737 LYS A O 1
ATOM 5741 N N . PRO A 1 738 ? -2.742 41.835 -27.442 1.00 27.67 738 PRO A N 1
ATOM 5742 C CA . PRO A 1 738 ? -3.962 41.440 -26.761 1.00 27.67 738 PRO A CA 1
ATOM 5743 C C . PRO A 1 738 ? -3.636 40.980 -25.337 1.00 27.67 738 PRO A C 1
ATOM 5745 O O . PRO A 1 738 ? -2.540 40.504 -25.042 1.00 27.67 738 PRO A O 1
ATOM 5748 N N . ALA A 1 739 ? -4.593 41.230 -24.454 1.00 27.91 739 ALA A N 1
ATOM 5749 C CA . ALA A 1 739 ? -4.561 40.948 -23.033 1.00 27.91 739 ALA A CA 1
ATOM 5750 C C . ALA A 1 739 ? -4.452 39.443 -22.737 1.00 27.91 739 ALA A C 1
ATOM 5752 O O . ALA A 1 739 ? -4.835 38.616 -23.557 1.00 27.91 739 ALA A O 1
ATOM 5753 N N . GLU A 1 740 ? -3.949 39.121 -21.544 1.00 29.03 740 GLU A N 1
ATOM 5754 C CA . GLU A 1 740 ? -4.080 37.802 -20.924 1.00 29.03 740 GLU A CA 1
ATOM 5755 C C . GLU A 1 740 ? -5.566 37.404 -20.906 1.00 29.03 740 GLU A C 1
ATOM 5757 O O . GLU A 1 740 ? -6.353 37.957 -20.138 1.00 29.03 740 GLU A O 1
ATOM 5762 N N . GLU A 1 741 ? -5.959 36.482 -21.784 1.00 28.08 741 GLU A N 1
ATOM 5763 C CA . GLU A 1 741 ? -7.203 35.732 -21.631 1.00 28.08 741 GLU A CA 1
ATOM 5764 C C . GLU A 1 741 ? -6.965 34.684 -20.540 1.00 28.08 741 GLU A C 1
ATOM 5766 O O . GLU A 1 741 ? -6.180 33.747 -20.705 1.00 28.08 741 GLU A O 1
ATOM 5771 N N . GLU A 1 742 ? -7.609 34.877 -19.387 1.00 29.86 742 GLU A N 1
ATOM 5772 C CA . GLU A 1 742 ? -7.812 33.814 -18.407 1.00 29.86 742 GLU A CA 1
ATOM 5773 C C . GLU A 1 742 ? -8.503 32.648 -19.121 1.00 29.86 742 GLU A C 1
ATOM 5775 O O . GLU A 1 742 ? -9.641 32.773 -19.570 1.00 29.86 742 GLU A O 1
ATOM 5780 N N . ALA A 1 743 ? -7.797 31.524 -19.254 1.00 27.59 743 ALA A N 1
ATOM 5781 C CA . ALA A 1 743 ? -8.355 30.302 -19.809 1.00 27.59 743 ALA A CA 1
ATOM 5782 C C . ALA A 1 743 ? -9.572 29.875 -18.974 1.00 27.59 743 ALA A C 1
ATOM 5784 O O . ALA A 1 743 ? -9.442 29.575 -17.783 1.00 27.59 743 ALA A O 1
ATOM 5785 N N . GLU A 1 744 ? -10.751 29.855 -19.597 1.00 37.06 744 GLU A N 1
ATOM 5786 C CA . GLU A 1 744 ? -11.948 29.280 -18.991 1.00 37.06 744 GLU A CA 1
ATOM 5787 C C . GLU A 1 744 ? -11.686 27.805 -18.623 1.00 37.06 744 GLU A C 1
ATOM 5789 O O . GLU A 1 744 ? -10.982 27.091 -19.348 1.00 37.06 744 GLU A O 1
ATOM 5794 N N . PRO A 1 745 ? -12.207 27.315 -17.485 1.00 35.94 745 PRO A N 1
ATOM 5795 C CA . PRO A 1 745 ? -12.051 25.917 -17.116 1.00 35.94 745 PRO A CA 1
ATOM 5796 C C . PRO A 1 745 ? -12.792 25.035 -18.129 1.00 35.94 745 PRO A C 1
ATOM 5798 O O . PRO A 1 745 ? -14.015 25.091 -18.208 1.00 35.94 745 PRO A O 1
ATOM 5801 N N . LEU A 1 746 ? -12.036 24.218 -18.872 1.00 40.72 746 LEU A N 1
ATOM 5802 C CA . LEU A 1 746 ? -12.552 23.215 -19.814 1.00 40.72 746 LEU A CA 1
ATOM 5803 C C . LEU A 1 746 ? -13.690 22.393 -19.195 1.00 40.72 746 LEU A C 1
ATOM 5805 O O . LEU A 1 746 ? -13.567 21.914 -18.057 1.00 40.72 746 LEU A O 1
ATOM 5809 N N . ASP A 1 747 ? -14.753 22.196 -19.972 1.00 47.19 747 ASP A N 1
ATOM 5810 C CA . ASP A 1 747 ? -15.899 21.380 -19.583 1.00 47.19 747 ASP A CA 1
ATOM 5811 C C . ASP A 1 747 ? -15.477 19.899 -19.448 1.00 47.19 747 ASP A C 1
ATOM 5813 O O . ASP A 1 747 ? -14.516 19.446 -20.080 1.00 47.19 747 ASP A O 1
ATOM 5817 N N . GLU A 1 748 ? -16.148 19.115 -18.599 1.00 42.50 748 GLU A N 1
ATOM 5818 C CA . GLU A 1 748 ? -15.729 17.722 -18.321 1.00 42.50 748 GLU A CA 1
ATOM 5819 C C . GLU A 1 748 ? -15.753 16.827 -19.574 1.00 42.50 748 GLU A C 1
ATOM 5821 O O . GLU A 1 748 ? -14.937 15.913 -19.711 1.00 42.50 748 GLU A O 1
ATOM 5826 N N . GLU A 1 749 ? -16.632 17.131 -20.528 1.00 40.78 749 GLU A N 1
ATOM 5827 C CA . GLU A 1 749 ? -16.714 16.446 -21.822 1.00 40.78 749 GLU A CA 1
ATOM 5828 C C . GLU A 1 749 ? -15.507 16.765 -22.722 1.00 40.78 749 GLU A C 1
ATOM 5830 O O . GLU A 1 749 ? -14.935 15.869 -23.348 1.00 40.78 749 GLU A O 1
ATOM 5835 N N . GLU A 1 750 ? -15.044 18.018 -22.721 1.00 42.00 750 GLU A N 1
ATOM 5836 C CA . GLU A 1 750 ? -13.859 18.446 -23.472 1.00 42.00 750 GLU A CA 1
ATOM 5837 C C . GLU A 1 750 ? -12.573 17.889 -22.858 1.00 42.00 750 GLU A C 1
ATOM 5839 O O . GLU A 1 750 ? -11.668 17.487 -23.589 1.00 42.00 750 GLU A O 1
ATOM 5844 N N . LYS A 1 751 ? -12.500 17.764 -21.525 1.00 45.75 751 LYS A N 1
ATOM 5845 C CA . LYS A 1 751 ? -11.381 17.083 -20.849 1.00 45.75 751 LYS A CA 1
ATOM 5846 C C . LYS A 1 751 ? -11.306 15.602 -21.203 1.00 45.75 751 LYS A C 1
ATOM 5848 O O . LYS A 1 751 ? -10.207 15.085 -21.409 1.00 45.75 751 LYS A O 1
ATOM 5853 N N . GLN A 1 752 ? -12.447 14.920 -21.287 1.00 49.81 752 GLN A N 1
ATOM 5854 C CA . GLN A 1 752 ? -12.496 13.512 -21.683 1.00 49.81 752 GLN A CA 1
ATOM 5855 C C . GLN A 1 752 ? -12.139 13.330 -23.163 1.00 49.81 752 GLN A C 1
ATOM 5857 O O . GLN A 1 752 ? -11.356 12.437 -23.493 1.00 49.81 752 GLN A O 1
ATOM 5862 N N . ALA A 1 753 ? -12.629 14.205 -24.045 1.00 44.59 753 ALA A N 1
ATOM 5863 C CA . ALA A 1 753 ? -12.260 14.213 -25.459 1.00 44.59 753 ALA A CA 1
ATOM 5864 C C . ALA A 1 753 ? -10.764 14.515 -25.660 1.00 44.59 753 ALA A C 1
ATOM 5866 O O . ALA A 1 753 ? -10.095 13.837 -26.442 1.00 44.59 753 ALA A O 1
ATOM 5867 N N . LEU A 1 754 ? -10.211 15.461 -24.897 1.00 41.00 754 LEU A N 1
ATOM 5868 C CA . LEU A 1 754 ? -8.787 15.792 -24.891 1.00 41.00 754 LEU A CA 1
ATOM 5869 C C . LEU A 1 754 ? -7.939 14.626 -24.368 1.00 41.00 754 LEU A C 1
ATOM 5871 O O . LEU A 1 754 ? -6.913 14.311 -24.960 1.00 41.00 754 LEU A O 1
ATOM 5875 N N . GLN A 1 755 ? -8.377 13.925 -23.317 1.00 46.62 755 GLN A N 1
ATOM 5876 C CA . GLN A 1 755 ? -7.715 12.705 -22.838 1.00 46.62 755 GLN A CA 1
ATOM 5877 C C . GLN A 1 755 ? -7.739 11.576 -23.875 1.00 46.62 755 GLN A C 1
ATOM 5879 O O . GLN A 1 755 ? -6.753 10.853 -24.017 1.00 46.62 755 GLN A O 1
ATOM 5884 N N . GLN A 1 756 ? -8.837 11.417 -24.617 1.00 50.75 756 GLN A N 1
ATOM 5885 C CA . GLN A 1 756 ? -8.924 10.440 -25.707 1.00 50.75 756 GLN A CA 1
ATOM 5886 C C . GLN A 1 756 ? -8.032 10.817 -26.897 1.00 50.75 756 GLN A C 1
ATOM 5888 O O . GLN A 1 756 ? -7.442 9.932 -27.514 1.00 50.75 756 GLN A O 1
ATOM 5893 N N . TRP A 1 757 ? -7.884 12.111 -27.189 1.00 39.47 757 TRP A N 1
ATOM 5894 C CA . TRP A 1 757 ? -6.938 12.625 -28.183 1.00 39.47 757 TRP A CA 1
ATOM 5895 C C . TRP A 1 757 ? -5.480 12.441 -27.752 1.00 39.47 757 TRP A C 1
ATOM 5897 O O . TRP A 1 757 ? -4.670 11.971 -28.546 1.00 39.47 757 TRP A O 1
ATOM 5907 N N . LEU A 1 758 ? -5.154 12.720 -26.487 1.00 38.69 758 LEU A N 1
ATOM 5908 C CA . LEU A 1 758 ? -3.816 12.522 -25.920 1.00 38.69 758 LEU A CA 1
ATOM 5909 C C . LEU A 1 758 ? -3.387 11.048 -25.941 1.00 38.69 758 LEU A C 1
ATOM 5911 O O . LEU A 1 758 ? -2.221 10.769 -26.172 1.00 38.69 758 LEU A O 1
ATOM 5915 N N . ARG A 1 759 ? -4.326 10.102 -25.797 1.00 45.69 759 ARG A N 1
ATOM 5916 C CA . ARG A 1 759 ? -4.062 8.656 -25.943 1.00 45.69 759 ARG A CA 1
ATOM 5917 C C . ARG A 1 759 ? -3.771 8.202 -27.379 1.00 45.69 759 ARG A C 1
ATOM 5919 O O . ARG A 1 759 ? -3.304 7.083 -27.564 1.00 45.69 759 ARG A O 1
ATOM 5926 N N . ARG A 1 760 ? -4.101 9.017 -28.388 1.00 39.00 760 ARG A N 1
ATOM 5927 C CA . ARG A 1 760 ? -3.867 8.723 -29.816 1.00 39.00 760 ARG A CA 1
ATOM 5928 C C . ARG A 1 760 ? -2.579 9.338 -30.351 1.00 39.00 760 ARG A C 1
ATOM 5930 O O . ARG A 1 760 ? -2.149 8.964 -31.438 1.00 39.00 760 ARG A O 1
ATOM 5937 N N . VAL A 1 761 ? -1.977 10.274 -29.619 1.00 34.47 761 VAL A N 1
ATOM 5938 C CA . VAL A 1 761 ? -0.640 10.770 -29.940 1.00 34.47 761 VAL A CA 1
ATOM 5939 C C . VAL A 1 761 ? 0.335 9.650 -29.576 1.00 34.47 761 VAL A C 1
ATOM 5941 O O . VAL A 1 761 ? 0.328 9.223 -28.423 1.00 34.47 761 VAL A O 1
ATOM 5944 N N . PRO A 1 762 ? 1.136 9.125 -30.518 1.00 42.81 762 PRO A N 1
ATOM 5945 C CA . PRO A 1 762 ? 2.158 8.157 -30.166 1.00 42.81 762 PRO A CA 1
ATOM 5946 C C . PRO A 1 762 ? 3.108 8.822 -29.172 1.00 42.81 762 PRO A C 1
ATOM 5948 O O . PRO A 1 762 ? 3.753 9.821 -29.499 1.00 42.81 762 PRO A O 1
ATOM 5951 N N . ASP A 1 763 ? 3.155 8.292 -27.951 1.00 49.44 763 ASP A N 1
ATOM 5952 C CA . ASP A 1 763 ? 4.158 8.681 -26.974 1.00 49.44 763 ASP A CA 1
ATOM 5953 C C . ASP A 1 763 ? 5.522 8.370 -27.599 1.00 49.44 763 ASP A C 1
ATOM 5955 O O . ASP A 1 763 ? 5.895 7.211 -27.769 1.00 49.44 763 ASP A O 1
ATOM 5959 N N . ASP A 1 764 ? 6.261 9.408 -27.988 1.00 57.06 764 ASP A N 1
ATOM 5960 C CA . ASP A 1 764 ? 7.703 9.327 -28.195 1.00 57.06 764 ASP A CA 1
ATOM 5961 C C . ASP A 1 764 ? 8.364 9.650 -26.845 1.00 57.06 764 ASP A C 1
ATOM 5963 O O . ASP A 1 764 ? 8.716 10.813 -26.594 1.00 57.06 764 ASP A O 1
ATOM 5967 N N . PRO A 1 765 ? 8.543 8.666 -25.934 1.00 59.06 765 PRO A N 1
ATOM 5968 C CA . PRO A 1 765 ? 9.244 8.903 -24.674 1.00 59.06 765 PRO A CA 1
ATOM 5969 C C . PRO A 1 765 ? 10.670 9.426 -24.917 1.00 59.06 765 PRO A C 1
ATOM 5971 O O . PRO A 1 765 ? 11.239 10.112 -24.061 1.00 59.06 765 PRO A O 1
ATOM 5974 N N . GLY A 1 766 ? 11.233 9.177 -26.107 1.00 66.31 766 GLY A N 1
ATOM 5975 C CA . GLY A 1 766 ? 12.515 9.709 -26.549 1.00 66.31 766 GLY A CA 1
ATOM 5976 C C . GLY A 1 766 ? 12.526 11.223 -26.715 1.00 66.31 766 GLY A C 1
ATOM 5977 O O . GLY A 1 766 ? 13.526 11.853 -26.374 1.00 66.31 766 GLY A O 1
ATOM 5978 N N . GLY A 1 767 ? 11.427 11.832 -27.158 1.00 73.00 767 GLY A N 1
ATOM 5979 C CA . GLY A 1 767 ? 11.316 13.281 -27.332 1.00 73.00 767 GLY A CA 1
ATOM 5980 C C . GLY A 1 767 ? 11.447 14.046 -26.011 1.00 73.00 767 GLY A C 1
ATOM 5981 O O . GLY A 1 767 ? 12.187 15.034 -25.924 1.00 73.00 767 GLY A O 1
ATOM 5982 N N . LEU A 1 768 ? 10.789 13.560 -24.954 1.00 78.25 768 LEU A N 1
ATOM 5983 C CA . LEU A 1 768 ? 10.896 14.133 -23.607 1.00 78.25 768 LEU A CA 1
ATOM 5984 C C . LEU A 1 768 ? 12.294 13.933 -23.016 1.00 78.25 768 LEU A C 1
ATOM 5986 O O . LEU A 1 768 ? 12.875 14.881 -22.483 1.00 78.25 768 LEU A O 1
ATOM 5990 N N . LEU A 1 769 ? 12.860 12.730 -23.147 1.00 83.69 769 LEU A N 1
ATOM 5991 C CA . LEU A 1 769 ? 14.216 12.435 -22.682 1.00 83.69 769 LEU A CA 1
ATOM 5992 C C . LEU A 1 769 ? 15.267 13.285 -23.408 1.00 83.69 769 LEU A C 1
ATOM 5994 O O . LEU A 1 769 ? 16.133 13.860 -22.751 1.00 83.69 769 LEU A O 1
ATOM 5998 N N . ARG A 1 770 ? 15.149 13.457 -24.729 1.00 84.69 770 ARG A N 1
ATOM 5999 C CA . ARG A 1 770 ? 16.043 14.309 -25.528 1.00 84.69 770 ARG A CA 1
ATOM 6000 C C . ARG A 1 770 ? 16.025 15.752 -25.035 1.00 84.69 770 ARG A C 1
ATOM 6002 O O . ARG A 1 770 ? 17.081 16.320 -24.766 1.00 84.69 770 ARG A O 1
ATOM 6009 N N . ARG A 1 771 ? 14.833 16.336 -24.848 1.00 83.25 771 ARG A N 1
ATOM 6010 C CA . ARG A 1 771 ? 14.691 17.703 -24.311 1.00 83.25 771 ARG A CA 1
ATOM 6011 C C . ARG A 1 771 ? 15.245 17.820 -22.893 1.00 83.25 771 ARG A C 1
ATOM 6013 O O . ARG A 1 771 ? 15.949 18.782 -22.596 1.00 83.25 771 ARG A O 1
ATOM 6020 N N . LYS A 1 772 ? 14.972 16.834 -22.032 1.00 87.81 772 LYS A N 1
ATOM 6021 C CA . LYS A 1 772 ? 15.511 16.773 -20.665 1.00 87.81 772 LYS A CA 1
ATOM 6022 C C . LYS A 1 772 ? 17.039 16.763 -20.679 1.00 87.81 772 LYS A C 1
ATOM 6024 O O . LYS A 1 772 ? 17.654 17.541 -19.953 1.00 87.81 772 LYS A O 1
ATOM 6029 N N . PHE A 1 773 ? 17.656 15.909 -21.492 1.00 90.50 773 PHE A N 1
ATOM 6030 C CA . PHE A 1 773 ? 19.113 15.808 -21.577 1.00 90.50 773 PHE A CA 1
ATOM 6031 C C . PHE A 1 773 ? 19.730 17.076 -22.153 1.00 90.50 773 PHE A C 1
ATOM 6033 O O . PHE A 1 773 ? 20.709 17.567 -21.596 1.00 90.50 773 PHE A O 1
ATOM 6040 N N . GLN A 1 774 ? 19.117 17.661 -23.185 1.00 86.81 774 GLN A N 1
ATOM 6041 C CA . GLN A 1 774 ? 19.550 18.936 -23.751 1.00 86.81 774 GLN A CA 1
ATOM 6042 C C . GLN A 1 774 ? 19.533 20.057 -22.706 1.00 86.81 774 GLN A C 1
ATOM 6044 O O . GLN A 1 774 ? 20.545 20.729 -22.517 1.00 86.81 774 GLN A O 1
ATOM 6049 N N . MET A 1 775 ? 18.436 20.198 -21.959 1.00 87.56 775 MET A N 1
ATOM 6050 C CA . MET A 1 775 ? 18.326 21.192 -20.889 1.00 87.56 775 MET A CA 1
ATOM 6051 C C . MET A 1 775 ? 19.390 20.983 -19.799 1.00 87.56 775 MET A C 1
ATOM 6053 O O . MET A 1 775 ? 20.070 21.931 -19.409 1.00 87.56 775 MET A O 1
ATOM 6057 N N . GLN A 1 776 ? 19.585 19.740 -19.341 1.00 87.00 776 GLN A N 1
ATOM 6058 C CA . GLN A 1 776 ? 20.611 19.409 -18.341 1.00 87.00 776 GLN A CA 1
ATOM 6059 C C . GLN A 1 776 ? 22.033 19.687 -18.843 1.00 87.00 776 GLN A C 1
ATOM 6061 O O . GLN A 1 776 ? 22.903 20.095 -18.070 1.00 87.00 776 GLN A O 1
ATOM 6066 N N . HIS A 1 777 ? 22.288 19.442 -20.126 1.00 85.38 777 HIS A N 1
ATOM 6067 C CA . HIS A 1 777 ? 23.581 19.703 -20.740 1.00 85.38 777 HIS A CA 1
ATOM 6068 C C . HIS A 1 777 ? 23.854 21.213 -20.835 1.00 85.38 777 HIS A C 1
ATOM 6070 O O . HIS A 1 777 ? 24.922 21.673 -20.431 1.00 85.38 777 HIS A O 1
ATOM 6076 N N . GLU A 1 778 ? 22.871 22.004 -21.276 1.00 85.56 778 GLU A N 1
ATOM 6077 C CA . GLU A 1 778 ? 22.958 23.469 -21.319 1.00 85.56 778 GLU A CA 1
ATOM 6078 C C . GLU A 1 778 ? 23.183 24.086 -19.933 1.00 85.56 778 GLU A C 1
ATOM 6080 O O . GLU A 1 778 ? 24.007 24.990 -19.778 1.00 85.56 778 GLU A O 1
ATOM 6085 N N . GLU A 1 779 ? 22.490 23.587 -18.910 1.00 85.12 779 GLU A N 1
ATOM 6086 C CA . GLU A 1 779 ? 22.678 24.026 -17.527 1.00 85.12 779 GLU A CA 1
ATOM 6087 C C . GLU A 1 779 ? 24.110 23.759 -17.050 1.00 85.12 779 GLU A C 1
ATOM 6089 O O . GLU A 1 779 ? 24.784 24.652 -16.536 1.00 85.12 779 GLU A O 1
ATOM 6094 N N . ARG A 1 780 ? 24.644 22.568 -17.325 1.00 81.31 780 ARG A N 1
ATOM 6095 C CA . ARG A 1 780 ? 26.024 22.221 -16.970 1.00 81.31 780 ARG A CA 1
ATOM 6096 C C . ARG A 1 780 ? 27.082 23.014 -17.729 1.00 81.31 780 ARG A C 1
ATOM 6098 O O . ARG A 1 780 ? 28.150 23.275 -17.166 1.00 81.31 780 ARG A O 1
ATOM 6105 N N . LEU A 1 781 ? 26.806 23.397 -18.976 1.00 82.25 781 LEU A N 1
ATOM 6106 C CA . LEU A 1 781 ? 27.648 24.327 -19.731 1.00 82.25 781 LEU A CA 1
ATOM 6107 C C . LEU A 1 781 ? 27.670 25.705 -19.053 1.00 82.25 781 LEU A C 1
ATOM 6109 O O . LEU A 1 781 ? 28.740 26.296 -18.915 1.00 82.25 781 LEU A O 1
ATOM 6113 N N . ARG A 1 782 ? 26.519 26.195 -18.566 1.00 84.19 782 ARG A N 1
ATOM 6114 C CA . ARG A 1 782 ? 26.431 27.461 -17.810 1.00 84.19 782 ARG A CA 1
ATOM 6115 C C . ARG A 1 782 ? 27.176 27.398 -16.477 1.00 84.19 782 ARG A C 1
ATOM 6117 O O . ARG A 1 782 ? 27.809 28.376 -16.092 1.00 84.19 782 ARG A O 1
ATOM 6124 N N . GLU A 1 783 ? 27.135 26.256 -15.798 1.00 81.56 783 GLU A N 1
ATOM 6125 C CA . GLU A 1 783 ? 27.853 26.020 -14.537 1.00 81.56 783 GLU A CA 1
ATOM 6126 C C . GLU A 1 783 ? 29.365 25.780 -14.717 1.00 81.56 783 GLU A C 1
ATOM 6128 O O . GLU A 1 783 ? 30.092 25.672 -13.730 1.00 81.56 783 GLU A O 1
ATOM 6133 N N . GLY A 1 784 ? 29.857 25.670 -15.958 1.00 78.00 784 GLY A N 1
ATOM 6134 C CA . GLY A 1 784 ? 31.266 25.391 -16.252 1.00 78.00 784 GLY A CA 1
ATOM 6135 C C . GLY A 1 784 ? 31.712 23.966 -15.904 1.00 78.00 784 GLY A C 1
ATOM 6136 O O . GLY A 1 784 ? 32.910 23.706 -15.808 1.00 78.00 784 GLY A O 1
ATOM 6137 N N . LYS A 1 785 ? 30.767 23.034 -15.713 1.00 71.62 785 LYS A N 1
ATOM 6138 C CA . LYS A 1 785 ? 31.048 21.610 -15.444 1.00 71.62 785 LYS A CA 1
ATOM 6139 C C . LYS A 1 785 ? 31.419 20.831 -16.712 1.00 71.62 785 LYS A C 1
ATOM 6141 O O . LYS A 1 785 ? 31.964 19.737 -16.606 1.00 71.62 785 LYS A O 1
ATOM 6146 N N . VAL A 1 786 ? 31.104 21.372 -17.891 1.00 68.25 786 VAL A N 1
ATOM 6147 C CA . VAL A 1 786 ? 31.429 20.813 -19.216 1.00 68.25 786 VAL A CA 1
ATOM 6148 C C . VAL A 1 786 ? 32.043 21.912 -20.077 1.00 68.25 786 VAL A C 1
ATOM 6150 O O . VAL A 1 786 ? 31.598 23.058 -20.016 1.00 68.25 786 VAL A O 1
ATOM 6153 N N . SER A 1 787 ? 33.061 21.584 -20.876 1.00 63.78 787 SER A N 1
ATOM 6154 C CA . SER A 1 787 ? 33.667 22.525 -21.820 1.00 63.78 787 SER A CA 1
ATOM 6155 C C . SER A 1 787 ? 33.012 22.415 -23.195 1.00 63.78 787 SER A C 1
ATOM 6157 O O . SER A 1 787 ? 32.802 21.319 -23.706 1.00 63.78 787 SER A O 1
ATOM 6159 N N . SER A 1 788 ? 32.766 23.550 -23.861 1.00 57.59 788 SER A N 1
ATOM 6160 C CA . SER A 1 788 ? 32.233 23.556 -25.238 1.00 57.59 788 SER A CA 1
ATOM 6161 C C . SER A 1 788 ? 33.134 22.829 -26.251 1.00 57.59 788 SER A C 1
ATOM 6163 O O . SER A 1 788 ? 32.651 22.384 -27.290 1.00 57.59 788 SER A O 1
ATOM 6165 N N . ASN A 1 789 ? 34.429 22.665 -25.953 1.00 54.34 789 ASN A N 1
ATOM 6166 C CA . ASN A 1 789 ? 35.353 21.914 -26.807 1.00 54.34 789 ASN A CA 1
ATOM 6167 C C . ASN A 1 789 ? 35.157 20.393 -26.732 1.00 54.34 789 ASN A C 1
ATOM 6169 O O . ASN A 1 789 ? 35.477 19.724 -27.710 1.00 54.34 789 ASN A O 1
ATOM 6173 N N . ASP A 1 790 ? 34.601 19.863 -25.639 1.00 52.47 790 ASP A N 1
ATOM 6174 C CA . ASP A 1 790 ? 34.371 18.419 -25.480 1.00 52.47 790 ASP A CA 1
ATOM 6175 C C . ASP A 1 790 ? 33.216 17.927 -26.372 1.00 52.47 790 ASP A C 1
ATOM 6177 O O . ASP A 1 790 ? 33.147 16.753 -26.710 1.00 52.47 790 ASP A O 1
ATOM 6181 N N . SER A 1 791 ? 32.347 18.839 -26.829 1.00 50.94 791 SER A N 1
ATOM 6182 C CA . SER A 1 791 ? 31.187 18.539 -27.687 1.00 50.94 791 SER A CA 1
ATOM 6183 C C . SER A 1 791 ? 31.500 18.392 -29.186 1.00 50.94 791 SER A C 1
ATOM 6185 O O . SER A 1 791 ? 30.609 18.068 -29.967 1.00 50.94 791 SER A O 1
ATOM 6187 N N . LYS A 1 792 ? 32.739 18.676 -29.620 1.00 49.19 792 LYS A N 1
ATOM 6188 C CA . LYS A 1 792 ? 33.086 18.810 -31.052 1.00 49.19 792 LYS A CA 1
ATOM 6189 C C . LYS A 1 792 ? 33.776 17.601 -31.671 1.00 49.19 792 LYS A C 1
ATOM 6191 O O . LYS A 1 792 ? 33.899 17.546 -32.892 1.00 49.19 792 LYS A O 1
ATOM 6196 N N . THR A 1 793 ? 34.257 16.666 -30.864 1.00 53.16 793 THR A N 1
ATOM 6197 C CA . THR A 1 793 ? 34.875 15.434 -31.357 1.00 53.16 793 THR A CA 1
ATOM 6198 C C . THR A 1 793 ? 33.861 14.313 -31.267 1.00 53.16 793 THR A C 1
ATOM 6200 O O . THR A 1 793 ? 33.650 13.752 -30.195 1.00 53.16 793 THR A O 1
ATOM 6203 N N . ASP A 1 794 ? 33.226 14.014 -32.397 1.00 52.91 794 ASP A N 1
ATOM 6204 C CA . ASP A 1 794 ? 32.527 12.746 -32.557 1.00 52.91 794 ASP A CA 1
ATOM 6205 C C . ASP A 1 794 ? 33.581 11.629 -32.532 1.00 52.91 794 ASP A C 1
ATOM 6207 O O . ASP A 1 794 ? 34.637 11.786 -33.147 1.00 52.91 794 ASP A O 1
ATOM 6211 N N . TRP A 1 795 ? 33.296 10.598 -31.734 1.00 50.12 795 TRP A N 1
ATOM 6212 C CA . TRP A 1 795 ? 34.002 9.318 -31.579 1.00 50.12 795 TRP A CA 1
ATOM 6213 C C . TRP A 1 795 ? 35.416 9.171 -32.179 1.00 50.12 795 TRP A C 1
ATOM 6215 O O . TRP A 1 795 ? 35.568 9.074 -33.417 1.00 50.12 795 TRP A O 1
#

Nearest PDB structures (foldseek):
  4jdu-assembly1_A  TM=8.924E-01  e=1.279E-12  Bacteroides fragilis NCTC 9343
  3ibs-assembly1_B  TM=8.750E-01  e=8.775E-13  Bacteroides thetaiotaomicron
  5b58-assembly1_B  TM=9.558E-01  e=2.096E-09  Burkholderia cenocepacia J2315
  5b57-assembly1_A  TM=9.304E-01  e=3.869E-09  Burkholderia cenocepacia J2315
  4g1u-assembly1_B  TM=7.809E-01  e=7.847E-09  Yersinia pestis

Sequence (795 aa):
GVASGAGLGAVAVMAARWPSDLFGYYLIPIGAFVGALLTIMIVYSLARVGRMVPLTTLILSGVAIGTFTSALTSFLMLNSDEQIYRALSFLLGGASMSGWQPVIAATPYMILGVGLLIFSGHTLNVLQFGEEQAKQIGLSVERAKIFVIITASLTTAVAVSFSGVIGFIGLIVPHLVRLIWGADYRQLIPLSILGGSSALLLADIVANFHFLRPEWFYALIPAVLLFALLRYRQSHHSNWEKAIDPHLLPHILDNPDKVVSKSPLSLLLVAWLLATIAVAGPVWRQTSQPVHEREDALVVIFDLTRSMLATDVKPDRLVRAKRKLIDLLELREEGVTALIVFAGDAHVVSPLTDDTKTIAAMIPALSPDIVPAPGSALAPALLKAVDLFRDGGTASGRILIITDEIRDVVASQRIAREFRYAYPVSVMSVGTKEGGPVALVNGRPDAGYLKDARGNMVIPKVNASSLKDFADLAGGRYSPMTLTEEDLGYLLAEQPLMPNDTYREVERDFDVWFEEGPWLLLLLLPLAALGFRRGWIWGFALVLILPVEDAKASLWDDLWQTRDQQAMQVMSEGDVDAAAALFENPEWKATANYRGEKFEDAASQYGGIDTADGKYNLGNAFAKQNLLDEAIEAYDQALAVDPDNEDAQFNKALIEQLQQQQQEQQQQQDQDQDSEDSEDSEEQQDQNQQEKDQQEKEQQDQKDQQDQDQDQKEQEQKEKEQQEQEQQQQEEQANQKPAEEEAEPLDEEEKQALQQWLRRVPDDPGGLLRRKFQMQHEERLREGKVSSNDSKTDW

Radius of gyration: 45.32 Å; Cα contacts (8 Å, |Δi|>4): 999; chains: 1; bounding box: 101×99×148 Å

Mean predicted aligned error: 20.78 Å

Solvent-accessible surface area (backbone atoms only — not comparable to full-atom values): 44342 Å² total; per-residue (Å²): 53,44,60,35,19,18,45,29,20,26,41,55,46,60,67,64,70,67,63,89,46,84,70,40,70,55,42,37,35,50,28,6,33,52,25,10,49,54,35,46,53,51,27,52,60,70,15,44,58,91,93,44,70,51,68,68,43,35,51,53,31,20,48,54,51,20,54,51,30,44,54,52,37,51,54,52,48,76,74,36,91,87,54,44,67,63,44,49,52,41,52,63,29,45,80,84,67,80,72,64,64,65,54,63,67,46,44,65,57,46,52,53,28,52,51,56,54,53,71,40,11,64,61,55,48,44,48,71,72,33,71,69,55,24,42,74,76,67,44,61,58,70,61,53,50,51,50,52,53,51,41,53,50,50,36,47,29,56,50,34,28,62,32,23,45,77,74,66,50,89,59,53,35,48,49,52,43,31,73,76,78,36,83,53,35,68,55,37,48,59,51,24,52,56,48,34,55,51,51,51,53,50,49,53,44,55,73,49,48,48,55,82,36,63,74,39,58,60,60,50,55,62,49,52,52,50,48,50,51,53,50,57,52,57,76,62,64,56,70,57,69,79,74,41,60,81,87,53,48,69,82,71,44,89,68,76,81,68,74,77,74,81,70,62,60,65,60,52,49,53,45,50,51,44,51,35,52,22,69,13,22,38,25,54,46,77,42,76,49,80,45,70,44,63,63,48,37,38,35,38,39,39,58,33,35,68,68,35,44,12,47,61,35,81,81,21,31,44,65,49,50,49,51,52,49,44,55,52,43,69,70,51,85,72,42,31,42,22,37,32,40,28,17,38,47,49,46,75,78,40,69,76,37,70,60,44,66,66,54,51,70,48,51,81,50,65,47,49,86,42,50,80,29,41,26,63,34,57,39,60,39,55,50,50,48,53,50,51,33,59,76,68,69,43,86,45,39,39,33,42,34,41,35,48,77,78,77,45,50,72,59,31,49,52,55,33,51,74,37,22,88,42,40,24,30,19,32,36,35,48,70,40,69,83,31,22,56,20,44,61,38,90,96,34,70,88,72,37,64,38,56,47,102,86,71,46,76,42,58,58,52,32,55,63,67,63,50,35,56,49,8,57,63,9,58,32,41,58,40,64,70,56,98,58,64,64,43,55,53,64,62,67,50,87,64,93,82,65,92,68,91,54,57,44,76,46,91,58,65,51,74,41,71,47,71,53,12,69,64,45,54,62,67,39,50,64,58,54,61,66,44,73,52,94,86,47,71,75,69,65,63,76,81,75,75,73,84,82,72,88,72,88,70,61,70,63,54,68,72,78,40,54,55,49,56,51,15,50,51,39,41,74,75,64,45,32,68,65,14,33,72,39,30,74,53,62,66,60,20,19,50,26,27,44,75,60,70,37,31,69,64,15,27,62,43,21,71,74,36,96,44,40,67,30,21,33,50,24,10,52,24,26,46,76,68,70,36,53,69,62,14,42,51,24,17,51,57,10,37,72,69,37,76,82,45,62,68,39,55,52,52,35,54,52,46,55,52,52,52,51,52,52,53,54,52,50,54,51,54,56,56,60,63,73,66,78,81,83,86,92,81,86,89,84,80,91,81,71,96,73,82,88,70,79,77,82,82,65,89,78,79,89,82,80,96,76,84,81,86,69,73,77,64,63,59,70,54,56,61,54,57,55,56,54,54,59,56,61,64,61,65,75,67,79,80,72,90,77,78,89,74,79,77,74,82,76,52,74,68,55,50,50,52,48,54,57,52,57,72,68,49,82,81,55,66,38,60,58,50,28,53,50,42,41,53,56,50,54,51,34,45,74,72,63,78,45,61,81,73,60,53,71,49,70,118